Protein 6YS9 (pdb70)

Foldseek 3Di:
DQQLAPDPQLLVLLLVVLVVQQVVVCVPPVNDGQLEEEEEDEQVVCVVSSHNVLSNLCLLQQKDFDQDPVSGGQAIAHHPLVRNVAARHHYQYQYFLVNCVRHLSSLVRSLVSQLNLLPDPDDCRRRSSVVLLVVQCVVVVHDSSVLSFRRWYFWVVDGFLCLLVCLLVVVDDDLVVSLVSNLVGTQFTRDPVTRHRDSVSSLSSLLSHQEYEYEEACVPQALQQDQRNLRNFQQQSNLVSHPNSDRHFYWYHHVNVTDTLLVSLVVCLCVALLDPVHLVVLCVVFQRSLLSNLSSLSSSVSCCSNHVSYDQVSLVSSLVQQPVPPVNVVSSCVRHLPSSLSNLVSSLVCVVNVSHDDDPVSNVSSVVSNVVSVVVVVVVD/DLQLPPDPQLLVLLLVVLCVQQVVVCVVVVNDGALEEEEEAEQVVCVVSRHNVLSNLCLLQQKAFDADPVSGTQEIGHHPLVRSVAARHHYQYQYFLNNCVRNVSSLVRSLVSLLNLLVDPDDCRRRSSVVLLVVQCVVVVHDSSVLSFRRWYFFNPDGFLCLLVCLLVVVDDDLVVLLVSNLVGTQFTNDVVGTDRDSVSVLSSLLSHQEYEYEDQCVVQALLNDQRNLRNFQQQSNLVSHPVSDGHFYFYHHPCTDTLLVSLVVNLCVAQLPCVRLVVLCVVFQVSLVSNLSSLSSSVSCCSNHVSYDQVSLVSSLCQQPVPVVNVVSSCVRHLPSSLSNLVSSLVCVVSVSHDDDPVSVVSSVVVNVVSVVVVVVVD/DQQLPPDPQLLVLLLVVLCVVQVVCCVPPVNAGQLEEEEEDDQVVCVVSNHNVLSNLCLLQQKAFDADPVNGTQEIGHHDLVRSVAANHHYQYQYFLNCCVRHVSSLLHSLVSLLNLLPDPDDCRRRSSVVLLVVQCVVVVHDSSVLSFRRWYFPNVDGFLCLLVCLVVVVDDALVVLLCSNLVGTQQTPVGDRDSVSSLSNLLSHQEYEYEDACPPAALLNGQRNLRNFQQQSNLVSHPVSDRHFYWYHHPVVTDTVLVSLVVSLCVAQLPCVRLVVLCVVFQVSLVSNLSSLSSSVSCCSNHLSYDQVSLVSSLVQQPVPVVNVVSSCVRHLPSSLSNLVSSLVCVVNVSYDDDPVSPVSSVVSNVVSVVVVVVVD/DLQLPPAPQLLVLLLVVLCQVQVVVCVVPVNDGQQEEEEEAEQVVCVVSRHNVLSNLLLLQQKDFDADPVNGTQAIDHHDLVRNVAARHHYQYQYFLNCCVPNVSSLLRSLVSLLNLLPDPDDCRRRSLVVLLVVQCVVVVHDSSVLSFRRWYFFNPDGFLCLLVCLVVVVDDALVVSLVSNLVGTQFTDYNPGTDRDSVSVLSNLLSHQEYEYEEACVVAALLNDLRNLRNFQQQSNLVSHPVSDGHFYWYHHPCDIDTLLVSLVVCLCVAQLPCVRLVVLCVVFQRSLLSNLSSLSSSVSCCSRHVSYDQVSLVSSCVVQPVPVVNVVSSCVRHLPSSLSSLVSSLVCVVNVSHDDDPVSNVSSVVSNVVSVVVVVVD

B-factor: mean 26.76, std 22.19, range [2.32, 200.0]

Radius of gyration: 34.43 Å; Cα contacts (8 Å, |Δi|>4): 2781; chains: 4; bounding box: 86×70×84 Å

Structure (mmCIF, N/CA/C/O backbone):
data_6YS9
#
_entry.id   6YS9
#
_cell.length_a   76.480
_cell.length_b   140.330
_cell.length_c   78.010
_cell.angle_alpha   90.000
_cell.angle_beta   108.660
_cell.angle_gamma   90.000
#
_symmetry.space_group_name_H-M   'P 1 21 1'
#
loop_
_entity.id
_entity.type
_entity.pdbx_description
1 polymer 'Magnesium-protoporphyrin methyltransferase'
2 non-polymer 'POTASSIUM ION'
3 water water
#
loop_
_atom_site.group_PDB
_atom_site.id
_atom_site.type_symbol
_atom_site.label_atom_id
_atom_site.label_alt_id
_atom_site.label_comp_id
_atom_site.label_asym_id
_atom_site.label_entity_id
_atom_site.label_seq_id
_atom_site.pdbx_PDB_ins_code
_atom_site.Cartn_x
_atom_site.Cartn_y
_atom_site.Cartn_z
_atom_site.occupancy
_atom_site.B_iso_or_equiv
_atom_site.auth_seq_id
_atom_site.auth_comp_id
_atom_site.auth_asym_id
_atom_site.auth_atom_id
_atom_site.pdbx_PDB_model_num
ATOM 1 N N . ASP A 1 15 ? 20.215 66.110 12.110 1.00 40.93 15 ASP A N 1
ATOM 2 C CA . ASP A 1 15 ? 20.182 65.634 10.689 1.00 35.67 15 ASP A CA 1
ATOM 3 C C . ASP A 1 15 ? 21.556 65.896 10.060 1.00 20.55 15 ASP A C 1
ATOM 4 O O . ASP A 1 15 ? 21.763 66.942 9.448 1.00 36.42 15 ASP A O 1
ATOM 9 N N . PRO A 1 16 ? 22.517 64.949 10.181 1.00 40.69 16 PRO A N 1
ATOM 10 C CA . PRO A 1 16 ? 23.934 65.246 9.960 1.00 38.26 16 PRO A CA 1
ATOM 11 C C . PRO A 1 16 ? 24.314 65.784 8.569 1.00 77.93 16 PRO A C 1
ATOM 12 O O . PRO A 1 16 ? 25.378 66.383 8.457 1.00 46.25 16 PRO A O 1
ATOM 16 N N . GLN A 1 17 ? 23.465 65.564 7.558 1.00 45.78 17 GLN A N 1
ATOM 17 C CA . GLN A 1 17 ? 23.706 65.956 6.136 1.00 25.32 17 GLN A CA 1
ATOM 18 C C . GLN A 1 17 ? 23.319 67.430 5.921 1.00 27.30 17 GLN A C 1
ATOM 19 O O . GLN A 1 17 ? 23.730 67.988 4.903 1.00 31.75 17 GLN A O 1
ATOM 25 N N . ALA A 1 18 ? 22.528 68.006 6.834 1.00 31.50 18 ALA A N 1
ATOM 26 C CA . ALA A 1 18 ? 22.102 69.428 6.864 1.00 33.13 18 ALA A CA 1
ATOM 27 C C . ALA A 1 18 ? 23.309 70.358 7.050 1.00 23.70 18 ALA A C 1
ATOM 28 O O . ALA A 1 18 ? 23.177 71.556 6.746 1.00 38.25 18 ALA A O 1
ATOM 30 N N . ILE A 1 19 ? 24.426 69.819 7.549 1.00 25.65 19 ILE A N 1
ATOM 31 C CA . ILE A 1 19 ? 25.598 70.599 8.047 1.00 73.42 19 ILE A CA 1
ATOM 32 C C . ILE A 1 19 ? 26.714 70.566 7.004 1.00 27.94 19 ILE A C 1
ATOM 33 O O . ILE A 1 19 ? 27.014 69.501 6.474 1.00 34.69 19 ILE A O 1
ATOM 38 N N . PRO A 1 20 ? 27.419 71.693 6.721 1.00 29.12 20 PRO A N 1
ATOM 39 C CA . PRO A 1 20 ? 27.135 73.003 7.320 1.00 43.62 20 PRO A CA 1
ATOM 40 C C . PRO A 1 20 ? 26.263 73.947 6.472 1.00 22.14 20 PRO A C 1
ATOM 41 O O . PRO A 1 20 ? 26.445 73.975 5.263 1.00 27.45 20 PRO A O 1
ATOM 45 N N . THR A 1 21 ? 25.352 74.688 7.103 1.00 26.73 21 THR A N 1
ATOM 46 C CA . THR A 1 21 ? 24.392 75.601 6.427 1.00 35.35 21 THR A CA 1
ATOM 47 C C . THR A 1 21 ? 25.144 76.845 5.927 1.00 36.08 21 THR A C 1
ATOM 48 O O . THR A 1 21 ? 26.275 77.073 6.378 1.00 31.01 21 THR A O 1
ATOM 52 N N . ALA A 1 22 ? 24.542 77.625 5.023 1.00 38.55 22 ALA A N 1
ATOM 53 C CA . ALA A 1 22 ? 25.178 78.812 4.397 1.00 29.63 22 ALA A CA 1
ATOM 54 C C . ALA A 1 22 ? 25.502 79.857 5.470 1.00 23.83 22 ALA A C 1
ATOM 55 O O . ALA A 1 22 ? 26.513 80.575 5.318 1.00 34.33 22 ALA A O 1
ATOM 57 N N . ALA A 1 23 ? 24.670 79.944 6.511 1.00 25.79 23 ALA A N 1
ATOM 58 C CA . ALA A 1 23 ? 24.892 80.831 7.676 1.00 46.69 23 ALA A CA 1
ATOM 59 C C . ALA A 1 23 ? 26.122 80.351 8.452 1.00 51.68 23 ALA A C 1
ATOM 60 O O . ALA A 1 23 ? 26.893 81.207 8.872 1.00 29.69 23 ALA A O 1
ATOM 62 N N . ALA A 1 24 ? 26.293 79.038 8.638 1.00 35.17 24 ALA A N 1
ATOM 63 C CA . ALA A 1 24 ? 27.436 78.462 9.393 1.00 22.92 24 ALA A CA 1
ATOM 64 C C . ALA A 1 24 ? 28.716 78.653 8.582 1.00 31.08 24 ALA A C 1
ATOM 65 O O . ALA A 1 24 ? 29.708 79.010 9.192 1.00 26.16 24 ALA A O 1
ATOM 67 N N . VAL A 1 25 ? 28.667 78.405 7.266 1.00 29.30 25 VAL A N 1
ATOM 68 C CA . VAL A 1 25 ? 29.756 78.682 6.277 1.00 28.60 25 VAL A CA 1
ATOM 69 C C . VAL A 1 25 ? 30.200 80.148 6.394 1.00 20.15 25 VAL A C 1
ATOM 70 O O . VAL A 1 25 ? 31.409 80.420 6.287 1.00 26.99 25 VAL A O 1
ATOM 74 N N . GLN A 1 26 ? 29.251 81.077 6.495 1.00 22.81 26 GLN A N 1
ATOM 75 C CA . GLN A 1 26 ? 29.524 82.535 6.459 1.00 33.59 26 GLN A CA 1
ATOM 76 C C . GLN A 1 26 ? 30.091 82.981 7.806 1.00 93.84 26 GLN A C 1
ATOM 77 O O . GLN A 1 26 ? 30.999 83.831 7.802 1.00 32.51 26 GLN A O 1
ATOM 83 N N . SER A 1 27 ? 29.560 82.453 8.911 1.00 18.58 27 SER A N 1
ATOM 84 C CA . SER A 1 27 ? 30.085 82.720 10.278 1.00 24.79 27 SER A CA 1
ATOM 85 C C . SER A 1 27 ? 31.530 82.198 10.392 1.00 19.69 27 SER A C 1
ATOM 86 O O . SER A 1 27 ? 32.374 82.881 11.021 1.00 38.13 27 SER A O 1
ATOM 89 N N . ALA A 1 28 ? 31.802 81.044 9.788 1.00 27.14 28 ALA A N 1
ATOM 90 C CA . ALA A 1 28 ? 33.090 80.315 9.869 1.00 19.69 28 ALA A CA 1
ATOM 91 C C . ALA A 1 28 ? 34.171 81.075 9.102 1.00 32.17 28 ALA A C 1
ATOM 92 O O . ALA A 1 28 ? 35.343 81.028 9.513 1.00 23.46 28 ALA A O 1
ATOM 94 N N . LYS A 1 29 ? 33.791 81.746 8.012 1.00 27.51 29 LYS A N 1
ATOM 95 C CA . LYS A 1 29 ? 34.782 82.466 7.182 1.00 14.31 29 LYS A CA 1
ATOM 96 C C . LYS A 1 29 ? 35.399 83.581 8.025 1.00 17.09 29 LYS A C 1
ATOM 97 O O . LYS A 1 29 ? 36.634 83.734 7.963 1.00 22.47 29 LYS A O 1
ATOM 103 N N . VAL A 1 30 ? 34.552 84.297 8.764 1.00 28.19 30 VAL A N 1
ATOM 104 C CA . VAL A 1 30 ? 34.941 85.461 9.607 1.00 17.35 30 VAL A CA 1
ATOM 105 C C . VAL A 1 30 ? 35.966 84.984 10.643 1.00 21.27 30 VAL A C 1
ATOM 106 O O . VAL A 1 30 ? 36.992 85.693 10.838 1.00 27.97 30 VAL A O 1
ATOM 110 N N . VAL A 1 31 ? 35.721 83.830 11.280 1.00 16.63 31 VAL A N 1
ATOM 111 C CA . VAL A 1 31 ? 36.592 83.299 12.375 1.00 17.67 31 VAL A CA 1
ATOM 112 C C . VAL A 1 31 ? 37.946 82.872 11.813 1.00 21.07 31 VAL A C 1
ATOM 113 O O . VAL A 1 31 ? 38.983 83.169 12.440 1.00 18.83 31 VAL A O 1
ATOM 117 N N . VAL A 1 32 ? 37.929 82.097 10.738 1.00 22.18 32 VAL A N 1
ATOM 118 C CA . VAL A 1 32 ? 39.172 81.652 10.047 1.00 18.42 32 VAL A CA 1
ATOM 119 C C . VAL A 1 32 ? 39.956 82.881 9.549 1.00 23.05 32 VAL A C 1
ATOM 120 O O . VAL A 1 32 ? 41.155 82.944 9.828 1.00 17.64 32 VAL A O 1
ATOM 124 N N . ASP A 1 33 ? 39.341 83.855 8.868 1.00 25.19 33 ASP A N 1
ATOM 125 C CA . ASP A 1 33 ? 40.083 85.082 8.426 1.00 19.85 33 ASP A CA 1
ATOM 126 C C . ASP A 1 33 ? 40.739 85.786 9.629 1.00 17.21 33 ASP A C 1
ATOM 127 O O . ASP A 1 33 ? 41.910 86.170 9.523 1.00 16.41 33 ASP A O 1
ATOM 132 N N . ARG A 1 34 ? 40.002 85.917 10.733 1.00 24.69 34 ARG A N 1
ATOM 133 C CA . ARG A 1 34 ? 40.482 86.536 11.992 1.00 18.84 34 ARG A CA 1
ATOM 134 C C . ARG A 1 34 ? 41.638 85.711 12.582 1.00 21.88 34 ARG A C 1
ATOM 135 O O . ARG A 1 34 ? 42.633 86.334 13.045 1.00 20.11 34 ARG A O 1
ATOM 143 N N . LEU A 1 35 ? 41.533 84.381 12.593 1.00 18.36 35 LEU A N 1
ATOM 144 C CA . LEU A 1 35 ? 42.606 83.512 13.149 1.00 17.37 35 LEU A CA 1
ATOM 145 C C . LEU A 1 35 ? 43.886 83.722 12.325 1.00 15.41 35 LEU A C 1
ATOM 146 O O . LEU A 1 35 ? 44.936 83.938 12.932 1.00 17.97 35 LEU A O 1
ATOM 151 N N . LEU A 1 36 ? 43.780 83.714 10.985 1.00 16.95 36 LEU A N 1
ATOM 152 C CA . LEU A 1 36 ? 44.970 83.796 10.077 1.00 18.84 36 LEU A CA 1
ATOM 153 C C . LEU A 1 36 ? 45.579 85.203 10.104 1.00 16.94 36 LEU A C 1
ATOM 154 O O . LEU A 1 36 ? 46.815 85.308 10.119 1.00 22.28 36 LEU A O 1
ATOM 159 N N . ALA A 1 37 ? 44.735 86.235 10.156 1.00 21.48 37 ALA A N 1
ATOM 160 C CA . ALA A 1 37 ? 45.126 87.652 10.317 1.00 22.67 37 ALA A CA 1
ATOM 161 C C . ALA A 1 37 ? 45.948 87.820 11.605 1.00 28.23 37 ALA A C 1
ATOM 162 O O . ALA A 1 37 ? 46.982 88.482 11.539 1.00 24.46 37 ALA A O 1
ATOM 164 N N . ARG A 1 38 ? 45.498 87.289 12.751 1.00 20.91 38 ARG A N 1
ATOM 165 C CA . ARG A 1 38 ? 46.265 87.431 14.017 1.00 25.75 38 ARG A CA 1
ATOM 166 C C . ARG A 1 38 ? 47.610 86.702 13.878 1.00 21.80 38 ARG A C 1
ATOM 167 O O . ARG A 1 38 ? 48.631 87.273 14.307 1.00 26.27 38 ARG A O 1
ATOM 175 N N . GLN A 1 39 ? 47.612 85.474 13.340 1.00 15.29 39 GLN A N 1
ATOM 176 C CA . GLN A 1 39 ? 48.829 84.628 13.282 1.00 15.34 39 GLN A CA 1
ATOM 177 C C . GLN A 1 39 ? 49.838 85.306 12.343 1.00 20.49 39 GLN A C 1
ATOM 178 O O . GLN A 1 39 ? 50.994 85.369 12.721 1.00 24.33 39 GLN A O 1
ATOM 184 N N . THR A 1 40 ? 49.402 85.796 11.175 1.00 19.23 40 THR A N 1
ATOM 185 C CA . THR A 1 40 ? 50.314 86.423 10.187 1.00 23.56 40 THR A CA 1
ATOM 186 C C . THR A 1 40 ? 50.872 87.717 10.795 1.00 26.42 40 THR A C 1
ATOM 187 O O . THR A 1 40 ? 52.116 87.861 10.812 1.00 32.51 40 THR A O 1
ATOM 191 N N . ALA A 1 41 ? 50.006 88.590 11.317 1.00 30.77 41 ALA A N 1
ATOM 192 C CA . ALA A 1 41 ? 50.374 89.917 11.880 1.00 33.08 41 ALA A CA 1
ATOM 193 C C . ALA A 1 41 ? 51.448 89.777 12.971 1.00 59.24 41 ALA A C 1
ATOM 194 O O . ALA A 1 41 ? 52.269 90.701 13.096 1.00 46.70 41 ALA A O 1
ATOM 196 N N . GLU A 1 42 ? 51.425 88.675 13.730 1.00 35.82 42 GLU A N 1
ATOM 197 C CA . GLU A 1 42 ? 52.251 88.443 14.950 1.00 67.48 42 GLU A CA 1
ATOM 198 C C . GLU A 1 42 ? 53.621 87.850 14.579 1.00 26.42 42 GLU A C 1
ATOM 199 O O . GLU A 1 42 ? 54.625 88.257 15.194 1.00 111.16 42 GLU A O 1
ATOM 205 N N . ASN A 1 43 ? 53.647 86.930 13.612 1.00 26.76 43 ASN A N 1
ATOM 206 C CA . ASN A 1 43 ? 54.827 86.113 13.221 1.00 71.42 43 ASN A CA 1
ATOM 207 C C . ASN A 1 43 ? 55.281 86.515 11.813 1.00 27.77 43 ASN A C 1
ATOM 208 O O . ASN A 1 43 ? 55.187 85.673 10.902 1.00 40.85 43 ASN A O 1
ATOM 213 N N . ASN A 1 44 ? 55.716 87.768 11.632 1.00 53.89 44 ASN A N 1
ATOM 214 C CA . ASN A 1 44 ? 56.506 88.216 10.450 1.00 54.99 44 ASN A CA 1
ATOM 215 C C . ASN A 1 44 ? 55.705 88.001 9.155 1.00 62.03 44 ASN A C 1
ATOM 216 O O . ASN A 1 44 ? 56.340 87.719 8.122 1.00 38.01 44 ASN A O 1
ATOM 221 N N . ASN A 1 45 ? 54.368 88.111 9.210 1.00 47.07 45 ASN A N 1
ATOM 222 C CA . ASN A 1 45 ? 53.419 87.867 8.080 1.00 41.96 45 ASN A CA 1
ATOM 223 C C . ASN A 1 45 ? 53.642 86.482 7.457 1.00 37.07 45 ASN A C 1
ATOM 224 O O . ASN A 1 45 ? 53.275 86.310 6.279 1.00 38.83 45 ASN A O 1
ATOM 229 N N . GLN A 1 46 ? 54.188 85.525 8.213 1.00 30.64 46 GLN A N 1
ATOM 230 C CA . GLN A 1 46 ? 54.297 84.100 7.793 1.00 34.71 46 GLN A CA 1
ATOM 231 C C . GLN A 1 46 ? 52.920 83.447 7.963 1.00 32.14 46 GLN A C 1
ATOM 232 O O . GLN A 1 46 ? 52.355 83.534 9.062 1.00 33.80 46 GLN A O 1
ATOM 238 N N . TRP A 1 47 ? 52.393 82.831 6.902 1.00 30.06 47 TRP A N 1
ATOM 239 C CA . TRP A 1 47 ? 51.233 81.918 6.999 1.00 37.21 47 TRP A CA 1
ATOM 240 C C . TRP A 1 47 ? 51.653 80.734 7.863 1.00 22.27 47 TRP A C 1
ATOM 241 O O . TRP A 1 47 ? 52.756 80.207 7.693 1.00 20.36 47 TRP A O 1
ATOM 252 N N . PRO A 1 48 ? 50.787 80.259 8.781 1.00 16.22 48 PRO A N 1
ATOM 253 C CA . PRO A 1 48 ? 50.980 78.957 9.402 1.00 22.89 48 PRO A CA 1
ATOM 254 C C . PRO A 1 48 ? 50.763 77.895 8.321 1.00 18.85 48 PRO A C 1
ATOM 255 O O . PRO A 1 48 ? 49.876 78.092 7.524 1.00 24.74 48 PRO A O 1
ATOM 259 N N . GLU A 1 49 ? 51.526 76.805 8.405 1.00 14.34 49 GLU A N 1
ATOM 260 C CA . GLU A 1 49 ? 51.566 75.646 7.482 1.00 10.65 49 GLU A CA 1
ATOM 261 C C . GLU A 1 49 ? 50.467 74.662 7.876 1.00 10.91 49 GLU A C 1
ATOM 262 O O . GLU A 1 49 ? 49.809 74.128 6.957 1.00 18.37 49 GLU A O 1
ATOM 268 N N . THR A 1 50 ? 50.369 74.337 9.179 1.00 21.27 50 THR A N 1
ATOM 269 C CA . THR A 1 50 ? 49.356 73.394 9.731 1.00 20.86 50 THR A CA 1
ATOM 270 C C . THR A 1 50 ? 48.774 73.967 11.020 1.00 13.32 50 THR A C 1
ATOM 271 O O . THR A 1 50 ? 49.570 74.435 11.863 1.00 19.62 50 THR A O 1
ATOM 275 N N . ILE A 1 51 ? 47.464 73.821 11.173 1.00 14.84 51 ILE A N 1
ATOM 276 C CA . ILE A 1 51 ? 46.663 74.135 12.388 1.00 25.36 51 ILE A CA 1
ATOM 277 C C . ILE A 1 51 ? 46.143 72.796 12.902 1.00 25.23 51 ILE A C 1
ATOM 278 O O . ILE A 1 51 ? 45.554 72.057 12.078 1.00 17.30 51 ILE A O 1
ATOM 283 N N . ALA A 1 52 ? 46.340 72.501 14.185 1.00 17.73 52 ALA A N 1
ATOM 284 C CA . ALA A 1 52 ? 45.672 71.374 14.868 1.00 14.30 52 ALA A CA 1
ATOM 285 C C . ALA A 1 52 ? 44.410 71.910 15.506 1.00 27.37 52 ALA A C 1
ATOM 286 O O . ALA A 1 52 ? 44.539 72.857 16.306 1.00 20.59 52 ALA A O 1
ATOM 288 N N . MET A 1 53 ? 43.240 71.363 15.182 1.00 17.52 53 MET A N 1
ATOM 289 C CA . MET A 1 53 ? 42.034 71.874 15.856 1.00 23.42 53 MET A CA 1
ATOM 290 C C . MET A 1 53 ? 41.088 70.733 16.210 1.00 18.94 53 MET A C 1
ATOM 291 O O . MET A 1 53 ? 41.139 69.624 15.599 1.00 20.08 53 MET A O 1
ATOM 296 N N . VAL A 1 54 ? 40.320 70.998 17.254 1.00 16.62 54 VAL A N 1
ATOM 297 C CA . VAL A 1 54 ? 39.352 70.025 17.810 1.00 16.64 54 VAL A CA 1
ATOM 298 C C . VAL A 1 54 ? 37.993 70.298 17.176 1.00 25.60 54 VAL A C 1
ATOM 299 O O . VAL A 1 54 ? 37.691 71.479 16.946 1.00 24.38 54 VAL A O 1
ATOM 303 N N . LEU A 1 55 ? 37.238 69.244 16.858 1.00 11.11 55 LEU A N 1
ATOM 304 C CA . LEU A 1 55 ? 35.802 69.383 16.465 1.00 12.85 55 LEU A CA 1
ATOM 305 C C . LEU A 1 55 ? 34.928 68.647 17.491 1.00 19.24 55 LEU A C 1
ATOM 306 O O . LEU A 1 55 ? 34.965 67.403 17.511 1.00 16.24 55 LEU A O 1
ATOM 311 N N . TRP A 1 56 ? 34.168 69.403 18.286 1.00 21.00 56 TRP A N 1
ATOM 312 C CA . TRP A 1 56 ? 33.182 68.929 19.288 1.00 20.26 56 TRP A CA 1
ATOM 313 C C . TRP A 1 56 ? 31.829 68.745 18.591 1.00 28.96 56 TRP A C 1
ATOM 314 O O . TRP A 1 56 ? 31.441 69.633 17.806 1.00 26.13 56 TRP A O 1
ATOM 325 N N . GLY A 1 57 ? 31.138 67.639 18.867 1.00 40.52 57 GLY A N 1
ATOM 326 C CA . GLY A 1 57 ? 29.910 67.263 18.146 1.00 25.02 57 GLY A CA 1
ATOM 327 C C . GLY A 1 57 ? 28.722 68.092 18.584 1.00 34.14 57 GLY A C 1
ATOM 328 O O . GLY A 1 57 ? 27.984 68.556 17.708 1.00 23.94 57 GLY A O 1
ATOM 329 N N . THR A 1 58 ? 28.526 68.266 19.895 1.00 27.17 58 THR A N 1
ATOM 330 C CA . THR A 1 58 ? 27.415 69.077 20.459 1.00 36.21 58 THR A CA 1
ATOM 331 C C . THR A 1 58 ? 27.449 70.462 19.794 1.00 43.57 58 THR A C 1
ATOM 332 O O . THR A 1 58 ? 26.401 70.885 19.284 1.00 27.89 58 THR A O 1
ATOM 336 N N . ASP A 1 59 ? 28.621 71.104 19.737 1.00 29.18 59 ASP A N 1
ATOM 337 C CA . ASP A 1 59 ? 28.811 72.476 19.180 1.00 34.74 59 ASP A CA 1
ATOM 338 C C . ASP A 1 59 ? 28.407 72.538 17.705 1.00 17.62 59 ASP A C 1
ATOM 339 O O . ASP A 1 59 ? 27.841 73.566 17.289 1.00 33.70 59 ASP A O 1
ATOM 344 N N . ASN A 1 60 ? 28.719 71.490 16.949 1.00 30.15 60 ASN A N 1
ATOM 345 C CA . ASN A 1 60 ? 28.370 71.389 15.510 1.00 23.01 60 ASN A CA 1
ATOM 346 C C . ASN A 1 60 ? 26.843 71.258 15.352 1.00 24.05 60 ASN A C 1
ATOM 347 O O . ASN A 1 60 ? 26.331 71.857 14.397 1.00 25.82 60 ASN A O 1
ATOM 352 N N . ILE A 1 61 ? 26.134 70.568 16.256 1.00 33.89 61 ILE A N 1
ATOM 353 C CA . ILE A 1 61 ? 24.633 70.580 16.280 1.00 24.45 61 ILE A CA 1
ATOM 354 C C . ILE A 1 61 ? 24.139 72.030 16.406 1.00 39.26 61 ILE A C 1
ATOM 355 O O . ILE A 1 61 ? 23.389 72.482 15.515 1.00 33.18 61 ILE A O 1
ATOM 360 N N . LYS A 1 62 ? 24.561 72.723 17.469 1.00 26.08 62 LYS A N 1
ATOM 361 C CA . LYS A 1 62 ? 24.085 74.072 17.899 1.00 23.76 62 LYS A CA 1
ATOM 362 C C . LYS A 1 62 ? 24.386 75.142 16.849 1.00 38.89 62 LYS A C 1
ATOM 363 O O . LYS A 1 62 ? 23.629 76.112 16.805 1.00 33.76 62 LYS A O 1
ATOM 369 N N . THR A 1 63 ? 25.479 75.010 16.091 1.00 41.03 63 THR A N 1
ATOM 370 C CA . THR A 1 63 ? 25.956 76.042 15.131 1.00 29.34 63 THR A CA 1
ATOM 371 C C . THR A 1 63 ? 25.630 75.641 13.688 1.00 21.82 63 THR A C 1
ATOM 372 O O . THR A 1 63 ? 26.035 76.391 12.777 1.00 44.93 63 THR A O 1
ATOM 376 N N . TYR A 1 64 ? 24.911 74.537 13.479 1.00 30.77 64 TYR A N 1
ATOM 377 C CA . TYR A 1 64 ? 24.720 73.892 12.149 1.00 31.53 64 TYR A CA 1
ATOM 378 C C . TYR A 1 64 ? 26.074 73.778 11.428 1.00 34.32 64 TYR A C 1
ATOM 379 O O . TYR A 1 64 ? 26.158 74.007 10.212 1.00 27.65 64 TYR A O 1
ATOM 388 N N . GLY A 1 65 ? 27.127 73.419 12.161 1.00 21.74 65 GLY A N 1
ATOM 389 C CA . GLY A 1 65 ? 28.428 73.017 11.585 1.00 29.22 65 GLY A CA 1
ATOM 390 C C . GLY A 1 65 ? 29.429 74.154 11.422 1.00 15.90 65 GLY A C 1
ATOM 391 O O . GLY A 1 65 ? 30.180 74.114 10.431 1.00 17.70 65 GLY A O 1
ATOM 392 N N . GLU A 1 66 ? 29.480 75.125 12.339 1.00 26.59 66 GLU A N 1
ATOM 393 C CA . GLU A 1 66 ? 30.448 76.250 12.256 1.00 23.87 66 GLU A CA 1
ATOM 394 C C . GLU A 1 66 ? 31.901 75.757 12.235 1.00 24.80 66 GLU A C 1
ATOM 395 O O . GLU A 1 66 ? 32.637 76.150 11.309 1.00 23.27 66 GLU A O 1
ATOM 401 N N . SER A 1 67 ? 32.339 74.964 13.219 1.00 18.41 67 SER A N 1
ATOM 402 C CA . SER A 1 67 ? 33.761 74.541 13.274 1.00 16.92 67 SER A CA 1
ATOM 403 C C . SER A 1 67 ? 34.056 73.564 12.148 1.00 24.64 67 SER A C 1
ATOM 404 O O . SER A 1 67 ? 35.159 73.650 11.581 1.00 21.58 67 SER A O 1
ATOM 407 N N . LEU A 1 68 ? 33.101 72.708 11.788 1.00 23.62 68 LEU A N 1
ATOM 408 C CA . LEU A 1 68 ? 33.212 71.910 10.541 1.00 14.79 68 LEU A CA 1
ATOM 409 C C . LEU A 1 68 ? 33.562 72.862 9.385 1.00 16.43 68 LEU A C 1
ATOM 410 O O . LEU A 1 68 ? 34.572 72.606 8.719 1.00 26.13 68 LEU A O 1
ATOM 415 N N . ALA A 1 69 ? 32.787 73.936 9.204 1.00 22.48 69 ALA A N 1
ATOM 416 C CA . ALA A 1 69 ? 32.904 74.849 8.044 1.00 26.53 69 ALA A CA 1
ATOM 417 C C . ALA A 1 69 ? 34.256 75.574 8.119 1.00 17.63 69 ALA A C 1
ATOM 418 O O . ALA A 1 69 ? 34.837 75.862 7.052 1.00 26.50 69 ALA A O 1
ATOM 420 N N . GLN A 1 70 ? 34.766 75.816 9.330 1.00 18.85 70 GLN A N 1
ATOM 421 C CA . GLN A 1 70 ? 36.102 76.439 9.551 1.00 17.20 70 GLN A CA 1
ATOM 422 C C . GLN A 1 70 ? 37.184 75.557 8.937 1.00 20.84 70 GLN A C 1
ATOM 423 O O . GLN A 1 70 ? 38.078 76.084 8.245 1.00 20.04 70 GLN A O 1
ATOM 429 N N . VAL A 1 71 ? 37.087 74.245 9.161 1.00 17.54 71 VAL A N 1
ATOM 430 C CA . VAL A 1 71 ? 38.049 73.256 8.598 1.00 27.68 71 VAL A CA 1
ATOM 431 C C . VAL A 1 71 ? 38.014 73.350 7.068 1.00 17.11 71 VAL A C 1
ATOM 432 O O . VAL A 1 71 ? 39.104 73.451 6.460 1.00 14.65 71 VAL A O 1
ATOM 436 N N . LEU A 1 72 ? 36.816 73.311 6.475 1.00 30.62 72 LEU A N 1
ATOM 437 C CA . LEU A 1 72 ? 36.630 73.367 5.000 1.00 21.86 72 LEU A CA 1
ATOM 438 C C . LEU A 1 72 ? 37.238 74.676 4.473 1.00 26.26 72 LEU A C 1
ATOM 439 O O . LEU A 1 72 ? 37.966 74.617 3.474 1.00 29.63 72 LEU A O 1
ATOM 444 N N . TRP A 1 73 ? 36.937 75.810 5.113 1.00 18.84 73 TRP A N 1
ATOM 445 C CA . TRP A 1 73 ? 37.477 77.157 4.779 1.00 27.32 73 TRP A CA 1
ATOM 446 C C . TRP A 1 73 ? 39.008 77.134 4.756 1.00 21.57 73 TRP A C 1
ATOM 447 O O . TRP A 1 73 ? 39.586 77.800 3.890 1.00 23.21 73 TRP A O 1
ATOM 458 N N . LEU A 1 74 ? 39.632 76.517 5.765 1.00 21.43 74 LEU A N 1
ATOM 459 C CA . LEU A 1 74 ? 41.107 76.531 5.948 1.00 19.84 74 LEU A CA 1
ATOM 460 C C . LEU A 1 74 ? 41.759 75.825 4.750 1.00 26.45 74 LEU A C 1
ATOM 461 O O . LEU A 1 74 ? 42.769 76.340 4.212 1.00 20.54 74 LEU A O 1
ATOM 466 N N . VAL A 1 75 ? 41.177 74.702 4.328 1.00 23.82 75 VAL A N 1
ATOM 467 C CA . VAL A 1 75 ? 41.723 73.837 3.237 1.00 17.06 75 VAL A CA 1
ATOM 468 C C . VAL A 1 75 ? 41.240 74.374 1.888 1.00 16.22 75 VAL A C 1
ATOM 469 O O . VAL A 1 75 ? 41.622 73.758 0.884 1.00 20.61 75 VAL A O 1
ATOM 473 N N . GLY A 1 76 ? 40.392 75.410 1.894 1.00 22.34 76 GLY A N 1
ATOM 474 C CA . GLY A 1 76 ? 39.849 76.062 0.686 1.00 18.30 76 GLY A CA 1
ATOM 475 C C . GLY A 1 76 ? 38.842 75.177 -0.034 1.00 39.89 76 GLY A C 1
ATOM 476 O O . GLY A 1 76 ? 38.923 75.072 -1.286 1.00 27.94 76 GLY A O 1
ATOM 477 N N . ALA A 1 77 ? 37.928 74.568 0.725 1.00 33.81 77 ALA A N 1
ATOM 478 C CA . ALA A 1 77 ? 36.776 73.779 0.220 1.00 31.18 77 ALA A CA 1
ATOM 479 C C . ALA A 1 77 ? 35.457 74.498 0.547 1.00 29.58 77 ALA A C 1
ATOM 480 O O . ALA A 1 77 ? 35.406 75.274 1.512 1.00 22.56 77 ALA A O 1
ATOM 482 N N . ARG A 1 78 ? 34.417 74.290 -0.258 1.00 27.70 78 ARG A N 1
ATOM 483 C CA . ARG A 1 78 ? 33.051 74.792 0.033 1.00 59.00 78 ARG A CA 1
ATOM 484 C C . ARG A 1 78 ? 32.093 73.612 -0.083 1.00 21.59 78 ARG A C 1
ATOM 485 O O . ARG A 1 78 ? 32.257 72.740 -0.937 1.00 24.61 78 ARG A O 1
ATOM 493 N N . PRO A 1 79 ? 31.068 73.528 0.793 1.00 31.24 79 PRO A N 1
ATOM 494 C CA . PRO A 1 79 ? 30.088 72.449 0.718 1.00 45.53 79 PRO A CA 1
ATOM 495 C C . PRO A 1 79 ? 29.179 72.681 -0.494 1.00 62.86 79 PRO A C 1
ATOM 496 O O . PRO A 1 79 ? 29.284 73.713 -1.112 1.00 33.61 79 PRO A O 1
ATOM 500 N N . LEU A 1 80 ? 28.300 71.728 -0.784 1.00 136.64 80 LEU A N 1
ATOM 501 C CA . LEU A 1 80 ? 27.372 71.798 -1.939 1.00 69.86 80 LEU A CA 1
ATOM 502 C C . LEU A 1 80 ? 26.020 71.221 -1.523 1.00 32.05 80 LEU A C 1
ATOM 503 O O . LEU A 1 80 ? 25.759 70.043 -1.749 1.00 61.48 80 LEU A O 1
ATOM 508 N N . PRO A 1 81 ? 25.122 72.011 -0.891 1.00 200.00 81 PRO A N 1
ATOM 509 C CA . PRO A 1 81 ? 23.762 71.548 -0.626 1.00 47.71 81 PRO A CA 1
ATOM 510 C C . PRO A 1 81 ? 23.091 71.126 -1.940 1.00 45.66 81 PRO A C 1
ATOM 511 O O . PRO A 1 81 ? 23.169 71.878 -2.906 1.00 40.98 81 PRO A O 1
ATOM 515 N N . ASP A 1 82 ? 22.485 69.937 -1.961 1.00 39.64 82 ASP A N 1
ATOM 516 C CA . ASP A 1 82 ? 21.593 69.506 -3.072 1.00 33.40 82 ASP A CA 1
ATOM 517 C C . ASP A 1 82 ? 20.277 70.289 -2.912 1.00 43.21 82 ASP A C 1
ATOM 518 O O . ASP A 1 82 ? 20.319 71.412 -2.365 1.00 66.50 82 ASP A O 1
ATOM 523 N N . SER A 1 83 ? 19.152 69.735 -3.363 1.00 48.09 83 SER A N 1
ATOM 524 C CA . SER A 1 83 ? 17.814 70.383 -3.316 1.00 40.70 83 SER A CA 1
ATOM 525 C C . SER A 1 83 ? 17.144 70.148 -1.954 1.00 21.43 83 SER A C 1
ATOM 526 O O . SER A 1 83 ? 16.405 71.044 -1.506 1.00 67.79 83 SER A O 1
ATOM 529 N N . LEU A 1 84 ? 17.396 69.001 -1.316 1.00 35.42 84 LEU A N 1
ATOM 530 C CA . LEU A 1 84 ? 16.806 68.638 -0.001 1.00 50.73 84 LEU A CA 1
ATOM 531 C C . LEU A 1 84 ? 17.709 69.140 1.138 1.00 48.36 84 LEU A C 1
ATOM 532 O O . LEU A 1 84 ? 17.511 68.701 2.288 1.00 35.33 84 LEU A O 1
ATOM 537 N N . GLY A 1 85 ? 18.641 70.053 0.835 1.00 34.13 85 GLY A N 1
ATOM 538 C CA . GLY A 1 85 ? 19.541 70.693 1.813 1.00 69.02 85 GLY A CA 1
ATOM 539 C C . GLY A 1 85 ? 20.521 69.710 2.432 1.00 30.19 85 GLY A C 1
ATOM 540 O O . GLY A 1 85 ? 20.914 69.932 3.591 1.00 36.48 85 GLY A O 1
ATOM 541 N N . ARG A 1 86 ? 20.917 68.671 1.691 1.00 33.06 86 ARG A N 1
ATOM 542 C CA . ARG A 1 86 ? 21.904 67.653 2.142 1.00 18.54 86 ARG A CA 1
ATOM 543 C C . ARG A 1 86 ? 23.286 67.997 1.569 1.00 200.00 86 ARG A C 1
ATOM 544 O O . ARG A 1 86 ? 23.365 68.309 0.369 1.00 31.22 86 ARG A O 1
ATOM 552 N N . VAL A 1 87 ? 24.331 67.958 2.404 1.00 50.71 87 VAL A N 1
ATOM 553 C CA . VAL A 1 87 ? 25.747 68.234 2.008 1.00 26.49 87 VAL A CA 1
ATOM 554 C C . VAL A 1 87 ? 26.451 66.898 1.786 1.00 27.00 87 VAL A C 1
ATOM 555 O O . VAL A 1 87 ? 27.046 66.363 2.741 1.00 69.58 87 VAL A O 1
ATOM 559 N N . ASN A 1 88 ? 26.390 66.398 0.552 1.00 41.52 88 ASN A N 1
ATOM 560 C CA . ASN A 1 88 ? 26.880 65.056 0.145 1.00 51.60 88 ASN A CA 1
ATOM 561 C C . ASN A 1 88 ? 28.278 65.177 -0.487 1.00 50.94 88 ASN A C 1
ATOM 562 O O . ASN A 1 88 ? 28.972 64.136 -0.554 1.00 55.02 88 ASN A O 1
ATOM 567 N N . LYS A 1 89 ? 28.672 66.377 -0.944 1.00 32.55 89 LYS A N 1
ATOM 568 C CA . LYS A 1 89 ? 29.897 66.596 -1.766 1.00 30.59 89 LYS A CA 1
ATOM 569 C C . LYS A 1 89 ? 30.594 67.919 -1.412 1.00 200.00 89 LYS A C 1
ATOM 570 O O . LYS A 1 89 ? 29.938 68.858 -0.919 1.00 28.83 89 LYS A O 1
ATOM 576 N N . VAL A 1 90 ? 31.891 67.992 -1.709 1.00 36.77 90 VAL A N 1
ATOM 577 C CA . VAL A 1 90 ? 32.735 69.216 -1.586 1.00 34.20 90 VAL A CA 1
ATOM 578 C C . VAL A 1 90 ? 33.275 69.557 -2.976 1.00 41.20 90 VAL A C 1
ATOM 579 O O . VAL A 1 90 ? 33.266 68.689 -3.854 1.00 35.78 90 VAL A O 1
ATOM 583 N N . GLU A 1 91 ? 33.743 70.783 -3.164 1.00 31.17 91 GLU A N 1
ATOM 584 C CA . GLU A 1 91 ? 34.697 71.095 -4.254 1.00 69.12 91 GLU A CA 1
ATOM 585 C C . GLU A 1 91 ? 35.743 72.062 -3.711 1.00 54.63 91 GLU A C 1
ATOM 586 O O . GLU A 1 91 ? 35.492 72.693 -2.654 1.00 30.27 91 GLU A O 1
ATOM 592 N N . LEU A 1 92 ? 36.873 72.158 -4.405 1.00 27.56 92 LEU A N 1
ATOM 593 C CA . LEU A 1 92 ? 37.941 73.129 -4.061 1.00 27.85 92 LEU A CA 1
ATOM 594 C C . LEU A 1 92 ? 37.506 74.530 -4.483 1.00 57.85 92 LEU A C 1
ATOM 595 O O . LEU A 1 92 ? 36.939 74.714 -5.595 1.00 31.68 92 LEU A O 1
ATOM 600 N N . ILE A 1 93 ? 37.750 75.487 -3.596 1.00 23.80 93 ILE A N 1
ATOM 601 C CA . ILE A 1 93 ? 37.746 76.926 -3.956 1.00 22.66 93 ILE A CA 1
ATOM 602 C C . ILE A 1 93 ? 39.016 77.143 -4.774 1.00 21.61 93 ILE A C 1
ATOM 603 O O . ILE A 1 93 ? 40.069 76.617 -4.407 1.00 29.86 93 ILE A O 1
ATOM 608 N N . PRO A 1 94 ? 38.969 77.831 -5.942 1.00 27.58 94 PRO A N 1
ATOM 609 C CA . PRO A 1 94 ? 40.183 78.058 -6.722 1.00 32.00 94 PRO A CA 1
ATOM 610 C C . PRO A 1 94 ? 41.063 79.050 -5.937 1.00 17.94 94 PRO A C 1
ATOM 611 O O . PRO A 1 94 ? 40.515 79.882 -5.206 1.00 32.23 94 PRO A O 1
ATOM 615 N N . LEU A 1 95 ? 42.384 78.957 -6.094 1.00 27.08 95 LEU A N 1
ATOM 616 C CA . LEU A 1 95 ? 43.357 79.755 -5.293 1.00 39.87 95 LEU A CA 1
ATOM 617 C C . LEU A 1 95 ? 43.159 81.264 -5.509 1.00 29.33 95 LEU A C 1
ATOM 618 O O . LEU A 1 95 ? 43.287 82.023 -4.520 1.00 24.14 95 LEU A O 1
ATOM 623 N N . GLU A 1 96 ? 42.798 81.710 -6.714 1.00 28.39 96 GLU A N 1
ATOM 624 C CA . GLU A 1 96 ? 42.452 83.138 -6.968 1.00 26.74 96 GLU A CA 1
ATOM 625 C C . GLU A 1 96 ? 41.226 83.550 -6.137 1.00 31.51 96 GLU A C 1
ATOM 626 O O . GLU A 1 96 ? 41.210 84.691 -5.643 1.00 36.99 96 GLU A O 1
ATOM 632 N N . GLU A 1 97 ? 40.248 82.661 -5.944 1.00 33.07 97 GLU A N 1
ATOM 633 C CA . GLU A 1 97 ? 39.102 82.942 -5.039 1.00 28.50 97 GLU A CA 1
ATOM 634 C C . GLU A 1 97 ? 39.579 82.873 -3.579 1.00 25.88 97 GLU A C 1
ATOM 635 O O . GLU A 1 97 ? 39.192 83.756 -2.812 1.00 25.59 97 GLU A O 1
ATOM 641 N N . LEU A 1 98 ? 40.387 81.872 -3.216 1.00 28.74 98 LEU A N 1
ATOM 642 C CA . LEU A 1 98 ? 40.820 81.646 -1.806 1.00 35.19 98 LEU A CA 1
ATOM 643 C C . LEU A 1 98 ? 41.600 82.886 -1.348 1.00 30.56 98 LEU A C 1
ATOM 644 O O . LEU A 1 98 ? 41.210 83.494 -0.323 1.00 29.09 98 LEU A O 1
ATOM 649 N N . GLY A 1 99 ? 42.589 83.309 -2.150 1.00 28.94 99 GLY A N 1
ATOM 650 C CA . GLY A 1 99 ? 43.296 84.586 -1.947 1.00 24.70 99 GLY A CA 1
ATOM 651 C C . GLY A 1 99 ? 44.381 84.431 -0.904 1.00 27.00 99 GLY A C 1
ATOM 652 O O . GLY A 1 99 ? 44.778 85.444 -0.313 1.00 34.33 99 GLY A O 1
ATOM 653 N N . ARG A 1 100 ? 44.810 83.189 -0.676 1.00 31.23 100 ARG A N 1
ATOM 654 C CA . ARG A 1 100 ? 45.842 82.793 0.319 1.00 26.33 100 ARG A CA 1
ATOM 655 C C . ARG A 1 100 ? 46.135 81.310 0.116 1.00 28.65 100 ARG A C 1
ATOM 656 O O . ARG A 1 100 ? 45.422 80.640 -0.627 1.00 29.66 100 ARG A O 1
ATOM 664 N N . PRO A 1 101 ? 47.189 80.743 0.742 1.00 28.12 101 PRO A N 1
ATOM 665 C CA . PRO A 1 101 ? 47.458 79.314 0.642 1.00 25.11 101 PRO A CA 1
ATOM 666 C C . PRO A 1 101 ? 46.350 78.462 1.280 1.00 15.55 101 PRO A C 1
ATOM 667 O O . PRO A 1 101 ? 45.619 78.969 2.122 1.00 24.74 101 PRO A O 1
ATOM 671 N N . ARG A 1 102 ? 46.189 77.240 0.775 1.00 17.45 102 ARG A N 1
ATOM 672 C CA . ARG A 1 102 ? 45.446 76.172 1.482 1.00 25.54 102 ARG A CA 1
ATOM 673 C C . ARG A 1 102 ? 46.256 75.821 2.732 1.00 28.25 102 ARG A C 1
ATOM 674 O O . ARG A 1 102 ? 47.435 75.448 2.610 1.00 25.62 102 ARG A O 1
ATOM 682 N N . ILE A 1 103 ? 45.642 75.964 3.900 1.00 32.06 103 ILE A N 1
ATOM 683 C CA . ILE A 1 103 ? 46.306 75.687 5.204 1.00 18.16 103 ILE A CA 1
ATOM 684 C C . ILE A 1 103 ? 46.084 74.215 5.567 1.00 17.47 103 ILE A C 1
ATOM 685 O O . ILE A 1 103 ? 44.934 73.755 5.499 1.00 24.83 103 ILE A O 1
ATOM 690 N N . ASP A 1 104 ? 47.155 73.494 5.905 1.00 17.64 104 ASP A N 1
ATOM 691 C CA . ASP A 1 104 ? 47.036 72.063 6.316 1.00 14.55 104 ASP A CA 1
ATOM 692 C C . ASP A 1 104 ? 46.348 72.048 7.682 1.00 15.26 104 ASP A C 1
ATOM 693 O O . ASP A 1 104 ? 46.448 73.083 8.386 1.00 20.41 104 ASP A O 1
ATOM 698 N N . VAL A 1 105 ? 45.551 71.010 7.975 1.00 20.64 105 VAL A N 1
ATOM 699 C CA . VAL A 1 105 ? 44.796 70.909 9.256 1.00 17.70 105 VAL A CA 1
ATOM 700 C C . VAL A 1 105 ? 44.899 69.493 9.808 1.00 24.12 105 VAL A C 1
ATOM 701 O O . VAL A 1 105 ? 44.598 68.519 9.077 1.00 24.41 105 VAL A O 1
ATOM 705 N N . VAL A 1 106 ? 45.315 69.375 11.064 1.00 13.58 106 VAL A N 1
ATOM 706 C CA . VAL A 1 106 ? 45.111 68.106 11.800 1.00 13.35 106 VAL A CA 1
ATOM 707 C C . VAL A 1 106 ? 43.726 68.249 12.444 1.00 15.99 106 VAL A C 1
ATOM 708 O O . VAL A 1 106 ? 43.573 69.101 13.358 1.00 17.30 106 VAL A O 1
ATOM 712 N N . VAL A 1 107 ? 42.771 67.426 11.996 1.00 18.53 107 VAL A N 1
ATOM 713 C CA . VAL A 1 107 ? 41.339 67.501 12.395 1.00 15.38 107 VAL A CA 1
ATOM 714 C C . VAL A 1 107 ? 41.132 66.465 13.500 1.00 20.25 107 VAL A C 1
ATOM 715 O O . VAL A 1 107 ? 40.872 65.281 13.211 1.00 22.45 107 VAL A O 1
ATOM 719 N N . ASN A 1 108 ? 41.246 66.917 14.749 1.00 17.33 108 ASN A N 1
ATOM 720 C CA . ASN A 1 108 ? 41.050 66.077 15.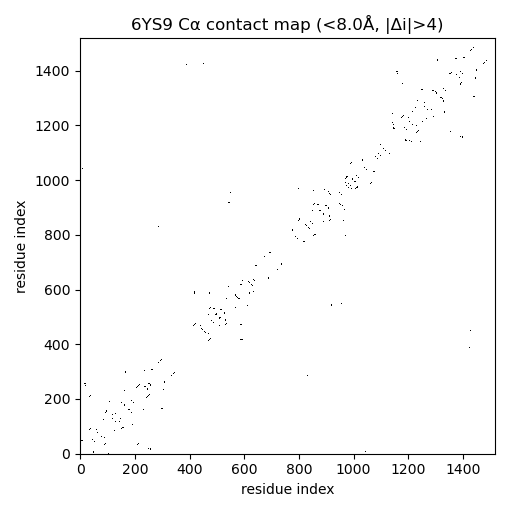950 1.00 18.97 108 ASN A CA 1
ATOM 721 C C . ASN A 1 108 ? 39.568 66.062 16.314 1.00 24.78 108 ASN A C 1
ATOM 722 O O . ASN A 1 108 ? 39.117 67.002 16.967 1.00 23.37 108 ASN A O 1
ATOM 727 N N . CYS A 1 109 ? 38.832 65.059 15.829 1.00 15.81 109 CYS A N 1
ATOM 728 C CA . CYS A 1 109 ? 37.382 64.932 16.131 1.00 15.02 109 CYS A CA 1
ATOM 729 C C . CYS A 1 109 ? 37.189 64.294 17.503 1.00 18.43 109 CYS A C 1
ATOM 730 O O . CYS A 1 109 ? 37.829 63.278 17.795 1.00 19.18 109 CYS A O 1
ATOM 733 N N . SER A 1 110 ? 36.283 64.851 18.300 1.00 15.58 110 SER A N 1
ATOM 734 C CA . SER A 1 110 ? 35.880 64.236 19.581 1.00 11.87 110 SER A CA 1
ATOM 735 C C . SER A 1 110 ? 35.259 62.850 19.277 1.00 15.49 110 SER A C 1
ATOM 736 O O . SER A 1 110 ? 34.824 62.638 18.130 1.00 28.66 110 SER A O 1
ATOM 739 N N . GLY A 1 111 ? 35.243 61.925 20.236 1.00 19.74 111 GLY A N 1
ATOM 740 C CA . GLY A 1 111 ? 34.527 60.638 20.091 1.00 23.02 111 GLY A CA 1
ATOM 741 C C . GLY A 1 111 ? 33.066 60.852 19.719 1.00 31.44 111 GLY A C 1
ATOM 742 O O . GLY A 1 111 ? 32.549 60.117 18.855 1.00 31.71 111 GLY A O 1
ATOM 743 N N . VAL A 1 112 ? 32.434 61.842 20.352 1.00 21.25 112 VAL A N 1
ATOM 744 C CA . VAL A 1 112 ? 31.003 62.229 20.176 1.00 38.95 112 VAL A CA 1
ATOM 745 C C . VAL A 1 112 ? 30.838 62.809 18.768 1.00 19.74 112 VAL A C 1
ATOM 746 O O . VAL A 1 112 ? 29.813 62.521 18.135 1.00 33.16 112 VAL A O 1
ATOM 750 N N . PHE A 1 113 ? 31.815 63.586 18.273 1.00 26.89 113 PHE A N 1
ATOM 751 C CA . PHE A 1 113 ? 31.757 64.099 16.881 1.00 22.31 113 PHE A CA 1
ATOM 752 C C . PHE A 1 113 ? 31.748 62.886 15.940 1.00 26.31 113 PHE A C 1
ATOM 753 O O . PHE A 1 113 ? 30.939 62.828 14.991 1.00 23.16 113 PHE A O 1
ATOM 761 N N . ARG A 1 114 ? 32.605 61.912 16.217 1.00 21.01 114 ARG A N 1
ATOM 762 C CA . ARG A 1 114 ? 32.685 60.638 15.453 1.00 29.31 114 ARG A CA 1
ATOM 763 C C . ARG A 1 114 ? 31.349 59.880 15.538 1.00 22.96 114 ARG A C 1
ATOM 764 O O . ARG A 1 114 ? 30.863 59.451 14.470 1.00 21.94 114 ARG A O 1
ATOM 772 N N . ASP A 1 115 ? 30.766 59.760 16.730 1.00 25.03 115 ASP A N 1
ATOM 773 C CA . ASP A 1 115 ? 29.484 59.032 16.954 1.00 25.88 115 ASP A CA 1
ATOM 774 C C . ASP A 1 115 ? 28.374 59.628 16.082 1.00 34.50 115 ASP A C 1
ATOM 775 O O . ASP A 1 115 ? 27.548 58.848 15.578 1.00 60.43 115 ASP A O 1
ATOM 780 N N . LEU A 1 116 ? 28.358 60.951 15.894 1.00 33.57 116 LEU A N 1
ATOM 781 C CA . LEU A 1 116 ? 27.218 61.674 15.269 1.00 40.33 116 LEU A CA 1
ATOM 782 C C . LEU A 1 116 ? 27.493 62.023 13.799 1.00 43.55 116 LEU A C 1
ATOM 783 O O . LEU A 1 116 ? 26.506 62.179 13.059 1.00 27.01 116 LEU A O 1
ATOM 788 N N . PHE A 1 117 ? 28.758 62.164 13.385 1.00 33.65 117 PHE A N 1
ATOM 789 C CA . PHE A 1 117 ? 29.128 62.818 12.099 1.00 25.05 117 PHE A CA 1
ATOM 790 C C . PHE A 1 117 ? 30.149 61.976 11.300 1.00 18.07 117 PHE A C 1
ATOM 791 O O . PHE A 1 117 ? 31.063 62.565 10.668 1.00 24.99 117 PHE A O 1
ATOM 799 N N . ILE A 1 118 ? 30.035 60.650 11.268 1.00 21.84 118 ILE A N 1
ATOM 800 C CA . ILE A 1 118 ? 30.937 59.806 10.424 1.00 53.01 118 ILE A CA 1
ATOM 801 C C . ILE A 1 118 ? 30.864 60.260 8.953 1.00 28.00 118 ILE A C 1
ATOM 802 O O . ILE A 1 118 ? 31.922 60.235 8.282 1.00 28.84 118 ILE A O 1
ATOM 807 N N . ASN A 1 119 ? 29.683 60.651 8.458 1.00 27.43 119 ASN A N 1
ATOM 808 C CA . ASN A 1 119 ? 29.491 61.088 7.042 1.00 29.83 119 ASN A CA 1
ATOM 809 C C . ASN A 1 119 ? 30.260 62.395 6.794 1.00 34.48 119 ASN A C 1
ATOM 810 O O . ASN A 1 119 ? 30.709 62.623 5.655 1.00 33.77 119 ASN A O 1
ATOM 815 N N . GLN A 1 120 ? 30.358 63.247 7.816 1.00 30.89 120 GLN A N 1
ATOM 816 C CA . GLN A 1 120 ? 30.970 64.601 7.748 1.00 26.41 120 GLN A CA 1
ATOM 817 C C . GLN A 1 120 ? 32.490 64.462 7.934 1.00 32.22 120 GLN A C 1
ATOM 818 O O . GLN A 1 120 ? 33.232 65.266 7.334 1.00 28.33 120 GLN A O 1
ATOM 824 N N . MET A 1 121 ? 32.936 63.457 8.702 1.00 23.80 121 MET A N 1
ATOM 825 C CA . MET A 1 121 ? 34.376 63.058 8.780 1.00 29.40 121 MET A CA 1
ATOM 826 C C . MET A 1 121 ? 34.831 62.587 7.391 1.00 30.34 121 MET A C 1
ATOM 827 O O . MET A 1 121 ? 35.967 62.918 6.975 1.00 27.22 121 MET A O 1
ATOM 832 N N . ALA A 1 122 ? 33.962 61.874 6.669 1.00 32.58 122 ALA A N 1
ATOM 833 C CA . ALA A 1 122 ? 34.225 61.440 5.279 1.00 28.67 122 ALA A CA 1
ATOM 834 C C . ALA A 1 122 ? 34.318 62.665 4.360 1.00 15.07 122 ALA A C 1
ATOM 835 O O . ALA A 1 122 ? 35.231 62.674 3.500 1.00 24.55 122 ALA A O 1
ATOM 837 N N . LEU A 1 123 ? 33.387 63.622 4.475 1.00 29.33 123 LEU A N 1
ATOM 838 C CA . LEU A 1 123 ? 33.370 64.892 3.695 1.00 24.17 123 LEU A CA 1
ATOM 839 C C . LEU A 1 123 ? 34.706 65.629 3.878 1.00 23.17 123 LEU A C 1
ATOM 840 O O . LEU A 1 123 ? 35.333 66.000 2.872 1.00 24.85 123 LEU A O 1
ATOM 845 N N . ILE A 1 124 ? 35.127 65.863 5.127 1.00 30.47 124 ILE A N 1
ATOM 846 C CA . ILE A 1 124 ? 36.387 66.621 5.394 1.00 40.69 124 ILE A CA 1
ATOM 847 C C . ILE A 1 124 ? 37.507 65.933 4.623 1.00 16.18 124 ILE A C 1
ATOM 848 O O . ILE A 1 124 ? 38.151 66.633 3.789 1.00 18.65 124 ILE A O 1
ATOM 853 N N . ASP A 1 125 ? 37.643 64.615 4.844 1.00 21.85 125 ASP A N 1
ATOM 854 C CA . ASP A 1 125 ? 38.695 63.717 4.305 1.00 23.85 125 ASP A CA 1
ATOM 855 C C . ASP A 1 125 ? 38.780 63.873 2.778 1.00 23.34 125 ASP A C 1
ATOM 856 O O . ASP A 1 125 ? 39.896 64.075 2.246 1.00 29.81 125 ASP A O 1
ATOM 861 N N . ARG A 1 126 ? 37.640 63.779 2.092 1.00 42.31 126 ARG A N 1
ATOM 862 C CA . ARG A 1 126 ? 37.567 63.969 0.620 1.00 34.11 126 ARG A CA 1
ATOM 863 C C . ARG A 1 126 ? 38.152 65.344 0.269 1.00 46.76 126 ARG A C 1
ATOM 864 O O . ARG A 1 126 ? 38.998 65.415 -0.644 1.00 30.62 126 ARG A O 1
ATOM 872 N N . ALA A 1 127 ? 37.749 66.393 0.997 1.00 30.85 127 ALA A N 1
ATOM 873 C CA . ALA A 1 127 ? 38.177 67.788 0.744 1.00 28.10 127 ALA A CA 1
ATOM 874 C C . ALA A 1 127 ? 39.706 67.857 0.844 1.00 27.11 127 ALA A C 1
ATOM 875 O O . ALA A 1 127 ? 40.327 68.448 -0.049 1.00 25.64 127 ALA A O 1
ATOM 877 N N . ILE A 1 128 ? 40.292 67.243 1.871 1.00 29.82 128 ILE A N 1
ATOM 878 C CA . ILE A 1 128 ? 41.756 67.363 2.128 1.00 18.55 128 ILE A CA 1
ATOM 879 C C . ILE A 1 128 ? 42.532 66.564 1.077 1.00 25.70 128 ILE A C 1
ATOM 880 O O . ILE A 1 128 ? 43.588 67.060 0.621 1.00 32.46 128 ILE A O 1
ATOM 885 N N . LYS A 1 129 ? 42.046 65.375 0.701 1.00 34.16 129 LYS A N 1
ATOM 886 C CA . LYS A 1 129 ? 42.687 64.539 -0.352 1.00 34.70 129 LYS A CA 1
ATOM 887 C C . LYS A 1 129 ? 42.614 65.285 -1.689 1.00 18.31 129 LYS A C 1
ATOM 888 O O . LYS A 1 129 ? 43.606 65.236 -2.463 1.00 25.36 129 LYS A O 1
ATOM 894 N N . MET A 1 130 ? 41.481 65.940 -1.946 1.00 28.55 130 MET A N 1
ATOM 895 C CA . MET A 1 130 ? 41.234 66.821 -3.119 1.00 36.80 130 MET A CA 1
ATOM 896 C C . MET A 1 130 ? 42.295 67.927 -3.170 1.00 70.75 130 MET A C 1
ATOM 897 O O . MET A 1 130 ? 42.835 68.195 -4.267 1.00 27.22 130 MET A O 1
ATOM 902 N N . ALA A 1 131 ? 42.552 68.571 -2.029 1.00 28.72 131 ALA A N 1
ATOM 903 C CA . ALA A 1 131 ? 43.554 69.654 -1.896 1.00 25.38 131 ALA A CA 1
ATOM 904 C C . ALA A 1 131 ? 44.947 69.098 -2.198 1.00 20.47 131 ALA A C 1
ATOM 905 O O . ALA A 1 131 ? 45.707 69.751 -2.908 1.00 19.60 131 ALA A O 1
ATOM 907 N N . ALA A 1 132 ? 45.239 67.916 -1.681 1.00 20.97 132 ALA A N 1
ATOM 908 C CA . ALA A 1 132 ? 46.549 67.237 -1.789 1.00 31.18 132 ALA A CA 1
ATOM 909 C C . ALA A 1 132 ? 46.864 66.924 -3.259 1.00 29.12 132 ALA A C 1
ATOM 910 O O . ALA A 1 132 ? 48.017 67.167 -3.673 1.00 33.64 132 ALA A O 1
ATOM 912 N N . GLU A 1 133 ? 45.872 66.471 -4.029 1.00 46.00 133 GLU A N 1
ATOM 913 C CA . GLU A 1 133 ? 46.060 66.016 -5.435 1.00 35.46 133 GLU A CA 1
ATOM 914 C C . GLU A 1 133 ? 45.966 67.196 -6.411 1.00 35.65 133 GLU A C 1
ATOM 915 O O . GLU A 1 133 ? 46.299 67.007 -7.592 1.00 35.82 133 GLU A O 1
ATOM 921 N N . ALA A 1 134 ? 45.543 68.378 -5.968 1.00 42.46 134 ALA A N 1
ATOM 922 C CA . ALA A 1 134 ? 45.391 69.553 -6.858 1.00 27.78 134 ALA A CA 1
ATOM 923 C C . ALA A 1 134 ? 46.756 69.921 -7.473 1.00 104.31 134 ALA A C 1
ATOM 924 O O . ALA A 1 134 ? 47.770 69.885 -6.730 1.00 30.31 134 ALA A O 1
ATOM 926 N N . ASP A 1 135 ? 46.791 70.215 -8.786 1.00 28.61 135 ASP A N 1
ATOM 927 C CA . ASP A 1 135 ? 47.997 70.714 -9.513 1.00 49.82 135 ASP A CA 1
ATOM 928 C C . ASP A 1 135 ? 48.170 72.209 -9.228 1.00 26.04 135 ASP A C 1
ATOM 929 O O . ASP A 1 135 ? 47.701 73.051 -10.037 1.00 36.88 135 ASP A O 1
ATOM 934 N N . GLU A 1 136 ? 48.819 72.537 -8.110 1.00 31.86 136 GLU A N 1
ATOM 935 C CA . GLU A 1 136 ? 48.989 73.942 -7.650 1.00 40.25 136 GLU A CA 1
ATOM 936 C C . GLU A 1 136 ? 50.363 74.119 -7.016 1.00 20.45 136 GLU A C 1
ATOM 937 O O . GLU A 1 136 ? 50.902 73.185 -6.428 1.00 34.37 136 GLU A O 1
ATOM 943 N N . PRO A 1 137 ? 50.962 75.329 -7.124 1.00 40.56 137 PRO A N 1
ATOM 944 C CA . PRO A 1 137 ? 52.258 75.616 -6.508 1.00 30.02 137 PRO A CA 1
ATOM 945 C C . PRO A 1 137 ? 52.242 75.302 -5.005 1.00 38.62 137 PRO A C 1
ATOM 946 O O . PRO A 1 137 ? 51.292 75.687 -4.337 1.00 50.49 137 PRO A O 1
ATOM 950 N N . LEU A 1 138 ? 53.294 74.643 -4.518 1.00 29.17 138 LEU A N 1
ATOM 951 C CA . LEU A 1 138 ? 53.375 74.077 -3.141 1.00 22.49 138 LEU A CA 1
ATOM 952 C C . LEU A 1 138 ? 53.256 75.205 -2.102 1.00 50.04 138 LEU A C 1
ATOM 953 O O . LEU A 1 138 ? 52.731 74.960 -1.001 1.00 40.12 138 LEU A O 1
ATOM 958 N N . GLU A 1 139 ? 53.693 76.415 -2.444 1.00 36.22 139 GLU A N 1
ATOM 959 C CA . GLU A 1 139 ? 53.671 77.570 -1.513 1.00 27.73 139 GLU A CA 1
ATOM 960 C C . GLU A 1 139 ? 52.238 78.103 -1.331 1.00 40.42 139 GLU A C 1
ATOM 961 O O . GLU A 1 139 ? 52.071 78.986 -0.472 1.00 35.97 139 GLU A O 1
ATOM 967 N N . LEU A 1 140 ? 51.250 77.601 -2.089 1.00 31.69 140 LEU A N 1
ATOM 968 C CA . LEU A 1 140 ? 49.824 78.017 -1.979 1.00 33.85 140 LEU A CA 1
ATOM 969 C C . LEU A 1 140 ? 48.959 76.808 -1.593 1.00 22.25 140 LEU A C 1
ATOM 970 O O . LEU A 1 140 ? 47.727 76.925 -1.611 1.00 21.27 140 LEU A O 1
ATOM 975 N N . ASN A 1 141 ? 49.591 75.681 -1.275 1.00 27.80 141 ASN A N 1
ATOM 976 C CA . ASN A 1 141 ? 48.923 74.394 -0.963 1.00 26.26 141 ASN A CA 1
ATOM 977 C C . ASN A 1 141 ? 49.795 73.646 0.047 1.00 21.26 141 ASN A C 1
ATOM 978 O O . ASN A 1 141 ? 50.555 72.723 -0.330 1.00 22.75 141 ASN A O 1
ATOM 983 N N . PHE A 1 142 ? 49.672 74.025 1.318 1.00 23.71 142 PHE A N 1
ATOM 984 C CA . PHE A 1 142 ? 50.468 73.421 2.416 1.00 20.72 142 PHE A CA 1
ATOM 985 C C . PHE A 1 142 ? 50.062 71.963 2.629 1.00 20.03 142 PHE A C 1
ATOM 986 O O . PHE A 1 142 ? 50.892 71.194 3.152 1.00 29.25 142 PHE A O 1
ATOM 994 N N . ILE A 1 143 ? 48.826 71.581 2.278 1.00 30.35 143 ILE A N 1
ATOM 995 C CA . ILE A 1 143 ? 48.379 70.158 2.354 1.00 18.54 143 ILE A CA 1
ATOM 996 C C . ILE A 1 143 ? 49.238 69.367 1.369 1.00 34.40 143 ILE A C 1
ATOM 997 O O . ILE A 1 143 ? 49.879 68.377 1.802 1.00 23.72 143 ILE A O 1
ATOM 1002 N N . ARG A 1 144 ? 49.278 69.836 0.117 1.00 35.15 144 ARG A N 1
ATOM 1003 C CA . ARG A 1 144 ? 50.032 69.192 -0.989 1.00 36.47 144 ARG A CA 1
ATOM 1004 C C . ARG A 1 144 ? 51.517 69.151 -0.602 1.00 23.13 144 ARG A C 1
ATOM 1005 O O . ARG A 1 144 ? 52.071 68.041 -0.587 1.00 33.20 144 ARG A O 1
ATOM 1013 N N . LYS A 1 145 ? 52.106 70.298 -0.238 1.00 47.30 145 LYS A N 1
ATOM 1014 C CA . LYS A 1 145 ? 53.536 70.407 0.172 1.00 24.28 145 LYS A CA 1
ATOM 1015 C C . LYS A 1 145 ? 53.872 69.326 1.206 1.00 24.03 145 LYS A C 1
ATOM 1016 O O . LYS A 1 145 ? 54.950 68.722 1.117 1.00 28.99 145 LYS A O 1
ATOM 1022 N N . HIS A 1 146 ? 52.993 69.103 2.185 1.00 25.80 146 HIS A N 1
ATOM 1023 C CA . HIS A 1 146 ? 53.267 68.174 3.313 1.00 23.15 146 HIS A CA 1
ATOM 1024 C C . HIS A 1 146 ? 53.076 66.722 2.862 1.00 22.11 146 HIS A C 1
ATOM 1025 O O . HIS A 1 146 ? 53.886 65.862 3.254 1.00 25.32 146 HIS A O 1
ATOM 1032 N N . ALA A 1 147 ? 51.976 66.463 2.153 1.00 29.85 147 ALA A N 1
ATOM 1033 C CA . ALA A 1 147 ? 51.545 65.109 1.739 1.00 31.19 147 ALA A CA 1
ATOM 1034 C C . ALA A 1 147 ? 52.636 64.479 0.866 1.00 39.63 147 ALA A C 1
ATOM 1035 O O . ALA A 1 147 ? 52.869 63.275 1.032 1.00 32.58 147 ALA A O 1
ATOM 1037 N N . LEU A 1 148 ? 53.295 65.265 0.000 1.00 35.92 148 LEU A N 1
ATOM 1038 C CA . LEU A 1 148 ? 54.372 64.773 -0.912 1.00 24.10 148 LEU A CA 1
ATOM 1039 C C . LEU A 1 148 ? 55.614 64.404 -0.091 1.00 33.95 148 LEU A C 1
ATOM 1040 O O . LEU A 1 148 ? 56.092 63.254 -0.219 1.00 31.28 148 LEU A O 1
ATOM 1045 N N . GLN A 1 149 ? 56.082 65.341 0.743 1.00 29.76 149 GLN A N 1
ATOM 1046 C CA . GLN A 1 149 ? 57.156 65.141 1.753 1.00 26.10 149 GLN A CA 1
ATOM 1047 C C . GLN A 1 149 ? 56.830 63.907 2.594 1.00 28.21 149 GLN A C 1
ATOM 1048 O O . GLN A 1 149 ? 57.746 63.089 2.829 1.00 67.68 149 GLN A O 1
ATOM 1054 N N . GLN A 1 150 ? 55.571 63.785 3.023 1.00 47.17 150 GLN A N 1
ATOM 1055 C CA . GLN A 1 150 ? 55.100 62.696 3.916 1.00 26.14 150 GLN A CA 1
ATOM 1056 C C . GLN A 1 150 ? 55.045 61.373 3.144 1.00 41.27 150 GLN A C 1
ATOM 1057 O O . GLN A 1 150 ? 55.511 60.355 3.696 1.00 36.80 150 GLN A O 1
ATOM 1063 N N . ALA A 1 151 ? 54.519 61.390 1.918 1.00 34.16 151 ALA A N 1
ATOM 1064 C CA . ALA A 1 151 ? 54.483 60.210 1.018 1.00 200.00 151 ALA A CA 1
ATOM 1065 C C . ALA A 1 151 ? 55.909 59.669 0.828 1.00 42.09 151 ALA A C 1
ATOM 1066 O O . ALA A 1 151 ? 56.098 58.441 0.927 1.00 69.15 151 ALA A O 1
ATOM 1068 N N . SER A 1 152 ? 56.880 60.564 0.616 1.00 60.64 152 SER A N 1
ATOM 1069 C CA . SER A 1 152 ? 58.317 60.252 0.386 1.00 66.70 152 SER A CA 1
ATOM 1070 C C . SER A 1 152 ? 58.963 59.661 1.649 1.00 86.68 152 SER A C 1
ATOM 1071 O O . SER A 1 152 ? 59.605 58.602 1.528 1.00 49.88 152 SER A O 1
ATOM 1074 N N . GLU A 1 153 ? 58.812 60.327 2.801 1.00 111.13 153 GLU A N 1
ATOM 1075 C CA . GLU A 1 153 ? 59.431 59.948 4.107 1.00 49.56 153 GLU A CA 1
ATOM 1076 C C . GLU A 1 153 ? 59.007 58.527 4.500 1.00 85.48 153 GLU A C 1
ATOM 1077 O O . GLU A 1 153 ? 59.895 57.710 4.816 1.00 61.92 153 GLU A O 1
ATOM 1083 N N . LEU A 1 154 ? 57.696 58.264 4.493 1.00 41.77 154 LEU A N 1
ATOM 1084 C CA . LEU A 1 154 ? 57.068 57.051 5.087 1.00 45.69 154 LEU A CA 1
ATOM 1085 C C . LEU A 1 154 ? 56.908 55.937 4.041 1.00 44.04 154 LEU A C 1
ATOM 1086 O O . LEU A 1 154 ? 56.564 54.823 4.450 1.00 33.71 154 LEU A O 1
ATOM 1091 N N . GLY A 1 155 ? 57.094 56.234 2.750 1.00 43.59 155 GLY A N 1
ATOM 1092 C CA . GLY A 1 155 ? 56.899 55.265 1.651 1.00 42.85 155 GLY A CA 1
ATOM 1093 C C . GLY A 1 155 ? 55.455 54.795 1.560 1.00 35.28 155 GLY A C 1
ATOM 1094 O O . GLY A 1 155 ? 55.225 53.572 1.634 1.00 42.66 155 GLY A O 1
ATOM 1095 N N . ILE A 1 156 ? 54.519 55.732 1.376 1.00 49.94 156 ILE A N 1
ATOM 1096 C CA . ILE A 1 156 ? 53.066 55.461 1.153 1.00 39.47 156 ILE A CA 1
ATOM 1097 C C . ILE A 1 156 ? 52.576 56.314 -0.024 1.00 28.66 156 ILE A C 1
ATOM 1098 O O . ILE A 1 156 ? 53.352 57.147 -0.518 1.00 39.79 156 ILE A O 1
ATOM 1103 N N . ASP A 1 157 ? 51.317 56.112 -0.432 1.00 33.23 157 ASP A N 1
ATOM 1104 C CA . ASP A 1 157 ? 50.595 56.909 -1.462 1.00 42.54 157 ASP A CA 1
ATOM 1105 C C . ASP A 1 157 ? 50.375 58.337 -0.932 1.00 109.69 157 ASP A C 1
ATOM 1106 O O . ASP A 1 157 ? 50.453 58.533 0.301 1.00 43.43 157 ASP A O 1
ATOM 1111 N N . LEU A 1 158 ? 50.114 59.290 -1.837 1.00 45.14 158 LEU A N 1
ATOM 1112 C CA . LEU A 1 158 ? 49.794 60.717 -1.529 1.00 34.28 158 LEU A CA 1
ATOM 1113 C C . LEU A 1 158 ? 48.433 60.808 -0.828 1.00 38.23 158 LEU A C 1
ATOM 1114 O O . LEU A 1 158 ? 48.307 61.601 0.131 1.00 28.34 158 LEU A O 1
ATOM 1119 N N . ARG A 1 159 ? 47.446 60.039 -1.283 1.00 34.21 159 ARG A N 1
ATOM 1120 C CA . ARG A 1 159 ? 46.102 59.980 -0.648 1.00 26.72 159 ARG A CA 1
ATOM 1121 C C . ARG A 1 159 ? 46.236 59.456 0.786 1.00 46.43 159 ARG A C 1
ATOM 1122 O O . ARG A 1 159 ? 45.593 60.047 1.680 1.00 41.24 159 ARG A O 1
ATOM 1130 N N . GLN A 1 160 ? 47.033 58.395 0.983 1.00 29.77 160 GLN A N 1
ATOM 1131 C CA . GLN A 1 160 ? 47.293 57.764 2.304 1.00 33.13 160 GLN A CA 1
ATOM 1132 C C . GLN A 1 160 ? 47.972 58.802 3.197 1.00 28.58 160 GLN A C 1
ATOM 1133 O O . GLN A 1 160 ? 47.647 58.842 4.400 1.00 33.18 160 GLN A O 1
ATOM 1139 N N . ALA A 1 161 ? 48.909 59.564 2.619 1.00 40.30 161 ALA A N 1
ATOM 1140 C CA . ALA A 1 161 ? 49.752 60.569 3.309 1.00 46.80 161 ALA A CA 1
ATOM 1141 C C . ALA A 1 161 ? 48.888 61.773 3.698 1.00 32.56 161 ALA A C 1
ATOM 1142 O O . ALA A 1 161 ? 49.187 62.397 4.744 1.00 35.24 161 ALA A O 1
ATOM 1144 N N . ALA A 1 162 ? 47.849 62.066 2.902 1.00 45.34 162 ALA A N 1
ATOM 1145 C CA . ALA A 1 162 ? 46.885 63.179 3.104 1.00 38.65 162 ALA A CA 1
ATOM 1146 C C . ALA A 1 162 ? 45.773 62.751 4.068 1.00 32.82 162 ALA A C 1
ATOM 1147 O O . ALA A 1 162 ? 44.628 63.180 3.873 1.00 40.89 162 ALA A O 1
ATOM 1149 N N . THR A 1 163 ? 46.113 61.941 5.076 1.00 17.64 163 THR A N 1
ATOM 1150 C CA . THR A 1 163 ? 45.206 61.478 6.166 1.00 15.51 163 THR A CA 1
ATOM 1151 C C . THR A 1 163 ? 45.262 62.497 7.309 1.00 25.16 163 THR A C 1
ATOM 1152 O O . THR A 1 163 ? 46.350 62.676 7.894 1.00 26.16 163 THR A O 1
ATOM 1156 N N . ARG A 1 164 ? 44.160 63.164 7.605 1.00 25.09 164 ARG A N 1
ATOM 1157 C CA . ARG A 1 164 ? 44.192 64.280 8.588 1.00 26.75 164 ARG A CA 1
ATOM 1158 C C . ARG A 1 164 ? 43.016 64.221 9.564 1.00 16.58 164 ARG A C 1
ATOM 1159 O O . ARG A 1 164 ? 42.949 65.098 10.459 1.00 21.43 164 ARG A O 1
ATOM 1167 N N . VAL A 1 165 ? 42.106 63.261 9.407 1.00 24.63 165 VAL A N 1
ATOM 1168 C CA . VAL A 1 165 ? 40.858 63.210 10.215 1.00 22.04 165 VAL A CA 1
ATOM 1169 C C . VAL A 1 165 ? 41.029 62.106 11.263 1.00 24.80 165 VAL A C 1
ATOM 1170 O O . VAL A 1 165 ? 40.978 60.912 10.907 1.00 25.93 165 VAL A O 1
ATOM 1174 N N . PHE A 1 166 ? 41.294 62.517 12.508 1.00 16.10 166 PHE A N 1
ATOM 1175 C CA . PHE A 1 166 ? 41.685 61.635 13.642 1.00 17.26 166 PHE A CA 1
ATOM 1176 C C . PHE A 1 166 ? 40.641 61.721 14.755 1.00 12.44 166 PHE A C 1
ATOM 1177 O O . PHE A 1 166 ? 39.943 62.757 14.873 1.00 20.26 166 PHE A O 1
ATOM 1185 N N . THR A 1 167 ? 40.495 60.637 15.514 1.00 20.00 167 THR A N 1
ATOM 1186 C CA . THR A 1 167 ? 39.569 60.558 16.673 1.00 15.23 167 THR A CA 1
ATOM 1187 C C . THR A 1 167 ? 40.007 59.433 17.603 1.00 29.23 167 THR A C 1
ATOM 1188 O O . THR A 1 167 ? 41.107 58.863 17.400 1.00 25.52 167 THR A O 1
ATOM 1192 N N . ASN A 1 168 ? 39.167 59.160 18.593 1.00 18.03 168 ASN A N 1
ATOM 1193 C CA . ASN A 1 168 ? 39.338 58.028 19.528 1.00 18.46 168 ASN A CA 1
ATOM 1194 C C . ASN A 1 168 ? 39.027 56.736 18.783 1.00 23.30 168 ASN A C 1
ATOM 1195 O O . ASN A 1 168 ? 38.306 56.788 17.759 1.00 22.36 168 ASN A O 1
ATOM 1200 N N . ALA A 1 169 ? 39.572 55.638 19.297 1.00 28.23 169 ALA A N 1
ATOM 1201 C CA . ALA A 1 169 ? 39.197 54.274 18.884 1.00 45.67 169 ALA A CA 1
ATOM 1202 C C . ALA A 1 169 ? 37.669 54.184 18.920 1.00 31.49 169 ALA A C 1
ATOM 1203 O O . ALA A 1 169 ? 37.020 54.845 19.778 1.00 26.26 169 ALA A O 1
ATOM 1205 N N . SER A 1 170 ? 37.106 53.459 17.958 1.00 30.65 170 SER A N 1
ATOM 1206 C CA . SER A 1 170 ? 35.687 53.055 17.972 1.00 29.09 170 SER A CA 1
ATOM 1207 C C . SER A 1 170 ? 35.346 52.619 19.406 1.00 35.68 170 SER A C 1
ATOM 1208 O O . SER A 1 170 ? 36.106 51.816 20.006 1.00 32.55 170 SER A O 1
ATOM 1211 N N . GLY A 1 171 ? 34.322 53.242 19.977 1.00 27.32 171 GLY A N 1
ATOM 1212 C CA . GLY A 1 171 ? 33.821 52.968 21.337 1.00 40.01 171 GLY A CA 1
ATOM 1213 C C . GLY A 1 171 ? 34.431 53.855 22.412 1.00 28.52 171 GLY A C 1
ATOM 1214 O O . GLY A 1 171 ? 33.839 53.894 23.496 1.00 29.59 171 GLY A O 1
ATOM 1215 N N . SER A 1 172 ? 35.533 54.583 22.146 1.00 26.62 172 SER A N 1
ATOM 1216 C CA . SER A 1 172 ? 36.340 55.291 23.189 1.00 29.09 172 SER A CA 1
ATOM 1217 C C . SER A 1 172 ? 36.132 56.818 23.168 1.00 42.15 172 SER A C 1
ATOM 1218 O O . SER A 1 172 ? 35.742 57.372 22.122 1.00 23.22 172 SER A O 1
ATOM 1221 N N . TYR A 1 173 ? 36.414 57.481 24.297 1.00 30.65 173 TYR A N 1
ATOM 1222 C CA . TYR A 1 173 ? 36.317 58.955 24.449 1.00 24.05 173 TYR A CA 1
ATOM 1223 C C . TYR A 1 173 ? 37.507 59.516 25.236 1.00 18.72 173 TYR A C 1
ATOM 1224 O O . TYR A 1 173 ? 37.888 58.930 26.268 1.00 21.62 173 TYR A O 1
ATOM 1233 N N . ALA A 1 174 ? 38.073 60.633 24.762 1.00 15.71 174 ALA A N 1
ATOM 1234 C CA . ALA A 1 174 ? 38.978 61.520 25.540 1.00 20.68 174 ALA A CA 1
ATOM 1235 C C . ALA A 1 174 ? 40.427 61.020 25.467 1.00 23.94 174 ALA A C 1
ATOM 1236 O O . ALA A 1 174 ? 40.653 59.837 25.147 1.00 20.27 174 ALA A O 1
ATOM 1238 N N . ALA A 1 175 ? 41.376 61.910 25.778 1.00 13.50 175 ALA A N 1
ATOM 1239 C CA . ALA A 1 175 ? 42.824 61.599 25.791 1.00 19.69 175 ALA A CA 1
ATOM 1240 C C . ALA A 1 175 ? 43.183 60.939 27.131 1.00 18.56 175 ALA A C 1
ATOM 1241 O O . ALA A 1 175 ? 44.256 60.335 27.197 1.00 19.50 175 ALA A O 1
ATOM 1243 N N . ASN A 1 176 ? 42.317 61.067 28.156 1.00 13.29 176 ASN A N 1
ATOM 1244 C CA . ASN A 1 176 ? 42.582 60.629 29.552 1.00 13.69 176 ASN A CA 1
ATOM 1245 C C . ASN A 1 176 ? 43.781 61.408 30.133 1.00 11.59 176 ASN A C 1
ATOM 1246 O O . ASN A 1 176 ? 44.409 60.978 31.131 1.00 15.30 176 ASN A O 1
ATOM 1251 N N . VAL A 1 177 ? 44.109 62.536 29.515 1.00 18.54 177 VAL A N 1
ATOM 1252 C CA . VAL A 1 177 ? 44.984 63.569 30.122 1.00 21.64 177 VAL A CA 1
ATOM 1253 C C . VAL A 1 177 ? 44.210 64.235 31.269 1.00 10.20 177 VAL A C 1
ATOM 1254 O O . VAL A 1 177 ? 44.830 64.478 32.311 1.00 12.25 177 VAL A O 1
ATOM 1258 N N . ASN A 1 178 ? 42.920 64.528 31.105 1.00 12.28 178 ASN A N 1
ATOM 1259 C CA . ASN A 1 178 ? 42.080 65.054 32.210 1.00 23.88 178 ASN A CA 1
ATOM 1260 C C . ASN A 1 178 ? 42.253 64.137 33.425 1.00 12.89 178 ASN A C 1
ATOM 1261 O O . ASN A 1 178 ? 42.649 64.650 34.504 1.00 15.02 178 ASN A O 1
ATOM 1266 N N . LEU A 1 179 ? 42.063 62.824 33.234 1.00 18.39 179 LEU A N 1
ATOM 1267 C CA . LEU A 1 179 ? 42.104 61.815 34.336 1.00 15.22 179 LEU A CA 1
ATOM 1268 C C . LEU A 1 179 ? 43.480 61.832 35.014 1.00 11.85 179 LEU A C 1
ATOM 1269 O O . LEU A 1 179 ? 43.518 61.849 36.276 1.00 22.82 179 LEU A O 1
ATOM 1274 N N . ALA A 1 180 ? 44.569 61.832 34.233 1.00 10.49 180 ALA A N 1
ATOM 1275 C CA . ALA A 1 180 ? 45.961 61.922 34.735 1.00 10.78 180 ALA A CA 1
ATOM 1276 C C . ALA A 1 180 ? 46.095 63.152 35.652 1.00 16.21 180 ALA A C 1
ATOM 1277 O O . ALA A 1 180 ? 46.703 63.036 36.727 1.00 19.20 180 ALA A O 1
ATOM 1279 N N . VAL A 1 181 ? 45.537 64.289 35.258 1.00 16.47 181 VAL A N 1
ATOM 1280 C CA . VAL A 1 181 ? 45.750 65.552 36.009 1.00 15.53 181 VAL A CA 1
ATOM 1281 C C . VAL A 1 181 ? 44.923 65.494 37.300 1.00 10.16 181 VAL A C 1
ATOM 1282 O O . VAL A 1 181 ? 45.393 65.927 38.377 1.00 20.78 181 VAL A O 1
ATOM 1286 N N . GLU A 1 182 ? 43.672 65.059 37.170 1.00 17.86 182 GLU A N 1
ATOM 1287 C CA . GLU A 1 182 ? 42.745 64.974 38.331 1.00 21.23 182 GLU A CA 1
ATOM 1288 C C . GLU A 1 182 ? 43.325 64.017 39.375 1.00 16.37 182 GLU A C 1
ATOM 1289 O O . GLU A 1 182 ? 43.040 64.239 40.563 1.00 21.55 182 GLU A O 1
ATOM 1295 N N . ASN A 1 183 ? 44.103 63.003 38.956 1.00 23.66 183 ASN A N 1
ATOM 1296 C CA . ASN A 1 183 ? 44.556 61.903 39.852 1.00 22.99 183 ASN A CA 1
ATOM 1297 C C . ASN A 1 183 ? 46.024 62.069 40.252 1.00 16.53 183 ASN A C 1
ATOM 1298 O O . ASN A 1 183 ? 46.470 61.293 41.129 1.00 24.58 183 ASN A O 1
ATOM 1303 N N . SER A 1 184 ? 46.736 63.063 39.696 1.00 20.27 184 SER A N 1
ATOM 1304 C CA . SER A 1 184 ? 48.133 63.463 40.035 1.00 16.50 184 SER A CA 1
ATOM 1305 C C . SER A 1 184 ? 49.124 62.310 39.821 1.00 42.89 184 SER A C 1
ATOM 1306 O O . SER A 1 184 ? 50.288 62.422 40.301 1.00 23.26 184 SER A O 1
ATOM 1309 N N . SER A 1 185 ? 48.688 61.340 39.013 1.00 32.83 185 SER A N 1
ATOM 1310 C CA . SER A 1 185 ? 49.288 60.011 38.733 1.00 78.69 185 SER A CA 1
ATOM 1311 C C . SER A 1 185 ? 50.160 60.101 37.480 1.00 33.60 185 SER A C 1
ATOM 1312 O O . SER A 1 185 ? 49.897 59.345 36.496 1.00 26.89 185 SER A O 1
ATOM 1315 N N . TRP A 1 186 ? 51.145 60.999 37.515 1.00 29.27 186 TRP A N 1
ATOM 1316 C CA . TRP A 1 186 ? 52.126 61.228 36.429 1.00 16.06 186 TRP A CA 1
ATOM 1317 C C . TRP A 1 186 ? 53.311 62.045 36.959 1.00 25.74 186 TRP A C 1
ATOM 1318 O O . TRP A 1 186 ? 53.146 62.839 37.904 1.00 23.01 186 TRP A O 1
ATOM 1329 N N . GLU A 1 187 ? 54.484 61.824 36.377 1.00 18.27 187 GLU A N 1
ATOM 1330 C CA . GLU A 1 187 ? 55.752 62.470 36.776 1.00 16.98 187 GLU A CA 1
ATOM 1331 C C . GLU A 1 187 ? 56.146 63.497 35.710 1.00 18.19 187 GLU A C 1
ATOM 1332 O O . GLU A 1 187 ? 56.332 64.690 36.066 1.00 25.57 187 GLU A O 1
ATOM 1338 N N . GLN A 1 188 ? 56.344 63.061 34.464 1.00 25.28 188 GLN A N 1
ATOM 1339 C CA . GLN A 1 188 ? 56.832 63.963 33.383 1.00 31.44 188 GLN A CA 1
ATOM 1340 C C . GLN A 1 188 ? 55.716 64.190 32.341 1.00 23.77 188 GLN A C 1
ATOM 1341 O O . GLN A 1 188 ? 54.851 63.309 32.108 1.00 19.54 188 GLN A O 1
ATOM 1347 N N . GLU A 1 189 ? 55.744 65.353 31.709 1.00 22.35 189 GLU A N 1
ATOM 1348 C CA . GLU A 1 189 ? 54.773 65.716 30.652 1.00 9.49 189 GLU A CA 1
ATOM 1349 C C . GLU A 1 189 ? 54.778 64.654 29.537 1.00 12.59 189 GLU A C 1
ATOM 1350 O O . GLU A 1 189 ? 53.699 64.413 28.885 1.00 16.80 189 GLU A O 1
ATOM 1356 N N . SER A 1 190 ? 55.920 64.010 29.282 1.00 16.76 190 SER A N 1
ATOM 1357 C CA . SER A 1 190 ? 56.010 62.945 28.250 1.00 15.34 190 SER A CA 1
ATOM 1358 C C . SER A 1 190 ? 54.898 61.915 28.459 1.00 18.94 190 SER A C 1
ATOM 1359 O O . SER A 1 190 ? 54.367 61.390 27.465 1.00 18.79 190 SER A O 1
ATOM 1362 N N . GLU A 1 191 ? 54.529 61.645 29.707 1.00 15.84 191 GLU A N 1
ATOM 1363 C CA . GLU A 1 191 ? 53.537 60.590 30.011 1.00 15.54 191 GLU A CA 1
ATOM 1364 C C . GLU A 1 191 ? 52.174 61.074 29.550 1.00 15.30 191 GLU A C 1
ATOM 1365 O O . GLU A 1 191 ? 51.422 60.274 29.002 1.00 17.71 191 GLU A O 1
ATOM 1371 N N . LEU A 1 192 ? 51.856 62.358 29.765 1.00 20.08 192 LEU A N 1
ATOM 1372 C CA . LEU A 1 192 ? 50.544 62.905 29.340 1.00 17.12 192 LEU A CA 1
ATOM 1373 C C . LEU A 1 192 ? 50.497 62.851 27.817 1.00 16.25 192 LEU A C 1
ATOM 1374 O O . LEU A 1 192 ? 49.467 62.508 27.257 1.00 16.28 192 LEU A O 1
ATOM 1379 N N . GLN A 1 193 ? 51.608 63.198 27.185 1.00 12.81 193 GLN A N 1
ATOM 1380 C CA . GLN A 1 193 ? 51.745 63.283 25.711 1.00 12.30 193 GLN A CA 1
ATOM 1381 C C . GLN A 1 193 ? 51.643 61.868 25.139 1.00 14.93 193 GLN A C 1
ATOM 1382 O O . GLN A 1 193 ? 51.010 61.684 24.096 1.00 14.18 193 GLN A O 1
ATOM 1388 N N . ASP A 1 194 ? 52.233 60.896 25.817 1.00 17.58 194 ASP A N 1
ATOM 1389 C CA . ASP A 1 194 ? 52.174 59.494 25.320 1.00 42.24 194 ASP A CA 1
ATOM 1390 C C . ASP A 1 194 ? 50.709 59.035 25.342 1.00 18.84 194 ASP A C 1
ATOM 1391 O O . ASP A 1 194 ? 50.273 58.323 24.384 1.00 22.02 194 ASP A O 1
ATOM 1396 N N . MET A 1 195 ? 49.986 59.369 26.410 1.00 16.61 195 MET A N 1
ATOM 1397 C CA . MET A 1 195 ? 48.569 58.961 26.619 1.00 18.07 195 MET A CA 1
ATOM 1398 C C . MET A 1 195 ? 47.734 59.514 25.461 1.00 24.83 195 MET A C 1
ATOM 1399 O O . MET A 1 195 ? 46.956 58.764 24.843 1.00 24.06 195 MET A O 1
ATOM 1404 N N . TYR A 1 196 ? 47.887 60.803 25.165 1.00 15.26 196 TYR A N 1
ATOM 1405 C CA . TYR A 1 196 ? 47.159 61.470 24.046 1.00 15.91 196 TYR A CA 1
ATOM 1406 C C . TYR A 1 196 ? 47.438 60.748 22.711 1.00 16.03 196 TYR A C 1
ATOM 1407 O O . TYR A 1 196 ? 46.496 60.365 22.000 1.00 18.94 196 TYR A O 1
ATOM 1416 N N . LEU A 1 197 ? 48.703 60.519 22.378 1.00 18.74 197 LEU A N 1
ATOM 1417 C CA . LEU A 1 197 ? 49.100 59.915 21.080 1.00 23.33 197 LEU A CA 1
ATOM 1418 C C . LEU A 1 197 ? 48.585 58.481 20.986 1.00 22.26 197 LEU A C 1
ATOM 1419 O O . LEU A 1 197 ? 48.159 58.113 19.911 1.00 17.13 197 LEU A O 1
ATOM 1424 N N . SER A 1 198 ? 48.600 57.751 22.097 1.00 14.66 198 SER A N 1
ATOM 1425 C CA . SER A 1 198 ? 48.082 56.355 22.178 1.00 17.63 198 SER A CA 1
ATOM 1426 C C . SER A 1 198 ? 46.554 56.299 21.969 1.00 27.14 198 SER A C 1
ATOM 1427 O O . SER A 1 198 ? 46.073 55.251 21.467 1.00 30.21 198 SER A O 1
ATOM 1430 N N . ARG A 1 199 ? 45.798 57.353 22.317 1.00 20.75 199 ARG A N 1
ATOM 1431 C CA . ARG A 1 199 ? 44.307 57.303 22.330 1.00 14.32 199 ARG A CA 1
ATOM 1432 C C . ARG A 1 199 ? 43.691 58.066 21.136 1.00 15.13 199 ARG A C 1
ATOM 1433 O O . ARG A 1 199 ? 42.533 57.753 20.804 1.00 21.03 199 ARG A O 1
ATOM 1441 N N . LYS A 1 200 ? 44.366 59.067 20.551 1.00 17.16 200 LYS A N 1
ATOM 1442 C CA . LYS A 1 200 ? 43.733 60.012 19.605 1.00 15.19 200 LYS A CA 1
ATOM 1443 C C . LYS A 1 200 ? 44.212 59.745 18.173 1.00 27.31 200 LYS A C 1
ATOM 1444 O O . LYS A 1 200 ? 43.825 60.519 17.286 1.00 20.89 200 LYS A O 1
ATOM 1450 N N . SER A 1 201 ? 44.987 58.674 17.955 1.00 24.19 201 SER A N 1
ATOM 1451 C CA . SER A 1 201 ? 45.715 58.439 16.678 1.00 25.70 201 SER A CA 1
ATOM 1452 C C . SER A 1 201 ? 44.937 57.511 15.729 1.00 39.18 201 SER A C 1
ATOM 1453 O O . SER A 1 201 ? 45.582 56.902 14.864 1.00 22.64 201 SER A O 1
ATOM 1456 N N . PHE A 1 202 ? 43.606 57.433 15.837 1.00 18.70 202 PHE A N 1
ATOM 1457 C CA . PHE A 1 202 ? 42.763 56.524 15.011 1.00 23.20 202 PHE A CA 1
ATOM 1458 C C . PHE A 1 202 ? 42.173 57.338 13.864 1.00 19.12 202 PHE A C 1
ATOM 1459 O O . PHE A 1 202 ? 41.503 58.354 14.125 1.00 20.16 202 PHE A O 1
ATOM 1467 N N . ALA A 1 203 ? 42.489 56.950 12.623 1.00 21.47 203 ALA A N 1
ATOM 1468 C CA . ALA A 1 203 ? 42.248 57.774 11.416 1.00 29.63 203 ALA A CA 1
ATOM 1469 C C . ALA A 1 203 ? 40.946 57.354 10.729 1.00 22.39 203 ALA A C 1
ATOM 1470 O O . ALA A 1 203 ? 40.630 56.148 10.740 1.00 24.34 203 ALA A O 1
ATOM 1472 N N . PHE A 1 204 ? 40.197 58.316 10.178 1.00 19.89 204 PHE A N 1
ATOM 1473 C CA . PHE A 1 204 ? 39.018 58.028 9.323 1.00 24.53 204 PHE A CA 1
ATOM 1474 C C . PHE A 1 204 ? 39.517 57.603 7.940 1.00 42.82 204 PHE A C 1
ATOM 1475 O O . PHE A 1 204 ? 40.414 58.280 7.428 1.00 31.28 204 PHE A O 1
ATOM 1483 N N . SER A 1 205 ? 38.937 56.554 7.342 1.00 25.14 205 SER A N 1
ATOM 1484 C CA . SER A 1 205 ? 39.300 56.109 5.968 1.00 200.00 205 SER A CA 1
ATOM 1485 C C . SER A 1 205 ? 38.146 55.342 5.314 1.00 22.57 205 SER A C 1
ATOM 1486 O O . SER A 1 205 ? 37.495 54.552 6.036 1.00 33.16 205 SER A O 1
ATOM 1489 N N . ALA A 1 206 ? 37.925 55.534 4.002 1.00 50.79 206 ALA A N 1
ATOM 1490 C CA . ALA A 1 206 ? 37.015 54.729 3.140 1.00 24.53 206 ALA A CA 1
ATOM 1491 C C . ALA A 1 206 ? 37.732 53.456 2.664 1.00 37.09 206 ALA A C 1
ATOM 1492 O O . ALA A 1 206 ? 38.636 52.981 3.393 1.00 41.51 206 ALA A O 1
ATOM 1494 N N . GLY A 1 210 ? 33.119 52.315 9.272 1.00 27.90 210 GLY A N 1
ATOM 1495 C CA . GLY A 1 210 ? 33.136 51.044 10.023 1.00 26.77 210 GLY A CA 1
ATOM 1496 C C . GLY A 1 210 ? 34.158 51.011 11.146 1.00 33.14 210 GLY A C 1
ATOM 1497 O O . GLY A 1 210 ? 33.768 50.708 12.278 1.00 28.77 210 GLY A O 1
ATOM 1498 N N . THR A 1 211 ? 35.442 51.235 10.853 1.00 31.07 211 THR A N 1
ATOM 1499 C CA . THR A 1 211 ? 36.533 51.143 11.860 1.00 42.96 211 THR A CA 1
ATOM 1500 C C . THR A 1 211 ? 37.500 52.318 11.687 1.00 36.40 211 THR A C 1
ATOM 1501 O O . THR A 1 211 ? 37.827 52.671 10.539 1.00 32.20 211 THR A O 1
ATOM 1505 N N . MET A 1 212 ? 37.851 52.945 12.808 1.00 106.16 212 MET A N 1
ATOM 1506 C CA . MET A 1 212 ? 38.980 53.896 12.917 1.00 33.20 212 MET A CA 1
ATOM 1507 C C . MET A 1 212 ? 40.250 53.049 13.028 1.00 36.00 212 MET A C 1
ATOM 1508 O O . MET A 1 212 ? 40.396 52.342 14.047 1.00 47.12 212 MET A O 1
ATOM 1513 N N . GLN A 1 213 ? 41.109 53.098 12.003 1.00 26.74 213 GLN A N 1
ATOM 1514 C CA . GLN A 1 213 ? 42.395 52.351 11.950 1.00 47.99 213 GLN A CA 1
ATOM 1515 C C . GLN A 1 213 ? 43.425 53.162 12.732 1.00 30.28 213 GLN A C 1
ATOM 1516 O O . GLN A 1 213 ? 43.512 54.384 12.449 1.00 41.15 213 GLN A O 1
ATOM 1522 N N . GLN A 1 214 ? 44.134 52.543 13.691 1.00 30.19 214 GLN A N 1
ATOM 1523 C CA . GLN A 1 214 ? 45.240 53.233 14.400 1.00 28.77 214 GLN A CA 1
ATOM 1524 C C . GLN A 1 214 ? 46.274 53.577 13.330 1.00 23.76 214 GLN A C 1
ATOM 1525 O O . GLN A 1 214 ? 46.502 52.759 12.402 1.00 32.58 214 GLN A O 1
ATOM 1531 N N . ALA A 1 215 ? 46.808 54.784 13.402 1.00 29.26 215 ALA A N 1
ATOM 1532 C CA . ALA A 1 215 ? 47.775 55.332 12.433 1.00 17.58 215 ALA A CA 1
ATOM 1533 C C . ALA A 1 215 ? 48.687 56.284 13.213 1.00 34.88 215 ALA A C 1
ATOM 1534 O O . ALA A 1 215 ? 48.625 57.482 12.917 1.00 24.97 215 ALA A O 1
ATOM 1536 N N . ARG A 1 216 ? 49.414 55.776 14.223 1.00 20.52 216 ARG A N 1
ATOM 1537 C CA . ARG A 1 216 ? 50.122 56.625 15.227 1.00 22.64 216 ARG A CA 1
ATOM 1538 C C . ARG A 1 216 ? 51.248 57.358 14.500 1.00 45.38 216 ARG A C 1
ATOM 1539 O O . ARG A 1 216 ? 51.319 58.592 14.642 1.00 26.78 216 ARG A O 1
ATOM 1547 N N . GLU A 1 217 ? 52.053 56.641 13.710 1.00 33.92 217 GLU A N 1
ATOM 1548 C CA . GLU A 1 217 ? 53.250 57.220 13.041 1.00 29.12 217 GLU A CA 1
ATOM 1549 C C . GLU A 1 217 ? 52.841 58.358 12.093 1.00 22.53 217 GLU A C 1
ATOM 1550 O O . GLU A 1 217 ? 53.595 59.345 11.973 1.00 28.11 217 GLU A O 1
ATOM 1556 N N . LEU A 1 218 ? 51.717 58.226 11.389 1.00 27.28 218 LEU A N 1
ATOM 1557 C CA . LEU A 1 218 ? 51.197 59.288 10.495 1.00 37.71 218 LEU A CA 1
ATOM 1558 C C . LEU A 1 218 ? 50.626 60.435 11.338 1.00 16.60 218 LEU A C 1
ATOM 1559 O O . LEU A 1 218 ? 50.729 61.591 10.884 1.00 22.19 218 LEU A O 1
ATOM 1564 N N . PHE A 1 219 ? 50.103 60.134 12.529 1.00 16.52 219 PHE A N 1
ATOM 1565 C CA . PHE A 1 219 ? 49.477 61.160 13.409 1.00 19.70 219 PHE A CA 1
ATOM 1566 C C . PHE A 1 219 ? 50.599 62.036 13.959 1.00 15.64 219 PHE A C 1
ATOM 1567 O O . PHE A 1 219 ? 50.510 63.292 13.896 1.00 19.21 219 PHE A O 1
ATOM 1575 N N . GLU A 1 220 ? 51.677 61.390 14.402 1.00 18.84 220 GLU A N 1
ATOM 1576 C CA . GLU A 1 220 ? 52.896 62.092 14.898 1.00 29.51 220 GLU A CA 1
ATOM 1577 C C . GLU A 1 220 ? 53.492 62.935 13.767 1.00 25.13 220 GLU A C 1
ATOM 1578 O O . GLU A 1 220 ? 53.805 64.116 14.030 1.00 20.41 220 GLU A O 1
ATOM 1584 N N . THR A 1 221 ? 53.645 62.368 12.558 1.00 16.56 221 THR A N 1
ATOM 1585 C CA . THR A 1 221 ? 54.272 63.052 11.391 1.00 12.57 221 THR A CA 1
ATOM 1586 C C . THR A 1 221 ? 53.526 64.362 11.101 1.00 25.81 221 THR A C 1
ATOM 1587 O O . THR A 1 221 ? 54.200 65.406 11.000 1.00 25.86 221 THR A O 1
ATOM 1591 N N . ALA A 1 222 ? 52.195 64.314 10.997 1.00 15.28 222 ALA A N 1
ATOM 1592 C CA . ALA A 1 222 ? 51.304 65.469 10.722 1.00 19.80 222 ALA A CA 1
ATOM 1593 C C . ALA A 1 222 ? 51.384 66.442 11.894 1.00 16.08 222 ALA A C 1
ATOM 1594 O O . ALA A 1 222 ? 51.372 67.656 11.660 1.00 18.81 222 ALA A O 1
ATOM 1596 N N . LEU A 1 223 ? 51.451 65.924 13.118 1.00 17.58 223 LEU A N 1
ATOM 1597 C CA . LEU A 1 223 ? 51.501 66.782 14.331 1.00 25.94 223 LEU A CA 1
ATOM 1598 C C . LEU A 1 223 ? 52.797 67.604 14.342 1.00 20.60 223 LEU A C 1
ATOM 1599 O O . LEU A 1 223 ? 52.707 68.783 14.733 1.00 18.67 223 LEU A O 1
ATOM 1604 N N . LYS A 1 224 ? 53.922 67.049 13.851 1.00 20.38 224 LYS A N 1
ATOM 1605 C CA . LYS A 1 224 ? 55.236 67.757 13.852 1.00 18.70 224 LYS A CA 1
ATOM 1606 C C . LYS A 1 224 ? 55.158 68.970 12.910 1.00 12.57 224 LYS A C 1
ATOM 1607 O O . LYS A 1 224 ? 56.031 69.835 12.980 1.00 27.29 224 LYS A O 1
ATOM 1613 N N . THR A 1 225 ? 54.180 69.021 11.995 1.00 18.30 225 THR A N 1
ATOM 1614 C CA . THR A 1 225 ? 54.059 70.151 11.035 1.00 15.91 225 THR A CA 1
ATOM 1615 C C . THR A 1 225 ? 53.209 71.303 11.615 1.00 17.26 225 THR A C 1
ATOM 1616 O O . THR A 1 225 ? 53.156 72.379 10.996 1.00 21.30 225 THR A O 1
ATOM 1620 N N . VAL A 1 226 ? 52.516 71.071 12.728 1.00 18.89 226 VAL A N 1
ATOM 1621 C CA . VAL A 1 226 ? 51.635 72.086 13.390 1.00 12.91 226 VAL A CA 1
ATOM 1622 C C . VAL A 1 226 ? 52.427 73.320 13.857 1.00 13.07 226 VAL A C 1
ATOM 1623 O O . VAL A 1 226 ? 53.343 73.169 14.654 1.00 18.11 226 VAL A O 1
ATOM 1627 N N . ASP A 1 227 ? 51.945 74.494 13.432 1.00 16.15 227 ASP A N 1
ATOM 1628 C CA . ASP A 1 227 ? 52.426 75.853 13.819 1.00 16.55 227 ASP A CA 1
ATOM 1629 C C . ASP A 1 227 ? 51.423 76.528 14.762 1.00 13.60 227 ASP A C 1
ATOM 1630 O O . ASP A 1 227 ? 51.844 77.475 15.438 1.00 18.53 227 ASP A O 1
ATOM 1635 N N . VAL A 1 228 ? 50.140 76.125 14.728 1.00 15.04 228 VAL A N 1
ATOM 1636 C CA . VAL A 1 228 ? 49.044 76.752 15.516 1.00 20.36 228 VAL A CA 1
ATOM 1637 C C . VAL A 1 228 ? 48.177 75.652 16.106 1.00 16.22 228 VAL A C 1
ATOM 1638 O O . VAL A 1 228 ? 47.864 74.708 15.365 1.00 18.41 228 VAL A O 1
ATOM 1642 N N . THR A 1 229 ? 47.700 75.846 17.333 1.00 13.19 229 THR A N 1
ATOM 1643 C CA . THR A 1 229 ? 46.621 75.003 17.911 1.00 11.23 229 THR A CA 1
ATOM 1644 C C . THR A 1 229 ? 45.410 75.902 18.118 1.00 13.08 229 THR A C 1
ATOM 1645 O O . THR A 1 229 ? 45.534 77.120 18.359 1.00 12.78 229 THR A O 1
ATOM 1649 N N . PHE A 1 230 ? 44.230 75.302 18.043 1.00 19.83 230 PHE A N 1
ATOM 1650 C CA . PHE A 1 230 ? 42.981 76.091 17.956 1.00 15.53 230 PHE A CA 1
ATOM 1651 C C . PHE A 1 230 ? 41.797 75.271 18.460 1.00 19.11 230 PHE A C 1
ATOM 1652 O O . PHE A 1 230 ? 41.680 74.078 18.135 1.00 16.64 230 PHE A O 1
ATOM 1660 N N . GLN A 1 231 ? 40.914 75.920 19.206 1.00 12.69 231 GLN A N 1
ATOM 1661 C CA . GLN A 1 231 ? 39.619 75.339 19.627 1.00 14.31 231 GLN A CA 1
ATOM 1662 C C . GLN A 1 231 ? 38.586 76.463 19.604 1.00 15.51 231 GLN A C 1
ATOM 1663 O O . GLN A 1 231 ? 38.968 77.600 19.872 1.00 15.66 231 GLN A O 1
ATOM 1669 N N . ASN A 1 232 ? 37.316 76.106 19.381 1.00 15.35 232 ASN A N 1
ATOM 1670 C CA . ASN A 1 232 ? 36.116 76.951 19.613 1.00 11.18 232 ASN A CA 1
ATOM 1671 C C . ASN A 1 232 ? 35.462 76.550 20.924 1.00 14.04 232 ASN A C 1
ATOM 1672 O O . ASN A 1 232 ? 35.356 75.339 21.199 1.00 20.31 232 ASN A O 1
ATOM 1677 N N . LEU A 1 233 ? 35.035 77.552 21.674 1.00 16.29 233 LEU A N 1
ATOM 1678 C CA . LEU A 1 233 ? 34.389 77.431 23.003 1.00 20.71 233 LEU A CA 1
ATOM 1679 C C . LEU A 1 233 ? 33.481 78.651 23.192 1.00 18.80 233 LEU A C 1
ATOM 1680 O O . LEU A 1 233 ? 33.745 79.706 22.562 1.00 28.29 233 LEU A O 1
ATOM 1685 N N . ASP A 1 234 ? 32.413 78.496 23.970 1.00 22.99 234 ASP A N 1
ATOM 1686 C CA . ASP A 1 234 ? 31.547 79.609 24.421 1.00 23.51 234 ASP A CA 1
ATOM 1687 C C . ASP A 1 234 ? 31.795 79.783 25.921 1.00 29.54 234 ASP A C 1
ATOM 1688 O O . ASP A 1 234 ? 31.175 79.020 26.715 1.00 31.11 234 ASP A O 1
ATOM 1693 N N . SER A 1 235 ? 32.659 80.744 26.271 1.00 28.16 235 SER A N 1
ATOM 1694 C CA . SER A 1 235 ? 33.104 81.061 27.655 1.00 200.00 235 SER A CA 1
ATOM 1695 C C . SER A 1 235 ? 31.904 81.426 28.529 1.00 32.18 235 SER A C 1
ATOM 1696 O O . SER A 1 235 ? 32.010 81.268 29.758 1.00 30.56 235 SER A O 1
ATOM 1699 N N . SER A 1 236 ? 30.825 81.916 27.913 1.00 26.95 236 SER A N 1
ATOM 1700 C CA . SER A 1 236 ? 29.548 82.286 28.587 1.00 33.23 236 SER A CA 1
ATOM 1701 C C . SER A 1 236 ? 28.825 81.029 29.103 1.00 39.21 236 SER A C 1
ATOM 1702 O O . SER A 1 236 ? 28.115 81.156 30.110 1.00 35.36 236 SER A O 1
ATOM 1705 N N . GLU A 1 237 ? 29.003 79.866 28.457 1.00 25.81 237 GLU A N 1
ATOM 1706 C CA . GLU A 1 237 ? 28.292 78.597 28.791 1.00 47.06 237 GLU A CA 1
ATOM 1707 C C . GLU A 1 237 ? 29.229 77.636 29.529 1.00 30.81 237 GLU A C 1
ATOM 1708 O O . GLU A 1 237 ? 28.902 77.244 30.662 1.00 34.62 237 GLU A O 1
ATOM 1714 N N . ILE A 1 238 ? 30.312 77.215 28.875 1.00 21.35 238 ILE A N 1
ATOM 1715 C CA . ILE A 1 238 ? 31.342 76.301 29.450 1.00 25.34 238 ILE A CA 1
ATOM 1716 C C . ILE A 1 238 ? 32.687 76.943 29.133 1.00 22.63 238 ILE A C 1
ATOM 1717 O O . ILE A 1 238 ? 33.116 76.931 27.950 1.00 21.63 238 ILE A O 1
ATOM 1722 N N . SER A 1 239 ? 33.287 77.553 30.145 1.00 19.86 239 SER A N 1
ATOM 1723 C CA . SER A 1 239 ? 34.609 78.200 30.033 1.00 17.14 239 SER A CA 1
ATOM 1724 C C . SER A 1 239 ? 35.718 77.134 30.013 1.00 14.69 239 SER A C 1
ATOM 1725 O O . SER A 1 239 ? 35.474 75.937 30.376 1.00 17.44 239 SER A O 1
ATOM 1728 N N . LEU A 1 240 ? 36.916 77.617 29.674 1.00 16.07 240 LEU A N 1
ATOM 1729 C CA . LEU A 1 240 ? 38.185 76.857 29.501 1.00 21.93 240 LEU A CA 1
ATOM 1730 C C . LEU A 1 240 ? 38.478 76.083 30.789 1.00 12.66 240 LEU A C 1
ATOM 1731 O O . LEU A 1 240 ? 39.148 75.057 30.711 1.00 14.42 240 LEU A O 1
ATOM 1736 N N . THR A 1 241 ? 38.009 76.574 31.935 1.00 12.19 241 THR A N 1
ATOM 1737 C CA . THR A 1 241 ? 38.272 75.932 33.249 1.00 15.74 241 THR A CA 1
ATOM 1738 C C . THR A 1 241 ? 37.018 75.397 33.945 1.00 19.93 241 THR A C 1
ATOM 1739 O O . THR A 1 241 ? 37.173 74.841 35.040 1.00 14.67 241 THR A O 1
ATOM 1743 N N . ASP A 1 242 ? 35.838 75.457 33.337 1.00 14.89 242 ASP A N 1
ATOM 1744 C CA . ASP A 1 242 ? 34.603 74.882 33.936 1.00 16.40 242 ASP A CA 1
ATOM 1745 C C . ASP A 1 242 ? 34.702 73.343 33.950 1.00 17.22 242 ASP A C 1
ATOM 1746 O O . ASP A 1 242 ? 33.999 72.701 34.742 1.00 23.48 242 ASP A O 1
ATOM 1751 N N . VAL A 1 243 ? 35.470 72.773 33.018 1.00 18.62 243 VAL A N 1
ATOM 1752 C CA . VAL A 1 243 ? 35.538 71.318 32.695 1.00 19.00 243 VAL A CA 1
ATOM 1753 C C . VAL A 1 243 ? 36.991 71.022 32.303 1.00 16.21 243 VAL A C 1
ATOM 1754 O O . VAL A 1 243 ? 37.678 71.957 31.887 1.00 18.32 243 VAL A O 1
ATOM 1758 N N . SER A 1 244 ? 37.381 69.747 32.325 1.00 17.70 244 SER A N 1
ATOM 1759 C CA . SER A 1 244 ? 38.745 69.288 31.992 1.00 11.75 244 SER A CA 1
ATOM 1760 C C . SER A 1 244 ? 38.899 68.945 30.499 1.00 9.39 244 SER A C 1
ATOM 1761 O O . SER A 1 244 ? 40.049 68.609 30.070 1.00 18.44 244 SER A O 1
ATOM 1764 N N . HIS A 1 245 ? 37.813 68.988 29.726 1.00 14.56 245 HIS A N 1
ATOM 1765 C CA . HIS A 1 245 ? 37.743 68.310 28.407 1.00 18.95 245 HIS A CA 1
ATOM 1766 C C . HIS A 1 245 ? 38.535 69.128 27.395 1.00 12.80 245 HIS A C 1
ATOM 1767 O O . HIS A 1 245 ? 38.992 68.571 26.370 1.00 19.08 245 HIS A O 1
ATOM 1774 N N . TYR A 1 246 ? 38.635 70.431 27.629 1.00 19.90 246 TYR A N 1
ATOM 1775 C CA . TYR A 1 246 ? 39.337 71.312 26.686 1.00 12.05 246 TYR A CA 1
ATOM 1776 C C . TYR A 1 246 ? 40.840 71.111 26.842 1.00 11.71 246 TYR A C 1
ATOM 1777 O O . TYR A 1 246 ? 41.465 70.934 25.773 1.00 13.84 246 TYR A O 1
ATOM 1786 N N . PHE A 1 247 ? 41.427 71.130 28.054 1.00 11.82 247 PHE A N 1
ATOM 1787 C CA . PHE A 1 247 ? 42.893 70.913 28.174 1.00 12.09 247 PHE A CA 1
ATOM 1788 C C . PHE A 1 247 ? 43.194 69.445 27.864 1.00 15.76 247 PHE A C 1
ATOM 1789 O O . PHE A 1 247 ? 44.284 69.213 27.343 1.00 17.79 247 PHE A O 1
ATOM 1797 N N . ASP A 1 248 ? 42.241 68.524 28.121 1.00 17.87 248 ASP A N 1
ATOM 1798 C CA . ASP A 1 248 ? 42.372 67.083 27.772 1.00 13.34 248 ASP A CA 1
ATOM 1799 C C . ASP A 1 248 ? 42.777 66.912 26.297 1.00 14.64 248 ASP A C 1
ATOM 1800 O O . ASP A 1 248 ? 43.655 66.055 26.003 1.00 19.14 248 ASP A O 1
ATOM 1805 N N . SER A 1 249 ? 42.174 67.722 25.416 1.00 11.28 249 SER A N 1
ATOM 1806 C CA . SER A 1 249 ? 42.271 67.683 23.937 1.00 13.20 249 SER A CA 1
ATOM 1807 C C . SER A 1 249 ? 43.383 68.621 23.421 1.00 19.62 249 SER A C 1
ATOM 1808 O O . SER A 1 249 ? 43.505 68.750 22.212 1.00 18.30 249 SER A O 1
ATOM 1811 N N . ASP A 1 250 ? 44.123 69.310 24.299 1.00 14.33 250 ASP A N 1
ATOM 1812 C CA . ASP A 1 250 ? 45.096 70.359 23.883 1.00 12.12 250 ASP A CA 1
ATOM 1813 C C . ASP A 1 250 ? 46.442 69.687 23.595 1.00 11.25 250 ASP A C 1
ATOM 1814 O O . ASP A 1 250 ? 47.029 69.141 24.526 1.00 11.80 250 ASP A O 1
ATOM 1819 N N . PRO A 1 251 ? 46.922 69.730 22.319 1.00 16.94 251 PRO A N 1
ATOM 1820 C CA . PRO A 1 251 ? 48.226 69.190 21.911 1.00 13.44 251 PRO A CA 1
ATOM 1821 C C . PRO A 1 251 ? 49.347 70.249 21.850 1.00 16.09 251 PRO A C 1
ATOM 1822 O O . PRO A 1 251 ? 50.296 70.078 21.163 1.00 15.04 251 PRO A O 1
ATOM 1826 N N . THR A 1 252 ? 49.183 71.385 22.520 1.00 16.75 252 THR A N 1
ATOM 1827 C CA . THR A 1 252 ? 50.126 72.531 22.401 1.00 16.22 252 THR A CA 1
ATOM 1828 C C . THR A 1 252 ? 51.549 72.073 22.789 1.00 15.00 252 THR A C 1
ATOM 1829 O O . THR A 1 252 ? 52.441 72.089 21.896 1.00 13.86 252 THR A O 1
ATOM 1833 N N . LYS A 1 253 ? 51.789 71.657 24.033 1.00 13.21 253 LYS A N 1
ATOM 1834 C CA . LYS A 1 253 ? 53.120 71.142 24.466 1.00 13.14 253 LYS A CA 1
ATOM 1835 C C . LYS A 1 253 ? 53.503 69.848 23.726 1.00 12.87 253 LYS A C 1
ATOM 1836 O O . LYS A 1 253 ? 54.738 69.649 23.525 1.00 17.99 253 LYS A O 1
ATOM 1842 N N . LEU A 1 254 ? 52.526 69.007 23.345 1.00 13.50 254 LEU A N 1
ATOM 1843 C CA . LEU A 1 254 ? 52.780 67.730 22.607 1.00 19.10 254 LEU A CA 1
ATOM 1844 C C . LEU A 1 254 ? 53.536 68.041 21.308 1.00 12.18 254 LEU A C 1
ATOM 1845 O O . LEU A 1 254 ? 54.550 67.410 21.039 1.00 16.38 254 LEU A O 1
ATOM 1850 N N . VAL A 1 255 ? 53.045 69.014 20.545 1.00 15.73 255 VAL A N 1
ATOM 1851 C CA . VAL A 1 255 ? 53.635 69.399 19.240 1.00 17.91 255 VAL A CA 1
ATOM 1852 C C . VAL A 1 255 ? 55.099 69.809 19.469 1.00 20.46 255 VAL A C 1
ATOM 1853 O O . VAL A 1 255 ? 55.947 69.283 18.761 1.00 17.68 255 VAL A O 1
ATOM 1857 N N . ALA A 1 256 ? 55.394 70.652 20.473 1.00 18.17 256 ALA A N 1
ATOM 1858 C CA . ALA A 1 256 ? 56.768 71.068 20.829 1.00 22.24 256 ALA A CA 1
ATOM 1859 C C . ALA A 1 256 ? 57.626 69.828 21.074 1.00 18.16 256 ALA A C 1
ATOM 1860 O O . ALA A 1 256 ? 58.733 69.764 20.559 1.00 20.98 256 ALA A O 1
ATOM 1862 N N . ALA A 1 257 ? 57.120 68.888 21.872 1.00 13.00 257 ALA A N 1
ATOM 1863 C CA . ALA A 1 257 ? 57.862 67.697 22.329 1.00 13.75 257 ALA A CA 1
ATOM 1864 C C . ALA A 1 257 ? 58.154 66.789 21.131 1.00 15.97 257 ALA A C 1
ATOM 1865 O O . ALA A 1 257 ? 59.206 66.155 21.162 1.00 21.90 257 ALA A O 1
ATOM 1867 N N . LEU A 1 258 ? 57.259 66.719 20.130 1.00 17.86 258 LEU A N 1
ATOM 1868 C CA . LEU A 1 258 ? 57.449 65.825 18.942 1.00 20.20 258 LEU A CA 1
ATOM 1869 C C . LEU A 1 258 ? 58.422 66.454 17.938 1.00 18.14 258 LEU A C 1
ATOM 1870 O O . LEU A 1 258 ? 59.168 65.697 17.303 1.00 27.41 258 LEU A O 1
ATOM 1875 N N . ARG A 1 259 ? 58.287 67.757 17.686 1.00 19.08 259 ARG A N 1
ATOM 1876 C CA . ARG A 1 259 ? 58.986 68.518 16.616 1.00 26.97 259 ARG A CA 1
ATOM 1877 C C . ARG A 1 259 ? 60.508 68.406 16.823 1.00 25.94 259 ARG A C 1
ATOM 1878 O O . ARG A 1 259 ? 60.965 68.519 17.988 1.00 20.87 259 ARG A O 1
ATOM 1886 N N . GLY A 1 260 ? 61.255 68.214 15.726 1.00 23.88 260 GLY A N 1
ATOM 1887 C CA . GLY A 1 260 ? 62.725 68.280 15.688 1.00 19.12 260 GLY A CA 1
ATOM 1888 C C . GLY A 1 260 ? 63.258 69.581 16.277 1.00 18.56 260 GLY A C 1
ATOM 1889 O O . GLY A 1 260 ? 64.268 69.521 16.988 1.00 22.90 260 GLY A O 1
ATOM 1890 N N . ASP A 1 261 ? 62.593 70.708 16.006 1.00 24.22 261 ASP A N 1
ATOM 1891 C CA . ASP A 1 261 ? 63.064 72.063 16.412 1.00 14.85 261 ASP A CA 1
ATOM 1892 C C . ASP A 1 261 ? 62.481 72.460 17.772 1.00 26.78 261 ASP A C 1
ATOM 1893 O O . ASP A 1 261 ? 62.741 73.603 18.191 1.00 20.46 261 ASP A O 1
ATOM 1898 N N . GLY A 1 262 ? 61.695 71.577 18.408 1.00 18.36 262 GLY A N 1
ATOM 1899 C CA . GLY A 1 262 ? 61.064 71.813 19.721 1.00 14.55 262 GLY A CA 1
ATOM 1900 C C . GLY A 1 262 ? 60.194 73.061 19.797 1.00 19.38 262 GLY A C 1
ATOM 1901 O O . GLY A 1 262 ? 59.890 73.514 20.946 1.00 23.32 262 GLY A O 1
ATOM 1902 N N . LYS A 1 263 ? 59.745 73.590 18.659 1.00 15.10 263 LYS A N 1
ATOM 1903 C CA . LYS A 1 263 ? 58.971 74.863 18.604 1.00 13.29 263 LYS A CA 1
ATOM 1904 C C . LYS A 1 263 ? 57.519 74.638 19.054 1.00 19.41 263 LYS A C 1
ATOM 1905 O O . LYS A 1 263 ? 56.783 73.949 18.340 1.00 23.06 263 LYS A O 1
ATOM 1911 N N . GLN A 1 264 ? 57.108 75.234 20.178 1.00 18.26 264 GLN A N 1
ATOM 1912 C CA . GLN A 1 264 ? 55.698 75.189 20.657 1.00 12.16 264 GLN A CA 1
ATOM 1913 C C . GLN A 1 264 ? 54.824 76.035 19.723 1.00 13.21 264 GLN A C 1
ATOM 1914 O O . GLN A 1 264 ? 55.059 77.243 19.550 1.00 15.23 264 GLN A O 1
ATOM 1920 N N . PRO A 1 265 ? 53.748 75.474 19.136 1.00 14.10 265 PRO A N 1
ATOM 1921 C CA . PRO A 1 265 ? 52.885 76.238 18.237 1.00 12.36 265 PRO A CA 1
ATOM 1922 C C . PRO A 1 265 ? 52.131 77.336 19.007 1.00 16.37 265 PRO A C 1
ATOM 1923 O O . PRO A 1 265 ? 51.822 77.188 20.172 1.00 14.63 265 PRO A O 1
ATOM 1927 N N . LYS A 1 266 ? 51.778 78.418 18.306 1.00 17.80 266 LYS A N 1
ATOM 1928 C CA . LYS A 1 266 ? 50.944 79.483 18.898 1.00 12.95 266 LYS A CA 1
ATOM 1929 C C . LYS A 1 266 ? 49.578 78.882 19.131 1.00 18.61 266 LYS A C 1
ATOM 1930 O O . LYS A 1 266 ? 49.189 77.988 18.356 1.00 18.41 266 LYS A O 1
ATOM 1936 N N . ALA A 1 267 ? 48.954 79.211 20.245 1.00 18.32 267 ALA A N 1
ATOM 1937 C CA . ALA A 1 267 ? 47.644 78.612 20.563 1.00 9.92 267 ALA A CA 1
ATOM 1938 C C . ALA A 1 267 ? 46.580 79.690 20.647 1.00 18.12 267 ALA A C 1
ATOM 1939 O O . ALA A 1 267 ? 46.803 80.701 21.347 1.00 14.18 267 ALA A O 1
ATOM 1941 N N . TYR A 1 268 ? 45.422 79.415 20.053 1.00 12.88 268 TYR A N 1
ATOM 1942 C CA . TYR A 1 268 ? 44.265 80.343 20.095 1.00 13.45 268 TYR A CA 1
ATOM 1943 C C . TYR A 1 268 ? 42.977 79.602 20.477 1.00 11.46 268 TYR A C 1
ATOM 1944 O O . TYR A 1 268 ? 42.862 78.370 20.291 1.00 12.04 268 TYR A O 1
ATOM 1953 N N . ILE A 1 269 ? 42.017 80.396 20.964 1.00 13.86 269 ILE A N 1
ATOM 1954 C CA . ILE A 1 269 ? 40.632 80.006 21.331 1.00 14.58 269 ILE A CA 1
ATOM 1955 C C . ILE A 1 269 ? 39.717 81.030 20.659 1.00 14.53 269 ILE A C 1
ATOM 1956 O O . ILE A 1 269 ? 39.885 82.241 20.918 1.00 16.05 269 ILE A O 1
ATOM 1961 N N . ALA A 1 270 ? 38.805 80.574 19.828 1.00 17.92 270 ALA A N 1
ATOM 1962 C CA . ALA A 1 270 ? 37.682 81.419 19.358 1.00 19.83 270 ALA A CA 1
ATOM 1963 C C . ALA A 1 270 ? 36.607 81.346 20.441 1.00 20.93 270 ALA A C 1
ATOM 1964 O O . ALA A 1 270 ? 36.145 80.238 20.685 1.00 19.33 270 ALA A O 1
ATOM 1966 N N . ASP A 1 271 ? 36.297 82.453 21.124 1.00 19.09 271 ASP A N 1
ATOM 1967 C CA . ASP A 1 271 ? 35.180 82.523 22.113 1.00 20.87 271 ASP A CA 1
ATOM 1968 C C . ASP A 1 271 ? 33.903 82.867 21.341 1.00 33.88 271 ASP A C 1
ATOM 1969 O O . ASP A 1 271 ? 33.799 83.996 20.814 1.00 30.59 271 ASP A O 1
ATOM 1974 N N . THR A 1 272 ? 32.961 81.925 21.279 1.00 27.39 272 THR A N 1
ATOM 1975 C CA . THR A 1 272 ? 31.697 82.060 20.509 1.00 23.54 272 THR A CA 1
ATOM 1976 C C . THR A 1 272 ? 30.597 82.703 21.367 1.00 20.81 272 THR A C 1
ATOM 1977 O O . THR A 1 272 ? 29.422 82.608 20.945 1.00 39.56 272 THR A O 1
ATOM 1981 N N . THR A 1 273 ? 30.921 83.282 22.535 1.00 31.67 273 THR A N 1
ATOM 1982 C CA . THR A 1 273 ? 29.938 83.965 23.430 1.00 37.52 273 THR A CA 1
ATOM 1983 C C . THR A 1 273 ? 29.035 84.857 22.568 1.00 176.61 273 THR A C 1
ATOM 1984 O O . THR A 1 273 ? 27.793 84.661 22.597 1.00 35.26 273 THR A O 1
ATOM 1988 N N . THR A 1 274 ? 29.657 85.767 21.810 1.00 26.50 274 THR A N 1
ATOM 1989 C CA . THR A 1 274 ? 28.996 86.775 20.936 1.00 59.37 274 THR A CA 1
ATOM 1990 C C . THR A 1 274 ? 28.639 86.102 19.603 1.00 84.15 274 THR A C 1
ATOM 1991 O O . THR A 1 274 ? 28.228 86.833 18.679 1.00 76.95 274 THR A O 1
ATOM 1995 N N . VAL A 1 279 ? 38.454 85.791 18.670 1.00 20.87 279 VAL A N 1
ATOM 1996 C CA . VAL A 1 279 ? 39.705 84.970 18.570 1.00 15.47 279 VAL A CA 1
ATOM 1997 C C . VAL A 1 279 ? 40.804 85.590 19.443 1.00 16.86 279 VAL A C 1
ATOM 1998 O O . VAL A 1 279 ? 41.271 86.702 19.158 1.00 22.25 279 VAL A O 1
ATOM 2002 N N . ARG A 1 280 ? 41.229 84.860 20.467 1.00 14.46 280 ARG A N 1
ATOM 2003 C CA . ARG A 1 280 ? 42.252 85.306 21.440 1.00 25.75 280 ARG A CA 1
ATOM 2004 C C . ARG A 1 280 ? 43.348 84.256 21.465 1.00 21.87 280 ARG A C 1
ATOM 2005 O O . ARG A 1 280 ? 43.058 83.125 21.100 1.00 15.53 280 ARG A O 1
ATOM 2013 N N . THR A 1 281 ? 44.541 84.593 21.940 1.00 17.80 281 THR A N 1
ATOM 2014 C CA . THR A 1 281 ? 45.507 83.544 22.356 1.00 17.02 281 THR A CA 1
ATOM 2015 C C . THR A 1 281 ? 44.939 82.739 23.529 1.00 8.68 281 THR A C 1
ATOM 2016 O O . THR A 1 281 ? 44.082 83.215 24.257 1.00 15.51 281 THR A O 1
ATOM 2020 N N . LEU A 1 282 ? 45.365 81.488 23.642 1.00 19.37 282 LEU A N 1
ATOM 2021 C CA . LEU A 1 282 ? 45.048 80.688 24.845 1.00 15.42 282 LEU A CA 1
ATOM 2022 C C . LEU A 1 282 ? 45.467 81.451 26.121 1.00 14.47 282 LEU A C 1
ATOM 2023 O O . LEU A 1 282 ? 44.589 81.602 27.047 1.00 15.50 282 LEU A O 1
ATOM 2028 N N . SER A 1 283 ? 46.675 82.036 26.159 1.00 18.60 283 SER A N 1
ATOM 2029 C CA . SER A 1 283 ? 47.185 82.839 27.314 1.00 19.29 283 SER A CA 1
ATOM 2030 C C . SER A 1 283 ? 46.160 83.905 27.720 1.00 20.23 283 SER A C 1
ATOM 2031 O O . SER A 1 283 ? 45.803 83.984 28.904 1.00 21.13 283 SER A O 1
ATOM 2034 N N . GLU A 1 284 ? 45.721 84.715 26.760 1.00 20.65 284 GLU A N 1
ATOM 2035 C CA . GLU A 1 284 ? 44.704 85.793 26.933 1.00 20.93 284 GLU A CA 1
ATOM 2036 C C . GLU A 1 284 ? 43.419 85.194 27.527 1.00 15.30 284 GLU A C 1
ATOM 2037 O O . GLU A 1 284 ? 42.894 85.768 28.529 1.00 14.74 284 GLU A O 1
ATOM 2043 N N . THR A 1 285 ? 42.985 84.035 27.006 1.00 13.96 285 THR A N 1
ATOM 2044 C CA . THR A 1 285 ? 41.723 83.351 27.402 1.00 8.36 285 THR A CA 1
ATOM 2045 C C . THR A 1 285 ? 41.858 82.858 28.839 1.00 16.85 285 THR A C 1
ATOM 2046 O O . THR A 1 285 ? 40.939 83.095 29.616 1.00 19.28 285 THR A O 1
ATOM 2050 N N . VAL A 1 286 ? 43.003 82.264 29.201 1.00 14.33 286 VAL A N 1
ATOM 2051 C CA . VAL A 1 286 ? 43.250 81.821 30.606 1.00 16.91 286 VAL A CA 1
ATOM 2052 C C . VAL A 1 286 ? 43.207 83.033 31.535 1.00 16.49 286 VAL A C 1
ATOM 2053 O O . VAL A 1 286 ? 42.622 82.905 32.616 1.00 19.81 286 VAL A O 1
ATOM 2057 N N . ARG A 1 287 ? 43.833 84.143 31.171 1.00 16.95 287 ARG A N 1
ATOM 2058 C CA . ARG A 1 287 ? 43.864 85.343 32.052 1.00 15.52 287 ARG A CA 1
ATOM 2059 C C . ARG A 1 287 ? 42.431 85.838 32.252 1.00 14.12 287 ARG A C 1
ATOM 2060 O O . ARG A 1 287 ? 42.075 86.098 33.397 1.00 20.41 287 ARG A O 1
ATOM 2068 N N . LEU A 1 288 ? 41.625 85.947 31.188 1.00 16.81 288 LEU A N 1
ATOM 2069 C CA . LEU A 1 288 ? 40.226 86.416 31.285 1.00 12.31 288 LEU A CA 1
ATOM 2070 C C . LEU A 1 288 ? 39.453 85.477 32.202 1.00 11.99 288 LEU A C 1
ATOM 2071 O O . LEU A 1 288 ? 38.835 85.950 33.121 1.00 17.14 288 LEU A O 1
ATOM 2076 N N . ASP A 1 289 ? 39.540 84.159 31.983 1.00 16.36 289 ASP A N 1
ATOM 2077 C CA . ASP A 1 289 ? 38.781 83.160 32.788 1.00 20.21 289 ASP A CA 1
ATOM 2078 C C . ASP A 1 289 ? 39.202 83.272 34.272 1.00 15.84 289 ASP A C 1
ATOM 2079 O O . ASP A 1 289 ? 38.332 83.253 35.191 1.00 12.63 289 ASP A O 1
ATOM 2084 N N . SER A 1 290 ? 40.489 83.418 34.548 1.00 12.70 290 SER A N 1
ATOM 2085 C CA . SER A 1 290 ? 41.021 83.397 35.936 1.00 13.08 290 SER A CA 1
ATOM 2086 C C . SER A 1 290 ? 40.494 84.603 36.709 1.00 16.85 290 SER A C 1
ATOM 2087 O O . SER A 1 290 ? 40.076 84.457 37.862 1.00 16.60 290 SER A O 1
ATOM 2090 N N . ARG A 1 291 ? 40.402 85.742 36.043 1.00 14.18 291 ARG A N 1
ATOM 2091 C CA . ARG A 1 291 ? 40.019 86.976 36.744 1.00 6.41 291 ARG A CA 1
ATOM 2092 C C . ARG A 1 291 ? 38.499 87.001 36.866 1.00 16.98 291 ARG A C 1
ATOM 2093 O O . ARG A 1 291 ? 38.040 87.761 37.701 1.00 20.95 291 ARG A O 1
ATOM 2101 N N . THR A 1 292 ? 37.800 86.321 35.953 1.00 11.42 292 THR A N 1
ATOM 2102 C CA . THR A 1 292 ? 36.313 86.207 35.882 1.00 16.21 292 THR A CA 1
ATOM 2103 C C . THR A 1 292 ? 35.818 85.157 36.881 1.00 32.92 292 THR A C 1
ATOM 2104 O O . THR A 1 292 ? 34.759 85.397 37.490 1.00 26.70 292 THR A O 1
ATOM 2108 N N . LYS A 1 293 ? 36.539 84.035 37.008 1.00 20.47 293 LYS A N 1
ATOM 2109 C CA . LYS A 1 293 ? 36.107 82.839 37.791 1.00 18.07 293 LYS A CA 1
ATOM 2110 C C . LYS A 1 293 ? 36.992 82.667 39.038 1.00 10.94 293 LYS A C 1
ATOM 2111 O O . LYS A 1 293 ? 36.662 83.250 40.108 1.00 14.28 293 LYS A O 1
ATOM 2117 N N . LEU A 1 294 ? 38.098 81.906 38.968 1.00 13.28 294 LEU A N 1
ATOM 2118 C CA . LEU A 1 294 ? 38.892 81.469 40.163 1.00 14.53 294 LEU A CA 1
ATOM 2119 C C . LEU A 1 294 ? 39.239 82.639 41.102 1.00 19.46 294 LEU A C 1
ATOM 2120 O O . LEU A 1 294 ? 39.129 82.427 42.309 1.00 20.15 294 LEU A O 1
ATOM 2125 N N . LEU A 1 295 ? 39.672 83.797 40.585 1.00 12.76 295 LEU A N 1
ATOM 2126 C CA . LEU A 1 295 ? 40.177 84.955 41.392 1.00 13.46 295 LEU A CA 1
ATOM 2127 C C . LEU A 1 295 ? 39.089 85.993 41.696 1.00 18.71 295 LEU A C 1
ATOM 2128 O O . LEU A 1 295 ? 39.347 86.915 42.491 1.00 15.48 295 LEU A O 1
ATOM 2133 N N . ASN A 1 296 ? 37.911 85.844 41.097 1.00 19.08 296 ASN A N 1
ATOM 2134 C CA . ASN A 1 296 ? 36.827 86.855 41.185 1.00 13.14 296 ASN A CA 1
ATOM 2135 C C . ASN A 1 296 ? 35.982 86.585 42.427 1.00 15.48 296 ASN A C 1
ATOM 2136 O O . ASN A 1 296 ? 35.318 85.549 42.524 1.00 15.05 296 ASN A O 1
ATOM 2141 N N . PRO A 1 297 ? 35.917 87.546 43.389 1.00 17.91 297 PRO A N 1
ATOM 2142 C CA . PRO A 1 297 ? 35.022 87.424 44.539 1.00 17.52 297 PRO A CA 1
ATOM 2143 C C . PRO A 1 297 ? 33.558 87.077 44.251 1.00 29.99 297 PRO A C 1
ATOM 2144 O O . PRO A 1 297 ? 33.031 86.277 44.977 1.00 25.63 297 PRO A O 1
ATOM 2148 N N . LYS A 1 298 ? 32.946 87.697 43.239 1.00 18.67 298 LYS A N 1
ATOM 2149 C CA . LYS A 1 298 ? 31.552 87.415 42.806 1.00 23.03 298 LYS A CA 1
ATOM 2150 C C . LYS A 1 298 ? 31.456 85.900 42.575 1.00 25.54 298 LYS A C 1
ATOM 2151 O O . LYS A 1 298 ? 30.509 85.268 43.067 1.00 18.98 298 LYS A O 1
ATOM 2157 N N . TRP A 1 299 ? 32.447 85.322 41.894 1.00 17.32 299 TRP A N 1
ATOM 2158 C CA . TRP A 1 299 ? 32.401 83.888 41.510 1.00 18.48 299 TRP A CA 1
ATOM 2159 C C . TRP A 1 299 ? 32.605 83.016 42.745 1.00 14.94 299 TRP A C 1
ATOM 2160 O O . TRP A 1 299 ? 31.779 82.097 42.965 1.00 20.86 299 TRP A O 1
ATOM 2171 N N . TYR A 1 300 ? 33.666 83.223 43.522 1.00 15.08 300 TYR A N 1
ATOM 2172 C CA . TYR A 1 300 ? 33.984 82.224 44.581 1.00 15.10 300 TYR A CA 1
ATOM 2173 C C . TYR A 1 300 ? 33.014 82.386 45.769 1.00 15.44 300 TYR A C 1
ATOM 2174 O O . TYR A 1 300 ? 32.726 81.386 46.473 1.00 20.55 300 TYR A O 1
ATOM 2183 N N . GLU A 1 301 ? 32.497 83.594 46.002 1.00 15.74 301 GLU A N 1
ATOM 2184 C CA . GLU A 1 301 ? 31.469 83.830 47.052 1.00 17.68 301 GLU A CA 1
ATOM 2185 C C . GLU A 1 301 ? 30.165 83.158 46.614 1.00 18.62 301 GLU A C 1
ATOM 2186 O O . GLU A 1 301 ? 29.447 82.598 47.472 1.00 26.68 301 GLU A O 1
ATOM 2192 N N . GLY A 1 302 ? 29.924 83.179 45.302 1.00 13.88 302 GLY A N 1
ATOM 2193 C CA . GLY A 1 302 ? 28.733 82.580 44.678 1.00 22.37 302 GLY A CA 1
ATOM 2194 C C . GLY A 1 302 ? 28.779 81.090 44.910 1.00 24.04 302 GLY A C 1
ATOM 2195 O O . GLY A 1 302 ? 27.743 80.512 45.308 1.00 20.68 302 GLY A O 1
ATOM 2196 N N . MET A 1 303 ? 29.981 80.510 44.797 1.00 16.63 303 MET A N 1
ATOM 2197 C CA . MET A 1 303 ? 30.197 79.057 45.018 1.00 15.24 303 MET A CA 1
ATOM 2198 C C . MET A 1 303 ? 30.073 78.738 46.506 1.00 10.01 303 MET A C 1
ATOM 2199 O O . MET A 1 303 ? 29.493 77.718 46.865 1.00 17.15 303 MET A O 1
ATOM 2204 N N . LEU A 1 304 ? 30.597 79.580 47.393 1.00 14.89 304 LEU A N 1
ATOM 2205 C CA . LEU A 1 304 ? 30.658 79.229 48.830 1.00 21.77 304 LEU A CA 1
ATOM 2206 C C . LEU A 1 304 ? 29.255 79.303 49.436 1.00 15.51 304 LEU A C 1
ATOM 2207 O O . LEU A 1 304 ? 29.036 78.624 50.454 1.00 18.80 304 LEU A O 1
ATOM 2212 N N . ALA A 1 305 ? 28.335 80.017 48.776 1.00 14.92 305 ALA A N 1
ATOM 2213 C CA . ALA A 1 305 ? 26.917 80.085 49.164 1.00 18.85 305 ALA A CA 1
ATOM 2214 C C . ALA A 1 305 ? 26.294 78.673 49.141 1.00 18.45 305 ALA A C 1
ATOM 2215 O O . ALA A 1 305 ? 25.264 78.452 49.855 1.00 19.78 305 ALA A O 1
ATOM 2217 N N . HIS A 1 306 ? 26.829 77.744 48.335 1.00 20.64 306 HIS A N 1
ATOM 2218 C CA . HIS A 1 306 ? 26.340 76.334 48.289 1.00 12.90 306 HIS A CA 1
ATOM 2219 C C . HIS A 1 306 ? 26.871 75.499 49.458 1.00 11.94 306 HIS A C 1
ATOM 2220 O O . HIS A 1 306 ? 26.434 74.341 49.595 1.00 27.60 306 HIS A O 1
ATOM 2227 N N . GLY A 1 307 ? 27.864 76.023 50.171 1.00 22.85 307 GLY A N 1
ATOM 2228 C CA . GLY A 1 307 ? 28.578 75.320 51.256 1.00 26.25 307 GLY A CA 1
ATOM 2229 C C . GLY A 1 307 ? 29.533 74.254 50.735 1.00 18.48 307 GLY A C 1
ATOM 2230 O O . GLY A 1 307 ? 30.401 74.579 49.892 1.00 28.83 307 GLY A O 1
ATOM 2231 N N . TYR A 1 308 ? 29.367 73.016 51.210 1.00 12.87 308 TYR A N 1
ATOM 2232 C CA . TYR A 1 308 ? 30.343 71.903 51.057 1.00 20.12 308 TYR A CA 1
ATOM 2233 C C . TYR A 1 308 ? 30.662 71.786 49.566 1.00 27.64 308 TYR A C 1
ATOM 2234 O O . TYR A 1 308 ? 31.832 71.822 49.223 1.00 19.23 308 TYR A O 1
ATOM 2243 N N . GLU A 1 309 ? 29.635 71.738 48.711 1.00 26.22 309 GLU A N 1
ATOM 2244 C CA . GLU A 1 309 ? 29.836 71.587 47.241 1.00 27.80 309 GLU A CA 1
ATOM 2245 C C . GLU A 1 309 ? 30.661 72.763 46.709 1.00 30.29 309 GLU A C 1
ATOM 2246 O O . GLU A 1 309 ? 31.412 72.563 45.733 1.00 30.21 309 GLU A O 1
ATOM 2252 N N . GLY A 1 310 ? 30.514 73.940 47.307 1.00 21.91 310 GLY A N 1
ATOM 2253 C CA . GLY A 1 310 ? 31.124 75.182 46.805 1.00 21.99 310 GLY A CA 1
ATOM 2254 C C . GLY A 1 310 ? 32.634 75.113 46.860 1.00 13.31 310 GLY A C 1
ATOM 2255 O O . GLY A 1 310 ? 33.295 75.530 45.888 1.00 21.88 310 GLY A O 1
ATOM 2256 N N . VAL A 1 311 ? 33.170 74.531 47.930 1.00 15.63 311 VAL A N 1
ATOM 2257 C CA . VAL A 1 311 ? 34.641 74.413 48.118 1.00 17.18 311 VAL A CA 1
ATOM 2258 C C . VAL A 1 311 ? 35.145 73.395 47.088 1.00 19.58 311 VAL A C 1
ATOM 2259 O O . VAL A 1 311 ? 36.245 73.592 46.578 1.00 19.37 311 VAL A O 1
ATOM 2263 N N . ARG A 1 312 ? 34.366 72.343 46.798 1.00 21.26 312 ARG A N 1
ATOM 2264 C CA . ARG A 1 312 ? 34.712 71.364 45.734 1.00 16.31 312 ARG A CA 1
ATOM 2265 C C . ARG A 1 312 ? 34.897 72.107 44.409 1.00 18.94 312 ARG A C 1
ATOM 2266 O O . ARG A 1 312 ? 35.933 71.851 43.712 1.00 22.27 312 ARG A O 1
ATOM 2274 N N . GLU A 1 313 ? 33.974 73.032 44.092 1.00 15.50 313 GLU A N 1
ATOM 2275 C CA . GLU A 1 313 ? 33.975 73.770 42.807 1.00 22.50 313 GLU A CA 1
ATOM 2276 C C . GLU A 1 313 ? 35.253 74.596 42.712 1.00 26.36 313 GLU A C 1
ATOM 2277 O O . GLU A 1 313 ? 35.873 74.603 41.632 1.00 19.84 313 GLU A O 1
ATOM 2283 N N . ILE A 1 314 ? 35.662 75.213 43.817 1.00 17.73 314 ILE A N 1
ATOM 2284 C CA . ILE A 1 314 ? 36.903 76.035 43.842 1.00 19.23 314 ILE A CA 1
ATOM 2285 C C . ILE A 1 314 ? 38.102 75.116 43.579 1.00 15.76 314 ILE A C 1
ATOM 2286 O O . ILE A 1 314 ? 38.925 75.425 42.704 1.00 20.28 314 ILE A O 1
ATOM 2291 N N . SER A 1 315 ? 38.202 73.990 44.289 1.00 12.46 315 SER A N 1
ATOM 2292 C CA . SER A 1 315 ? 39.304 73.008 44.106 1.00 16.09 315 SER A CA 1
ATOM 2293 C C . SER A 1 315 ? 39.357 72.524 42.650 1.00 16.52 315 SER A C 1
ATOM 2294 O O . SER A 1 315 ? 40.472 72.505 42.048 1.00 15.89 315 SER A O 1
ATOM 2297 N N . LYS A 1 316 ? 38.198 72.254 42.065 1.00 15.60 316 LYS A N 1
ATOM 2298 C CA . LYS A 1 316 ? 38.059 71.772 40.656 1.00 11.16 316 LYS A CA 1
ATOM 2299 C C . LYS A 1 316 ? 38.607 72.820 39.693 1.00 16.36 316 LYS A C 1
ATOM 2300 O O . LYS A 1 316 ? 39.321 72.458 38.726 1.00 18.20 316 LYS A O 1
ATOM 2306 N N . ARG A 1 317 ? 38.336 74.080 40.000 1.00 20.82 317 ARG A N 1
ATOM 2307 C CA . ARG A 1 317 ? 38.773 75.207 39.154 1.00 16.13 317 ARG A CA 1
ATOM 2308 C C . ARG A 1 317 ? 40.301 75.243 39.131 1.00 9.30 317 ARG A C 1
ATOM 2309 O O . ARG A 1 317 ? 40.889 75.530 38.040 1.00 17.34 317 ARG A O 1
ATOM 2317 N N . LEU A 1 318 ? 40.914 75.047 40.307 1.00 13.87 318 LEU A N 1
ATOM 2318 C CA . LEU A 1 318 ? 42.387 75.141 40.441 1.00 9.25 318 LEU A CA 1
ATOM 2319 C C . LEU A 1 318 ? 43.017 73.969 39.679 1.00 14.40 318 LEU A C 1
ATOM 2320 O O . LEU A 1 318 ? 44.057 74.187 39.026 1.00 12.50 318 LEU A O 1
ATOM 2325 N N . VAL A 1 319 ? 42.406 72.786 39.766 1.00 16.60 319 VAL A N 1
ATOM 2326 C CA . VAL A 1 319 ? 42.873 71.568 39.045 1.00 22.93 319 VAL A CA 1
ATOM 2327 C C . VAL A 1 319 ? 42.778 71.819 37.537 1.00 14.05 319 VAL A C 1
ATOM 2328 O O . VAL A 1 319 ? 43.761 71.503 36.823 1.00 13.16 319 VAL A O 1
ATOM 2332 N N . ASN A 1 320 ? 41.669 72.368 37.044 1.00 17.67 320 ASN A N 1
ATOM 2333 C CA . ASN A 1 320 ? 41.507 72.588 35.579 1.00 12.80 320 ASN A CA 1
ATOM 2334 C C . ASN A 1 320 ? 42.525 73.648 35.113 1.00 14.12 320 ASN A C 1
ATOM 2335 O O . ASN A 1 320 ? 43.062 73.540 33.973 1.00 13.27 320 ASN A O 1
ATOM 2340 N N . THR A 1 321 ? 42.853 74.617 35.970 1.00 13.18 321 THR A N 1
ATOM 2341 C CA . THR A 1 321 ? 43.879 75.639 35.637 1.00 8.15 321 THR A CA 1
ATOM 2342 C C . THR A 1 321 ? 45.249 74.952 35.489 1.00 13.47 321 THR A C 1
ATOM 2343 O O . THR A 1 321 ? 45.882 75.136 34.441 1.00 14.03 321 THR A O 1
ATOM 2347 N N . MET A 1 322 ? 45.632 74.118 36.463 1.00 17.12 322 MET A N 1
ATOM 2348 C CA . MET A 1 322 ? 46.845 73.248 36.400 1.00 13.59 322 MET A CA 1
ATOM 2349 C C . MET A 1 322 ? 46.864 72.419 35.105 1.00 8.97 322 MET A C 1
ATOM 2350 O O . MET A 1 322 ? 47.962 72.372 34.432 1.00 10.65 322 MET A O 1
ATOM 2355 N N . GLY A 1 323 ? 45.730 71.864 34.658 1.00 14.13 323 GLY A N 1
ATOM 2356 C CA . GLY A 1 323 ? 45.606 71.159 33.367 1.00 13.22 323 GLY A CA 1
ATOM 2357 C C . GLY A 1 323 ? 46.166 71.970 32.201 1.00 9.45 323 GLY A C 1
ATOM 2358 O O . GLY A 1 323 ? 47.033 71.469 31.457 1.00 14.75 323 GLY A O 1
ATOM 2359 N N . TRP A 1 324 ? 45.851 73.257 32.139 1.00 11.67 324 TRP A N 1
ATOM 2360 C CA . TRP A 1 324 ? 46.348 74.184 31.093 1.00 10.39 324 TRP A CA 1
ATOM 2361 C C . TRP A 1 324 ? 47.848 74.434 31.243 1.00 9.21 324 TRP A C 1
ATOM 2362 O O . TRP A 1 324 ? 48.506 74.647 30.216 1.00 15.49 324 TRP A O 1
ATOM 2373 N N . SER A 1 325 ? 48.373 74.400 32.469 1.00 7.73 325 SER A N 1
ATOM 2374 C CA . SER A 1 325 ? 49.841 74.459 32.696 1.00 7.05 325 SER A CA 1
ATOM 2375 C C . SER A 1 325 ? 50.465 73.194 32.111 1.00 8.55 325 SER A C 1
ATOM 2376 O O . SER A 1 325 ? 51.469 73.326 31.364 1.00 12.94 325 SER A O 1
ATOM 2379 N N . ALA A 1 326 ? 49.812 72.045 32.322 1.00 12.67 326 ALA A N 1
ATOM 2380 C CA . ALA A 1 326 ? 50.348 70.730 31.884 1.00 20.32 326 ALA A CA 1
ATOM 2381 C C . ALA A 1 326 ? 50.371 70.625 30.351 1.00 17.68 326 ALA A C 1
ATOM 2382 O O . ALA A 1 326 ? 51.359 70.088 29.834 1.00 18.69 326 ALA A O 1
ATOM 2384 N N . THR A 1 327 ? 49.341 71.100 29.648 1.00 14.91 327 THR A N 1
ATOM 2385 C CA . THR A 1 327 ? 49.167 70.858 28.189 1.00 11.38 327 THR A CA 1
ATOM 2386 C C . THR A 1 327 ? 49.783 72.001 27.347 1.00 11.36 327 THR A C 1
ATOM 2387 O O . THR A 1 327 ? 50.168 71.738 26.183 1.00 17.15 327 THR A O 1
ATOM 2391 N N . ALA A 1 328 ? 49.929 73.207 27.898 1.00 11.45 328 ALA A N 1
ATOM 2392 C CA . ALA A 1 328 ? 50.183 74.459 27.139 1.00 13.00 328 ALA A CA 1
ATOM 2393 C C . ALA A 1 328 ? 51.197 75.405 27.822 1.00 10.66 328 ALA A C 1
ATOM 2394 O O . ALA A 1 328 ? 51.657 76.338 27.090 1.00 14.74 328 ALA A O 1
ATOM 2396 N N . GLY A 1 329 ? 51.459 75.290 29.136 1.00 12.92 329 GLY A N 1
ATOM 2397 C CA . GLY A 1 329 ? 52.164 76.310 29.954 1.00 18.21 329 GLY A CA 1
ATOM 2398 C C . GLY A 1 329 ? 51.515 77.697 29.840 1.00 10.35 329 GLY A C 1
ATOM 2399 O O . GLY A 1 329 ? 52.251 78.703 29.832 1.00 22.17 329 GLY A O 1
ATOM 2400 N N . ALA A 1 330 ? 50.189 77.707 29.660 1.00 12.04 330 ALA A N 1
ATOM 2401 C CA . ALA A 1 330 ? 49.349 78.869 29.320 1.00 11.93 330 ALA A CA 1
ATOM 2402 C C . ALA A 1 330 ? 48.992 79.649 30.582 1.00 10.13 330 ALA A C 1
ATOM 2403 O O . ALA A 1 330 ? 48.336 80.695 30.420 1.00 17.94 330 ALA A O 1
ATOM 2405 N N . VAL A 1 331 ? 49.374 79.194 31.779 1.00 11.92 331 VAL A N 1
ATOM 2406 C CA . VAL A 1 331 ? 48.970 79.917 33.021 1.00 16.93 331 VAL A CA 1
ATOM 2407 C C . VAL A 1 331 ? 50.150 80.703 33.601 1.00 14.94 331 VAL A C 1
ATOM 2408 O O . VAL A 1 331 ? 51.132 80.110 34.045 1.00 16.28 331 VAL A O 1
ATOM 2412 N N . ASP A 1 332 ? 49.987 82.022 33.652 1.00 17.11 332 ASP A N 1
ATOM 2413 C CA . ASP A 1 332 ? 50.995 82.957 34.208 1.00 22.14 332 ASP A CA 1
ATOM 2414 C C . ASP A 1 332 ? 51.194 82.688 35.696 1.00 16.54 332 ASP A C 1
ATOM 2415 O O . ASP A 1 332 ? 50.228 82.251 36.387 1.00 17.12 332 ASP A O 1
ATOM 2420 N N . ASN A 1 333 ? 52.404 82.936 36.185 1.00 16.29 333 ASN A N 1
ATOM 2421 C CA . ASN A 1 333 ? 52.736 82.565 37.575 1.00 13.55 333 ASN A CA 1
ATOM 2422 C C . ASN A 1 333 ? 51.831 83.385 38.502 1.00 15.59 333 ASN A C 1
ATOM 2423 O O . ASN A 1 333 ? 51.474 82.871 39.573 1.00 22.71 333 ASN A O 1
ATOM 2428 N N . TRP A 1 334 ? 51.487 84.616 38.086 1.00 14.40 334 TRP A N 1
ATOM 2429 C CA . TRP A 1 334 ? 50.700 85.567 38.918 1.00 13.41 334 TRP A CA 1
ATOM 2430 C C . TRP A 1 334 ? 49.319 84.984 39.223 1.00 11.52 334 TRP A C 1
ATOM 2431 O O . TRP A 1 334 ? 48.795 85.247 40.352 1.00 13.73 334 TRP A O 1
ATOM 2442 N N . VAL A 1 335 ? 48.764 84.153 38.343 1.00 14.41 335 VAL A N 1
ATOM 2443 C CA . VAL A 1 335 ? 47.449 83.490 38.601 1.00 20.54 335 VAL A CA 1
ATOM 2444 C C . VAL A 1 335 ? 47.550 82.597 39.834 1.00 8.61 335 VAL A C 1
ATOM 2445 O O . VAL A 1 335 ? 46.689 82.688 40.731 1.00 14.35 335 VAL A O 1
ATOM 2449 N N . TYR A 1 336 ? 48.587 81.764 39.917 1.00 12.78 336 TYR A N 1
ATOM 2450 C CA . TYR A 1 336 ? 48.779 80.856 41.077 1.00 18.30 336 TYR A CA 1
ATOM 2451 C C . TYR A 1 336 ? 49.131 81.668 42.338 1.00 13.90 336 TYR A C 1
ATOM 2452 O O . TYR A 1 336 ? 48.623 81.323 43.405 1.00 15.33 336 TYR A O 1
ATOM 2461 N N . GLU A 1 337 ? 49.990 82.677 42.224 1.00 13.90 337 GLU A N 1
ATOM 2462 C CA . GLU A 1 337 ? 50.333 83.579 43.363 1.00 12.09 337 GLU A CA 1
ATOM 2463 C C . GLU A 1 337 ? 49.032 84.222 43.889 1.00 14.19 337 GLU A C 1
ATOM 2464 O O . GLU A 1 337 ? 48.766 84.139 45.112 1.00 17.50 337 GLU A O 1
ATOM 2470 N N . GLU A 1 338 ? 48.218 84.828 43.017 1.00 17.67 338 GLU A N 1
ATOM 2471 C CA . GLU A 1 338 ? 46.905 85.411 43.440 1.00 13.03 338 GLU A CA 1
ATOM 2472 C C . GLU A 1 338 ? 45.976 84.381 44.076 1.00 16.95 338 GLU A C 1
ATOM 2473 O O . GLU A 1 338 ? 45.354 84.746 45.083 1.00 19.81 338 GLU A O 1
ATOM 2479 N N . ALA A 1 339 ? 45.857 83.165 43.530 1.00 13.78 339 ALA A N 1
ATOM 2480 C CA . ALA A 1 339 ? 44.959 82.123 44.097 1.00 19.02 339 ALA A CA 1
ATOM 2481 C C . ALA A 1 339 ? 45.409 81.762 45.525 1.00 12.67 339 ALA A C 1
ATOM 2482 O O . ALA A 1 339 ? 44.558 81.673 46.446 1.00 12.95 339 ALA A O 1
ATOM 2484 N N . ASN A 1 340 ? 46.716 81.573 45.690 1.00 12.65 340 ASN A N 1
ATOM 2485 C CA . ASN A 1 340 ? 47.371 81.341 47.000 1.00 12.38 340 ASN A CA 1
ATOM 2486 C C . ASN A 1 340 ? 47.048 82.515 47.948 1.00 15.52 340 ASN A C 1
ATOM 2487 O O . ASN A 1 340 ? 46.628 82.207 49.066 1.00 14.98 340 ASN A O 1
ATOM 2492 N N . ALA A 1 341 ? 47.176 83.783 47.528 1.00 17.80 341 ALA A N 1
ATOM 2493 C CA . ALA A 1 341 ? 46.924 84.976 48.380 1.00 20.26 341 ALA A CA 1
ATOM 2494 C C . ALA A 1 341 ? 45.459 85.012 48.806 1.00 30.81 341 ALA A C 1
ATOM 2495 O O . ALA A 1 341 ? 45.158 85.414 49.939 1.00 19.04 341 ALA A O 1
ATOM 2497 N N . THR A 1 342 ? 44.572 84.679 47.874 1.00 16.68 342 THR A N 1
ATOM 2498 C CA . THR A 1 342 ? 43.101 84.760 48.063 1.00 16.87 342 THR A CA 1
ATOM 2499 C C . THR A 1 342 ? 42.647 83.657 49.044 1.00 13.30 342 THR A C 1
ATOM 2500 O O . THR A 1 342 ? 41.869 84.005 49.939 1.00 22.23 342 THR A O 1
ATOM 2504 N N . PHE A 1 343 ? 43.039 82.382 48.842 1.00 15.68 343 PHE A N 1
ATOM 2505 C CA . PHE A 1 343 ? 42.442 81.203 49.521 1.00 19.73 343 PHE A CA 1
ATOM 2506 C C . PHE A 1 343 ? 43.294 80.665 50.679 1.00 25.69 343 PHE A C 1
ATOM 2507 O O . PHE A 1 343 ? 42.700 79.931 51.487 1.00 19.13 343 PHE A O 1
ATOM 2515 N N . ILE A 1 344 ? 44.597 80.981 50.754 1.00 17.29 344 ILE A N 1
ATOM 2516 C CA . ILE A 1 344 ? 45.539 80.385 51.750 1.00 14.12 344 ILE A CA 1
ATOM 2517 C C . ILE A 1 344 ? 46.074 81.517 52.647 1.00 20.70 344 ILE A C 1
ATOM 2518 O O . ILE A 1 344 ? 45.899 81.403 53.862 1.00 17.98 344 ILE A O 1
ATOM 2523 N N . LEU A 1 345 ? 46.642 82.600 52.089 1.00 17.10 345 LEU A N 1
ATOM 2524 C CA . LEU A 1 345 ? 47.308 83.648 52.931 1.00 24.21 345 LEU A CA 1
ATOM 2525 C C . LEU A 1 345 ? 46.282 84.397 53.791 1.00 25.04 345 LEU A C 1
ATOM 2526 O O . LEU A 1 345 ? 46.640 84.814 54.910 1.00 26.86 345 LEU A O 1
ATOM 2531 N N . ASP A 1 346 ? 45.079 84.636 53.267 1.00 21.06 346 ASP A N 1
ATOM 2532 C CA . ASP A 1 346 ? 43.966 85.302 53.987 1.00 18.61 346 ASP A CA 1
ATOM 2533 C C . ASP A 1 346 ? 43.417 84.292 54.987 1.00 17.77 346 ASP A C 1
ATOM 2534 O O . ASP A 1 346 ? 42.707 83.392 54.545 1.00 17.09 346 ASP A O 1
ATOM 2539 N N . GLU A 1 347 ? 43.784 84.433 56.265 1.00 24.59 347 GLU A N 1
ATOM 2540 C CA . GLU A 1 347 ? 43.431 83.505 57.370 1.00 27.09 347 GLU A CA 1
ATOM 2541 C C . GLU A 1 347 ? 41.909 83.362 57.444 1.00 18.03 347 GLU A C 1
ATOM 2542 O O . GLU A 1 347 ? 41.444 82.238 57.698 1.00 25.64 347 GLU A O 1
ATOM 2548 N N . GLN A 1 348 ? 41.149 84.444 57.239 1.00 26.46 348 GLN A N 1
ATOM 2549 C CA . GLN A 1 348 ? 39.652 84.403 57.323 1.00 16.94 348 GLN A CA 1
ATOM 2550 C C . GLN A 1 348 ? 39.088 83.464 56.252 1.00 18.96 348 GLN A C 1
ATOM 2551 O O . GLN A 1 348 ? 38.283 82.559 56.595 1.00 26.10 348 GLN A O 1
ATOM 2557 N N . MET A 1 349 ? 39.505 83.637 54.998 1.00 19.66 349 MET A N 1
ATOM 2558 C CA . MET A 1 349 ? 38.999 82.813 53.867 1.00 20.63 349 MET A CA 1
ATOM 2559 C C . MET A 1 349 ? 39.486 81.368 54.024 1.00 23.94 349 MET A C 1
ATOM 2560 O O . MET A 1 349 ? 38.684 80.442 53.842 1.00 23.46 349 MET A O 1
ATOM 2565 N N . ARG A 1 350 ? 40.757 81.172 54.365 1.00 15.53 350 ARG A N 1
ATOM 2566 C CA . ARG A 1 350 ? 41.327 79.829 54.601 1.00 13.10 350 ARG A CA 1
ATOM 2567 C C . ARG A 1 350 ? 40.449 79.080 55.615 1.00 20.68 350 ARG A C 1
ATOM 2568 O O . ARG A 1 350 ? 40.089 77.912 55.335 1.00 21.83 350 ARG A O 1
ATOM 2576 N N . GLN A 1 351 ? 40.074 79.733 56.714 1.00 18.14 351 GLN A N 1
ATOM 2577 C CA . GLN A 1 351 ? 39.329 79.087 57.827 1.00 24.46 351 GLN A CA 1
ATOM 2578 C C . GLN A 1 351 ? 37.937 78.700 57.342 1.00 25.58 351 GLN A C 1
ATOM 2579 O O . GLN A 1 351 ? 37.460 77.651 57.754 1.00 25.23 351 GLN A O 1
ATOM 2585 N N . ARG A 1 352 ? 37.325 79.540 56.507 1.00 14.39 352 ARG A N 1
ATOM 2586 C CA . ARG A 1 352 ? 35.983 79.280 55.913 1.00 28.31 352 ARG A CA 1
ATOM 2587 C C . ARG A 1 352 ? 36.078 78.024 55.035 1.00 19.40 352 ARG A C 1
ATOM 2588 O O . ARG A 1 352 ? 35.232 77.134 55.205 1.00 27.05 352 ARG A O 1
ATOM 2596 N N . LEU A 1 353 ? 37.065 77.953 54.121 1.00 13.39 353 LEU A N 1
ATOM 2597 C CA . LEU A 1 353 ? 37.315 76.740 53.300 1.00 24.36 353 LEU A CA 1
ATOM 2598 C C . LEU A 1 353 ? 37.519 75.534 54.222 1.00 26.04 353 LEU A C 1
ATOM 2599 O O . LEU A 1 353 ? 36.818 74.517 54.024 1.00 21.30 353 LEU A O 1
ATOM 2604 N N . LEU A 1 354 ? 38.451 75.641 55.179 1.00 18.50 354 LEU A N 1
ATOM 2605 C CA . LEU A 1 354 ? 38.837 74.517 56.070 1.00 17.05 354 LEU A CA 1
ATOM 2606 C C . LEU A 1 354 ? 37.602 74.062 56.853 1.00 25.44 354 LEU A C 1
ATOM 2607 O O . LEU A 1 354 ? 37.424 72.854 57.001 1.00 31.06 354 LEU A O 1
ATOM 2612 N N . ASN A 1 355 ? 36.742 74.998 57.266 1.00 17.68 355 ASN A N 1
ATOM 2613 C CA . ASN A 1 355 ? 35.598 74.669 58.161 1.00 26.82 355 ASN A CA 1
ATOM 2614 C C . ASN A 1 355 ? 34.455 74.055 57.329 1.00 28.60 355 ASN A C 1
ATOM 2615 O O . ASN A 1 355 ? 33.793 73.139 57.836 1.00 33.90 355 ASN A O 1
ATOM 2620 N N . THR A 1 356 ? 34.229 74.540 56.102 1.00 28.79 356 THR A N 1
ATOM 2621 C CA . THR A 1 356 ? 33.082 74.144 55.229 1.00 24.72 356 THR A CA 1
ATOM 2622 C C . THR A 1 356 ? 33.362 72.784 54.584 1.00 29.43 356 THR A C 1
ATOM 2623 O O . THR A 1 356 ? 32.430 71.969 54.405 1.00 23.18 356 THR A O 1
ATOM 2627 N N . ASN A 1 357 ? 34.608 72.556 54.185 1.00 19.46 357 ASN A N 1
ATOM 2628 C CA . ASN A 1 357 ? 34.969 71.351 53.396 1.00 23.86 357 ASN A CA 1
ATOM 2629 C C . ASN A 1 357 ? 36.452 71.061 53.597 1.00 29.64 357 ASN A C 1
ATOM 2630 O O . ASN A 1 357 ? 37.295 71.457 52.792 1.00 17.54 357 ASN A O 1
ATOM 2635 N N . PRO A 1 358 ? 36.783 70.330 54.684 1.00 28.99 358 PRO A N 1
ATOM 2636 C CA . PRO A 1 358 ? 38.160 69.915 54.961 1.00 25.94 358 PRO A CA 1
ATOM 2637 C C . PRO A 1 358 ? 38.739 69.085 53.805 1.00 20.72 358 PRO A C 1
ATOM 2638 O O . PRO A 1 358 ? 39.894 69.200 53.485 1.00 17.98 358 PRO A O 1
ATOM 2642 N N . HIS A 1 359 ? 37.915 68.250 53.183 1.00 28.41 359 HIS A N 1
ATOM 2643 C CA . HIS A 1 359 ? 38.388 67.317 52.128 1.00 30.04 359 HIS A CA 1
ATOM 2644 C C . HIS A 1 359 ? 38.820 68.111 50.882 1.00 19.96 359 HIS A C 1
ATOM 2645 O O . HIS A 1 359 ? 39.953 67.896 50.411 1.00 19.78 359 HIS A O 1
ATOM 2652 N N . SER A 1 360 ? 37.989 69.025 50.369 1.00 19.04 360 SER A N 1
ATOM 2653 C CA . SER A 1 360 ? 38.339 69.886 49.205 1.00 21.05 360 SER A CA 1
ATOM 2654 C C . SER A 1 360 ? 39.418 70.915 49.587 1.00 14.67 360 SER A C 1
ATOM 2655 O O . SER A 1 360 ? 40.204 71.274 48.667 1.00 17.18 360 SER A O 1
ATOM 2658 N N . PHE A 1 361 ? 39.497 71.362 50.861 1.00 17.07 361 PHE A N 1
ATOM 2659 C CA . PHE A 1 361 ? 40.583 72.248 51.354 1.00 17.36 361 PHE A CA 1
ATOM 2660 C C . PHE A 1 361 ? 41.914 71.502 51.263 1.00 14.00 361 PHE A C 1
ATOM 2661 O O . PHE A 1 361 ? 42.871 72.089 50.703 1.00 18.20 361 PHE A O 1
ATOM 2669 N N . ARG A 1 362 ? 41.949 70.252 51.730 1.00 23.27 362 ARG A N 1
ATOM 2670 C CA . ARG A 1 362 ? 43.145 69.368 51.606 1.00 29.87 362 ARG A CA 1
ATOM 2671 C C . ARG A 1 362 ? 43.559 69.254 50.125 1.00 24.56 362 ARG A C 1
ATOM 2672 O O . ARG A 1 362 ? 44.751 69.433 49.789 1.00 18.71 362 ARG A O 1
ATOM 2680 N N . LYS A 1 363 ? 42.617 69.019 49.222 1.00 17.46 363 LYS A N 1
ATOM 2681 C CA . LYS A 1 363 ? 42.920 68.911 47.775 1.00 12.44 363 LYS A CA 1
ATOM 2682 C C . LYS A 1 363 ? 43.575 70.214 47.281 1.00 12.43 363 LYS A C 1
ATOM 2683 O O . LYS A 1 363 ? 44.614 70.145 46.593 1.00 22.76 363 LYS A O 1
ATOM 2689 N N . MET A 1 364 ? 43.016 71.369 47.647 1.00 19.86 364 MET A N 1
ATOM 2690 C CA . MET A 1 364 ? 43.512 72.712 47.242 1.00 16.86 364 MET A CA 1
ATOM 2691 C C . MET A 1 364 ? 44.953 72.901 47.717 1.00 15.21 364 MET A C 1
ATOM 2692 O O . MET A 1 364 ? 45.801 73.316 46.899 1.00 19.66 364 MET A O 1
ATOM 2697 N N . VAL A 1 365 ? 45.211 72.588 48.989 1.00 16.77 365 VAL A N 1
ATOM 2698 C CA . VAL A 1 365 ? 46.559 72.667 49.601 1.00 17.08 365 VAL A CA 1
ATOM 2699 C C . VAL A 1 365 ? 47.475 71.709 48.819 1.00 16.76 365 VAL A C 1
ATOM 2700 O O . VAL A 1 365 ? 48.557 72.144 48.465 1.00 16.94 365 VAL A O 1
ATOM 2704 N N . SER A 1 366 ? 47.047 70.460 48.571 1.00 18.81 366 SER A N 1
ATOM 2705 C CA . SER A 1 366 ? 47.792 69.472 47.740 1.00 13.90 366 SER A CA 1
ATOM 2706 C C . SER A 1 366 ? 48.115 70.083 46.373 1.00 22.20 366 SER A C 1
ATOM 2707 O O . SER A 1 366 ? 49.315 70.035 45.966 1.00 15.48 366 SER A O 1
ATOM 2710 N N . THR A 1 367 ? 47.110 70.660 45.688 1.00 16.39 367 THR A N 1
ATOM 2711 C CA . THR A 1 367 ? 47.243 71.249 44.327 1.00 19.83 367 THR A CA 1
ATOM 2712 C C . THR A 1 367 ? 48.241 72.418 44.319 1.00 8.46 367 THR A C 1
ATOM 2713 O O . THR A 1 367 ? 49.070 72.421 43.415 1.00 17.26 367 THR A O 1
ATOM 2717 N N . PHE A 1 368 ? 48.263 73.280 45.336 1.00 14.30 368 PHE A N 1
ATOM 2718 C CA . PHE A 1 368 ? 49.269 74.371 45.445 1.00 14.67 368 PHE A CA 1
ATOM 2719 C C . PHE A 1 368 ? 50.670 73.752 45.553 1.00 15.88 368 PHE A C 1
ATOM 2720 O O . PHE A 1 368 ? 51.560 74.202 44.825 1.00 17.53 368 PHE A O 1
ATOM 2728 N N . LEU A 1 369 ? 50.859 72.740 46.396 1.00 16.53 369 LEU A N 1
ATOM 2729 C CA . LEU A 1 369 ? 52.191 72.099 46.599 1.00 14.81 369 LEU A CA 1
ATOM 2730 C C . LEU A 1 369 ? 52.620 71.360 45.309 1.00 12.85 369 LEU A C 1
ATOM 2731 O O . LEU A 1 369 ? 53.817 71.498 44.910 1.00 14.67 369 LEU A O 1
ATOM 2736 N N . GLU A 1 370 ? 51.693 70.674 44.638 1.00 24.46 370 GLU A N 1
ATOM 2737 C CA . GLU A 1 370 ? 51.942 69.990 43.346 1.00 14.44 370 GLU A CA 1
ATOM 2738 C C . GLU A 1 370 ? 52.378 70.991 42.264 1.00 15.23 370 GLU A C 1
ATOM 2739 O O . GLU A 1 370 ? 53.342 70.707 41.527 1.00 16.49 370 GLU A O 1
ATOM 2745 N N . LEU A 1 371 ? 51.658 72.094 42.119 1.00 10.72 371 LEU A N 1
ATOM 2746 C CA . LEU A 1 371 ? 52.034 73.181 41.185 1.00 11.84 371 LEU A CA 1
ATOM 2747 C C . LEU A 1 371 ? 53.473 73.630 41.438 1.00 13.03 371 LEU A C 1
ATOM 2748 O O . LEU A 1 371 ? 54.183 73.794 40.450 1.00 19.12 371 LEU A O 1
ATOM 2753 N N . HIS A 1 372 ? 53.879 73.833 42.696 1.00 15.16 372 HIS A N 1
ATOM 2754 C CA . HIS A 1 372 ? 55.301 74.179 42.990 1.00 11.62 372 HIS A CA 1
ATOM 2755 C C . HIS A 1 372 ? 56.185 72.991 42.586 1.00 18.72 372 HIS A C 1
ATOM 2756 O O . HIS A 1 372 ? 57.227 73.218 41.921 1.00 21.31 372 HIS A O 1
ATOM 2763 N N . GLY A 1 373 ? 55.792 71.781 42.998 1.00 13.95 373 GLY A N 1
ATOM 2764 C CA . GLY A 1 373 ? 56.511 70.523 42.709 1.00 19.93 373 GLY A CA 1
ATOM 2765 C C . GLY A 1 373 ? 56.785 70.331 41.221 1.00 23.14 373 GLY A C 1
ATOM 2766 O O . GLY A 1 373 ? 57.821 69.735 40.885 1.00 21.67 373 GLY A O 1
ATOM 2767 N N . ARG A 1 374 ? 55.881 70.792 40.352 1.00 13.13 374 ARG A N 1
ATOM 2768 C CA . ARG A 1 374 ? 55.972 70.569 38.883 1.00 16.29 374 ARG A CA 1
ATOM 2769 C C . ARG A 1 374 ? 56.562 71.794 38.187 1.00 21.62 374 ARG A C 1
ATOM 2770 O O . ARG A 1 374 ? 56.680 71.751 36.943 1.00 20.04 374 ARG A O 1
ATOM 2778 N N . GLY A 1 375 ? 56.916 72.848 38.930 1.00 22.62 375 GLY A N 1
ATOM 2779 C CA . GLY A 1 375 ? 57.575 74.033 38.353 1.00 22.88 375 GLY A CA 1
ATOM 2780 C C . GLY A 1 375 ? 56.607 74.958 37.633 1.00 18.56 375 GLY A C 1
ATOM 2781 O O . GLY A 1 375 ? 57.083 75.906 36.980 1.00 15.15 375 GLY A O 1
ATOM 2782 N N . TYR A 1 376 ? 55.297 74.743 37.788 1.00 12.65 376 TYR A N 1
ATOM 2783 C CA . TYR A 1 376 ? 54.219 75.628 37.225 1.00 12.27 376 TYR A CA 1
ATOM 2784 C C . TYR A 1 376 ? 53.959 76.872 38.071 1.00 8.87 376 TYR A C 1
ATOM 2785 O O . TYR A 1 376 ? 53.367 77.848 37.567 1.00 15.69 376 TYR A O 1
ATOM 2794 N N . TRP A 1 377 ? 54.401 76.876 39.319 1.00 17.05 377 TRP A N 1
ATOM 2795 C CA . TRP A 1 377 ? 54.221 78.003 40.259 1.00 21.67 377 TRP A CA 1
ATOM 2796 C C . TRP A 1 377 ? 55.524 78.209 41.025 1.00 19.49 377 TRP A C 1
ATOM 2797 O O . TRP A 1 377 ? 55.934 77.299 41.775 1.00 20.57 377 TRP A O 1
ATOM 2808 N N . GLU A 1 378 ? 56.115 79.385 40.873 1.00 14.81 378 GLU A N 1
ATOM 2809 C CA . GLU A 1 378 ? 57.258 79.845 41.712 1.00 12.69 378 GLU A CA 1
ATOM 2810 C C . GLU A 1 378 ? 56.752 80.780 42.812 1.00 13.38 378 GLU A C 1
ATOM 2811 O O . GLU A 1 378 ? 56.114 81.804 42.495 1.00 26.55 378 GLU A O 1
ATOM 2817 N N . THR A 1 379 ? 57.114 80.485 44.065 1.00 13.19 379 THR A N 1
ATOM 2818 C CA . THR A 1 379 ? 56.617 81.237 45.236 1.00 20.87 379 THR A CA 1
ATOM 2819 C C . THR A 1 379 ? 57.677 81.193 46.328 1.00 20.65 379 THR A C 1
ATOM 2820 O O . THR A 1 379 ? 58.650 80.432 46.161 1.00 19.33 379 THR A O 1
ATOM 2824 N N . SER A 1 380 ? 57.459 81.951 47.400 1.00 23.34 380 SER A N 1
ATOM 2825 C CA . SER A 1 380 ? 58.383 82.088 48.555 1.00 23.87 380 SER A CA 1
ATOM 2826 C C . SER A 1 380 ? 58.468 80.779 49.353 1.00 17.60 380 SER A C 1
ATOM 2827 O O . SER A 1 380 ? 57.467 80.017 49.409 1.00 19.40 380 SER A O 1
ATOM 2830 N N . GLU A 1 381 ? 59.621 80.526 49.978 1.00 22.34 381 GLU A N 1
ATOM 2831 C CA . GLU A 1 381 ? 59.794 79.492 51.030 1.00 29.86 381 GLU A CA 1
ATOM 2832 C C . GLU A 1 381 ? 58.650 79.615 52.043 1.00 18.37 381 GLU A C 1
ATOM 2833 O O . GLU A 1 381 ? 58.032 78.590 52.370 1.00 28.19 381 GLU A O 1
ATOM 2839 N N . ALA A 1 382 ? 58.408 80.848 52.508 1.00 24.52 382 ALA A N 1
ATOM 2840 C CA . ALA A 1 382 ? 57.373 81.197 53.504 1.00 19.93 382 ALA A CA 1
ATOM 2841 C C . ALA A 1 382 ? 56.032 80.551 53.111 1.00 23.88 382 ALA A C 1
ATOM 2842 O O . ALA A 1 382 ? 55.416 79.909 53.981 1.00 29.00 382 ALA A O 1
ATOM 2844 N N . ASN A 1 383 ? 55.628 80.691 51.845 1.00 21.03 383 ASN A N 1
ATOM 2845 C CA . ASN A 1 383 ? 54.294 80.272 51.323 1.00 17.68 383 ASN A CA 1
ATOM 2846 C C . ASN A 1 383 ? 54.213 78.740 51.358 1.00 19.78 383 ASN A C 1
ATOM 2847 O O . ASN A 1 383 ? 53.147 78.200 51.741 1.00 25.32 383 ASN A O 1
ATOM 2852 N N . LEU A 1 384 ? 55.325 78.077 51.020 1.00 20.14 384 LEU A N 1
ATOM 2853 C CA . LEU A 1 384 ? 55.430 76.595 50.894 1.00 25.52 384 LEU A CA 1
ATOM 2854 C C . LEU A 1 384 ? 55.402 75.958 52.284 1.00 26.65 384 LEU A C 1
ATOM 2855 O O . LEU A 1 384 ? 54.636 74.989 52.500 1.00 19.00 384 LEU A O 1
ATOM 2860 N N . GLU A 1 385 ? 56.240 76.472 53.183 1.00 28.53 385 GLU A N 1
ATOM 2861 C CA . GLU A 1 385 ? 56.269 76.093 54.618 1.00 24.49 385 GLU A CA 1
ATOM 2862 C C . GLU A 1 385 ? 54.839 76.164 55.155 1.00 25.21 385 GLU A C 1
ATOM 2863 O O . GLU A 1 385 ? 54.332 75.180 55.722 1.00 23.18 385 GLU A O 1
ATOM 2869 N N . LEU A 1 386 ? 54.169 77.271 54.900 1.00 22.70 386 LEU A N 1
ATOM 2870 C CA . LEU A 1 386 ? 52.783 77.417 55.383 1.00 15.65 386 LEU A CA 1
ATOM 2871 C C . LEU A 1 386 ? 51.908 76.315 54.740 1.00 22.44 386 LEU A C 1
ATOM 2872 O O . LEU A 1 386 ? 51.168 75.647 55.487 1.00 22.20 386 LEU A O 1
ATOM 2877 N N . LEU A 1 387 ? 52.002 76.070 53.424 1.00 27.28 387 LEU A N 1
ATOM 2878 C CA . LEU A 1 387 ? 51.163 75.039 52.747 1.00 19.41 387 LEU A CA 1
ATOM 2879 C C . LEU A 1 387 ? 51.436 73.671 53.399 1.00 26.90 387 LEU A C 1
ATOM 2880 O O . LEU A 1 387 ? 50.459 72.972 53.790 1.00 19.85 387 LEU A O 1
ATOM 2885 N N . ARG A 1 388 ? 52.707 73.310 53.594 1.00 25.81 388 ARG A N 1
ATOM 2886 C CA . ARG A 1 388 ? 53.067 72.017 54.245 1.00 45.70 388 ARG A CA 1
ATOM 2887 C C . ARG A 1 388 ? 52.452 71.993 55.652 1.00 21.82 388 ARG A C 1
ATOM 2888 O O . ARG A 1 388 ? 51.829 70.981 56.001 1.00 28.68 388 ARG A O 1
ATOM 2896 N N . GLN A 1 389 ? 52.590 73.084 56.404 1.00 25.91 389 GLN A N 1
ATOM 2897 C CA . GLN A 1 389 ? 52.083 73.207 57.797 1.00 20.61 389 GLN A CA 1
ATOM 2898 C C . GLN A 1 389 ? 50.575 72.952 57.745 1.00 25.95 389 GLN A C 1
ATOM 2899 O O . GLN A 1 389 ? 50.092 72.138 58.542 1.00 23.80 389 GLN A O 1
ATOM 2905 N N . LEU A 1 390 ? 49.884 73.612 56.798 1.00 26.43 390 LEU A N 1
ATOM 2906 C CA . LEU A 1 390 ? 48.409 73.484 56.636 1.00 18.66 390 LEU A CA 1
ATOM 2907 C C . LEU A 1 390 ? 48.050 72.092 56.099 1.00 24.10 390 LEU A C 1
ATOM 2908 O O . LEU A 1 390 ? 46.943 71.593 56.436 1.00 25.28 390 LEU A O 1
ATOM 2913 N N . TYR A 1 391 ? 48.918 71.455 55.302 1.00 26.59 391 TYR A N 1
ATOM 2914 C CA . TYR A 1 391 ? 48.666 70.073 54.818 1.00 22.87 391 TYR A CA 1
ATOM 2915 C C . TYR A 1 391 ? 48.593 69.128 56.028 1.00 24.64 391 TYR A C 1
ATOM 2916 O O . TYR A 1 391 ? 47.609 68.340 56.123 1.00 28.99 391 TYR A O 1
ATOM 2925 N N . GLN A 1 392 ? 49.549 69.260 56.955 1.00 31.62 392 GLN A N 1
ATOM 2926 C CA . GLN A 1 392 ? 49.589 68.511 58.242 1.00 40.16 392 GLN A CA 1
ATOM 2927 C C . GLN A 1 392 ? 48.290 68.752 59.024 1.00 26.83 392 GLN A C 1
ATOM 2928 O O . GLN A 1 392 ? 47.666 67.760 59.449 1.00 27.56 392 GLN A O 1
ATOM 2934 N N . GLU A 1 393 ? 47.875 70.013 59.186 1.00 17.77 393 GLU A N 1
ATOM 2935 C CA . GLU A 1 393 ? 46.775 70.392 60.116 1.00 38.21 393 GLU A CA 1
ATOM 2936 C C . GLU A 1 393 ? 45.431 69.795 59.634 1.00 34.27 393 GLU A C 1
ATOM 2937 O O . GLU A 1 393 ? 44.750 69.203 60.497 1.00 23.20 393 GLU A O 1
ATOM 2943 N N . VAL A 1 394 ? 45.089 69.828 58.330 1.00 33.03 394 VAL A N 1
ATOM 2944 C CA . VAL A 1 394 ? 43.771 69.317 57.812 1.00 30.58 394 VAL A CA 1
ATOM 2945 C C . VAL A 1 394 ? 43.738 67.782 57.843 1.00 28.20 394 VAL A C 1
ATOM 2946 O O . VAL A 1 394 ? 42.634 67.235 58.096 1.00 30.53 394 VAL A O 1
ATOM 2950 N N . GLU A 1 395 ? 44.856 67.114 57.532 1.00 27.45 395 GLU A N 1
ATOM 2951 C CA . GLU A 1 395 ? 44.987 65.634 57.679 1.00 36.22 395 GLU A CA 1
ATOM 2952 C C . GLU A 1 395 ? 44.722 65.254 59.144 1.00 24.99 395 GLU A C 1
ATOM 2953 O O . GLU A 1 395 ? 43.883 64.368 59.367 1.00 31.97 395 GLU A O 1
ATOM 2959 N N . ASP A 1 396 ? 45.399 65.923 60.084 1.00 56.06 396 ASP A N 1
ATOM 2960 C CA . ASP A 1 396 ? 45.228 65.757 61.555 1.00 42.04 396 ASP A CA 1
ATOM 2961 C C . ASP A 1 396 ? 43.757 65.937 61.942 1.00 23.95 396 ASP A C 1
ATOM 2962 O O . ASP A 1 396 ? 43.309 65.242 62.849 1.00 30.93 396 ASP A O 1
ATOM 2967 N N . LYS A 1 397 ? 43.054 66.886 61.318 1.00 35.90 397 LYS A N 1
ATOM 2968 C CA . LYS A 1 397 ? 41.614 67.163 61.570 1.00 39.61 397 LYS A CA 1
ATOM 2969 C C . LYS A 1 397 ? 40.739 66.110 60.876 1.00 47.61 397 LYS A C 1
ATOM 2970 O O . LYS A 1 397 ? 39.754 65.673 61.495 1.00 40.71 397 LYS A O 1
ATOM 2976 N N . ILE A 1 398 ? 41.083 65.706 59.648 1.00 23.91 398 ILE A N 1
ATOM 2977 C CA . ILE A 1 398 ? 40.291 64.724 58.855 1.00 26.73 398 ILE A CA 1
ATOM 2978 C C . ILE A 1 398 ? 40.284 63.397 59.626 1.00 147.38 398 ILE A C 1
ATOM 2979 O O . ILE A 1 398 ? 39.192 62.816 59.791 1.00 70.97 398 ILE A O 1
ATOM 2984 N N . GLU A 1 399 ? 41.453 62.974 60.121 1.00 31.50 399 GLU A N 1
ATOM 2985 C CA . GLU A 1 399 ? 41.633 61.723 60.908 1.00 104.02 399 GLU A CA 1
ATOM 2986 C C . GLU A 1 399 ? 40.966 61.884 62.282 1.00 38.99 399 GLU A C 1
ATOM 2987 O O . GLU A 1 399 ? 40.545 60.859 62.851 1.00 63.37 399 GLU A O 1
ATOM 2993 N N . GLY A 1 400 ? 40.854 63.127 62.767 1.00 53.92 400 GLY A N 1
ATOM 2994 C CA . GLY A 1 400 ? 40.143 63.508 64.004 1.00 34.91 400 GLY A CA 1
ATOM 2995 C C . GLY A 1 400 ? 38.776 62.848 64.128 1.00 83.32 400 GLY A C 1
ATOM 2996 O O . GLY A 1 400 ? 38.582 62.083 65.093 1.00 66.21 400 GLY A O 1
ATOM 2997 N N . VAL A 1 401 ? 37.858 63.134 63.197 1.00 124.44 401 VAL A N 1
ATOM 2998 C CA . VAL A 1 401 ? 36.449 62.628 63.219 1.00 70.00 401 VAL A CA 1
ATOM 2999 C C . VAL A 1 401 ? 36.418 61.166 62.751 1.00 35.50 401 VAL A C 1
ATOM 3000 O O . VAL A 1 401 ? 35.562 60.410 63.253 1.00 75.13 401 VAL A O 1
ATOM 3004 N N . GLU A 1 402 ? 37.325 60.783 61.844 1.00 59.87 402 GLU A N 1
ATOM 3005 C CA . GLU A 1 402 ? 37.299 59.477 61.126 1.00 32.88 402 GLU A CA 1
ATOM 3006 C C . GLU A 1 402 ? 37.984 58.390 61.968 1.00 45.17 402 GLU A C 1
ATOM 3007 O O . GLU A 1 402 ? 38.546 58.609 63.045 1.00 36.87 402 GLU A O 1
ATOM 3013 N N . ASP B 1 15 ? 35.861 44.506 12.731 1.00 29.30 15 ASP B N 1
ATOM 3014 C CA . ASP B 1 15 ? 35.417 45.440 11.627 1.00 21.88 15 ASP B CA 1
ATOM 3015 C C . ASP B 1 15 ? 34.049 44.956 11.146 1.00 22.39 15 ASP B C 1
ATOM 3016 O O . ASP B 1 15 ? 33.923 43.809 10.740 1.00 24.78 15 ASP B O 1
ATOM 3021 N N . PRO B 1 16 ? 32.978 45.780 11.195 1.00 47.86 16 PRO B N 1
ATOM 3022 C CA . PRO B 1 16 ? 31.662 45.330 10.737 1.00 24.37 16 PRO B CA 1
ATOM 3023 C C . PRO B 1 16 ? 31.713 44.830 9.285 1.00 22.94 16 PRO B C 1
ATOM 3024 O O . PRO B 1 16 ? 30.883 43.996 8.907 1.00 29.31 16 PRO B O 1
ATOM 3028 N N . GLN B 1 17 ? 32.687 45.351 8.528 1.00 22.40 17 GLN B N 1
ATOM 3029 C CA . GLN B 1 17 ? 32.924 45.079 7.096 1.00 23.14 17 GLN B CA 1
ATOM 3030 C C . GLN B 1 17 ? 33.263 43.595 6.889 1.00 21.13 17 GLN B C 1
ATOM 3031 O O . GLN B 1 17 ? 33.076 43.102 5.789 1.00 19.38 17 GLN B O 1
ATOM 3037 N N . ALA B 1 18 ? 33.767 42.902 7.913 1.00 19.39 18 ALA B N 1
ATOM 3038 C CA . ALA B 1 18 ? 34.224 41.497 7.826 1.00 18.04 18 ALA B CA 1
ATOM 3039 C C . ALA B 1 18 ? 33.076 40.495 7.616 1.00 18.43 18 ALA B C 1
ATOM 3040 O O . ALA B 1 18 ? 33.403 39.339 7.286 1.00 29.23 18 ALA B O 1
ATOM 3042 N N . ILE B 1 19 ? 31.804 40.866 7.869 1.00 23.04 19 ILE B N 1
ATOM 3043 C CA . ILE B 1 19 ? 30.669 39.890 7.895 1.00 20.52 19 ILE B CA 1
ATOM 3044 C C . ILE B 1 19 ? 29.843 40.015 6.615 1.00 18.09 19 ILE B C 1
ATOM 3045 O O . ILE B 1 19 ? 29.677 41.111 6.084 1.00 17.06 19 ILE B O 1
ATOM 3050 N N . PRO B 1 20 ? 29.221 38.906 6.144 1.00 15.66 20 PRO B N 1
ATOM 3051 C CA . PRO B 1 20 ? 29.336 37.592 6.769 1.00 14.22 20 PRO B CA 1
ATOM 3052 C C . PRO B 1 20 ? 30.529 36.850 6.151 1.00 21.89 20 PRO B C 1
ATOM 3053 O O . PRO B 1 20 ? 30.816 37.066 4.995 1.00 23.34 20 PRO B O 1
ATOM 3057 N N . THR B 1 21 ? 31.228 36.042 6.940 1.00 19.71 21 THR B N 1
ATOM 3058 C CA . THR B 1 21 ? 32.338 35.198 6.428 1.00 25.43 21 THR B CA 1
ATOM 3059 C C . THR B 1 21 ? 31.770 33.980 5.691 1.00 16.66 21 THR B C 1
ATOM 3060 O O . THR B 1 21 ? 30.594 33.641 5.896 1.00 18.04 21 THR B O 1
ATOM 3064 N N . ALA B 1 22 ? 32.607 33.305 4.912 1.00 15.28 22 ALA B N 1
ATOM 3065 C CA . ALA B 1 22 ? 32.270 32.032 4.212 1.00 16.72 22 ALA B CA 1
ATOM 3066 C C . ALA B 1 22 ? 31.686 30.999 5.182 1.00 16.52 22 ALA B C 1
ATOM 3067 O O . ALA B 1 22 ? 30.709 30.282 4.800 1.00 22.28 22 ALA B O 1
ATOM 3069 N N . ALA B 1 23 ? 32.262 30.884 6.379 1.00 23.43 23 ALA B N 1
ATOM 3070 C CA . ALA B 1 23 ? 31.821 29.934 7.427 1.00 18.61 23 ALA B CA 1
ATOM 3071 C C . ALA B 1 23 ? 30.380 30.269 7.819 1.00 22.51 23 ALA B C 1
ATOM 3072 O O . ALA B 1 23 ? 29.555 29.344 7.847 1.00 17.65 23 ALA B O 1
ATOM 3074 N N . ALA B 1 24 ? 30.138 31.551 8.095 1.00 18.42 24 ALA B N 1
ATOM 3075 C CA . ALA B 1 24 ? 28.832 32.130 8.509 1.00 14.12 24 ALA B CA 1
ATOM 3076 C C . ALA B 1 24 ? 27.784 31.885 7.406 1.00 23.05 24 ALA B C 1
ATOM 3077 O O . ALA B 1 24 ? 26.687 31.415 7.746 1.00 16.62 24 ALA B O 1
ATOM 3079 N N . VAL B 1 25 ? 28.129 32.138 6.133 1.00 18.65 25 VAL B N 1
ATOM 3080 C CA . VAL B 1 25 ? 27.266 31.856 4.942 1.00 20.02 25 VAL B CA 1
ATOM 3081 C C . VAL B 1 25 ? 26.939 30.354 4.900 1.00 20.00 25 VAL B C 1
ATOM 3082 O O . VAL B 1 25 ? 25.754 29.989 4.691 1.00 18.25 25 VAL B O 1
ATOM 3086 N N . GLN B 1 26 ? 27.942 29.489 5.061 1.00 15.30 26 GLN B N 1
ATOM 3087 C CA . GLN B 1 26 ? 27.747 28.022 5.022 1.00 18.35 26 GLN B CA 1
ATOM 3088 C C . GLN B 1 26 ? 26.788 27.611 6.149 1.00 27.38 26 GLN B C 1
ATOM 3089 O O . GLN B 1 26 ? 25.883 26.843 5.872 1.00 23.03 26 GLN B O 1
ATOM 3095 N N . SER B 1 27 ? 26.956 28.122 7.374 1.00 18.86 27 SER B N 1
ATOM 3096 C CA . SER B 1 27 ? 26.080 27.773 8.521 1.00 15.77 27 SER B CA 1
ATOM 3097 C C . SER B 1 27 ? 24.683 28.338 8.301 1.00 24.25 27 SER B C 1
ATOM 3098 O O . SER B 1 27 ? 23.717 27.665 8.684 1.00 19.78 27 SER B O 1
ATOM 3101 N N . ALA B 1 28 ? 24.587 29.531 7.714 1.00 18.05 28 ALA B N 1
ATOM 3102 C CA . ALA B 1 28 ? 23.289 30.201 7.475 1.00 16.19 28 ALA B CA 1
ATOM 3103 C C . ALA B 1 28 ? 22.487 29.386 6.446 1.00 16.24 28 ALA B C 1
ATOM 3104 O O . ALA B 1 28 ? 21.266 29.178 6.679 1.00 15.14 28 ALA B O 1
ATOM 3106 N N . LYS B 1 29 ? 23.150 28.815 5.430 1.00 17.38 29 LYS B N 1
ATOM 3107 C CA . LYS B 1 29 ? 22.465 27.985 4.402 1.00 20.17 29 LYS B CA 1
ATOM 3108 C C . LYS B 1 29 ? 21.793 26.781 5.070 1.00 17.41 29 LYS B C 1
ATOM 3109 O O . LYS B 1 29 ? 20.613 26.525 4.746 1.00 24.12 29 LYS B O 1
ATOM 3115 N N . VAL B 1 30 ? 22.483 26.066 5.965 1.00 12.89 30 VAL B N 1
ATOM 3116 C CA . VAL B 1 30 ? 21.921 24.853 6.656 1.00 21.83 30 VAL B CA 1
ATOM 3117 C C . VAL B 1 30 ? 20.672 25.245 7.466 1.00 14.66 30 VAL B C 1
ATOM 3118 O O . VAL B 1 30 ? 19.603 24.572 7.353 1.00 18.90 30 VAL B O 1
ATOM 3122 N N . VAL B 1 31 ? 20.766 26.329 8.222 1.00 17.58 31 VAL B N 1
ATOM 3123 C CA . VAL B 1 31 ? 19.630 26.837 9.045 1.00 11.95 31 VAL B CA 1
ATOM 3124 C C . VAL B 1 31 ? 18.455 27.268 8.169 1.00 14.58 31 VAL B C 1
ATOM 3125 O O . VAL B 1 31 ? 17.315 27.006 8.583 1.00 17.67 31 VAL B O 1
ATOM 3129 N N . VAL B 1 32 ? 18.726 27.964 7.063 1.00 17.50 32 VAL B N 1
ATOM 3130 C CA . VAL B 1 32 ? 17.668 28.522 6.183 1.00 13.15 32 VAL B CA 1
ATOM 3131 C C . VAL B 1 32 ? 16.963 27.334 5.509 1.00 10.77 32 VAL B C 1
ATOM 3132 O O . VAL B 1 32 ? 15.741 27.315 5.530 1.00 16.82 32 VAL B O 1
ATOM 3136 N N . ASP B 1 33 ? 17.686 26.312 5.040 1.00 17.66 33 ASP B N 1
ATOM 3137 C CA . ASP B 1 33 ? 17.006 25.148 4.410 1.00 16.58 33 ASP B CA 1
ATOM 3138 C C . ASP B 1 33 ? 16.215 24.345 5.432 1.00 14.38 33 ASP B C 1
ATOM 3139 O O . ASP B 1 33 ? 15.133 23.835 5.064 1.00 24.21 33 ASP B O 1
ATOM 3144 N N . ARG B 1 34 ? 16.713 24.270 6.667 1.00 17.15 34 ARG B N 1
ATOM 3145 C CA . ARG B 1 34 ? 16.044 23.509 7.745 1.00 18.75 34 ARG B CA 1
ATOM 3146 C C . ARG B 1 34 ? 14.720 24.234 8.012 1.00 17.64 34 ARG B C 1
ATOM 3147 O O . ARG B 1 34 ? 13.666 23.586 8.049 1.00 19.01 34 ARG B O 1
ATOM 3155 N N . LEU B 1 35 ? 14.769 25.562 8.138 1.00 18.01 35 LEU B N 1
ATOM 3156 C CA . LEU B 1 35 ? 13.569 26.378 8.429 1.00 14.58 35 LEU B CA 1
ATOM 3157 C C . LEU B 1 35 ? 12.491 26.138 7.345 1.00 9.98 35 LEU B C 1
ATOM 3158 O O . LEU B 1 35 ? 11.326 25.891 7.707 1.00 16.27 35 LEU B O 1
ATOM 3163 N N . LEU B 1 36 ? 12.820 26.351 6.073 1.00 19.05 36 LEU B N 1
ATOM 3164 C CA . LEU B 1 36 ? 11.828 26.294 4.970 1.00 13.02 36 LEU B CA 1
ATOM 3165 C C . LEU B 1 36 ? 11.387 24.845 4.846 1.00 17.48 36 LEU B C 1
ATOM 3166 O O . LEU B 1 36 ? 10.199 24.645 4.585 1.00 18.37 36 LEU B O 1
ATOM 3171 N N . ALA B 1 37 ? 12.290 23.881 5.063 1.00 20.88 37 ALA B N 1
ATOM 3172 C CA . ALA B 1 37 ? 11.926 22.439 5.023 1.00 32.93 37 ALA B CA 1
ATOM 3173 C C . ALA B 1 37 ? 10.799 22.145 6.028 1.00 23.02 37 ALA B C 1
ATOM 3174 O O . ALA B 1 37 ? 9.796 21.490 5.669 1.00 22.21 37 ALA B O 1
ATOM 3176 N N . ARG B 1 38 ? 10.946 22.627 7.253 1.00 23.14 38 ARG B N 1
ATOM 3177 C CA . ARG B 1 38 ? 9.948 22.433 8.321 1.00 25.21 38 ARG B CA 1
ATOM 3178 C C . ARG B 1 38 ? 8.652 23.151 7.952 1.00 22.72 38 ARG B C 1
ATOM 3179 O O . ARG B 1 38 ? 7.566 22.554 8.124 1.00 20.97 38 ARG B O 1
ATOM 3187 N N . GLN B 1 39 ? 8.760 24.374 7.447 1.00 16.63 39 GLN B N 1
ATOM 3188 C CA . GLN B 1 39 ? 7.572 25.204 7.087 1.00 13.22 39 GLN B CA 1
ATOM 3189 C C . GLN B 1 39 ? 6.779 24.556 5.943 1.00 12.91 39 GLN B C 1
ATOM 3190 O O . GLN B 1 39 ? 5.518 24.547 6.016 1.00 20.87 39 GLN B O 1
ATOM 3196 N N . THR B 1 40 ? 7.432 24.102 4.884 1.00 18.61 40 THR B N 1
ATOM 3197 C CA . THR B 1 40 ? 6.707 23.511 3.725 1.00 22.65 40 THR B CA 1
ATOM 3198 C C . THR B 1 40 ? 6.066 22.178 4.152 1.00 21.32 40 THR B C 1
ATOM 3199 O O . THR B 1 40 ? 4.918 21.899 3.758 1.00 23.43 40 THR B O 1
ATOM 3203 N N . ALA B 1 41 ? 6.737 21.406 4.998 1.00 20.56 41 ALA B N 1
ATOM 3204 C CA . ALA B 1 41 ? 6.275 20.065 5.422 1.00 26.78 41 ALA B CA 1
ATOM 3205 C C . ALA B 1 41 ? 4.923 20.220 6.116 1.00 37.10 41 ALA B C 1
ATOM 3206 O O . ALA B 1 41 ? 4.058 19.356 5.932 1.00 36.98 41 ALA B O 1
ATOM 3208 N N . GLU B 1 42 ? 4.749 21.312 6.861 1.00 38.75 42 GLU B N 1
ATOM 3209 C CA . GLU B 1 42 ? 3.628 21.475 7.818 1.00 40.89 42 GLU B CA 1
ATOM 3210 C C . GLU B 1 42 ? 2.520 22.328 7.187 1.00 31.20 42 GLU B C 1
ATOM 3211 O O . GLU B 1 42 ? 1.415 22.361 7.769 1.00 29.50 42 GLU B O 1
ATOM 3217 N N . ASN B 1 43 ? 2.771 22.937 6.019 1.00 18.30 43 ASN B N 1
ATOM 3218 C CA . ASN B 1 43 ? 1.807 23.825 5.312 1.00 25.60 43 ASN B CA 1
ATOM 3219 C C . ASN B 1 43 ? 1.582 23.357 3.863 1.00 48.87 43 ASN B C 1
ATOM 3220 O O . ASN B 1 43 ? 1.855 24.153 2.954 1.00 37.05 43 ASN B O 1
ATOM 3225 N N . ASN B 1 44 ? 1.082 22.124 3.670 1.00 37.91 44 ASN B N 1
ATOM 3226 C CA . ASN B 1 44 ? 0.768 21.468 2.363 1.00 39.13 44 ASN B CA 1
ATOM 3227 C C . ASN B 1 44 ? 1.844 21.813 1.321 1.00 20.92 44 ASN B C 1
ATOM 3228 O O . ASN B 1 44 ? 1.499 22.063 0.141 1.00 35.59 44 ASN B O 1
ATOM 3233 N N . ASN B 1 45 ? 3.102 21.836 1.762 1.00 22.63 45 ASN B N 1
ATOM 3234 C CA . ASN B 1 45 ? 4.302 21.984 0.910 1.00 17.69 45 ASN B CA 1
ATOM 3235 C C . ASN B 1 45 ? 4.310 23.385 0.274 1.00 56.12 45 ASN B C 1
ATOM 3236 O O . ASN B 1 45 ? 4.907 23.534 -0.807 1.00 32.44 45 ASN B O 1
ATOM 3241 N N . GLN B 1 46 ? 3.703 24.381 0.932 1.00 35.44 46 GLN B N 1
ATOM 3242 C CA . GLN B 1 46 ? 3.626 25.782 0.435 1.00 15.09 46 GLN B CA 1
ATOM 3243 C C . GLN B 1 46 ? 4.803 26.605 0.974 1.00 18.99 46 GLN B C 1
ATOM 3244 O O . GLN B 1 46 ? 5.001 26.566 2.211 1.00 23.41 46 GLN B O 1
ATOM 3250 N N . TRP B 1 47 ? 5.588 27.221 0.071 1.00 27.40 47 TRP B N 1
ATOM 3251 C CA . TRP B 1 47 ? 6.714 28.135 0.405 1.00 26.57 47 TRP B CA 1
ATOM 3252 C C . TRP B 1 47 ? 6.117 29.308 1.164 1.00 23.03 47 TRP B C 1
ATOM 3253 O O . TRP B 1 47 ? 5.038 29.786 0.817 1.00 20.85 47 TRP B O 1
ATOM 3264 N N . PRO B 1 48 ? 6.792 29.829 2.205 1.00 17.01 48 PRO B N 1
ATOM 3265 C CA . PRO B 1 48 ? 6.278 31.014 2.888 1.00 17.86 48 PRO B CA 1
ATOM 3266 C C . PRO B 1 48 ? 6.513 32.235 1.991 1.00 14.36 48 PRO B C 1
ATOM 3267 O O . PRO B 1 48 ? 7.524 32.296 1.288 1.00 22.49 48 PRO B O 1
ATOM 3271 N N . GLU B 1 49 ? 5.613 33.215 2.069 1.00 13.78 49 GLU B N 1
ATOM 3272 C CA . GLU B 1 49 ? 5.650 34.483 1.316 1.00 9.83 49 GLU B CA 1
ATOM 3273 C C . GLU B 1 49 ? 6.769 35.357 1.910 1.00 9.44 49 GLU B C 1
ATOM 3274 O O . GLU B 1 49 ? 7.611 35.891 1.148 1.00 12.97 49 GLU B O 1
ATOM 3280 N N . THR B 1 50 ? 6.700 35.529 3.234 1.00 15.46 50 THR B N 1
ATOM 3281 C CA . THR B 1 50 ? 7.535 36.466 4.018 1.00 15.26 50 THR B CA 1
ATOM 3282 C C . THR B 1 50 ? 7.835 35.914 5.417 1.00 14.01 50 THR B C 1
ATOM 3283 O O . THR B 1 50 ? 6.933 35.422 6.119 1.00 14.95 50 THR B O 1
ATOM 3287 N N . ILE B 1 51 ? 9.092 36.052 5.800 1.00 10.95 51 ILE B N 1
ATOM 3288 C CA . ILE B 1 51 ? 9.614 35.721 7.140 1.00 11.43 51 ILE B CA 1
ATOM 3289 C C . ILE B 1 51 ? 9.855 37.060 7.845 1.00 16.86 51 ILE B C 1
ATOM 3290 O O . ILE B 1 51 ? 10.503 37.917 7.229 1.00 14.08 51 ILE B O 1
ATOM 3295 N N . ALA B 1 52 ? 9.344 37.248 9.055 1.00 13.05 52 ALA B N 1
ATOM 3296 C CA . ALA B 1 52 ? 9.757 38.389 9.895 1.00 8.87 52 ALA B CA 1
ATOM 3297 C C . ALA B 1 52 ? 10.858 37.854 10.793 1.00 16.04 52 ALA B C 1
ATOM 3298 O O . ALA B 1 52 ? 10.656 36.831 11.520 1.00 11.77 52 ALA B O 1
ATOM 3300 N N . MET B 1 53 ? 11.993 38.512 10.761 1.00 15.17 53 MET B N 1
ATOM 3301 C CA . MET B 1 53 ? 13.074 38.060 11.637 1.00 8.50 53 MET B CA 1
ATOM 3302 C C . MET B 1 53 ? 13.889 39.194 12.222 1.00 12.60 53 MET B C 1
ATOM 3303 O O . MET B 1 53 ? 14.020 40.278 11.643 1.00 16.03 53 MET B O 1
ATOM 3308 N N . VAL B 1 54 ? 14.452 38.853 13.359 1.00 7.88 54 VAL B N 1
ATOM 3309 C CA . VAL B 1 54 ? 15.233 39.812 14.192 1.00 10.75 54 VAL B CA 1
ATOM 3310 C C . VAL B 1 54 ? 16.691 39.626 13.808 1.00 13.94 54 VAL B C 1
ATOM 3311 O O . VAL B 1 54 ? 17.101 38.468 13.711 1.00 16.94 54 VAL B O 1
ATOM 3315 N N . LEU B 1 55 ? 17.447 40.727 13.688 1.00 11.10 55 LEU B N 1
ATOM 3316 C CA . LEU B 1 55 ? 18.943 40.729 13.668 1.00 10.92 55 LEU B CA 1
ATOM 3317 C C . LEU B 1 55 ? 19.467 41.371 14.956 1.00 12.65 55 LEU B C 1
ATOM 3318 O O . LEU B 1 55 ? 19.211 42.595 15.144 1.00 13.92 55 LEU B O 1
ATOM 3323 N N . TRP B 1 56 ? 20.124 40.553 15.793 1.00 14.42 56 TRP B N 1
ATOM 3324 C CA . TRP B 1 56 ? 20.806 40.946 17.056 1.00 15.19 56 TRP B CA 1
ATOM 3325 C C . TRP B 1 56 ? 22.256 41.318 16.748 1.00 9.87 56 TRP B C 1
ATOM 3326 O O . TRP B 1 56 ? 22.887 40.635 15.938 1.00 18.12 56 TRP B O 1
ATOM 3337 N N . GLY B 1 57 ? 22.753 42.422 17.314 1.00 19.97 57 GLY B N 1
ATOM 3338 C CA . GLY B 1 57 ? 24.077 42.960 16.965 1.00 21.35 57 GLY B CA 1
ATOM 3339 C C . GLY B 1 57 ? 25.164 42.085 17.563 1.00 27.40 57 GLY B C 1
ATOM 3340 O O . GLY B 1 57 ? 26.134 41.748 16.849 1.00 23.97 57 GLY B O 1
ATOM 3341 N N . THR B 1 58 ? 24.988 41.709 18.835 1.00 22.29 58 THR B N 1
ATOM 3342 C CA . THR B 1 58 ? 25.997 40.978 19.652 1.00 23.77 58 THR B CA 1
ATOM 3343 C C . THR B 1 58 ? 26.182 39.572 19.059 1.00 18.66 58 THR B C 1
ATOM 3344 O O . THR B 1 58 ? 27.334 39.127 18.957 1.00 26.00 58 THR B O 1
ATOM 3348 N N . ASP B 1 59 ? 25.097 38.945 18.584 1.00 21.27 59 ASP B N 1
ATOM 3349 C CA . ASP B 1 59 ? 25.118 37.581 17.993 1.00 21.83 59 ASP B CA 1
ATOM 3350 C C . ASP B 1 59 ? 25.833 37.618 16.634 1.00 29.85 59 ASP B C 1
ATOM 3351 O O . ASP B 1 59 ? 26.629 36.683 16.345 1.00 20.72 59 ASP B O 1
ATOM 3356 N N . ASN B 1 60 ? 25.585 38.648 15.809 1.00 17.25 60 ASN B N 1
ATOM 3357 C CA . ASN B 1 60 ? 26.284 38.767 14.505 1.00 13.40 60 ASN B CA 1
ATOM 3358 C C . ASN B 1 60 ? 27.788 39.017 14.711 1.00 19.48 60 ASN B C 1
ATOM 3359 O O . ASN B 1 60 ? 28.570 38.576 13.830 1.00 20.59 60 ASN B O 1
ATOM 3364 N N . ILE B 1 61 ? 28.213 39.690 15.792 1.00 21.41 61 ILE B N 1
ATOM 3365 C CA . ILE B 1 61 ? 29.679 39.812 16.084 1.00 25.12 61 ILE B CA 1
ATOM 3366 C C . ILE B 1 61 ? 30.232 38.402 16.321 1.00 20.92 61 ILE B C 1
ATOM 3367 O O . ILE B 1 61 ? 31.213 38.008 15.648 1.00 23.62 61 ILE B O 1
ATOM 3372 N N . LYS B 1 62 ? 29.623 37.652 17.237 1.00 20.46 62 LYS B N 1
ATOM 3373 C CA . LYS B 1 62 ? 30.135 36.348 17.742 1.00 17.18 62 LYS B CA 1
ATOM 3374 C C . LYS B 1 62 ? 30.182 35.297 16.620 1.00 19.23 62 LYS B C 1
ATOM 3375 O O . LYS B 1 62 ? 31.060 34.442 16.660 1.00 18.64 62 LYS B O 1
ATOM 3381 N N . THR B 1 63 ? 29.229 35.311 15.685 1.00 23.42 63 THR B N 1
ATOM 3382 C CA . THR B 1 63 ? 29.079 34.249 14.649 1.00 18.94 63 THR B CA 1
ATOM 3383 C C . THR B 1 63 ? 29.626 34.724 13.301 1.00 24.35 63 THR B C 1
ATOM 3384 O O . THR B 1 63 ? 29.448 33.986 12.327 1.00 24.87 63 THR B O 1
ATOM 3388 N N . TYR B 1 64 ? 30.209 35.924 13.247 1.00 20.67 64 TYR B N 1
ATOM 3389 C CA . TYR B 1 64 ? 30.748 36.544 12.012 1.00 18.68 64 TYR B CA 1
ATOM 3390 C C . TYR B 1 64 ? 29.650 36.639 10.937 1.00 17.24 64 TYR B C 1
ATOM 3391 O O . TYR B 1 64 ? 29.945 36.407 9.770 1.00 18.41 64 TYR B O 1
ATOM 3400 N N . GLY B 1 65 ? 28.406 36.909 11.345 1.00 16.70 65 GLY B N 1
ATOM 3401 C CA . GLY B 1 65 ? 27.313 37.355 10.448 1.00 14.15 65 GLY B CA 1
ATOM 3402 C C . GLY B 1 65 ? 26.357 36.248 10.057 1.00 15.31 65 GLY B C 1
ATOM 3403 O O . GLY B 1 65 ? 25.780 36.348 8.963 1.00 21.14 65 GLY B O 1
ATOM 3404 N N . GLU B 1 66 ? 26.203 35.219 10.883 1.00 16.52 66 GLU B N 1
ATOM 3405 C CA . GLU B 1 66 ? 25.343 34.049 10.544 1.00 15.82 66 GLU B CA 1
ATOM 3406 C C . GLU B 1 66 ? 23.921 34.549 10.288 1.00 12.77 66 GLU B C 1
ATOM 3407 O O . GLU B 1 66 ? 23.336 34.161 9.262 1.00 20.75 66 GLU B O 1
ATOM 3413 N N . SER B 1 67 ? 23.337 35.349 11.166 1.00 14.00 67 SER B N 1
ATOM 3414 C CA . SER B 1 67 ? 21.912 35.740 10.974 1.00 14.71 67 SER B CA 1
ATOM 3415 C C . SER B 1 67 ? 21.786 36.728 9.807 1.00 10.63 67 SER B C 1
ATOM 3416 O O . SER B 1 67 ? 20.752 36.657 9.068 1.00 17.80 67 SER B O 1
ATOM 3419 N N . LEU B 1 68 ? 22.737 37.652 9.622 1.00 13.48 68 LEU B N 1
ATOM 3420 C CA . LEU B 1 68 ? 22.743 38.544 8.437 1.00 14.14 68 LEU B CA 1
ATOM 3421 C C . LEU B 1 68 ? 22.770 37.644 7.196 1.00 17.44 68 LEU B C 1
ATOM 3422 O O . LEU B 1 68 ? 22.082 37.954 6.218 1.00 14.29 68 LEU B O 1
ATOM 3427 N N . ALA B 1 69 ? 23.536 36.567 7.217 1.00 17.84 69 ALA B N 1
ATOM 3428 C CA . ALA B 1 69 ? 23.660 35.679 6.030 1.00 17.93 69 ALA B CA 1
ATOM 3429 C C . ALA B 1 69 ? 22.376 34.867 5.801 1.00 14.25 69 ALA B C 1
ATOM 3430 O O . ALA B 1 69 ? 22.137 34.493 4.619 1.00 15.86 69 ALA B O 1
ATOM 3432 N N . GLN B 1 70 ? 21.636 34.502 6.859 1.00 14.82 70 GLN B N 1
ATOM 3433 C CA . GLN B 1 70 ? 20.284 33.867 6.731 1.00 9.67 70 GLN B CA 1
ATOM 3434 C C . GLN B 1 70 ? 19.365 34.788 5.907 1.00 13.32 70 GLN B C 1
ATOM 3435 O O . GLN B 1 70 ? 18.714 34.293 4.945 1.00 15.44 70 GLN B O 1
ATOM 3441 N N . VAL B 1 71 ? 19.300 36.083 6.255 1.00 13.95 71 VAL B N 1
ATOM 3442 C CA . VAL B 1 71 ? 18.525 37.067 5.430 1.00 11.04 71 VAL B CA 1
ATOM 3443 C C . VAL B 1 71 ? 18.990 37.021 3.966 1.00 9.60 71 VAL B C 1
ATOM 3444 O O . VAL B 1 71 ? 18.134 36.852 3.075 1.00 18.94 71 VAL B O 1
ATOM 3448 N N . LEU B 1 72 ? 20.305 37.092 3.715 1.00 13.20 72 LEU B N 1
ATOM 3449 C CA . LEU B 1 72 ? 20.852 37.025 2.336 1.00 15.07 72 LEU B CA 1
ATOM 3450 C C . LEU B 1 72 ? 20.425 35.700 1.676 1.00 14.15 72 LEU B C 1
ATOM 3451 O O . LEU B 1 72 ? 19.955 35.746 0.542 1.00 13.95 72 LEU B O 1
ATOM 3456 N N . TRP B 1 73 ? 20.555 34.546 2.332 1.00 21.86 73 TRP B N 1
ATOM 3457 C CA . TRP B 1 73 ? 20.071 33.277 1.723 1.00 12.07 73 TRP B CA 1
ATOM 3458 C C . TRP B 1 73 ? 18.582 33.359 1.378 1.00 26.04 73 TRP B C 1
ATOM 3459 O O . TRP B 1 73 ? 18.152 32.854 0.322 1.00 14.28 73 TRP B O 1
ATOM 3470 N N . LEU B 1 74 ? 17.761 33.919 2.248 1.00 16.46 74 LEU B N 1
ATOM 3471 C CA . LEU B 1 74 ? 16.298 33.829 2.038 1.00 16.96 74 LEU B CA 1
ATOM 3472 C C . LEU B 1 74 ? 15.904 34.597 0.769 1.00 16.03 74 LEU B C 1
ATOM 3473 O O . LEU B 1 74 ? 15.112 34.072 -0.005 1.00 13.27 74 LEU B O 1
ATOM 3478 N N . VAL B 1 75 ? 16.459 35.791 0.569 1.00 11.96 75 VAL B N 1
ATOM 3479 C CA . VAL B 1 75 ? 16.226 36.658 -0.615 1.00 13.19 75 VAL B CA 1
ATOM 3480 C C . VAL B 1 75 ? 17.002 36.124 -1.832 1.00 23.46 75 VAL B C 1
ATOM 3481 O O . VAL B 1 75 ? 16.714 36.548 -2.937 1.00 18.24 75 VAL B O 1
ATOM 3485 N N . GLY B 1 76 ? 17.970 35.242 -1.627 1.00 16.56 76 GLY B N 1
ATOM 3486 C CA . GLY B 1 76 ? 18.758 34.616 -2.705 1.00 21.15 76 GLY B CA 1
ATOM 3487 C C . GLY B 1 76 ? 19.920 35.495 -3.108 1.00 17.78 76 GLY B C 1
ATOM 3488 O O . GLY B 1 76 ? 20.213 35.580 -4.325 1.00 24.03 76 GLY B O 1
ATOM 3489 N N . ALA B 1 77 ? 20.552 36.199 -2.158 1.00 13.03 77 ALA B N 1
ATOM 3490 C CA . ALA B 1 77 ? 21.723 37.059 -2.457 1.00 18.34 77 ALA B CA 1
ATOM 3491 C C . ALA B 1 77 ? 22.967 36.420 -1.852 1.00 15.84 77 ALA B C 1
ATOM 3492 O O . ALA B 1 77 ? 22.832 35.596 -0.944 1.00 18.62 77 ALA B O 1
ATOM 3494 N N . ARG B 1 78 ? 24.140 36.755 -2.374 1.00 24.37 78 ARG B N 1
ATOM 3495 C CA . ARG B 1 78 ? 25.414 36.254 -1.794 1.00 23.18 78 ARG B CA 1
ATOM 3496 C C . ARG B 1 78 ? 26.408 37.394 -1.689 1.00 14.87 78 ARG B C 1
ATOM 3497 O O . ARG B 1 78 ? 26.386 38.332 -2.502 1.00 19.08 78 ARG B O 1
ATOM 3505 N N . PRO B 1 79 ? 27.267 37.338 -0.639 1.00 18.08 79 PRO B N 1
ATOM 3506 C CA . PRO B 1 79 ? 28.298 38.338 -0.397 1.00 21.18 79 PRO B CA 1
ATOM 3507 C C . PRO B 1 79 ? 29.416 38.197 -1.427 1.00 20.33 79 PRO B C 1
ATOM 3508 O O . PRO B 1 79 ? 29.714 37.073 -1.787 1.00 23.85 79 PRO B O 1
ATOM 3512 N N . LEU B 1 80 ? 29.968 39.325 -1.868 1.00 22.24 80 LEU B N 1
ATOM 3513 C CA . LEU B 1 80 ? 31.170 39.369 -2.745 1.00 26.58 80 LEU B CA 1
ATOM 3514 C C . LEU B 1 80 ? 32.345 39.975 -1.976 1.00 42.37 80 LEU B C 1
ATOM 3515 O O . LEU B 1 80 ? 32.664 41.148 -2.150 1.00 31.22 80 LEU B O 1
ATOM 3520 N N . PRO B 1 81 ? 33.048 39.204 -1.114 1.00 25.90 81 PRO B N 1
ATOM 3521 C CA . PRO B 1 81 ? 34.137 39.763 -0.316 1.00 29.00 81 PRO B CA 1
ATOM 3522 C C . PRO B 1 81 ? 35.327 40.097 -1.221 1.00 36.31 81 PRO B C 1
ATOM 3523 O O . PRO B 1 81 ? 35.387 39.547 -2.308 1.00 21.73 81 PRO B O 1
ATOM 3527 N N . ASP B 1 82 ? 36.210 40.986 -0.761 1.00 30.93 82 ASP B N 1
ATOM 3528 C CA . ASP B 1 82 ? 37.478 41.350 -1.452 1.00 33.38 82 ASP B CA 1
ATOM 3529 C C . ASP B 1 82 ? 38.628 40.569 -0.807 1.00 34.00 82 ASP B C 1
ATOM 3530 O O . ASP B 1 82 ? 38.358 39.713 0.066 1.00 28.25 82 ASP B O 1
ATOM 3535 N N . SER B 1 83 ? 39.859 40.828 -1.255 1.00 23.48 83 SER B N 1
ATOM 3536 C CA . SER B 1 83 ? 41.091 40.098 -0.851 1.00 33.33 83 SER B CA 1
ATOM 3537 C C . SER B 1 83 ? 41.352 40.288 0.645 1.00 32.18 83 SER B C 1
ATOM 3538 O O . SER B 1 83 ? 41.968 39.393 1.260 1.00 42.36 83 SER B O 1
ATOM 3541 N N . LEU B 1 84 ? 40.923 41.420 1.209 1.00 37.23 84 LEU B N 1
ATOM 3542 C CA . LEU B 1 84 ? 41.139 41.754 2.644 1.00 53.79 84 LEU B CA 1
ATOM 3543 C C . LEU B 1 84 ? 39.889 41.398 3.472 1.00 53.01 84 LEU B C 1
ATOM 3544 O O . LEU B 1 84 ? 39.766 41.927 4.601 1.00 40.79 84 LEU B O 1
ATOM 3549 N N . GLY B 1 85 ? 39.013 40.523 2.952 1.00 34.04 85 GLY B N 1
ATOM 3550 C CA . GLY B 1 85 ? 37.829 39.987 3.661 1.00 31.50 85 GLY B CA 1
ATOM 3551 C C . GLY B 1 85 ? 36.738 41.022 3.892 1.00 24.46 85 GLY B C 1
ATOM 3552 O O . GLY B 1 85 ? 35.806 40.735 4.669 1.00 36.53 85 GLY B O 1
ATOM 3553 N N . ARG B 1 86 ? 36.802 42.166 3.209 1.00 23.28 86 ARG B N 1
ATOM 3554 C CA . ARG B 1 86 ? 35.792 43.257 3.304 1.00 29.62 86 ARG B CA 1
ATOM 3555 C C . ARG B 1 86 ? 34.577 42.908 2.432 1.00 40.78 86 ARG B C 1
ATOM 3556 O O . ARG B 1 86 ? 34.774 42.640 1.229 1.00 22.25 86 ARG B O 1
ATOM 3564 N N . VAL B 1 87 ? 33.372 42.892 3.016 1.00 23.22 87 VAL B N 1
ATOM 3565 C CA . VAL B 1 87 ? 32.083 42.699 2.281 1.00 42.93 87 VAL B CA 1
ATOM 3566 C C . VAL B 1 87 ? 31.413 44.076 2.172 1.00 34.66 87 VAL B C 1
ATOM 3567 O O . VAL B 1 87 ? 30.945 44.590 3.199 1.00 26.88 87 VAL B O 1
ATOM 3571 N N . ASN B 1 88 ? 31.448 44.668 0.974 1.00 20.94 88 ASN B N 1
ATOM 3572 C CA . ASN B 1 88 ? 30.818 45.965 0.611 1.00 19.43 88 ASN B CA 1
ATOM 3573 C C . ASN B 1 88 ? 29.826 45.781 -0.541 1.00 32.61 88 ASN B C 1
ATOM 3574 O O . ASN B 1 88 ? 29.139 46.763 -0.863 1.00 34.76 88 ASN B O 1
ATOM 3579 N N . LYS B 1 89 ? 29.774 44.599 -1.164 1.00 24.77 89 LYS B N 1
ATOM 3580 C CA . LYS B 1 89 ? 28.902 44.342 -2.340 1.00 31.87 89 LYS B CA 1
ATOM 3581 C C . LYS B 1 89 ? 28.263 42.956 -2.234 1.00 35.93 89 LYS B C 1
ATOM 3582 O O . LYS B 1 89 ? 28.856 42.013 -1.691 1.00 23.98 89 LYS B O 1
ATOM 3588 N N . VAL B 1 90 ? 27.072 42.853 -2.796 1.00 30.20 90 VAL B N 1
ATOM 3589 C CA . VAL B 1 90 ? 26.297 41.597 -2.902 1.00 20.12 90 VAL B CA 1
ATOM 3590 C C . VAL B 1 90 ? 25.926 41.437 -4.372 1.00 25.98 90 VAL B C 1
ATOM 3591 O O . VAL B 1 90 ? 25.928 42.459 -5.090 1.00 21.56 90 VAL B O 1
ATOM 3595 N N . GLU B 1 91 ? 25.590 40.218 -4.776 1.00 26.10 91 GLU B N 1
ATOM 3596 C CA . GLU B 1 91 ? 24.867 39.953 -6.044 1.00 23.89 91 GLU B CA 1
ATOM 3597 C C . GLU B 1 91 ? 23.764 38.930 -5.757 1.00 23.23 91 GLU B C 1
ATOM 3598 O O . GLU B 1 91 ? 23.763 38.329 -4.650 1.00 22.18 91 GLU B O 1
ATOM 3604 N N . LEU B 1 92 ? 22.807 38.843 -6.674 1.00 23.08 92 LEU B N 1
ATOM 3605 C CA . LEU B 1 92 ? 21.685 37.875 -6.614 1.00 22.93 92 LEU B CA 1
ATOM 3606 C C . LEU B 1 92 ? 22.211 36.510 -7.052 1.00 34.66 92 LEU B C 1
ATOM 3607 O O . LEU B 1 92 ? 23.004 36.460 -8.007 1.00 32.43 92 LEU B O 1
ATOM 3612 N N . ILE B 1 93 ? 21.780 35.449 -6.375 1.00 19.96 93 ILE B N 1
ATOM 3613 C CA . ILE B 1 93 ? 22.035 34.049 -6.809 1.00 22.92 93 ILE B CA 1
ATOM 3614 C C . ILE B 1 93 ? 21.025 33.773 -7.907 1.00 19.57 93 ILE B C 1
ATOM 3615 O O . ILE B 1 93 ? 19.825 33.971 -7.705 1.00 21.67 93 ILE B O 1
ATOM 3620 N N . PRO B 1 94 ? 21.469 33.374 -9.115 1.00 23.28 94 PRO B N 1
ATOM 3621 C CA . PRO B 1 94 ? 20.518 32.982 -10.145 1.00 19.02 94 PRO B CA 1
ATOM 3622 C C . PRO B 1 94 ? 19.423 32.020 -9.657 1.00 13.97 94 PRO B C 1
ATOM 3623 O O . PRO B 1 94 ? 19.692 31.170 -8.836 1.00 18.89 94 PRO B O 1
ATOM 3627 N N . LEU B 1 95 ? 18.187 32.183 -10.169 1.00 19.55 95 LEU B N 1
ATOM 3628 C CA . LEU B 1 95 ? 17.017 31.386 -9.706 1.00 16.99 95 LEU B CA 1
ATOM 3629 C C . LEU B 1 95 ? 17.286 29.893 -9.940 1.00 15.24 95 LEU B C 1
ATOM 3630 O O . LEU B 1 95 ? 16.847 29.031 -9.111 1.00 20.23 95 LEU B O 1
ATOM 3635 N N . GLU B 1 96 ? 18.012 29.563 -11.016 1.00 26.35 96 GLU B N 1
ATOM 3636 C CA . GLU B 1 96 ? 18.365 28.153 -11.332 1.00 18.00 96 GLU B CA 1
ATOM 3637 C C . GLU B 1 96 ? 19.203 27.561 -10.181 1.00 24.53 96 GLU B C 1
ATOM 3638 O O . GLU B 1 96 ? 18.918 26.424 -9.787 1.00 36.82 96 GLU B O 1
ATOM 3644 N N . GLU B 1 97 ? 20.156 28.327 -9.636 1.00 25.12 97 GLU B N 1
ATOM 3645 C CA . GLU B 1 97 ? 21.058 27.897 -8.524 1.00 16.39 97 GLU B CA 1
ATOM 3646 C C . GLU B 1 97 ? 20.320 27.924 -7.166 1.00 19.04 97 GLU B C 1
ATOM 3647 O O . GLU B 1 97 ? 20.634 27.094 -6.273 1.00 19.23 97 GLU B O 1
ATOM 3653 N N . LEU B 1 98 ? 19.358 28.825 -6.979 1.00 23.57 98 LEU B N 1
ATOM 3654 C CA . LEU B 1 98 ? 18.658 28.962 -5.678 1.00 21.16 98 LEU B CA 1
ATOM 3655 C C . LEU B 1 98 ? 17.716 27.761 -5.481 1.00 25.34 98 LEU B C 1
ATOM 3656 O O . LEU B 1 98 ? 17.659 27.249 -4.358 1.00 21.25 98 LEU B O 1
ATOM 3661 N N . GLY B 1 99 ? 17.039 27.326 -6.551 1.00 20.18 99 GLY B N 1
ATOM 3662 C CA . GLY B 1 99 ? 16.163 26.138 -6.603 1.00 22.45 99 GLY B CA 1
ATOM 3663 C C . GLY B 1 99 ? 14.894 26.257 -5.761 1.00 26.23 99 GLY B C 1
ATOM 3664 O O . GLY B 1 99 ? 14.329 25.218 -5.389 1.00 23.44 99 GLY B O 1
ATOM 3665 N N . ARG B 1 100 ? 14.482 27.488 -5.442 1.00 27.48 100 ARG B N 1
ATOM 3666 C CA . ARG B 1 100 ? 13.208 27.817 -4.731 1.00 16.52 100 ARG B CA 1
ATOM 3667 C C . ARG B 1 100 ? 12.882 29.264 -5.038 1.00 16.32 100 ARG B C 1
ATOM 3668 O O . ARG B 1 100 ? 13.699 29.937 -5.664 1.00 19.07 100 ARG B O 1
ATOM 3676 N N . PRO B 1 101 ? 11.701 29.797 -4.635 1.00 16.09 101 PRO B N 1
ATOM 3677 C CA . PRO B 1 101 ? 11.436 31.222 -4.816 1.00 14.57 101 PRO B CA 1
ATOM 3678 C C . PRO B 1 101 ? 12.378 32.022 -3.903 1.00 14.06 101 PRO B C 1
ATOM 3679 O O . PRO B 1 101 ? 12.838 31.488 -2.901 1.00 15.83 101 PRO B O 1
ATOM 3683 N N . ARG B 1 102 ? 12.681 33.256 -4.280 1.00 13.16 102 ARG B N 1
ATOM 3684 C CA . ARG B 1 102 ? 13.219 34.293 -3.356 1.00 9.33 102 ARG B CA 1
ATOM 3685 C C . ARG B 1 102 ? 12.131 34.616 -2.332 1.00 11.80 102 ARG B C 1
ATOM 3686 O O . ARG B 1 102 ? 11.008 35.034 -2.770 1.00 15.40 102 ARG B O 1
ATOM 3694 N N . ILE B 1 103 ? 12.445 34.432 -1.040 1.00 14.49 103 ILE B N 1
ATOM 3695 C CA . ILE B 1 103 ? 11.489 34.573 0.096 1.00 6.31 103 ILE B CA 1
ATOM 3696 C C . ILE B 1 103 ? 11.585 36.018 0.616 1.00 8.22 103 ILE B C 1
ATOM 3697 O O . ILE B 1 103 ? 12.720 36.514 0.823 1.00 13.33 103 ILE B O 1
ATOM 3702 N N . ASP B 1 104 ? 10.456 36.697 0.773 1.00 11.23 104 ASP B N 1
ATOM 3703 C CA . ASP B 1 104 ? 10.492 38.090 1.268 1.00 9.87 104 ASP B CA 1
ATOM 3704 C C . ASP B 1 104 ? 10.850 38.019 2.760 1.00 10.70 104 ASP B C 1
ATOM 3705 O O . ASP B 1 104 ? 10.649 36.957 3.413 1.00 12.81 104 ASP B O 1
ATOM 3710 N N . VAL B 1 105 ? 11.419 39.108 3.278 1.00 15.31 105 VAL B N 1
ATOM 3711 C CA . VAL B 1 105 ? 11.910 39.178 4.674 1.00 13.06 105 VAL B CA 1
ATOM 3712 C C . VAL B 1 105 ? 11.666 40.577 5.224 1.00 7.60 105 VAL B C 1
ATOM 3713 O O . VAL B 1 105 ? 12.002 41.575 4.547 1.00 9.76 105 VAL B O 1
ATOM 3717 N N . VAL B 1 106 ? 10.988 40.640 6.367 1.00 10.35 106 VAL B N 1
ATOM 3718 C CA . VAL B 1 106 ? 10.935 41.913 7.132 1.00 11.55 106 VAL B CA 1
ATOM 3719 C C . VAL B 1 106 ? 12.096 41.810 8.090 1.00 6.90 106 VAL B C 1
ATOM 3720 O O . VAL B 1 106 ? 12.029 40.905 8.967 1.00 13.18 106 VAL B O 1
ATOM 3724 N N . VAL B 1 107 ? 13.143 42.610 7.840 1.00 11.58 107 VAL B N 1
ATOM 3725 C CA . VAL B 1 107 ? 14.435 42.524 8.564 1.00 7.27 107 VAL B CA 1
ATOM 3726 C C . VAL B 1 107 ? 14.405 43.496 9.746 1.00 9.30 107 VAL B C 1
ATOM 3727 O O . VAL B 1 107 ? 14.712 44.708 9.567 1.00 12.49 107 VAL B O 1
ATOM 3731 N N . ASN B 1 108 ? 14.049 42.977 10.925 1.00 15.25 108 ASN B N 1
ATOM 3732 C CA . ASN B 1 108 ? 13.840 43.774 12.164 1.00 20.76 108 ASN B CA 1
ATOM 3733 C C . ASN B 1 108 ? 15.171 43.836 12.918 1.00 8.33 108 ASN B C 1
ATOM 3734 O O . ASN B 1 108 ? 15.517 42.928 13.693 1.00 13.92 108 ASN B O 1
ATOM 3739 N N . CYS B 1 109 ? 15.957 44.873 12.658 1.00 11.62 109 CYS B N 1
ATOM 3740 C CA . CYS B 1 109 ? 17.309 45.058 13.216 1.00 6.07 109 CYS B CA 1
ATOM 3741 C C . CYS B 1 109 ? 17.240 45.651 14.625 1.00 15.58 109 CYS B C 1
ATOM 3742 O O . CYS B 1 109 ? 16.521 46.628 14.822 1.00 14.10 109 CYS B O 1
ATOM 3745 N N . SER B 1 110 ? 17.938 45.047 15.580 1.00 13.68 110 SER B N 1
ATOM 3746 C CA . SER B 1 110 ? 17.992 45.589 16.959 1.00 20.27 110 SER B CA 1
ATOM 3747 C C . SER B 1 110 ? 18.627 46.987 16.904 1.00 16.37 110 SER B C 1
ATOM 3748 O O . SER B 1 110 ? 19.410 47.250 15.961 1.00 17.85 110 SER B O 1
ATOM 3751 N N . GLY B 1 111 ? 18.354 47.824 17.906 1.00 20.20 111 GLY B N 1
ATOM 3752 C CA . GLY B 1 111 ? 19.074 49.093 18.091 1.00 12.93 111 GLY B CA 1
ATOM 3753 C C . GLY B 1 111 ? 20.588 48.888 18.110 1.00 13.51 111 GLY B C 1
ATOM 3754 O O . GLY B 1 111 ? 21.305 49.695 17.462 1.00 21.49 111 GLY B O 1
ATOM 3755 N N . VAL B 1 112 ? 21.077 47.848 18.801 1.00 14.41 112 VAL B N 1
ATOM 3756 C CA . VAL B 1 112 ? 22.540 47.578 18.853 1.00 21.84 112 VAL B CA 1
ATOM 3757 C C . VAL B 1 112 ? 22.986 47.185 17.442 1.00 15.23 112 VAL B C 1
ATOM 3758 O O . VAL B 1 112 ? 24.026 47.697 16.977 1.00 22.36 112 VAL B O 1
ATOM 3762 N N . PHE B 1 113 ? 22.185 46.420 16.679 1.00 19.94 113 PHE B N 1
ATOM 3763 C CA . PHE B 1 113 ? 22.583 46.056 15.294 1.00 17.03 113 PHE B CA 1
ATOM 3764 C C . PHE B 1 113 ? 22.722 47.334 14.449 1.00 16.02 113 PHE B C 1
ATOM 3765 O O . PHE B 1 113 ? 23.688 47.453 13.673 1.00 20.24 113 PHE B O 1
ATOM 3773 N N . ARG B 1 114 ? 21.775 48.263 14.594 1.00 21.63 114 ARG B N 1
ATOM 3774 C CA . ARG B 1 114 ? 21.779 49.599 13.942 1.00 18.51 114 ARG B CA 1
ATOM 3775 C C . ARG B 1 114 ? 23.074 50.309 14.354 1.00 20.37 114 ARG B C 1
ATOM 3776 O O . ARG B 1 114 ? 23.801 50.756 13.456 1.00 27.40 114 ARG B O 1
ATOM 3784 N N . ASP B 1 115 ? 23.376 50.338 15.654 1.00 19.20 115 ASP B N 1
ATOM 3785 C CA . ASP B 1 115 ? 24.538 51.090 16.198 1.00 29.89 115 ASP B CA 1
ATOM 3786 C C . ASP B 1 115 ? 25.824 50.527 15.599 1.00 17.29 115 ASP B C 1
ATOM 3787 O O . ASP B 1 115 ? 26.670 51.329 15.175 1.00 30.33 115 ASP B O 1
ATOM 3792 N N . LEU B 1 116 ? 25.929 49.196 15.528 1.00 18.98 116 LEU B N 1
ATOM 3793 C CA . LEU B 1 116 ? 27.174 48.472 15.161 1.00 25.44 116 LEU B CA 1
ATOM 3794 C C . LEU B 1 116 ? 27.275 48.254 13.643 1.00 24.53 116 LEU B C 1
ATOM 3795 O O . LEU B 1 116 ? 28.401 48.160 13.159 1.00 22.17 116 LEU B O 1
ATOM 3800 N N . PHE B 1 117 ? 26.166 48.107 12.910 1.00 18.69 117 PHE B N 1
ATOM 3801 C CA . PHE B 1 117 ? 26.220 47.514 11.540 1.00 18.63 117 PHE B CA 1
ATOM 3802 C C . PHE B 1 117 ? 25.449 48.336 10.499 1.00 18.68 117 PHE B C 1
ATOM 3803 O O . PHE B 1 117 ? 24.815 47.761 9.560 1.00 18.57 117 PHE B O 1
ATOM 3811 N N . ILE B 1 118 ? 25.539 49.664 10.571 1.00 19.66 118 ILE B N 1
ATOM 3812 C CA . ILE B 1 118 ? 24.819 50.553 9.618 1.00 15.88 118 ILE B CA 1
ATOM 3813 C C . ILE B 1 118 ? 25.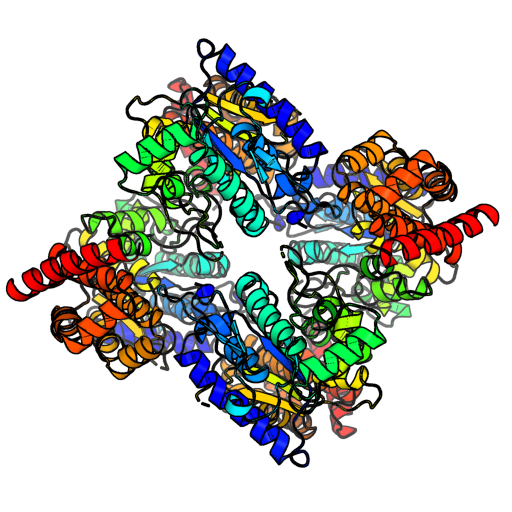123 50.142 8.169 1.00 18.23 118 ILE B C 1
ATOM 3814 O O . ILE B 1 118 ? 24.189 50.104 7.358 1.00 30.63 118 ILE B O 1
ATOM 3819 N N . ASN B 1 119 ? 26.378 49.842 7.844 1.00 23.37 119 ASN B N 1
ATOM 3820 C CA . ASN B 1 119 ? 26.802 49.569 6.449 1.00 28.68 119 ASN B CA 1
ATOM 3821 C C . ASN B 1 119 ? 26.247 48.200 6.017 1.00 18.04 119 ASN B C 1
ATOM 3822 O O . ASN B 1 119 ? 26.038 47.986 4.808 1.00 18.61 119 ASN B O 1
ATOM 3827 N N . GLN B 1 120 ? 26.000 47.300 6.966 1.00 16.58 120 GLN B N 1
ATOM 3828 C CA . GLN B 1 120 ? 25.432 45.947 6.733 1.00 18.43 120 GLN B CA 1
ATOM 3829 C C . GLN B 1 120 ? 23.917 46.077 6.525 1.00 18.07 120 GLN B C 1
ATOM 3830 O O . GLN B 1 120 ? 23.400 45.352 5.667 1.00 16.69 120 GLN B O 1
ATOM 3836 N N . MET B 1 121 ? 23.247 47.007 7.217 1.00 17.18 121 MET B N 1
ATOM 3837 C CA . MET B 1 121 ? 21.822 47.353 6.914 1.00 15.97 121 MET B CA 1
ATOM 3838 C C . MET B 1 121 ? 21.759 47.850 5.472 1.00 18.87 121 MET B C 1
ATOM 3839 O O . MET B 1 121 ? 20.848 47.407 4.699 1.00 16.12 121 MET B O 1
ATOM 3844 N N . ALA B 1 122 ? 22.737 48.669 5.077 1.00 21.11 122 ALA B N 1
ATOM 3845 C CA . ALA B 1 122 ? 22.824 49.181 3.696 1.00 24.00 122 ALA B CA 1
ATOM 3846 C C . ALA B 1 122 ? 22.943 47.975 2.749 1.00 18.00 122 ALA B C 1
ATOM 3847 O O . ALA B 1 122 ? 22.175 47.908 1.744 1.00 20.71 122 ALA B O 1
ATOM 3849 N N . LEU B 1 123 ? 23.873 47.062 3.041 1.00 17.84 123 LEU B N 1
ATOM 3850 C CA . LEU B 1 123 ? 24.122 45.819 2.259 1.00 15.77 123 LEU B CA 1
ATOM 3851 C C . LEU B 1 123 ? 22.811 45.053 2.029 1.00 25.55 123 LEU B C 1
ATOM 3852 O O . LEU B 1 123 ? 22.525 44.655 0.867 1.00 22.15 123 LEU B O 1
ATOM 3857 N N . ILE B 1 124 ? 22.053 44.812 3.094 1.00 20.84 124 ILE B N 1
ATOM 3858 C CA . ILE B 1 124 ? 20.785 44.023 3.007 1.00 9.18 124 ILE B CA 1
ATOM 3859 C C . ILE B 1 124 ? 19.812 44.800 2.104 1.00 16.96 124 ILE B C 1
ATOM 3860 O O . ILE B 1 124 ? 19.260 44.196 1.135 1.00 23.20 124 ILE B O 1
ATOM 3865 N N . ASP B 1 125 ? 19.645 46.105 2.360 1.00 19.14 125 ASP B N 1
ATOM 3866 C CA . ASP B 1 125 ? 18.666 46.959 1.640 1.00 13.80 125 ASP B CA 1
ATOM 3867 C C . ASP B 1 125 ? 18.951 46.885 0.130 1.00 17.29 125 ASP B C 1
ATOM 3868 O O . ASP B 1 125 ? 17.997 46.696 -0.664 1.00 19.64 125 ASP B O 1
ATOM 3873 N N . ARG B 1 126 ? 20.223 46.889 -0.253 1.00 16.90 126 ARG B N 1
ATOM 3874 C CA . ARG B 1 126 ? 20.673 46.737 -1.671 1.00 21.28 126 ARG B CA 1
ATOM 3875 C C . ARG B 1 126 ? 20.303 45.349 -2.219 1.00 20.21 126 ARG B C 1
ATOM 3876 O O . ARG B 1 126 ? 19.760 45.291 -3.357 1.00 21.34 126 ARG B O 1
ATOM 3884 N N . ALA B 1 127 ? 20.556 44.275 -1.466 1.00 18.18 127 ALA B N 1
ATOM 3885 C CA . ALA B 1 127 ? 20.208 42.874 -1.820 1.00 10.40 127 ALA B CA 1
ATOM 3886 C C . ALA B 1 127 ? 18.715 42.819 -2.130 1.00 27.76 127 ALA B C 1
ATOM 3887 O O . ALA B 1 127 ? 18.306 42.286 -3.170 1.00 20.77 127 ALA B O 1
ATOM 3889 N N . ILE B 1 128 ? 17.921 43.335 -1.206 1.00 18.09 128 ILE B N 1
ATOM 3890 C CA . ILE B 1 128 ? 16.438 43.196 -1.275 1.00 19.35 128 ILE B CA 1
ATOM 3891 C C . ILE B 1 128 ? 15.932 44.031 -2.450 1.00 15.96 128 ILE B C 1
ATOM 3892 O O . ILE B 1 128 ? 15.070 43.558 -3.204 1.00 19.36 128 ILE B O 1
ATOM 3897 N N . LYS B 1 129 ? 16.428 45.253 -2.604 1.00 15.88 129 LYS B N 1
ATOM 3898 C CA . LYS B 1 129 ? 16.082 46.126 -3.761 1.00 14.37 129 LYS B CA 1
ATOM 3899 C C . LYS B 1 129 ? 16.606 45.523 -5.080 1.00 15.43 129 LYS B C 1
ATOM 3900 O O . LYS B 1 129 ? 15.920 45.666 -6.081 1.00 15.93 129 LYS B O 1
ATOM 3906 N N . MET B 1 130 ? 17.759 44.862 -5.101 1.00 19.30 130 MET B N 1
ATOM 3907 C CA . MET B 1 130 ? 18.184 44.116 -6.319 1.00 16.44 130 MET B CA 1
ATOM 3908 C C . MET B 1 130 ? 17.167 43.020 -6.661 1.00 25.19 130 MET B C 1
ATOM 3909 O O . MET B 1 130 ? 16.819 42.865 -7.864 1.00 24.17 130 MET B O 1
ATOM 3914 N N . ALA B 1 131 ? 16.751 42.226 -5.666 1.00 17.83 131 ALA B N 1
ATOM 3915 C CA . ALA B 1 131 ? 15.725 41.174 -5.831 1.00 15.29 131 ALA B CA 1
ATOM 3916 C C . ALA B 1 131 ? 14.431 41.799 -6.373 1.00 13.21 131 ALA B C 1
ATOM 3917 O O . ALA B 1 131 ? 13.878 41.212 -7.319 1.00 24.57 131 ALA B O 1
ATOM 3919 N N . ALA B 1 132 ? 13.964 42.931 -5.811 1.00 12.93 132 ALA B N 1
ATOM 3920 C CA . ALA B 1 132 ? 12.698 43.594 -6.206 1.00 17.67 132 ALA B CA 1
ATOM 3921 C C . ALA B 1 132 ? 12.765 43.920 -7.692 1.00 21.45 132 ALA B C 1
ATOM 3922 O O . ALA B 1 132 ? 11.742 43.785 -8.350 1.00 17.49 132 ALA B O 1
ATOM 3924 N N . GLU B 1 133 ? 13.916 44.392 -8.173 1.00 16.35 133 GLU B N 1
ATOM 3925 C CA . GLU B 1 133 ? 14.025 44.985 -9.541 1.00 20.66 133 GLU B CA 1
ATOM 3926 C C . GLU B 1 133 ? 14.285 43.893 -10.594 1.00 19.96 133 GLU B C 1
ATOM 3927 O O . GLU B 1 133 ? 14.136 44.225 -11.809 1.00 22.95 133 GLU B O 1
ATOM 3933 N N . ALA B 1 134 ? 14.647 42.677 -10.175 1.00 27.47 134 ALA B N 1
ATOM 3934 C CA . ALA B 1 134 ? 15.064 41.548 -11.048 1.00 12.87 134 ALA B CA 1
ATOM 3935 C C . ALA B 1 134 ? 13.948 41.237 -12.047 1.00 18.96 134 ALA B C 1
ATOM 3936 O O . ALA B 1 134 ? 12.814 41.078 -11.603 1.00 20.24 134 ALA B O 1
ATOM 3938 N N . ASP B 1 135 ? 14.286 41.026 -13.325 1.00 18.65 135 ASP B N 1
ATOM 3939 C CA . ASP B 1 135 ? 13.277 40.657 -14.353 1.00 48.62 135 ASP B CA 1
ATOM 3940 C C . ASP B 1 135 ? 13.025 39.157 -14.201 1.00 16.03 135 ASP B C 1
ATOM 3941 O O . ASP B 1 135 ? 13.741 38.378 -14.859 1.00 22.59 135 ASP B O 1
ATOM 3946 N N . GLU B 1 136 ? 12.137 38.772 -13.278 1.00 15.91 136 GLU B N 1
ATOM 3947 C CA . GLU B 1 136 ? 11.966 37.363 -12.856 1.00 16.31 136 GLU B CA 1
ATOM 3948 C C . GLU B 1 136 ? 10.487 37.029 -12.651 1.00 29.07 136 GLU B C 1
ATOM 3949 O O . GLU B 1 136 ? 9.673 37.888 -12.300 1.00 16.47 136 GLU B O 1
ATOM 3955 N N . PRO B 1 137 ? 10.090 35.750 -12.811 1.00 19.07 137 PRO B N 1
ATOM 3956 C CA . PRO B 1 137 ? 8.681 35.383 -12.669 1.00 21.02 137 PRO B CA 1
ATOM 3957 C C . PRO B 1 137 ? 8.285 35.607 -11.205 1.00 18.41 137 PRO B C 1
ATOM 3958 O O . PRO B 1 137 ? 9.127 35.399 -10.352 1.00 21.58 137 PRO B O 1
ATOM 3962 N N . LEU B 1 138 ? 7.061 36.081 -10.951 1.00 16.48 138 LEU B N 1
ATOM 3963 C CA . LEU B 1 138 ? 6.635 36.423 -9.574 1.00 14.77 138 LEU B CA 1
ATOM 3964 C C . LEU B 1 138 ? 6.447 35.168 -8.718 1.00 18.27 138 LEU B C 1
ATOM 3965 O O . LEU B 1 138 ? 6.558 35.295 -7.495 1.00 18.39 138 LEU B O 1
ATOM 3970 N N . GLU B 1 139 ? 6.183 34.005 -9.318 1.00 18.86 139 GLU B N 1
ATOM 3971 C CA . GLU B 1 139 ? 5.967 32.745 -8.551 1.00 27.42 139 GLU B CA 1
ATOM 3972 C C . GLU B 1 139 ? 7.320 32.287 -7.976 1.00 17.52 139 GLU B C 1
ATOM 3973 O O . GLU B 1 139 ? 7.331 31.375 -7.106 1.00 17.01 139 GLU B O 1
ATOM 3979 N N . LEU B 1 140 ? 8.433 32.877 -8.439 1.00 21.56 140 LEU B N 1
ATOM 3980 C CA . LEU B 1 140 ? 9.815 32.575 -7.974 1.00 14.25 140 LEU B CA 1
ATOM 3981 C C . LEU B 1 140 ? 10.498 33.791 -7.324 1.00 20.84 140 LEU B C 1
ATOM 3982 O O . LEU B 1 140 ? 11.677 33.689 -6.939 1.00 15.46 140 LEU B O 1
ATOM 3987 N N . ASN B 1 141 ? 9.795 34.891 -7.127 1.00 28.16 141 ASN B N 1
ATOM 3988 C CA . ASN B 1 141 ? 10.442 36.087 -6.544 1.00 20.24 141 ASN B CA 1
ATOM 3989 C C . ASN B 1 141 ? 9.384 36.848 -5.761 1.00 10.85 141 ASN B C 1
ATOM 3990 O O . ASN B 1 141 ? 8.725 37.731 -6.358 1.00 13.30 141 ASN B O 1
ATOM 3995 N N . PHE B 1 142 ? 9.261 36.483 -4.487 1.00 12.69 142 PHE B N 1
ATOM 3996 C CA . PHE B 1 142 ? 8.176 36.981 -3.602 1.00 11.31 142 PHE B CA 1
ATOM 3997 C C . PHE B 1 142 ? 8.457 38.432 -3.227 1.00 12.94 142 PHE B C 1
ATOM 3998 O O . PHE B 1 142 ? 7.505 39.167 -2.887 1.00 16.69 142 PHE B O 1
ATOM 4006 N N . ILE B 1 143 ? 9.729 38.832 -3.216 1.00 12.03 143 ILE B N 1
ATOM 4007 C CA . ILE B 1 143 ? 10.132 40.237 -2.904 1.00 16.40 143 ILE B CA 1
ATOM 4008 C C . ILE B 1 143 ? 9.569 41.127 -4.009 1.00 15.91 143 ILE B C 1
ATOM 4009 O O . ILE B 1 143 ? 8.817 42.047 -3.700 1.00 17.19 143 ILE B O 1
ATOM 4014 N N . ARG B 1 144 ? 9.819 40.787 -5.267 1.00 10.94 144 ARG B N 1
ATOM 4015 C CA . ARG B 1 144 ? 9.281 41.557 -6.417 1.00 8.85 144 ARG B CA 1
ATOM 4016 C C . ARG B 1 144 ? 7.757 41.522 -6.419 1.00 18.06 144 ARG B C 1
ATOM 4017 O O . ARG B 1 144 ? 7.141 42.575 -6.711 1.00 13.70 144 ARG B O 1
ATOM 4025 N N . LYS B 1 145 ? 7.163 40.355 -6.184 1.00 11.03 145 LYS B N 1
ATOM 4026 C CA . LYS B 1 145 ? 5.680 40.196 -6.190 1.00 14.57 145 LYS B CA 1
ATOM 4027 C C . LYS B 1 145 ? 5.107 41.203 -5.192 1.00 20.03 145 LYS B C 1
ATOM 4028 O O . LYS B 1 145 ? 4.188 41.982 -5.530 1.00 14.12 145 LYS B O 1
ATOM 4034 N N . HIS B 1 146 ? 5.581 41.129 -3.957 1.00 13.24 146 HIS B N 1
ATOM 4035 C CA . HIS B 1 146 ? 5.059 41.992 -2.863 1.00 11.49 146 HIS B CA 1
ATOM 4036 C C . HIS B 1 146 ? 5.302 43.477 -3.187 1.00 10.53 146 HIS B C 1
ATOM 4037 O O . HIS B 1 146 ? 4.387 44.255 -2.986 1.00 17.49 146 HIS B O 1
ATOM 4044 N N . ALA B 1 147 ? 6.499 43.856 -3.644 1.00 11.90 147 ALA B N 1
ATOM 4045 C CA . ALA B 1 147 ? 6.852 45.266 -3.915 1.00 20.02 147 ALA B CA 1
ATOM 4046 C C . ALA B 1 147 ? 5.905 45.811 -4.990 1.00 10.81 147 ALA B C 1
ATOM 4047 O O . ALA B 1 147 ? 5.370 46.911 -4.833 1.00 13.12 147 ALA B O 1
ATOM 4049 N N . LEU B 1 148 ? 5.601 45.036 -6.038 1.00 14.64 148 LEU B N 1
ATOM 4050 C CA . LEU B 1 148 ? 4.639 45.497 -7.084 1.00 11.11 148 LEU B CA 1
ATOM 4051 C C . LEU B 1 148 ? 3.252 45.750 -6.466 1.00 8.80 148 LEU B C 1
ATOM 4052 O O . LEU B 1 148 ? 2.651 46.745 -6.780 1.00 11.67 148 LEU B O 1
ATOM 4057 N N . GLN B 1 149 ? 2.758 44.859 -5.616 1.00 12.31 149 GLN B N 1
ATOM 4058 C CA . GLN B 1 149 ? 1.437 44.988 -4.940 1.00 16.11 149 GLN B CA 1
ATOM 4059 C C . GLN B 1 149 ? 1.473 46.263 -4.089 1.00 14.38 149 GLN B C 1
ATOM 4060 O O . GLN B 1 149 ? 0.540 47.099 -4.182 1.00 15.50 149 GLN B O 1
ATOM 4066 N N . GLN B 1 150 ? 2.580 46.452 -3.377 1.00 11.54 150 GLN B N 1
ATOM 4067 C CA . GLN B 1 150 ? 2.712 47.561 -2.405 1.00 16.48 150 GLN B CA 1
ATOM 4068 C C . GLN B 1 150 ? 2.838 48.895 -3.157 1.00 12.80 150 GLN B C 1
ATOM 4069 O O . GLN B 1 150 ? 2.259 49.906 -2.660 1.00 18.26 150 GLN B O 1
ATOM 4075 N N . ALA B 1 151 ? 3.631 48.931 -4.231 1.00 15.55 151 ALA B N 1
ATOM 4076 C CA . ALA B 1 151 ? 3.827 50.111 -5.113 1.00 13.16 151 ALA B CA 1
ATOM 4077 C C . ALA B 1 151 ? 2.447 50.626 -5.534 1.00 24.43 151 ALA B C 1
ATOM 4078 O O . ALA B 1 151 ? 2.184 51.823 -5.351 1.00 24.28 151 ALA B O 1
ATOM 4080 N N . SER B 1 152 ? 1.577 49.719 -5.988 1.00 13.88 152 SER B N 1
ATOM 4081 C CA . SER B 1 152 ? 0.191 50.003 -6.413 1.00 16.57 152 SER B CA 1
ATOM 4082 C C . SER B 1 152 ? -0.667 50.429 -5.211 1.00 18.61 152 SER B C 1
ATOM 4083 O O . SER B 1 152 ? -1.297 51.482 -5.285 1.00 23.14 152 SER B O 1
ATOM 4086 N N . GLU B 1 153 ? -0.710 49.634 -4.138 1.00 14.38 153 GLU B N 1
ATOM 4087 C CA . GLU B 1 153 ? -1.550 49.892 -2.945 1.00 12.04 153 GLU B CA 1
ATOM 4088 C C . GLU B 1 153 ? -1.240 51.289 -2.383 1.00 22.43 153 GLU B C 1
ATOM 4089 O O . GLU B 1 153 ? -2.196 52.074 -2.107 1.00 22.30 153 GLU B O 1
ATOM 4095 N N . LEU B 1 154 ? 0.055 51.564 -2.173 1.00 16.93 154 LEU B N 1
ATOM 4096 C CA . LEU B 1 154 ? 0.550 52.731 -1.398 1.00 14.72 154 LEU B CA 1
ATOM 4097 C C . LEU B 1 154 ? 0.837 53.914 -2.314 1.00 16.36 154 LEU B C 1
ATOM 4098 O O . LEU B 1 154 ? 1.124 55.023 -1.774 1.00 22.70 154 LEU B O 1
ATOM 4103 N N . GLY B 1 155 ? 0.788 53.706 -3.637 1.00 17.39 155 GLY B N 1
ATOM 4104 C CA . GLY B 1 155 ? 1.099 54.767 -4.615 1.00 33.83 155 GLY B CA 1
ATOM 4105 C C . GLY B 1 155 ? 2.508 55.292 -4.405 1.00 18.99 155 GLY B C 1
ATOM 4106 O O . GLY B 1 155 ? 2.660 56.512 -4.226 1.00 28.86 155 GLY B O 1
ATOM 4107 N N . ILE B 1 156 ? 3.501 54.390 -4.453 1.00 18.55 156 ILE B N 1
ATOM 4108 C CA . ILE B 1 156 ? 4.961 54.684 -4.465 1.00 19.67 156 ILE B CA 1
ATOM 4109 C C . ILE B 1 156 ? 5.657 53.821 -5.529 1.00 18.26 156 ILE B C 1
ATOM 4110 O O . ILE B 1 156 ? 4.997 52.947 -6.151 1.00 21.32 156 ILE B O 1
ATOM 4115 N N . ASP B 1 157 ? 6.946 54.092 -5.729 1.00 18.84 157 ASP B N 1
ATOM 4116 C CA . ASP B 1 157 ? 7.882 53.476 -6.704 1.00 17.59 157 ASP B CA 1
ATOM 4117 C C . ASP B 1 157 ? 8.296 52.109 -6.155 1.00 16.44 157 ASP B C 1
ATOM 4118 O O . ASP B 1 157 ? 8.375 51.948 -4.892 1.00 17.27 157 ASP B O 1
ATOM 4123 N N . LEU B 1 158 ? 8.526 51.169 -7.064 1.00 18.76 158 LEU B N 1
ATOM 4124 C CA . LEU B 1 158 ? 8.896 49.770 -6.743 1.00 20.49 158 LEU B CA 1
ATOM 4125 C C . LEU B 1 158 ? 10.086 49.732 -5.767 1.00 22.35 158 LEU B C 1
ATOM 4126 O O . LEU B 1 158 ? 9.974 48.953 -4.795 1.00 20.00 158 LEU B O 1
ATOM 4131 N N . ARG B 1 159 ? 11.163 50.519 -5.986 1.00 16.99 159 ARG B N 1
ATOM 4132 C CA . ARG B 1 159 ? 12.372 50.543 -5.109 1.00 16.48 159 ARG B CA 1
ATOM 4133 C C . ARG B 1 159 ? 11.975 50.947 -3.681 1.00 17.53 159 ARG B C 1
ATOM 4134 O O . ARG B 1 159 ? 12.333 50.222 -2.725 1.00 25.97 159 ARG B O 1
ATOM 4142 N N . GLN B 1 160 ? 11.135 51.967 -3.548 1.00 23.81 160 GLN B N 1
ATOM 4143 C CA . GLN B 1 160 ? 10.656 52.433 -2.219 1.00 23.38 160 GLN B CA 1
ATOM 4144 C C . GLN B 1 160 ? 9.739 51.386 -1.581 1.00 21.52 160 GLN B C 1
ATOM 4145 O O . GLN B 1 160 ? 9.819 51.225 -0.368 1.00 21.40 160 GLN B O 1
ATOM 4151 N N . ALA B 1 161 ? 8.911 50.689 -2.374 1.00 14.26 161 ALA B N 1
ATOM 4152 C CA . ALA B 1 161 ? 8.006 49.637 -1.875 1.00 16.48 161 ALA B CA 1
ATOM 4153 C C . ALA B 1 161 ? 8.849 48.488 -1.304 1.00 15.60 161 ALA B C 1
ATOM 4154 O O . ALA B 1 161 ? 8.398 47.853 -0.298 1.00 19.38 161 ALA B O 1
ATOM 4156 N N . ALA B 1 162 ? 10.018 48.200 -1.907 1.00 16.73 162 ALA B N 1
ATOM 4157 C CA . ALA B 1 162 ? 10.946 47.122 -1.464 1.00 15.30 162 ALA B CA 1
ATOM 4158 C C . ALA B 1 162 ? 11.783 47.634 -0.285 1.00 24.97 162 ALA B C 1
ATOM 4159 O O . ALA B 1 162 ? 12.998 47.459 -0.284 1.00 27.19 162 ALA B O 1
ATOM 4161 N N . THR B 1 163 ? 11.156 48.295 0.673 1.00 15.66 163 THR B N 1
ATOM 4162 C CA . THR B 1 163 ? 11.841 48.694 1.920 1.00 14.43 163 THR B CA 1
ATOM 4163 C C . THR B 1 163 ? 11.529 47.663 2.998 1.00 9.18 163 THR B C 1
ATOM 4164 O O . THR B 1 163 ? 10.297 47.468 3.320 1.00 14.32 163 THR B O 1
ATOM 4168 N N . ARG B 1 164 ? 12.583 47.031 3.526 1.00 15.04 164 ARG B N 1
ATOM 4169 C CA . ARG B 1 164 ? 12.425 45.866 4.432 1.00 10.41 164 ARG B CA 1
ATOM 4170 C C . ARG B 1 164 ? 13.294 45.931 5.680 1.00 14.54 164 ARG B C 1
ATOM 4171 O O . ARG B 1 164 ? 13.111 45.075 6.566 1.00 17.23 164 ARG B O 1
ATOM 4179 N N . VAL B 1 165 ? 14.228 46.878 5.739 1.00 12.25 165 VAL B N 1
ATOM 4180 C CA . VAL B 1 165 ? 15.245 46.942 6.809 1.00 12.02 165 VAL B CA 1
ATOM 4181 C C . VAL B 1 165 ? 14.756 48.015 7.781 1.00 21.06 165 VAL B C 1
ATOM 4182 O O . VAL B 1 165 ? 14.729 49.216 7.440 1.00 13.79 165 VAL B O 1
ATOM 4186 N N . PHE B 1 166 ? 14.279 47.561 8.922 1.00 15.55 166 PHE B N 1
ATOM 4187 C CA . PHE B 1 166 ? 13.567 48.404 9.905 1.00 14.19 166 PHE B CA 1
ATOM 4188 C C . PHE B 1 166 ? 14.293 48.301 11.244 1.00 14.70 166 PHE B C 1
ATOM 4189 O O . PHE B 1 166 ? 14.965 47.299 11.520 1.00 12.28 166 PHE B O 1
ATOM 4197 N N . THR B 1 167 ? 14.105 49.320 12.077 1.00 15.66 167 THR B N 1
ATOM 4198 C CA . THR B 1 167 ? 14.743 49.405 13.408 1.00 14.80 167 THR B CA 1
ATOM 4199 C C . THR B 1 167 ? 14.072 50.511 14.243 1.00 10.92 167 THR B C 1
ATOM 4200 O O . THR B 1 167 ? 13.038 51.086 13.846 1.00 15.15 167 THR B O 1
ATOM 4204 N N . ASN B 1 168 ? 14.607 50.692 15.431 1.00 12.08 168 ASN B N 1
ATOM 4205 C CA . ASN B 1 168 ? 14.244 51.790 16.356 1.00 10.71 168 ASN B CA 1
ATOM 4206 C C . ASN B 1 168 ? 14.770 53.099 15.796 1.00 15.66 168 ASN B C 1
ATOM 4207 O O . ASN B 1 168 ? 15.803 53.055 15.148 1.00 13.96 168 ASN B O 1
ATOM 4212 N N . ALA B 1 169 ? 14.070 54.195 16.101 1.00 20.87 169 ALA B N 1
ATOM 4213 C CA . ALA B 1 169 ? 14.548 55.580 15.886 1.00 18.00 169 ALA B CA 1
ATOM 4214 C C . ALA B 1 169 ? 15.985 55.702 16.416 1.00 17.19 169 ALA B C 1
ATOM 4215 O O . ALA B 1 169 ? 16.343 55.077 17.440 1.00 19.41 169 ALA B O 1
ATOM 4217 N N . SER B 1 170 ? 16.814 56.439 15.685 1.00 27.46 170 SER B N 1
ATOM 4218 C CA . SER B 1 170 ? 18.205 56.732 16.104 1.00 31.69 170 SER B CA 1
ATOM 4219 C C . SER B 1 170 ? 18.188 57.083 17.599 1.00 19.24 170 SER B C 1
ATOM 4220 O O . SER B 1 170 ? 17.296 57.829 18.037 1.00 25.18 170 SER B O 1
ATOM 4223 N N . GLY B 1 171 ? 19.060 56.430 18.370 1.00 17.78 171 GLY B N 1
ATOM 4224 C CA . GLY B 1 171 ? 19.230 56.641 19.820 1.00 22.70 171 GLY B CA 1
ATOM 4225 C C . GLY B 1 171 ? 18.352 55.747 20.689 1.00 28.51 171 GLY B C 1
ATOM 4226 O O . GLY B 1 171 ? 18.585 55.751 21.905 1.00 28.23 171 GLY B O 1
ATOM 4227 N N . SER B 1 172 ? 17.389 55.006 20.109 1.00 28.20 172 SER B N 1
ATOM 4228 C CA . SER B 1 172 ? 16.365 54.205 20.838 1.00 30.21 172 SER B CA 1
ATOM 4229 C C . SER B 1 172 ? 16.579 52.695 20.646 1.00 11.54 172 SER B C 1
ATOM 4230 O O . SER B 1 172 ? 17.365 52.284 19.776 1.00 25.88 172 SER B O 1
ATOM 4233 N N . TYR B 1 173 ? 16.026 51.967 21.604 1.00 16.06 173 TYR B N 1
ATOM 4234 C CA . TYR B 1 173 ? 16.141 50.505 21.777 1.00 19.94 173 TYR B CA 1
ATOM 4235 C C . TYR B 1 173 ? 14.834 49.927 22.326 1.00 27.21 173 TYR B C 1
ATOM 4236 O O . TYR B 1 173 ? 14.198 50.543 23.183 1.00 18.80 173 TYR B O 1
ATOM 4245 N N . ALA B 1 174 ? 14.438 48.764 21.811 1.00 17.01 174 ALA B N 1
ATOM 4246 C CA . ALA B 1 174 ? 13.358 47.896 22.340 1.00 10.66 174 ALA B CA 1
ATOM 4247 C C . ALA B 1 174 ? 12.020 48.429 21.858 1.00 21.23 174 ALA B C 1
ATOM 4248 O O . ALA B 1 174 ? 11.937 49.613 21.447 1.00 18.28 174 ALA B O 1
ATOM 4250 N N . ALA B 1 175 ? 11.017 47.555 21.859 1.00 10.09 175 ALA B N 1
ATOM 4251 C CA . ALA B 1 175 ? 9.606 47.908 21.573 1.00 27.15 175 ALA B CA 1
ATOM 4252 C C . ALA B 1 175 ? 8.942 48.474 22.834 1.00 12.43 175 ALA B C 1
ATOM 4253 O O . ALA B 1 175 ? 7.804 48.928 22.719 1.00 17.74 175 ALA B O 1
ATOM 4255 N N . ASN B 1 176 ? 9.578 48.331 24.012 1.00 12.18 176 ASN B N 1
ATOM 4256 C CA . ASN B 1 176 ? 8.976 48.607 25.340 1.00 11.84 176 ASN B CA 1
ATOM 4257 C C . ASN B 1 176 ? 7.735 47.748 25.601 1.00 21.58 176 ASN B C 1
ATOM 4258 O O . ASN B 1 176 ? 7.023 48.003 26.587 1.00 15.56 176 ASN B O 1
ATOM 4263 N N . VAL B 1 177 ? 7.541 46.683 24.828 1.00 13.31 177 VAL B N 1
ATOM 4264 C CA . VAL B 1 177 ? 6.590 45.599 25.187 1.00 15.17 177 VAL B CA 1
ATOM 4265 C C . VAL B 1 177 ? 7.086 44.901 26.475 1.00 12.69 177 VAL B C 1
ATOM 4266 O O . VAL B 1 177 ? 6.255 44.613 27.390 1.00 12.70 177 VAL B O 1
ATOM 4270 N N . ASN B 1 178 ? 8.390 44.700 26.635 1.00 7.77 178 ASN B N 1
ATOM 4271 C CA . ASN B 1 178 ? 8.962 44.162 27.906 1.00 11.96 178 ASN B CA 1
ATOM 4272 C C . ASN B 1 178 ? 8.502 45.051 29.064 1.00 9.36 178 ASN B C 1
ATOM 4273 O O . ASN B 1 178 ? 7.975 44.482 30.031 1.00 15.49 178 ASN B O 1
ATOM 4278 N N . LEU B 1 179 ? 8.706 46.369 28.978 1.00 22.07 179 LEU B N 1
ATOM 4279 C CA . LEU B 1 179 ? 8.357 47.300 30.085 1.00 14.58 179 LEU B CA 1
ATOM 4280 C C . LEU B 1 179 ? 6.867 47.149 30.408 1.00 12.27 179 LEU B C 1
ATOM 4281 O O . LEU B 1 179 ? 6.519 46.994 31.589 1.00 17.48 179 LEU B O 1
ATOM 4286 N N . ALA B 1 180 ? 5.997 47.140 29.406 1.00 9.31 180 ALA B N 1
ATOM 4287 C CA . ALA B 1 180 ? 4.532 47.061 29.629 1.00 7.46 180 ALA B CA 1
ATOM 4288 C C . ALA B 1 180 ? 4.251 45.740 30.363 1.00 13.58 180 ALA B C 1
ATOM 4289 O O . ALA B 1 180 ? 3.537 45.685 31.366 1.00 16.13 180 ALA B O 1
ATOM 4291 N N . VAL B 1 181 ? 4.830 44.633 29.870 1.00 13.24 181 VAL B N 1
ATOM 4292 C CA . VAL B 1 181 ? 4.568 43.287 30.461 1.00 20.41 181 VAL B CA 1
ATOM 4293 C C . VAL B 1 181 ? 5.071 43.236 31.912 1.00 11.57 181 VAL B C 1
ATOM 4294 O O . VAL B 1 181 ? 4.288 42.877 32.749 1.00 13.42 181 VAL B O 1
ATOM 4298 N N . GLU B 1 182 ? 6.263 43.750 32.218 1.00 11.88 182 GLU B N 1
ATOM 4299 C CA . GLU B 1 182 ? 6.846 43.785 33.582 1.00 20.86 182 GLU B CA 1
ATOM 4300 C C . GLU B 1 182 ? 5.983 44.644 34.518 1.00 18.30 182 GLU B C 1
ATOM 4301 O O . GLU B 1 182 ? 5.973 44.326 35.700 1.00 16.18 182 GLU B O 1
ATOM 4307 N N . ASN B 1 183 ? 5.285 45.668 34.006 1.00 12.56 183 ASN B N 1
ATOM 4308 C CA . ASN B 1 183 ? 4.570 46.664 34.853 1.00 19.03 183 ASN B CA 1
ATOM 4309 C C . ASN B 1 183 ? 3.065 46.381 34.850 1.00 21.35 183 ASN B C 1
ATOM 4310 O O . ASN B 1 183 ? 2.343 47.072 35.607 1.00 14.85 183 ASN B O 1
ATOM 4315 N N . SER B 1 184 ? 2.600 45.437 34.014 1.00 15.53 184 SER B N 1
ATOM 4316 C CA . SER B 1 184 ? 1.176 45.073 33.896 1.00 9.22 184 SER B CA 1
ATOM 4317 C C . SER B 1 184 ? 0.344 46.308 33.533 1.00 14.39 184 SER B C 1
ATOM 4318 O O . SER B 1 184 ? -0.855 46.326 33.871 1.00 25.47 184 SER B O 1
ATOM 4321 N N . SER B 1 185 ? 0.965 47.270 32.867 1.00 15.92 185 SER B N 1
ATOM 4322 C CA . SER B 1 185 ? 0.379 48.562 32.430 1.00 15.24 185 SER B CA 1
ATOM 4323 C C . SER B 1 185 ? -0.170 48.480 31.013 1.00 21.52 185 SER B C 1
ATOM 4324 O O . SER B 1 185 ? 0.055 49.435 30.222 1.00 30.90 185 SER B O 1
ATOM 4327 N N . TRP B 1 186 ? -0.967 47.461 30.734 1.00 13.43 186 TRP B N 1
ATOM 4328 C CA . TRP B 1 186 ? -1.752 47.393 29.484 1.00 13.60 186 TRP B CA 1
ATOM 4329 C C . TRP B 1 186 ? -2.999 46.586 29.765 1.00 10.12 186 TRP B C 1
ATOM 4330 O O . TRP B 1 186 ? -2.950 45.716 30.680 1.00 19.25 186 TRP B O 1
ATOM 4341 N N . GLU B 1 187 ? -4.048 46.813 28.981 1.00 16.62 187 GLU B N 1
ATOM 4342 C CA . GLU B 1 187 ? -5.309 46.053 29.094 1.00 17.46 187 GLU B CA 1
ATOM 4343 C C . GLU B 1 187 ? -5.464 45.114 27.894 1.00 18.30 187 GLU B C 1
ATOM 4344 O O . GLU B 1 187 ? -5.688 43.937 28.118 1.00 22.18 187 GLU B O 1
ATOM 4350 N N . GLN B 1 188 ? -5.394 45.640 26.671 1.00 19.10 188 GLN B N 1
ATOM 4351 C CA . GLN B 1 188 ? -5.698 44.875 25.427 1.00 10.07 188 GLN B CA 1
ATOM 4352 C C . GLN B 1 188 ? -4.358 44.644 24.694 1.00 15.59 188 GLN B C 1
ATOM 4353 O O . GLN B 1 188 ? -3.483 45.500 24.766 1.00 16.32 188 GLN B O 1
ATOM 4359 N N . GLU B 1 189 ? -4.193 43.509 24.019 1.00 17.90 189 GLU B N 1
ATOM 4360 C CA . GLU B 1 189 ? -2.924 43.228 23.289 1.00 11.88 189 GLU B CA 1
ATOM 4361 C C . GLU B 1 189 ? -2.691 44.284 22.200 1.00 9.71 189 GLU B C 1
ATOM 4362 O O . GLU B 1 189 ? -1.501 44.484 21.768 1.00 13.29 189 GLU B O 1
ATOM 4368 N N . SER B 1 190 ? -3.739 44.942 21.705 1.00 17.21 190 SER B N 1
ATOM 4369 C CA . SER B 1 190 ? -3.582 46.000 20.670 1.00 12.65 190 SER B CA 1
ATOM 4370 C C . SER B 1 190 ? -2.620 47.073 21.181 1.00 11.30 190 SER B C 1
ATOM 4371 O O . SER B 1 190 ? -1.868 47.669 20.365 1.00 12.34 190 SER B O 1
ATOM 4374 N N . GLU B 1 191 ? -2.596 47.320 22.488 1.00 11.60 191 GLU B N 1
ATOM 4375 C CA . GLU B 1 191 ? -1.697 48.320 23.114 1.00 12.28 191 GLU B CA 1
ATOM 4376 C C . GLU B 1 191 ? -0.237 47.906 22.934 1.00 14.23 191 GLU B C 1
ATOM 4377 O O . GLU B 1 191 ? 0.612 48.744 22.469 1.00 13.00 191 GLU B O 1
ATOM 4383 N N . LEU B 1 192 ? 0.064 46.640 23.252 1.00 17.78 192 LEU B N 1
ATOM 4384 C CA . LEU B 1 192 ? 1.420 46.087 23.065 1.00 12.29 192 LEU B CA 1
ATOM 4385 C C . LEU B 1 192 ? 1.815 46.206 21.576 1.00 10.02 192 LEU B C 1
ATOM 4386 O O . LEU B 1 192 ? 2.980 46.565 21.282 1.00 12.83 192 LEU B O 1
ATOM 4391 N N . GLN B 1 193 ? 0.902 45.896 20.661 1.00 14.85 193 GLN B N 1
ATOM 4392 C CA . GLN B 1 193 ? 1.149 45.854 19.196 1.00 13.57 193 GLN B CA 1
ATOM 4393 C C . GLN B 1 193 ? 1.374 47.282 18.684 1.00 8.02 193 GLN B C 1
ATOM 4394 O O . GLN B 1 193 ? 2.352 47.531 17.954 1.00 12.22 193 GLN B O 1
ATOM 4400 N N . ASP B 1 194 ? 0.615 48.231 19.205 1.00 11.16 194 ASP B N 1
ATOM 4401 C CA . ASP B 1 194 ? 0.793 49.639 18.792 1.00 15.73 194 ASP B CA 1
ATOM 4402 C C . ASP B 1 194 ? 2.185 50.132 19.229 1.00 8.54 194 ASP B C 1
ATOM 4403 O O . ASP B 1 194 ? 2.776 50.975 18.509 1.00 17.60 194 ASP B O 1
ATOM 4408 N N . MET B 1 195 ? 2.690 49.686 20.398 1.00 14.82 195 MET B N 1
ATOM 4409 C CA . MET B 1 195 ? 3.975 50.127 21.001 1.00 9.99 195 MET B CA 1
ATOM 4410 C C . MET B 1 195 ? 5.115 49.692 20.088 1.00 8.33 195 MET B C 1
ATOM 4411 O O . MET B 1 195 ? 5.895 50.525 19.659 1.00 16.30 195 MET B O 1
ATOM 4416 N N . TYR B 1 196 ? 5.096 48.408 19.721 1.00 11.33 196 TYR B N 1
ATOM 4417 C CA . TYR B 1 196 ? 6.021 47.832 18.709 1.00 15.21 196 TYR B CA 1
ATOM 4418 C C . TYR B 1 196 ? 5.951 48.641 17.397 1.00 7.77 196 TYR B C 1
ATOM 4419 O O . TYR B 1 196 ? 7.012 49.037 16.913 1.00 13.85 196 TYR B O 1
ATOM 4428 N N . LEU B 1 197 ? 4.773 48.820 16.820 1.00 14.28 197 LEU B N 1
ATOM 4429 C CA . LEU B 1 197 ? 4.629 49.438 15.470 1.00 10.57 197 LEU B CA 1
ATOM 4430 C C . LEU B 1 197 ? 5.065 50.893 15.507 1.00 12.26 197 LEU B C 1
ATOM 4431 O O . LEU B 1 197 ? 5.567 51.345 14.483 1.00 20.28 197 LEU B O 1
ATOM 4436 N N . SER B 1 198 ? 4.955 51.552 16.665 1.00 10.42 198 SER B N 1
ATOM 4437 C CA . SER B 1 198 ? 5.289 52.993 16.771 1.00 13.01 198 SER B CA 1
ATOM 4438 C C . SER B 1 198 ? 6.808 53.137 16.815 1.00 14.06 198 SER B C 1
ATOM 4439 O O . SER B 1 198 ? 7.316 54.165 16.330 1.00 22.30 198 SER B O 1
ATOM 4442 N N . ARG B 1 199 ? 7.479 52.164 17.439 1.00 14.69 199 ARG B N 1
ATOM 4443 C CA . ARG B 1 199 ? 8.902 52.239 17.835 1.00 12.09 199 ARG B CA 1
ATOM 4444 C C . ARG B 1 199 ? 9.849 51.559 16.843 1.00 9.99 199 ARG B C 1
ATOM 4445 O O . ARG B 1 199 ? 10.998 51.967 16.776 1.00 19.16 199 ARG B O 1
ATOM 4453 N N . LYS B 1 200 ? 9.395 50.507 16.151 1.00 14.82 200 LYS B N 1
ATOM 4454 C CA . LYS B 1 200 ? 10.243 49.612 15.331 1.00 14.97 200 LYS B CA 1
ATOM 4455 C C . LYS B 1 200 ? 10.020 49.850 13.838 1.00 12.65 200 LYS B C 1
ATOM 4456 O O . LYS B 1 200 ? 10.545 49.049 13.062 1.00 17.53 200 LYS B O 1
ATOM 4462 N N . SER B 1 201 ? 9.335 50.937 13.480 1.00 16.00 201 SER B N 1
ATOM 4463 C CA . SER B 1 201 ? 8.918 51.258 12.090 1.00 14.13 201 SER B CA 1
ATOM 4464 C C . SER B 1 201 ? 9.822 52.293 11.407 1.00 14.79 201 SER B C 1
ATOM 4465 O O . SER B 1 201 ? 9.370 52.869 10.368 1.00 14.26 201 SER B O 1
ATOM 4468 N N . PHE B 1 202 ? 11.051 52.481 11.895 1.00 14.39 202 PHE B N 1
ATOM 4469 C CA . PHE B 1 202 ? 12.062 53.390 11.290 1.00 21.30 202 PHE B CA 1
ATOM 4470 C C . PHE B 1 202 ? 12.874 52.623 10.250 1.00 15.67 202 PHE B C 1
ATOM 4471 O O . PHE B 1 202 ? 13.568 51.653 10.561 1.00 17.89 202 PHE B O 1
ATOM 4479 N N . ALA B 1 203 ? 12.795 53.095 9.022 1.00 17.78 203 ALA B N 1
ATOM 4480 C CA . ALA B 1 203 ? 13.307 52.415 7.824 1.00 16.74 203 ALA B CA 1
ATOM 4481 C C . ALA B 1 203 ? 14.729 52.888 7.559 1.00 13.12 203 ALA B C 1
ATOM 4482 O O . ALA B 1 203 ? 14.939 54.126 7.518 1.00 20.84 203 ALA B O 1
ATOM 4484 N N . PHE B 1 204 ? 15.619 51.962 7.238 1.00 15.72 204 PHE B N 1
ATOM 4485 C CA . PHE B 1 204 ? 16.933 52.306 6.648 1.00 20.84 204 PHE B CA 1
ATOM 4486 C C . PHE B 1 204 ? 16.660 52.815 5.236 1.00 19.57 204 PHE B C 1
ATOM 4487 O O . PHE B 1 204 ? 15.971 52.104 4.461 1.00 25.09 204 PHE B O 1
ATOM 4495 N N . SER B 1 205 ? 17.205 53.996 4.924 1.00 18.88 205 SER B N 1
ATOM 4496 C CA . SER B 1 205 ? 17.119 54.669 3.600 1.00 28.97 205 SER B CA 1
ATOM 4497 C C . SER B 1 205 ? 18.518 55.131 3.183 1.00 28.09 205 SER B C 1
ATOM 4498 O O . SER B 1 205 ? 19.101 55.999 3.885 1.00 35.84 205 SER B O 1
ATOM 4501 N N . ALA B 1 206 ? 19.050 54.532 2.116 1.00 24.06 206 ALA B N 1
ATOM 4502 C CA . ALA B 1 206 ? 20.343 54.901 1.488 1.00 27.63 206 ALA B CA 1
ATOM 4503 C C . ALA B 1 206 ? 20.266 56.355 0.997 1.00 35.04 206 ALA B C 1
ATOM 4504 O O . ALA B 1 206 ? 21.296 57.030 1.122 1.00 39.87 206 ALA B O 1
ATOM 4506 N N . GLY B 1 210 ? 22.784 57.965 8.003 1.00 44.41 210 GLY B N 1
ATOM 4507 C CA . GLY B 1 210 ? 22.486 59.348 8.423 1.00 27.64 210 GLY B CA 1
ATOM 4508 C C . GLY B 1 210 ? 21.246 59.426 9.302 1.00 102.72 210 GLY B C 1
ATOM 4509 O O . GLY B 1 210 ? 21.372 59.426 10.542 1.00 28.22 210 GLY B O 1
ATOM 4510 N N . THR B 1 211 ? 20.072 59.502 8.679 1.00 28.43 211 THR B N 1
ATOM 4511 C CA . THR B 1 211 ? 18.751 59.566 9.359 1.00 38.00 211 THR B CA 1
ATOM 4512 C C . THR B 1 211 ? 17.837 58.461 8.814 1.00 19.77 211 THR B C 1
ATOM 4513 O O . THR B 1 211 ? 18.014 58.058 7.638 1.00 41.43 211 THR B O 1
ATOM 4517 N N . MET B 1 212 ? 16.868 58.040 9.629 1.00 25.92 212 MET B N 1
ATOM 4518 C CA . MET B 1 212 ? 15.933 56.947 9.269 1.00 36.77 212 MET B CA 1
ATOM 4519 C C . MET B 1 212 ? 14.486 57.429 9.337 1.00 46.68 212 MET B C 1
ATOM 4520 O O . MET B 1 212 ? 14.022 57.832 10.420 1.00 33.93 212 MET B O 1
ATOM 4525 N N . GLN B 1 213 ? 13.842 57.407 8.173 1.00 39.63 213 GLN B N 1
ATOM 4526 C CA . GLN B 1 213 ? 12.422 57.754 7.945 1.00 123.62 213 GLN B CA 1
ATOM 4527 C C . GLN B 1 213 ? 11.561 56.779 8.747 1.00 32.77 213 GLN B C 1
ATOM 4528 O O . GLN B 1 213 ? 11.657 55.580 8.485 1.00 25.50 213 GLN B O 1
ATOM 4534 N N . GLN B 1 214 ? 10.720 57.266 9.656 1.00 19.95 214 GLN B N 1
ATOM 4535 C CA . GLN B 1 214 ? 9.580 56.430 10.111 1.00 30.76 214 GLN B CA 1
ATOM 4536 C C . GLN B 1 214 ? 8.784 56.039 8.859 1.00 31.41 214 GLN B C 1
ATOM 4537 O O . GLN B 1 214 ? 8.598 56.883 7.958 1.00 22.23 214 GLN B O 1
ATOM 4543 N N . ALA B 1 215 ? 8.368 54.782 8.770 1.00 15.35 215 ALA B N 1
ATOM 4544 C CA . ALA B 1 215 ? 7.651 54.220 7.599 1.00 24.70 215 ALA B CA 1
ATOM 4545 C C . ALA B 1 215 ? 6.581 53.245 8.098 1.00 24.67 215 ALA B C 1
ATOM 4546 O O . ALA B 1 215 ? 6.556 52.075 7.678 1.00 17.36 215 ALA B O 1
ATOM 4548 N N . ARG B 1 216 ? 5.704 53.706 8.982 1.00 12.97 216 ARG B N 1
ATOM 4549 C CA . ARG B 1 216 ? 4.791 52.774 9.682 1.00 21.29 216 ARG B CA 1
ATOM 4550 C C . ARG B 1 216 ? 3.804 52.134 8.699 1.00 16.11 216 ARG B C 1
ATOM 4551 O O . ARG B 1 216 ? 3.481 50.990 8.933 1.00 15.28 216 ARG B O 1
ATOM 4559 N N . GLU B 1 217 ? 3.253 52.837 7.707 1.00 16.34 217 GLU B N 1
ATOM 4560 C CA . GLU B 1 217 ? 2.260 52.158 6.832 1.00 10.29 217 GLU B CA 1
ATOM 4561 C C . GLU B 1 217 ? 2.942 51.070 5.997 1.00 16.29 217 GLU B C 1
ATOM 4562 O O . GLU B 1 217 ? 2.346 49.956 5.863 1.00 15.87 217 GLU B O 1
ATOM 4568 N N . LEU B 1 218 ? 4.128 51.360 5.457 1.00 16.25 218 LEU B N 1
ATOM 4569 C CA . LEU B 1 218 ? 4.942 50.377 4.696 1.00 20.90 218 LEU B CA 1
ATOM 4570 C C . LEU B 1 218 ? 5.295 49.215 5.641 1.00 21.85 218 LEU B C 1
ATOM 4571 O O . LEU B 1 218 ? 5.052 48.046 5.256 1.00 18.71 218 LEU B O 1
ATOM 4576 N N . PHE B 1 219 ? 5.818 49.502 6.841 1.00 13.29 219 PHE B N 1
ATOM 4577 C CA . PHE B 1 219 ? 6.004 48.478 7.916 1.00 11.38 219 PHE B CA 1
ATOM 4578 C C . PHE B 1 219 ? 4.760 47.598 8.125 1.00 12.50 219 PHE B C 1
ATOM 4579 O O . PHE B 1 219 ? 4.816 46.303 8.129 1.00 11.38 219 PHE B O 1
ATOM 4587 N N . GLU B 1 220 ? 3.603 48.200 8.344 1.00 19.18 220 GLU B N 1
ATOM 4588 C CA . GLU B 1 220 ? 2.389 47.399 8.576 1.00 11.37 220 GLU B CA 1
ATOM 4589 C C . GLU B 1 220 ? 2.094 46.552 7.334 1.00 10.07 220 GLU B C 1
ATOM 4590 O O . GLU B 1 220 ? 1.778 45.389 7.479 1.00 12.93 220 GLU B O 1
ATOM 4596 N N . THR B 1 221 ? 2.147 47.162 6.157 1.00 13.12 221 THR B N 1
ATOM 4597 C CA . THR B 1 221 ? 1.852 46.506 4.853 1.00 13.21 221 THR B CA 1
ATOM 4598 C C . THR B 1 221 ? 2.760 45.272 4.693 1.00 19.41 221 THR B C 1
ATOM 4599 O O . THR B 1 221 ? 2.238 44.166 4.441 1.00 16.39 221 THR B O 1
ATOM 4603 N N . ALA B 1 222 ? 4.060 45.416 4.920 1.00 11.72 222 ALA B N 1
ATOM 4604 C CA . ALA B 1 222 ? 5.012 44.277 4.817 1.00 17.88 222 ALA B CA 1
ATOM 4605 C C . ALA B 1 222 ? 4.665 43.211 5.863 1.00 21.00 222 ALA B C 1
ATOM 4606 O O . ALA B 1 222 ? 4.642 42.022 5.516 1.00 16.21 222 ALA B O 1
ATOM 4608 N N . LEU B 1 223 ? 4.370 43.633 7.095 1.00 11.52 223 LEU B N 1
ATOM 4609 C CA . LEU B 1 223 ? 4.039 42.706 8.211 1.00 10.06 223 LEU B CA 1
ATOM 4610 C C . LEU B 1 223 ? 2.770 41.887 7.941 1.00 8.09 223 LEU B C 1
ATOM 4611 O O . LEU B 1 223 ? 2.796 40.707 8.308 1.00 9.37 223 LEU B O 1
ATOM 4616 N N . LYS B 1 224 ? 1.754 42.433 7.260 1.00 14.77 224 LYS B N 1
ATOM 4617 C CA . LYS B 1 224 ? 0.534 41.678 6.843 1.00 14.76 224 LYS B CA 1
ATOM 4618 C C . LYS B 1 224 ? 0.900 40.524 5.884 1.00 14.47 224 LYS B C 1
ATOM 4619 O O . LYS B 1 224 ? 0.068 39.610 5.724 1.00 16.69 224 LYS B O 1
ATOM 4625 N N . THR B 1 225 ? 2.089 40.532 5.274 1.00 15.81 225 THR B N 1
ATOM 4626 C CA . THR B 1 225 ? 2.493 39.451 4.321 1.00 14.99 225 THR B CA 1
ATOM 4627 C C . THR B 1 225 ? 3.237 38.324 5.053 1.00 12.27 225 THR B C 1
ATOM 4628 O O . THR B 1 225 ? 3.427 37.278 4.423 1.00 11.43 225 THR B O 1
ATOM 4632 N N . VAL B 1 226 ? 3.620 38.529 6.311 1.00 20.16 226 VAL B N 1
ATOM 4633 C CA . VAL B 1 226 ? 4.401 37.558 7.133 1.00 24.60 226 VAL B CA 1
ATOM 4634 C C . VAL B 1 226 ? 3.553 36.297 7.386 1.00 11.95 226 VAL B C 1
ATOM 4635 O O . VAL B 1 226 ? 2.375 36.402 7.847 1.00 12.87 226 VAL B O 1
ATOM 4639 N N . ASP B 1 227 ? 4.126 35.153 6.977 1.00 14.37 227 ASP B N 1
ATOM 4640 C CA . ASP B 1 227 ? 3.628 33.779 7.230 1.00 12.22 227 ASP B CA 1
ATOM 4641 C C . ASP B 1 227 ? 4.463 33.062 8.291 1.00 17.47 227 ASP B C 1
ATOM 4642 O O . ASP B 1 227 ? 3.959 32.041 8.816 1.00 14.95 227 ASP B O 1
ATOM 4647 N N . VAL B 1 228 ? 5.701 33.529 8.547 1.00 9.78 228 VAL B N 1
ATOM 4648 C CA . VAL B 1 228 ? 6.624 32.900 9.516 1.00 12.03 228 VAL B CA 1
ATOM 4649 C C . VAL B 1 228 ? 7.332 33.965 10.330 1.00 14.45 228 VAL B C 1
ATOM 4650 O O . VAL B 1 228 ? 7.919 34.904 9.713 1.00 10.49 228 VAL B O 1
ATOM 4654 N N . THR B 1 229 ? 7.426 33.724 11.630 1.00 10.37 229 THR B N 1
ATOM 4655 C CA . THR B 1 229 ? 8.269 34.565 12.489 1.00 7.44 229 THR B CA 1
ATOM 4656 C C . THR B 1 229 ? 9.459 33.708 12.939 1.00 8.81 229 THR B C 1
ATOM 4657 O O . THR B 1 229 ? 9.330 32.495 13.138 1.00 10.94 229 THR B O 1
ATOM 4661 N N . PHE B 1 230 ? 10.621 34.341 13.070 1.00 7.51 230 PHE B N 1
ATOM 4662 C CA . PHE B 1 230 ? 11.934 33.682 13.302 1.00 14.57 230 PHE B CA 1
ATOM 4663 C C . PHE B 1 230 ? 12.847 34.556 14.182 1.00 9.01 230 PHE B C 1
ATOM 4664 O O . PHE B 1 230 ? 12.996 35.800 13.965 1.00 11.31 230 PHE B O 1
ATOM 4672 N N . GLN B 1 231 ? 13.572 33.886 15.063 1.00 10.06 231 GLN B N 1
ATOM 4673 C CA . GLN B 1 231 ? 14.741 34.397 15.824 1.00 12.27 231 GLN B CA 1
ATOM 4674 C C . GLN B 1 231 ? 15.780 33.290 16.011 1.00 14.94 231 GLN B C 1
ATOM 4675 O O . GLN B 1 231 ? 15.404 32.065 16.119 1.00 15.71 231 GLN B O 1
ATOM 4681 N N . ASN B 1 232 ? 17.039 33.728 16.097 1.00 14.25 232 ASN B N 1
ATOM 4682 C CA . ASN B 1 232 ? 18.184 32.920 16.557 1.00 12.38 232 ASN B CA 1
ATOM 4683 C C . ASN B 1 232 ? 18.474 33.218 18.032 1.00 17.66 232 ASN B C 1
ATOM 4684 O O . ASN B 1 232 ? 18.630 34.418 18.385 1.00 18.14 232 ASN B O 1
ATOM 4689 N N . LEU B 1 233 ? 18.625 32.168 18.838 1.00 23.54 233 LEU B N 1
ATOM 4690 C CA . LEU B 1 233 ? 19.075 32.243 20.252 1.00 15.89 233 LEU B CA 1
ATOM 4691 C C . LEU B 1 233 ? 20.173 31.203 20.488 1.00 20.69 233 LEU B C 1
ATOM 4692 O O . LEU B 1 233 ? 20.147 30.171 19.831 1.00 20.47 233 LEU B O 1
ATOM 4697 N N . ASP B 1 234 ? 21.028 31.420 21.477 1.00 26.66 234 ASP B N 1
ATOM 4698 C CA . ASP B 1 234 ? 21.846 30.321 22.053 1.00 17.30 234 ASP B CA 1
ATOM 4699 C C . ASP B 1 234 ? 21.302 29.976 23.439 1.00 14.58 234 ASP B C 1
ATOM 4700 O O . ASP B 1 234 ? 21.679 30.652 24.401 1.00 19.20 234 ASP B O 1
ATOM 4705 N N . SER B 1 235 ? 20.376 29.013 23.514 1.00 17.40 235 SER B N 1
ATOM 4706 C CA . SER B 1 235 ? 19.527 28.785 24.711 1.00 17.11 235 SER B CA 1
ATOM 4707 C C . SER B 1 235 ? 20.425 28.395 25.888 1.00 24.71 235 SER B C 1
ATOM 4708 O O . SER B 1 235 ? 20.046 28.649 27.068 1.00 27.93 235 SER B O 1
ATOM 4711 N N . SER B 1 236 ? 21.577 27.777 25.603 1.00 17.26 236 SER B N 1
ATOM 4712 C CA . SER B 1 236 ? 22.539 27.372 26.667 1.00 28.92 236 SER B CA 1
ATOM 4713 C C . SER B 1 236 ? 23.039 28.607 27.425 1.00 40.74 236 SER B C 1
ATOM 4714 O O . SER B 1 236 ? 23.354 28.458 28.613 1.00 33.92 236 SER B O 1
ATOM 4717 N N . GLU B 1 237 ? 23.074 29.768 26.759 1.00 26.80 237 GLU B N 1
ATOM 4718 C CA . GLU B 1 237 ? 23.779 31.009 27.179 1.00 19.49 237 GLU B CA 1
ATOM 4719 C C . GLU B 1 237 ? 22.795 32.081 27.655 1.00 16.32 237 GLU B C 1
ATOM 4720 O O . GLU B 1 237 ? 23.002 32.627 28.750 1.00 25.62 237 GLU B O 1
ATOM 4726 N N . ILE B 1 238 ? 21.802 32.437 26.832 1.00 16.45 238 ILE B N 1
ATOM 4727 C CA . ILE B 1 238 ? 20.635 33.255 27.264 1.00 17.91 238 ILE B CA 1
ATOM 4728 C C . ILE B 1 238 ? 19.383 32.570 26.732 1.00 22.49 238 ILE B C 1
ATOM 4729 O O . ILE B 1 238 ? 19.161 32.590 25.496 1.00 15.33 238 ILE B O 1
ATOM 4734 N N . SER B 1 239 ? 18.582 31.970 27.605 1.00 12.25 239 SER B N 1
ATOM 4735 C CA . SER B 1 239 ? 17.340 31.313 27.149 1.00 13.78 239 SER B CA 1
ATOM 4736 C C . SER B 1 239 ? 16.275 32.360 26.788 1.00 13.39 239 SER B C 1
ATOM 4737 O O . SER B 1 239 ? 16.403 33.523 27.184 1.00 16.49 239 SER B O 1
ATOM 4740 N N . LEU B 1 240 ? 15.163 31.915 26.206 1.00 14.12 240 LEU B N 1
ATOM 4741 C CA . LEU B 1 240 ? 14.100 32.874 25.780 1.00 13.49 240 LEU B CA 1
ATOM 4742 C C . LEU B 1 240 ? 13.352 33.437 27.008 1.00 17.48 240 LEU B C 1
ATOM 4743 O O . LEU B 1 240 ? 12.511 34.327 26.801 1.00 16.66 240 LEU B O 1
ATOM 4748 N N . THR B 1 241 ? 13.594 32.931 28.229 1.00 12.55 241 THR B N 1
ATOM 4749 C CA . THR B 1 241 ? 12.960 33.487 29.459 1.00 21.72 241 THR B CA 1
ATOM 4750 C C . THR B 1 241 ? 14.022 34.048 30.423 1.00 15.49 241 THR B C 1
ATOM 4751 O O . THR B 1 241 ? 13.600 34.523 31.500 1.00 12.94 241 THR B O 1
ATOM 4755 N N . ASP B 1 242 ? 15.319 33.971 30.091 1.00 14.50 242 ASP B N 1
ATOM 4756 C CA . ASP B 1 242 ? 16.438 34.546 30.889 1.00 10.25 242 ASP B CA 1
ATOM 4757 C C . ASP B 1 242 ? 16.341 36.067 30.873 1.00 12.14 242 ASP B C 1
ATOM 4758 O O . ASP B 1 242 ? 16.835 36.722 31.827 1.00 17.64 242 ASP B O 1
ATOM 4763 N N . VAL B 1 243 ? 15.719 36.604 29.837 1.00 14.83 243 VAL B N 1
ATOM 4764 C CA . VAL B 1 243 ? 15.596 38.064 29.594 1.00 11.14 243 VAL B CA 1
ATOM 4765 C C . VAL B 1 243 ? 14.224 38.369 28.967 1.00 12.68 243 VAL B C 1
ATOM 4766 O O . VAL B 1 243 ? 13.586 37.446 28.476 1.00 15.22 243 VAL B O 1
ATOM 4770 N N . SER B 1 244 ? 13.814 39.637 28.935 1.00 11.52 244 SER B N 1
ATOM 4771 C CA . SER B 1 244 ? 12.528 40.115 28.361 1.00 23.87 244 SER B CA 1
ATOM 4772 C C . SER B 1 244 ? 12.631 40.547 26.880 1.00 8.47 244 SER B C 1
ATOM 4773 O O . SER B 1 244 ? 11.568 40.739 26.248 1.00 13.21 244 SER B O 1
ATOM 4776 N N . HIS B 1 245 ? 13.845 40.633 26.325 1.00 9.85 245 HIS B N 1
ATOM 4777 C CA . HIS B 1 245 ? 14.165 41.234 24.991 1.00 12.57 245 HIS B CA 1
ATOM 4778 C C . HIS B 1 245 ? 13.698 40.372 23.807 1.00 6.99 245 HIS B C 1
ATOM 4779 O O . HIS B 1 245 ? 13.369 40.919 22.764 1.00 11.46 245 HIS B O 1
ATOM 4786 N N . TYR B 1 246 ? 13.695 39.064 23.932 1.00 10.72 246 TYR B N 1
ATOM 4787 C CA . TYR B 1 246 ? 13.253 38.203 22.832 1.00 7.01 246 TYR B CA 1
ATOM 4788 C C . TYR B 1 246 ? 11.740 38.307 22.667 1.00 7.81 246 TYR B C 1
ATOM 4789 O O . TYR B 1 246 ? 11.264 38.515 21.536 1.00 10.76 246 TYR B O 1
ATOM 4798 N N . PHE B 1 247 ? 10.949 38.199 23.747 1.00 8.67 247 PHE B N 1
ATOM 4799 C CA . PHE B 1 247 ? 9.484 38.414 23.570 1.00 10.37 247 PHE B CA 1
ATOM 4800 C C . PHE B 1 247 ? 9.214 39.868 23.151 1.00 7.23 247 PHE B C 1
ATOM 4801 O O . PHE B 1 247 ? 8.364 40.101 22.301 1.00 11.10 247 PHE B O 1
ATOM 4809 N N . ASP B 1 248 ? 9.952 40.809 23.731 1.00 14.46 248 ASP B N 1
ATOM 4810 C CA . ASP B 1 248 ? 9.822 42.250 23.363 1.00 17.26 248 ASP B CA 1
ATOM 4811 C C . ASP B 1 248 ? 9.787 42.418 21.832 1.00 11.57 248 ASP B C 1
ATOM 4812 O O . ASP B 1 248 ? 8.942 43.219 21.342 1.00 11.84 248 ASP B O 1
ATOM 4817 N N . SER B 1 249 ? 10.671 41.689 21.132 1.00 10.78 249 SER B N 1
ATOM 4818 C CA . SER B 1 249 ? 10.910 41.768 19.671 1.00 12.75 249 SER B CA 1
ATOM 4819 C C . SER B 1 249 ? 9.977 40.811 18.900 1.00 14.33 249 SER B C 1
ATOM 4820 O O . SER B 1 249 ? 10.115 40.757 17.688 1.00 12.97 249 SER B O 1
ATOM 4823 N N . ASP B 1 250 ? 9.066 40.078 19.547 1.00 9.98 250 ASP B N 1
ATOM 4824 C CA . ASP B 1 250 ? 8.264 39.038 18.844 1.00 15.70 250 ASP B CA 1
ATOM 4825 C C . ASP B 1 250 ? 7.021 39.665 18.221 1.00 10.02 250 ASP B C 1
ATOM 4826 O O . ASP B 1 250 ? 6.118 40.089 18.950 1.00 10.67 250 ASP B O 1
ATOM 4831 N N . PRO B 1 251 ? 6.895 39.603 16.883 1.00 7.53 251 PRO B N 1
ATOM 4832 C CA . PRO B 1 251 ? 5.678 40.080 16.209 1.00 10.12 251 PRO B CA 1
ATOM 4833 C C . PRO B 1 251 ? 4.618 39.029 15.827 1.00 8.61 251 PRO B C 1
ATOM 4834 O O . PRO B 1 251 ? 3.796 39.327 14.990 1.00 11.10 251 PRO B O 1
ATOM 4838 N N . THR B 1 252 ? 4.636 37.861 16.470 1.00 9.26 252 THR B N 1
ATOM 4839 C CA . THR B 1 252 ? 3.803 36.701 16.084 1.00 9.42 252 THR B CA 1
ATOM 4840 C C . THR B 1 252 ? 2.348 37.135 16.149 1.00 13.00 252 THR B C 1
ATOM 4841 O O . THR B 1 252 ? 1.722 37.126 15.094 1.00 12.82 252 THR B O 1
ATOM 4845 N N . LYS B 1 253 ? 1.846 37.540 17.316 1.00 11.87 253 LYS B N 1
ATOM 4846 C CA . LYS B 1 253 ? 0.389 37.844 17.447 1.00 11.73 253 LYS B CA 1
ATOM 4847 C C . LYS B 1 253 ? 0.086 39.178 16.741 1.00 6.71 253 LYS B C 1
ATOM 4848 O O . LYS B 1 253 ? -1.076 39.364 16.239 1.00 13.98 253 LYS B O 1
ATOM 4854 N N . LEU B 1 254 ? 1.079 40.043 16.655 1.00 6.33 254 LEU B N 1
ATOM 4855 C CA . LEU B 1 254 ? 1.074 41.365 16.004 1.00 8.67 254 LEU B CA 1
ATOM 4856 C C . LEU B 1 254 ? 0.667 41.158 14.548 1.00 12.35 254 LEU B C 1
ATOM 4857 O O . LEU B 1 254 ? -0.333 41.794 14.099 1.00 13.47 254 LEU B O 1
ATOM 4862 N N . VAL B 1 255 ? 1.348 40.242 13.831 1.00 9.10 255 VAL B N 1
ATOM 4863 C CA . VAL B 1 255 ? 1.044 39.958 12.405 1.00 11.79 255 VAL B CA 1
ATOM 4864 C C . VAL B 1 255 ? -0.406 39.444 12.274 1.00 15.02 255 VAL B C 1
ATOM 4865 O O . VAL B 1 255 ? -1.132 39.990 11.442 1.00 13.98 255 VAL B O 1
ATOM 4869 N N . ALA B 1 256 ? -0.834 38.470 13.088 1.00 9.90 256 ALA B N 1
ATOM 4870 C CA . ALA B 1 256 ? -2.228 37.952 13.100 1.00 25.10 256 ALA B CA 1
ATOM 4871 C C . ALA B 1 256 ? -3.243 39.105 13.228 1.00 22.13 256 ALA B C 1
ATOM 4872 O O . ALA B 1 256 ? -4.258 39.095 12.517 1.00 24.05 256 ALA B O 1
ATOM 4874 N N . ALA B 1 257 ? -2.991 40.082 14.091 1.00 12.01 257 ALA B N 1
ATOM 4875 C CA . ALA B 1 257 ? -3.928 41.194 14.365 1.00 19.48 257 ALA B CA 1
ATOM 4876 C C . ALA B 1 257 ? -3.976 42.158 13.179 1.00 16.25 257 ALA B C 1
ATOM 4877 O O . ALA B 1 257 ? -5.019 42.751 12.982 1.00 19.87 257 ALA B O 1
ATOM 4879 N N . LEU B 1 258 ? -2.889 42.289 12.425 1.00 10.79 258 LEU B N 1
ATOM 4880 C CA . LEU B 1 258 ? -2.802 43.196 11.248 1.00 17.96 258 LEU B CA 1
ATOM 4881 C C . LEU B 1 258 ? -3.520 42.572 10.059 1.00 16.61 258 LEU B C 1
ATOM 4882 O O . LEU B 1 258 ? -4.102 43.361 9.255 1.00 16.00 258 LEU B O 1
ATOM 4887 N N . ARG B 1 259 ? -3.442 41.246 9.915 1.00 14.79 259 ARG B N 1
ATOM 4888 C CA . ARG B 1 259 ? -3.858 40.523 8.683 1.00 14.53 259 ARG B CA 1
ATOM 4889 C C . ARG B 1 259 ? -5.392 40.487 8.588 1.00 16.86 259 ARG B C 1
ATOM 4890 O O . ARG B 1 259 ? -6.060 40.048 9.540 1.00 16.07 259 ARG B O 1
ATOM 4898 N N . GLY B 1 260 ? -5.925 40.847 7.420 1.00 29.93 260 GLY B N 1
ATOM 4899 C CA . GLY B 1 260 ? -7.367 40.745 7.121 1.00 31.05 260 GLY B CA 1
ATOM 4900 C C . GLY B 1 260 ? -7.899 39.367 7.470 1.00 19.43 260 GLY B C 1
ATOM 4901 O O . GLY B 1 260 ? -8.986 39.281 8.055 1.00 30.32 260 GLY B O 1
ATOM 4902 N N . ASP B 1 261 ? -7.115 38.328 7.193 1.00 21.91 261 ASP B N 1
ATOM 4903 C CA . ASP B 1 261 ? -7.511 36.907 7.374 1.00 18.03 261 ASP B CA 1
ATOM 4904 C C . ASP B 1 261 ? -7.199 36.416 8.790 1.00 15.01 261 ASP B C 1
ATOM 4905 O O . ASP B 1 261 ? -7.462 35.230 9.093 1.00 20.55 261 ASP B O 1
ATOM 4910 N N . GLY B 1 262 ? -6.624 37.281 9.629 1.00 15.03 262 GLY B N 1
ATOM 4911 C CA . GLY B 1 262 ? -6.416 36.969 11.054 1.00 12.80 262 GLY B CA 1
ATOM 4912 C C . GLY B 1 262 ? -5.389 35.887 11.288 1.00 15.93 262 GLY B C 1
ATOM 4913 O O . GLY B 1 262 ? -5.246 35.507 12.467 1.00 16.83 262 GLY B O 1
ATOM 4914 N N . LYS B 1 263 ? -4.739 35.383 10.222 1.00 19.17 263 LYS B N 1
ATOM 4915 C CA . LYS B 1 263 ? -3.878 34.174 10.253 1.00 17.99 263 LYS B CA 1
ATOM 4916 C C . LYS B 1 263 ? -2.582 34.396 11.061 1.00 10.24 263 LYS B C 1
ATOM 4917 O O . LYS B 1 263 ? -1.775 35.317 10.725 1.00 18.40 263 LYS B O 1
ATOM 4923 N N . GLN B 1 264 ? -2.392 33.595 12.104 1.00 12.51 264 GLN B N 1
ATOM 4924 C CA . GLN B 1 264 ? -1.181 33.717 12.963 1.00 14.97 264 GLN B CA 1
ATOM 4925 C C . GLN B 1 264 ? -0.018 33.040 12.257 1.00 12.82 264 GLN B C 1
ATOM 4926 O O . GLN B 1 264 ? -0.074 31.860 11.871 1.00 17.53 264 GLN B O 1
ATOM 4932 N N . PRO B 1 265 ? 1.119 33.736 12.089 1.00 10.95 265 PRO B N 1
ATOM 4933 C CA . PRO B 1 265 ? 2.240 33.109 11.407 1.00 13.12 265 PRO B CA 1
ATOM 4934 C C . PRO B 1 265 ? 2.909 32.018 12.253 1.00 9.18 265 PRO B C 1
ATOM 4935 O O . PRO B 1 265 ? 2.898 32.072 13.488 1.00 11.28 265 PRO B O 1
ATOM 4939 N N . LYS B 1 266 ? 3.461 30.995 11.597 1.00 9.80 266 LYS B N 1
ATOM 4940 C CA . LYS B 1 266 ? 4.188 29.942 12.336 1.00 8.66 266 LYS B CA 1
ATOM 4941 C C . LYS B 1 266 ? 5.478 30.560 12.888 1.00 8.38 266 LYS B C 1
ATOM 4942 O O . LYS B 1 266 ? 6.046 31.451 12.216 1.00 14.14 266 LYS B O 1
ATOM 4948 N N . ALA B 1 267 ? 5.796 30.225 14.128 1.00 10.53 267 ALA B N 1
ATOM 4949 C CA . ALA B 1 267 ? 6.891 30.867 14.890 1.00 14.54 267 ALA B CA 1
ATOM 4950 C C . ALA B 1 267 ? 7.983 29.840 15.176 1.00 17.66 267 ALA B C 1
ATOM 4951 O O . ALA B 1 267 ? 7.652 28.752 15.708 1.00 12.99 267 ALA B O 1
ATOM 4953 N N . TYR B 1 268 ? 9.234 30.168 14.830 1.00 14.24 268 TYR B N 1
ATOM 4954 C CA . TYR B 1 268 ? 10.390 29.254 14.985 1.00 13.65 268 TYR B CA 1
ATOM 4955 C C . TYR B 1 268 ? 11.544 29.954 15.676 1.00 18.90 268 TYR B C 1
ATOM 4956 O O . TYR B 1 268 ? 11.724 31.185 15.535 1.00 15.22 268 TYR B O 1
ATOM 4965 N N . ILE B 1 269 ? 12.347 29.131 16.354 1.00 14.31 269 ILE B N 1
ATOM 4966 C CA . ILE B 1 269 ? 13.637 29.521 16.961 1.00 17.29 269 ILE B CA 1
ATOM 4967 C C . ILE B 1 269 ? 14.735 28.596 16.462 1.00 14.86 269 ILE B C 1
ATOM 4968 O O . ILE B 1 269 ? 14.574 27.391 16.606 1.00 17.81 269 ILE B O 1
ATOM 4973 N N . ALA B 1 270 ? 15.839 29.184 15.979 1.00 14.62 270 ALA B N 1
ATOM 4974 C CA . ALA B 1 270 ? 17.105 28.477 15.674 1.00 20.55 270 ALA B CA 1
ATOM 4975 C C . ALA B 1 270 ? 18.005 28.568 16.907 1.00 20.77 270 ALA B C 1
ATOM 4976 O O . ALA B 1 270 ? 18.232 29.676 17.384 1.00 16.21 270 ALA B O 1
ATOM 4978 N N . ASP B 1 271 ? 18.378 27.427 17.488 1.00 32.85 271 ASP B N 1
ATOM 4979 C CA . ASP B 1 271 ? 19.178 27.349 18.745 1.00 18.79 271 ASP B CA 1
ATOM 4980 C C . ASP B 1 271 ? 20.624 27.071 18.342 1.00 67.94 271 ASP B C 1
ATOM 4981 O O . ASP B 1 271 ? 20.834 26.136 17.527 1.00 35.07 271 ASP B O 1
ATOM 4986 N N . THR B 1 272 ? 21.553 27.889 18.849 1.00 30.87 272 THR B N 1
ATOM 4987 C CA . THR B 1 272 ? 22.979 27.920 18.417 1.00 48.79 272 THR B CA 1
ATOM 4988 C C . THR B 1 272 ? 23.884 27.409 19.545 1.00 107.75 272 THR B C 1
ATOM 4989 O O . THR B 1 272 ? 25.062 27.821 19.602 1.00 39.95 272 THR B O 1
ATOM 4993 N N . THR B 1 273 ? 23.353 26.546 20.411 1.00 47.98 273 THR B N 1
ATOM 4994 C CA . THR B 1 273 ? 24.145 25.749 21.377 1.00 39.85 273 THR B CA 1
ATOM 4995 C C . THR B 1 273 ? 25.071 24.810 20.588 1.00 63.61 273 THR B C 1
ATOM 4996 O O . THR B 1 273 ? 24.556 24.106 19.678 1.00 35.59 273 THR B O 1
ATOM 5000 N N . VAL B 1 279 ? 16.668 24.247 14.665 1.00 16.78 279 VAL B N 1
ATOM 5001 C CA . VAL B 1 279 ? 15.378 24.894 14.237 1.00 21.33 279 VAL B CA 1
ATOM 5002 C C . VAL B 1 279 ? 14.215 24.137 14.888 1.00 27.45 279 VAL B C 1
ATOM 5003 O O . VAL B 1 279 ? 14.025 22.961 14.579 1.00 24.86 279 VAL B O 1
ATOM 5007 N N . ARG B 1 280 ? 13.472 24.817 15.761 1.00 17.24 280 ARG B N 1
ATOM 5008 C CA . ARG B 1 280 ? 12.368 24.256 16.571 1.00 16.33 280 ARG B CA 1
ATOM 5009 C C . ARG B 1 280 ? 11.213 25.224 16.444 1.00 12.75 280 ARG B C 1
ATOM 5010 O O . ARG B 1 280 ? 11.422 26.370 15.986 1.00 15.81 280 ARG B O 1
ATOM 5018 N N . THR B 1 281 ? 9.996 24.777 16.770 1.00 11.11 281 THR B N 1
ATOM 5019 C CA . THR B 1 281 ? 8.874 25.718 16.855 1.00 9.05 281 THR B CA 1
ATOM 5020 C C . THR B 1 281 ? 9.097 26.609 18.085 1.00 13.62 281 THR B C 1
ATOM 5021 O O . THR B 1 281 ? 9.844 26.235 18.995 1.00 13.80 281 THR B O 1
ATOM 5025 N N . LEU B 1 282 ? 8.481 27.782 18.120 1.00 15.04 282 LEU B N 1
ATOM 5026 C CA . LEU B 1 282 ? 8.519 28.606 19.347 1.00 14.29 282 LEU B CA 1
ATOM 5027 C C . LEU B 1 282 ? 7.940 27.802 20.522 1.00 10.97 282 LEU B C 1
ATOM 5028 O O . LEU B 1 282 ? 8.561 27.809 21.600 1.00 12.36 282 LEU B O 1
ATOM 5033 N N . SER B 1 283 ? 6.830 27.107 20.329 1.00 16.97 283 SER B N 1
ATOM 5034 C CA . SER B 1 283 ? 6.184 26.241 21.360 1.00 16.92 283 SER B CA 1
ATOM 5035 C C . SER B 1 283 ? 7.145 25.166 21.928 1.00 11.84 283 SER B C 1
ATOM 5036 O O . SER B 1 283 ? 7.184 24.987 23.172 1.00 15.37 283 SER B O 1
ATOM 5039 N N . GLU B 1 284 ? 7.916 24.476 21.069 1.00 14.08 284 GLU B N 1
ATOM 5040 C CA . GLU B 1 284 ? 8.960 23.468 21.453 1.00 13.59 284 GLU B CA 1
ATOM 5041 C C . GLU B 1 284 ? 10.050 24.144 22.289 1.00 13.10 284 GLU B C 1
ATOM 5042 O O . GLU B 1 284 ? 10.582 23.540 23.225 1.00 15.06 284 GLU B O 1
ATOM 5048 N N . THR B 1 285 ? 10.385 25.389 21.989 1.00 10.93 285 THR B N 1
ATOM 5049 C CA . THR B 1 285 ? 11.449 26.140 22.676 1.00 15.00 285 THR B CA 1
ATOM 5050 C C . THR B 1 285 ? 10.946 26.514 24.076 1.00 12.92 285 THR B C 1
ATOM 5051 O O . THR B 1 285 ? 11.716 26.306 25.046 1.00 14.55 285 THR B O 1
ATOM 5055 N N . VAL B 1 286 ? 9.726 27.049 24.175 1.00 16.62 286 VAL B N 1
ATOM 5056 C CA . VAL B 1 286 ? 9.097 27.388 25.486 1.00 13.60 286 VAL B CA 1
ATOM 5057 C C . VAL B 1 286 ? 9.064 26.118 26.347 1.00 9.58 286 VAL B C 1
ATOM 5058 O O . VAL B 1 286 ? 9.431 26.167 27.531 1.00 17.94 286 VAL B O 1
ATOM 5062 N N . ARG B 1 287 ? 8.672 24.986 25.752 1.00 10.14 287 ARG B N 1
ATOM 5063 C CA . ARG B 1 287 ? 8.558 23.712 26.515 1.00 13.82 287 ARG B CA 1
ATOM 5064 C C . ARG B 1 287 ? 9.938 23.334 27.074 1.00 15.80 287 ARG B C 1
ATOM 5065 O O . ARG B 1 287 ? 10.085 23.109 28.310 1.00 15.05 287 ARG B O 1
ATOM 5073 N N . LEU B 1 288 ? 10.956 23.275 26.218 1.00 13.08 288 LEU B N 1
ATOM 5074 C CA . LEU B 1 288 ? 12.309 22.839 26.665 1.00 11.33 288 LEU B CA 1
ATOM 5075 C C . LEU B 1 288 ? 12.771 23.785 27.779 1.00 10.73 288 LEU B C 1
ATOM 5076 O O . LEU B 1 288 ? 13.258 23.341 28.800 1.00 13.65 288 LEU B O 1
ATOM 5081 N N . ASP B 1 289 ? 12.538 25.079 27.595 1.00 13.01 289 ASP B N 1
ATOM 5082 C CA . ASP B 1 289 ? 12.985 26.129 28.531 1.00 13.89 289 ASP B CA 1
ATOM 5083 C C . ASP B 1 289 ? 12.290 25.914 29.880 1.00 9.03 289 ASP B C 1
ATOM 5084 O O . ASP B 1 289 ? 12.964 25.942 30.905 1.00 11.95 289 ASP B O 1
ATOM 5089 N N . SER B 1 290 ? 10.980 25.688 29.887 1.00 15.02 290 SER B N 1
ATOM 5090 C CA . SER B 1 290 ? 10.219 25.510 31.151 1.00 12.74 290 SER B CA 1
ATOM 5091 C C . SER B 1 290 ? 10.765 24.288 31.904 1.00 11.20 290 SER B C 1
ATOM 5092 O O . SER B 1 290 ? 10.967 24.330 33.136 1.00 15.66 290 SER B O 1
ATOM 5095 N N . ARG B 1 291 ? 11.024 23.192 31.176 1.00 9.97 291 ARG B N 1
ATOM 5096 C CA . ARG B 1 291 ? 11.522 21.933 31.804 1.00 17.10 291 ARG B CA 1
ATOM 5097 C C . ARG B 1 291 ? 12.961 22.083 32.351 1.00 16.60 291 ARG B C 1
ATOM 5098 O O . ARG B 1 291 ? 13.337 21.336 33.280 1.00 20.58 291 ARG B O 1
ATOM 5106 N N . THR B 1 292 ? 13.740 23.032 31.820 1.00 11.41 292 THR B N 1
ATOM 5107 C CA . THR B 1 292 ? 15.168 23.295 32.156 1.00 16.86 292 THR B CA 1
ATOM 5108 C C . THR B 1 292 ? 15.307 24.345 33.281 1.00 13.42 292 THR B C 1
ATOM 5109 O O . THR B 1 292 ? 16.295 24.296 34.042 1.00 20.52 292 THR B O 1
ATOM 5113 N N . LYS B 1 293 ? 14.380 25.308 33.361 1.00 12.99 293 LYS B N 1
ATOM 5114 C CA . LYS B 1 293 ? 14.501 26.520 34.206 1.00 14.87 293 LYS B CA 1
ATOM 5115 C C . LYS B 1 293 ? 13.335 26.531 35.195 1.00 13.64 293 LYS B C 1
ATOM 5116 O O . LYS B 1 293 ? 13.483 25.847 36.231 1.00 15.00 293 LYS B O 1
ATOM 5122 N N . LEU B 1 294 ? 12.234 27.207 34.851 1.00 13.29 294 LEU B N 1
ATOM 5123 C CA . LEU B 1 294 ? 11.090 27.555 35.755 1.00 6.63 294 LEU B CA 1
ATOM 5124 C C . LEU B 1 294 ? 10.625 26.321 36.565 1.00 11.33 294 LEU B C 1
ATOM 5125 O O . LEU B 1 294 ? 10.517 26.432 37.816 1.00 15.81 294 LEU B O 1
ATOM 5130 N N . LEU B 1 295 ? 10.385 25.178 35.905 1.00 13.75 295 LEU B N 1
ATOM 5131 C CA . LEU B 1 295 ? 9.808 23.950 36.537 1.00 20.24 295 LEU B CA 1
ATOM 5132 C C . LEU B 1 295 ? 10.885 22.947 36.977 1.00 26.64 295 LEU B C 1
ATOM 5133 O O . LEU B 1 295 ? 10.484 21.863 37.426 1.00 27.43 295 LEU B O 1
ATOM 5138 N N . ASN B 1 296 ? 12.174 23.286 36.868 1.00 15.43 296 ASN B N 1
ATOM 5139 C CA . ASN B 1 296 ? 13.308 22.385 37.178 1.00 13.65 296 ASN B CA 1
ATOM 5140 C C . ASN B 1 296 ? 13.721 22.631 38.625 1.00 11.51 296 ASN B C 1
ATOM 5141 O O . ASN B 1 296 ? 14.166 23.715 38.966 1.00 15.34 296 ASN B O 1
ATOM 5146 N N . PRO B 1 297 ? 13.543 21.700 39.583 1.00 14.58 297 PRO B N 1
ATOM 5147 C CA . PRO B 1 297 ? 14.009 21.974 40.939 1.00 15.44 297 PRO B CA 1
ATOM 5148 C C . PRO B 1 297 ? 15.500 22.310 41.098 1.00 13.76 297 PRO B C 1
ATOM 5149 O O . PRO B 1 297 ? 15.807 23.056 41.980 1.00 18.01 297 PRO B O 1
ATOM 5153 N N . LYS B 1 298 ? 16.376 21.784 40.244 1.00 18.29 298 LYS B N 1
ATOM 5154 C CA . LYS B 1 298 ? 17.814 22.159 40.257 1.00 11.99 298 LYS B CA 1
ATOM 5155 C C . LYS B 1 298 ? 17.929 23.683 40.072 1.00 10.51 298 LYS B C 1
ATOM 5156 O O . LYS B 1 298 ? 18.677 24.326 40.849 1.00 20.35 298 LYS B O 1
ATOM 5162 N N . TRP B 1 299 ? 17.155 24.224 39.124 1.00 12.18 299 TRP B N 1
ATOM 5163 C CA . TRP B 1 299 ? 17.101 25.676 38.845 1.00 13.76 299 TRP B CA 1
ATOM 5164 C C . TRP B 1 299 ? 16.451 26.402 40.030 1.00 14.57 299 TRP B C 1
ATOM 5165 O O . TRP B 1 299 ? 17.131 27.264 40.597 1.00 19.08 299 TRP B O 1
ATOM 5176 N N . TYR B 1 300 ? 15.200 26.090 40.435 1.00 13.41 300 TYR B N 1
ATOM 5177 C CA . TYR B 1 300 ? 14.487 26.980 41.395 1.00 7.00 300 TYR B CA 1
ATOM 5178 C C . TYR B 1 300 ? 15.072 26.818 42.808 1.00 10.75 300 TYR B C 1
ATOM 5179 O O . TYR B 1 300 ? 15.129 27.806 43.592 1.00 16.59 300 TYR B O 1
ATOM 5188 N N . GLU B 1 301 ? 15.529 25.607 43.154 1.00 15.78 301 GLU B N 1
ATOM 5189 C CA . GLU B 1 301 ? 16.313 25.408 44.410 1.00 23.64 301 GLU B CA 1
ATOM 5190 C C . GLU B 1 301 ? 17.653 26.166 44.336 1.00 14.44 301 GLU B C 1
ATOM 5191 O O . GLU B 1 301 ? 18.015 26.791 45.372 1.00 19.41 301 GLU B O 1
ATOM 5197 N N . GLY B 1 302 ? 18.349 26.133 43.200 1.00 17.95 302 GLY B N 1
ATOM 5198 C CA . GLY B 1 302 ? 19.493 27.018 42.914 1.00 19.02 302 GLY B CA 1
ATOM 5199 C C . GLY B 1 302 ? 19.159 28.452 43.272 1.00 20.63 302 GLY B C 1
ATOM 5200 O O . GLY B 1 302 ? 19.869 29.059 44.063 1.00 15.58 302 GLY B O 1
ATOM 5201 N N . MET B 1 303 ? 18.005 28.930 42.822 1.00 17.59 303 MET B N 1
ATOM 5202 C CA . MET B 1 303 ? 17.570 30.328 43.059 1.00 12.97 303 MET B CA 1
ATOM 5203 C C . MET B 1 303 ? 17.266 30.560 44.535 1.00 18.11 303 MET B C 1
ATOM 5204 O O . MET B 1 303 ? 17.833 31.523 45.129 1.00 15.47 303 MET B O 1
ATOM 5209 N N . LEU B 1 304 ? 16.395 29.745 45.137 1.00 14.23 304 LEU B N 1
ATOM 5210 C CA . LEU B 1 304 ? 16.070 29.893 46.571 1.00 16.99 304 LEU B CA 1
ATOM 5211 C C . LEU B 1 304 ? 17.329 29.846 47.449 1.00 10.88 304 LEU B C 1
ATOM 5212 O O . LEU B 1 304 ? 17.323 30.547 48.499 1.00 14.73 304 LEU B O 1
ATOM 5217 N N . ALA B 1 305 ? 18.404 29.178 47.022 1.00 17.37 305 ALA B N 1
ATOM 5218 C CA . ALA B 1 305 ? 19.682 29.161 47.793 1.00 14.13 305 ALA B CA 1
ATOM 5219 C C . ALA B 1 305 ? 20.278 30.575 47.918 1.00 20.13 305 ALA B C 1
ATOM 5220 O O . ALA B 1 305 ? 20.990 30.855 48.910 1.00 16.80 305 ALA B O 1
ATOM 5222 N N . HIS B 1 306 ? 20.015 31.474 46.963 1.00 12.29 306 HIS B N 1
ATOM 5223 C CA . HIS B 1 306 ? 20.402 32.900 47.085 1.00 13.26 306 HIS B CA 1
ATOM 5224 C C . HIS B 1 306 ? 19.597 33.651 48.141 1.00 16.22 306 HIS B C 1
ATOM 5225 O O . HIS B 1 306 ? 20.040 34.754 48.506 1.00 24.35 306 HIS B O 1
ATOM 5232 N N . GLY B 1 307 ? 18.422 33.143 48.525 1.00 21.08 307 GLY B N 1
ATOM 5233 C CA . GLY B 1 307 ? 17.507 33.824 49.449 1.00 17.82 307 GLY B CA 1
ATOM 5234 C C . GLY B 1 307 ? 16.613 34.831 48.738 1.00 12.29 307 GLY B C 1
ATOM 5235 O O . GLY B 1 307 ? 16.019 34.508 47.724 1.00 15.75 307 GLY B O 1
ATOM 5236 N N . TYR B 1 308 ? 16.512 36.014 49.319 1.00 16.81 308 TYR B N 1
ATOM 5237 C CA . TYR B 1 308 ? 15.622 37.111 48.873 1.00 25.39 308 TYR B CA 1
ATOM 5238 C C . TYR B 1 308 ? 15.671 37.238 47.341 1.00 10.11 308 TYR B C 1
ATOM 5239 O O . TYR B 1 308 ? 14.634 37.180 46.661 1.00 16.51 308 TYR B O 1
ATOM 5248 N N . GLU B 1 309 ? 16.861 37.430 46.774 1.00 16.15 309 GLU B N 1
ATOM 5249 C CA . GLU B 1 309 ? 17.015 37.677 45.319 1.00 19.47 309 GLU B CA 1
ATOM 5250 C C . GLU B 1 309 ? 16.507 36.471 44.525 1.00 17.51 309 GLU B C 1
ATOM 5251 O O . GLU B 1 309 ? 16.087 36.665 43.360 1.00 23.44 309 GLU B O 1
ATOM 5257 N N . GLY B 1 310 ? 16.616 35.267 45.091 1.00 15.81 310 GLY B N 1
ATOM 5258 C CA . GLY B 1 310 ? 16.159 34.021 44.455 1.00 15.97 310 GLY B CA 1
ATOM 5259 C C . GLY B 1 310 ? 14.681 34.066 44.152 1.00 17.20 310 GLY B C 1
ATOM 5260 O O . GLY B 1 310 ? 14.261 33.643 43.041 1.00 17.18 310 GLY B O 1
ATOM 5261 N N . VAL B 1 311 ? 13.886 34.581 45.074 1.00 10.26 311 VAL B N 1
ATOM 5262 C CA . VAL B 1 311 ? 12.406 34.622 44.872 1.00 16.57 311 VAL B CA 1
ATOM 5263 C C . VAL B 1 311 ? 12.082 35.618 43.726 1.00 14.70 311 VAL B C 1
ATOM 5264 O O . VAL B 1 311 ? 11.109 35.357 42.943 1.00 14.25 311 VAL B O 1
ATOM 5268 N N . ARG B 1 312 ? 12.818 36.744 43.664 1.00 18.91 312 ARG B N 1
ATOM 5269 C CA . ARG B 1 312 ? 12.732 37.747 42.558 1.00 18.30 312 ARG B CA 1
ATOM 5270 C C . ARG B 1 312 ? 13.059 37.049 41.231 1.00 14.33 312 ARG B C 1
ATOM 5271 O O . ARG B 1 312 ? 12.363 37.301 40.226 1.00 11.88 312 ARG B O 1
ATOM 5279 N N . GLU B 1 313 ? 14.076 36.186 41.226 1.00 18.34 313 GLU B N 1
ATOM 5280 C CA . GLU B 1 313 ? 14.491 35.490 39.975 1.00 18.93 313 GLU B CA 1
ATOM 5281 C C . GLU B 1 313 ? 13.351 34.569 39.521 1.00 11.97 313 GLU B C 1
ATOM 5282 O O . GLU B 1 313 ? 13.070 34.522 38.321 1.00 14.51 313 GLU B O 1
ATOM 5288 N N . ILE B 1 314 ? 12.684 33.877 40.451 1.00 10.97 314 ILE B N 1
ATOM 5289 C CA . ILE B 1 314 ? 11.553 32.972 40.097 1.00 16.05 314 ILE B CA 1
ATOM 5290 C C . ILE B 1 314 ? 10.391 33.845 39.603 1.00 9.48 314 ILE B C 1
ATOM 5291 O O . ILE B 1 314 ? 9.787 33.515 38.570 1.00 14.64 314 ILE B O 1
ATOM 5296 N N . SER B 1 315 ? 10.109 34.945 40.307 1.00 12.79 315 SER B N 1
ATOM 5297 C CA . SER B 1 315 ? 9.037 35.904 39.926 1.00 11.48 315 SER B CA 1
ATOM 5298 C C . SER B 1 315 ? 9.269 36.397 38.499 1.00 7.51 315 SER B C 1
ATOM 5299 O O . SER B 1 315 ? 8.333 36.384 37.669 1.00 8.62 315 SER B O 1
ATOM 5302 N N . LYS B 1 316 ? 10.513 36.781 38.180 1.00 14.46 316 LYS B N 1
ATOM 5303 C CA . LYS B 1 316 ? 10.931 37.364 36.878 1.00 15.35 316 LYS B CA 1
ATOM 5304 C C . LYS B 1 316 ? 10.774 36.335 35.754 1.00 8.35 316 LYS B C 1
ATOM 5305 O O . LYS B 1 316 ? 10.247 36.685 34.646 1.00 13.42 316 LYS B O 1
ATOM 5311 N N . ARG B 1 317 ? 11.070 35.078 36.052 1.00 8.83 317 ARG B N 1
ATOM 5312 C CA . ARG B 1 317 ? 10.965 33.952 35.089 1.00 13.34 317 ARG B CA 1
ATOM 5313 C C . ARG B 1 317 ? 9.513 33.769 34.661 1.00 8.60 317 ARG B C 1
ATOM 5314 O O . ARG B 1 317 ? 9.224 33.610 33.461 1.00 12.15 317 ARG B O 1
ATOM 5322 N N . LEU B 1 318 ? 8.615 33.853 35.628 1.00 8.60 318 LEU B N 1
ATOM 5323 C CA . LEU B 1 318 ? 7.163 33.684 35.415 1.00 12.21 318 LEU B CA 1
ATOM 5324 C C . LEU B 1 318 ? 6.633 34.848 34.558 1.00 2.32 318 LEU B C 1
ATOM 5325 O O . LEU B 1 318 ? 5.980 34.579 33.526 1.00 11.53 318 LEU B O 1
ATOM 5330 N N . VAL B 1 319 ? 7.005 36.071 34.880 1.00 11.64 319 VAL B N 1
ATOM 5331 C CA . VAL B 1 319 ? 6.649 37.253 34.060 1.00 9.79 319 VAL B CA 1
ATOM 5332 C C . VAL B 1 319 ? 7.191 37.113 32.627 1.00 9.36 319 VAL B C 1
ATOM 5333 O O . VAL B 1 319 ? 6.447 37.380 31.641 1.00 11.10 319 VAL B O 1
ATOM 5337 N N . ASN B 1 320 ? 8.428 36.635 32.467 1.00 10.43 320 ASN B N 1
ATOM 5338 C CA . ASN B 1 320 ? 8.993 36.545 31.100 1.00 9.97 320 ASN B CA 1
ATOM 5339 C C . ASN B 1 320 ? 8.269 35.427 30.326 1.00 13.61 320 ASN B C 1
ATOM 5340 O O . ASN B 1 320 ? 8.193 35.515 29.126 1.00 12.30 320 ASN B O 1
ATOM 5345 N N . THR B 1 321 ? 7.759 34.393 31.003 1.00 12.01 321 THR B N 1
ATOM 5346 C CA . THR B 1 321 ? 6.951 33.343 30.358 1.00 9.11 321 THR B CA 1
ATOM 5347 C C . THR B 1 321 ? 5.628 33.980 29.890 1.00 10.53 321 THR B C 1
ATOM 5348 O O . THR B 1 321 ? 5.269 33.772 28.731 1.00 13.64 321 THR B O 1
ATOM 5352 N N . MET B 1 322 ? 4.988 34.802 30.735 1.00 9.13 322 MET B N 1
ATOM 5353 C CA . MET B 1 322 ? 3.722 35.517 30.409 1.00 18.04 322 MET B CA 1
ATOM 5354 C C . MET B 1 322 ? 3.947 36.415 29.186 1.00 6.93 322 MET B C 1
ATOM 5355 O O . MET B 1 322 ? 3.046 36.533 28.319 1.00 12.91 322 MET B O 1
ATOM 5360 N N . GLY B 1 323 ? 5.143 36.981 29.030 1.00 9.84 323 GLY B N 1
ATOM 5361 C CA . GLY B 1 323 ? 5.496 37.776 27.849 1.00 7.34 323 GLY B CA 1
ATOM 5362 C C . GLY B 1 323 ? 5.241 36.993 26.570 1.00 7.19 323 GLY B C 1
ATOM 5363 O O . GLY B 1 323 ? 4.789 37.588 25.577 1.00 9.38 323 GLY B O 1
ATOM 5364 N N . TRP B 1 324 ? 5.684 35.750 26.540 1.00 11.57 324 TRP B N 1
ATOM 5365 C CA . TRP B 1 324 ? 5.483 34.842 25.388 1.00 10.11 324 TRP B CA 1
ATOM 5366 C C . TRP B 1 324 ? 3.989 34.518 25.176 1.00 11.30 324 TRP B C 1
ATOM 5367 O O . TRP B 1 324 ? 3.575 34.369 24.033 1.00 12.11 324 TRP B O 1
ATOM 5378 N N . SER B 1 325 ? 3.193 34.345 26.237 1.00 9.53 325 SER B N 1
ATOM 5379 C CA . SER B 1 325 ? 1.714 34.259 26.108 1.00 16.46 325 SER B CA 1
ATOM 5380 C C . SER B 1 325 ? 1.217 35.522 25.386 1.00 13.05 325 SER B C 1
ATOM 5381 O O . SER B 1 325 ? 0.482 35.430 24.437 1.00 10.95 325 SER B O 1
ATOM 5384 N N . ALA B 1 326 ? 1.657 36.687 25.825 1.00 11.80 326 ALA B N 1
ATOM 5385 C CA . ALA B 1 326 ? 1.199 37.987 25.316 1.00 10.33 326 ALA B CA 1
ATOM 5386 C C . ALA B 1 326 ? 1.567 38.167 23.843 1.00 15.85 326 ALA B C 1
ATOM 5387 O O . ALA B 1 326 ? 0.689 38.563 23.059 1.00 13.80 326 ALA B O 1
ATOM 5389 N N . THR B 1 327 ? 2.811 37.866 23.450 1.00 11.28 327 THR B N 1
ATOM 5390 C CA . THR B 1 327 ? 3.287 38.185 22.082 1.00 9.50 327 THR B CA 1
ATOM 5391 C C . THR B 1 327 ? 3.014 37.058 21.090 1.00 12.44 327 THR B C 1
ATOM 5392 O O . THR B 1 327 ? 2.906 37.361 19.888 1.00 10.97 327 THR B O 1
ATOM 5396 N N . ALA B 1 328 ? 2.797 35.835 21.576 1.00 10.10 328 ALA B N 1
ATOM 5397 C CA . ALA B 1 328 ? 2.734 34.672 20.673 1.00 14.04 328 ALA B CA 1
ATOM 5398 C C . ALA B 1 328 ? 1.699 33.620 21.069 1.00 13.52 328 ALA B C 1
ATOM 5399 O O . ALA B 1 328 ? 1.437 32.750 20.219 1.00 12.47 328 ALA B O 1
ATOM 5401 N N . GLY B 1 329 ? 1.156 33.597 22.288 1.00 16.19 329 GLY B N 1
ATOM 5402 C CA . GLY B 1 329 ? 0.247 32.502 22.699 1.00 10.36 329 GLY B CA 1
ATOM 5403 C C . GLY B 1 329 ? 0.987 31.185 22.805 1.00 19.13 329 GLY B C 1
ATOM 5404 O O . GLY B 1 329 ? 0.309 30.169 22.728 1.00 17.71 329 GLY B O 1
ATOM 5405 N N . ALA B 1 330 ? 2.321 31.213 22.958 1.00 14.88 330 ALA B N 1
ATOM 5406 C CA . ALA B 1 330 ? 3.231 30.056 22.735 1.00 13.79 330 ALA B CA 1
ATOM 5407 C C . ALA B 1 330 ? 3.443 29.239 24.016 1.00 17.57 330 ALA B C 1
ATOM 5408 O O . ALA B 1 330 ? 4.286 28.295 23.970 1.00 17.01 330 ALA B O 1
ATOM 5410 N N . VAL B 1 331 ? 2.754 29.587 25.122 1.00 13.00 331 VAL B N 1
ATOM 5411 C CA . VAL B 1 331 ? 2.949 28.894 26.430 1.00 10.67 331 VAL B CA 1
ATOM 5412 C C . VAL B 1 331 ? 1.738 28.004 26.694 1.00 11.88 331 VAL B C 1
ATOM 5413 O O . VAL B 1 331 ? 0.599 28.494 26.751 1.00 14.66 331 VAL B O 1
ATOM 5417 N N . ASP B 1 332 ? 1.982 26.689 26.759 1.00 11.93 332 ASP B N 1
ATOM 5418 C CA . ASP B 1 332 ? 0.906 25.700 26.987 1.00 17.72 332 ASP B CA 1
ATOM 5419 C C . ASP B 1 332 ? 0.319 25.949 28.386 1.00 12.30 332 ASP B C 1
ATOM 5420 O O . ASP B 1 332 ? 1.062 26.296 29.336 1.00 15.50 332 ASP B O 1
ATOM 5425 N N . ASN B 1 333 ? -0.973 25.728 28.555 1.00 17.74 333 ASN B N 1
ATOM 5426 C CA . ASN B 1 333 ? -1.602 25.807 29.899 1.00 12.65 333 ASN B CA 1
ATOM 5427 C C . ASN B 1 333 ? -0.801 25.021 30.958 1.00 11.00 333 ASN B C 1
ATOM 5428 O O . ASN B 1 333 ? -0.626 25.544 32.069 1.00 17.25 333 ASN B O 1
ATOM 5433 N N . TRP B 1 334 ? -0.311 23.819 30.648 1.00 12.55 334 TRP B N 1
ATOM 5434 C CA . TRP B 1 334 ? 0.332 22.931 31.653 1.00 16.10 334 TRP B CA 1
ATOM 5435 C C . TRP B 1 334 ? 1.482 23.660 32.351 1.00 13.35 334 TRP B C 1
ATOM 5436 O O . TRP B 1 334 ? 1.775 23.366 33.532 1.00 19.10 334 TRP B O 1
ATOM 5447 N N . VAL B 1 335 ? 2.143 24.596 31.647 1.00 14.61 335 VAL B N 1
ATOM 5448 C CA . VAL B 1 335 ? 3.310 25.279 32.258 1.00 13.07 335 VAL B CA 1
ATOM 5449 C C . VAL B 1 335 ? 2.808 26.075 33.460 1.00 13.99 335 VAL B C 1
ATOM 5450 O O . VAL B 1 335 ? 3.390 25.971 34.538 1.00 14.94 335 VAL B O 1
ATOM 5454 N N . TYR B 1 336 ? 1.723 26.830 33.304 1.00 13.94 336 TYR B N 1
ATOM 5455 C CA . TYR B 1 336 ? 1.169 27.690 34.380 1.00 15.90 336 TYR B CA 1
ATOM 5456 C C . TYR B 1 336 ? 0.516 26.848 35.489 1.00 11.67 336 TYR B C 1
ATOM 5457 O O . TYR B 1 336 ? 0.756 27.133 36.670 1.00 13.17 336 TYR B O 1
ATOM 5466 N N . GLU B 1 337 ? -0.234 25.817 35.112 1.00 12.63 337 GLU B N 1
ATOM 5467 C CA . GLU B 1 337 ? -0.818 24.839 36.069 1.00 14.75 337 GLU B CA 1
ATOM 5468 C C . GLU B 1 337 ? 0.309 24.238 36.921 1.00 17.45 337 GLU B C 1
ATOM 5469 O O . GLU B 1 337 ? 0.190 24.225 38.179 1.00 13.40 337 GLU B O 1
ATOM 5475 N N . GLU B 1 338 ? 1.397 23.803 36.277 1.00 16.94 338 GLU B N 1
ATOM 5476 C CA . GLU B 1 338 ? 2.523 23.153 37.003 1.00 12.17 338 GLU B CA 1
ATOM 5477 C C . GLU B 1 338 ? 3.234 24.187 37.890 1.00 15.66 338 GLU B C 1
ATOM 5478 O O . GLU B 1 338 ? 3.561 23.859 39.063 1.00 15.99 338 GLU B O 1
ATOM 5484 N N . ALA B 1 339 ? 3.461 25.410 37.392 1.00 12.51 339 ALA B N 1
ATOM 5485 C CA . ALA B 1 339 ? 4.113 26.452 38.212 1.00 12.40 339 ALA B CA 1
ATOM 5486 C C . ALA B 1 339 ? 3.281 26.714 39.465 1.00 7.75 339 ALA B C 1
ATOM 5487 O O . ALA B 1 339 ? 3.877 26.831 40.573 1.00 13.03 339 ALA B O 1
ATOM 5489 N N . ASN B 1 340 ? 1.960 26.800 39.287 1.00 20.28 340 ASN B N 1
ATOM 5490 C CA . ASN B 1 340 ? 1.027 27.107 40.391 1.00 9.84 340 ASN B CA 1
ATOM 5491 C C . ASN B 1 340 ? 1.134 25.982 41.436 1.00 13.32 340 ASN B C 1
ATOM 5492 O O . ASN B 1 340 ? 1.296 26.260 42.623 1.00 13.99 340 ASN B O 1
ATOM 5497 N N . ALA B 1 341 ? 1.120 24.731 40.982 1.00 20.49 341 ALA B N 1
ATOM 5498 C CA . ALA B 1 341 ? 1.177 23.543 41.873 1.00 17.91 341 ALA B CA 1
ATOM 5499 C C . ALA B 1 341 ? 2.472 23.573 42.689 1.00 23.89 341 ALA B C 1
ATOM 5500 O O . ALA B 1 341 ? 2.411 23.405 43.925 1.00 23.25 341 ALA B O 1
ATOM 5502 N N . THR B 1 342 ? 3.592 23.815 42.004 1.00 15.67 342 THR B N 1
ATOM 5503 C CA . THR B 1 342 ? 4.977 23.836 42.553 1.00 15.62 342 THR B CA 1
ATOM 5504 C C . THR B 1 342 ? 5.141 24.960 43.581 1.00 13.44 342 THR B C 1
ATOM 5505 O O . THR B 1 342 ? 5.666 24.683 44.655 1.00 18.36 342 THR B O 1
ATOM 5509 N N . PHE B 1 343 ? 4.735 26.205 43.251 1.00 14.95 343 PHE B N 1
ATOM 5510 C CA . PHE B 1 343 ? 5.077 27.404 44.053 1.00 14.38 343 PHE B CA 1
ATOM 5511 C C . PHE B 1 343 ? 3.925 27.871 44.954 1.00 13.76 343 PHE B C 1
ATOM 5512 O O . PHE B 1 343 ? 4.245 28.560 45.943 1.00 18.89 343 PHE B O 1
ATOM 5520 N N . ILE B 1 344 ? 2.676 27.590 44.605 1.00 20.23 344 ILE B N 1
ATOM 5521 C CA . ILE B 1 344 ? 1.484 28.082 45.366 1.00 16.62 344 ILE B CA 1
ATOM 5522 C C . ILE B 1 344 ? 0.842 26.914 46.138 1.00 16.99 344 ILE B C 1
ATOM 5523 O O . ILE B 1 344 ? 0.711 27.038 47.382 1.00 23.23 344 ILE B O 1
ATOM 5528 N N . LEU B 1 345 ? 0.465 25.835 45.451 1.00 15.05 345 LEU B N 1
ATOM 5529 C CA . LEU B 1 345 ? -0.365 24.732 46.042 1.00 19.82 345 LEU B CA 1
ATOM 5530 C C . LEU B 1 345 ? 0.469 23.926 47.040 1.00 20.14 345 LEU B C 1
ATOM 5531 O O . LEU B 1 345 ? -0.159 23.235 47.876 1.00 24.07 345 LEU B O 1
ATOM 5536 N N . ASP B 1 346 ? 1.798 23.912 46.864 1.00 22.78 346 ASP B N 1
ATOM 5537 C CA . ASP B 1 346 ? 2.758 23.216 47.751 1.00 18.54 346 ASP B CA 1
ATOM 5538 C C . ASP B 1 346 ? 3.012 24.157 48.935 1.00 15.40 346 ASP B C 1
ATOM 5539 O O . ASP B 1 346 ? 3.652 25.209 48.758 1.00 16.28 346 ASP B O 1
ATOM 5544 N N . GLU B 1 347 ? 2.477 23.825 50.113 1.00 28.47 347 GLU B N 1
ATOM 5545 C CA . GLU B 1 347 ? 2.506 24.742 51.286 1.00 13.14 347 GLU B CA 1
ATOM 5546 C C . GLU B 1 347 ? 3.942 24.930 51.797 1.00 17.83 347 GLU B C 1
ATOM 5547 O O . GLU B 1 347 ? 4.278 26.068 52.138 1.00 27.73 347 GLU B O 1
ATOM 5553 N N . GLN B 1 348 ? 4.717 23.839 51.822 1.00 20.97 348 GLN B N 1
ATOM 5554 C CA . GLN B 1 348 ? 6.159 23.782 52.162 1.00 22.51 348 GLN B CA 1
ATOM 5555 C C . GLN B 1 348 ? 6.888 24.850 51.349 1.00 25.65 348 GLN B C 1
ATOM 5556 O O . GLN B 1 348 ? 7.465 25.746 51.973 1.00 26.13 348 GLN B O 1
ATOM 5562 N N . MET B 1 349 ? 6.770 24.778 50.019 1.00 21.02 349 MET B N 1
ATOM 5563 C CA . MET B 1 349 ? 7.414 25.739 49.065 1.00 12.19 349 MET B CA 1
ATOM 5564 C C . MET B 1 349 ? 6.818 27.135 49.297 1.00 11.95 349 MET B C 1
ATOM 5565 O O . MET B 1 349 ? 7.562 28.117 49.347 1.00 20.65 349 MET B O 1
ATOM 5570 N N . ARG B 1 350 ? 5.480 27.263 49.326 1.00 20.95 350 ARG B N 1
ATOM 5571 C CA . ARG B 1 350 ? 4.757 28.567 49.421 1.00 16.43 350 ARG B CA 1
ATOM 5572 C C . ARG B 1 350 ? 5.201 29.355 50.657 1.00 15.79 350 ARG B C 1
ATOM 5573 O O . ARG B 1 350 ? 5.337 30.590 50.558 1.00 21.43 350 ARG B O 1
ATOM 5581 N N . GLN B 1 351 ? 5.395 28.678 51.796 1.00 15.53 351 GLN B N 1
ATOM 5582 C CA . GLN B 1 351 ? 5.791 29.343 53.066 1.00 24.29 351 GLN B CA 1
ATOM 5583 C C . GLN B 1 351 ? 7.230 29.858 52.909 1.00 13.67 351 GLN B C 1
ATOM 5584 O O . GLN B 1 351 ? 7.547 30.927 53.445 1.00 19.57 351 GLN B O 1
ATOM 5590 N N . ARG B 1 352 ? 8.074 29.088 52.223 1.00 28.85 352 ARG B N 1
ATOM 5591 C CA . ARG B 1 352 ? 9.496 29.451 51.971 1.00 23.13 352 ARG B CA 1
ATOM 5592 C C . ARG B 1 352 ? 9.551 30.730 51.136 1.00 14.64 352 ARG B C 1
ATOM 5593 O O . ARG B 1 352 ? 10.236 31.675 51.539 1.00 15.74 352 ARG B O 1
ATOM 5601 N N . LEU B 1 353 ? 8.833 30.770 50.021 1.00 15.48 353 LEU B N 1
ATOM 5602 C CA . LEU B 1 353 ? 8.804 32.014 49.205 1.00 11.21 353 LEU B CA 1
ATOM 5603 C C . LEU B 1 353 ? 8.327 33.192 50.067 1.00 23.87 353 LEU B C 1
ATOM 5604 O O . LEU B 1 353 ? 8.985 34.267 50.029 1.00 21.96 353 LEU B O 1
ATOM 5609 N N . LEU B 1 354 ? 7.231 33.012 50.810 1.00 24.41 354 LEU B N 1
ATOM 5610 C CA . LEU B 1 354 ? 6.605 34.077 51.634 1.00 19.31 354 LEU B CA 1
ATOM 5611 C C . LEU B 1 354 ? 7.606 34.594 52.693 1.00 20.62 354 LEU B C 1
ATOM 5612 O O . LEU B 1 354 ? 7.744 35.826 52.789 1.00 27.84 354 LEU B O 1
ATOM 5617 N N . ASN B 1 355 ? 8.279 33.708 53.447 1.00 17.04 355 ASN B N 1
ATOM 5618 C CA . ASN B 1 355 ? 9.189 34.048 54.575 1.00 26.88 355 ASN B CA 1
ATOM 5619 C C . ASN B 1 355 ? 10.470 34.665 54.030 1.00 55.84 355 ASN B C 1
ATOM 5620 O O . ASN B 1 355 ? 11.095 35.468 54.742 1.00 40.96 355 ASN B O 1
ATOM 5625 N N . THR B 1 356 ? 10.873 34.241 52.835 1.00 22.67 356 THR B N 1
ATOM 5626 C CA . THR B 1 356 ? 12.164 34.641 52.235 1.00 17.66 356 THR B CA 1
ATOM 5627 C C . THR B 1 356 ? 12.033 36.016 51.553 1.00 16.82 356 THR B C 1
ATOM 5628 O O . THR B 1 356 ? 12.913 36.840 51.778 1.00 22.81 356 THR B O 1
ATOM 5632 N N . ASN B 1 357 ? 10.963 36.248 50.788 1.00 28.67 357 ASN B N 1
ATOM 5633 C CA . ASN B 1 357 ? 10.768 37.520 50.041 1.00 15.46 357 ASN B CA 1
ATOM 5634 C C . ASN B 1 357 ? 9.280 37.781 49.851 1.00 19.66 357 ASN B C 1
ATOM 5635 O O . ASN B 1 357 ? 8.708 37.423 48.815 1.00 13.45 357 ASN B O 1
ATOM 5640 N N . PRO B 1 358 ? 8.590 38.387 50.842 1.00 25.47 358 PRO B N 1
ATOM 5641 C CA . PRO B 1 358 ? 7.170 38.701 50.688 1.00 36.85 358 PRO B CA 1
ATOM 5642 C C . PRO B 1 358 ? 6.884 39.589 49.467 1.00 12.37 358 PRO B C 1
ATOM 5643 O O . PRO B 1 358 ? 5.870 39.371 48.816 1.00 23.19 358 PRO B O 1
ATOM 5647 N N . HIS B 1 359 ? 7.755 40.543 49.162 1.00 21.75 359 HIS B N 1
ATOM 5648 C CA . HIS B 1 359 ? 7.542 41.488 48.041 1.00 20.64 359 HIS B CA 1
ATOM 5649 C C . HIS B 1 359 ? 7.480 40.698 46.734 1.00 18.29 359 HIS B C 1
ATOM 5650 O O . HIS B 1 359 ? 6.532 40.891 45.992 1.00 19.37 359 HIS B O 1
ATOM 5657 N N . SER B 1 360 ? 8.465 39.828 46.476 1.00 14.97 360 SER B N 1
ATOM 5658 C CA . SER B 1 360 ? 8.489 39.017 45.229 1.00 15.35 360 SER B CA 1
ATOM 5659 C C . SER B 1 360 ? 7.433 37.910 45.274 1.00 15.34 360 SER B C 1
ATOM 5660 O O . SER B 1 360 ? 6.897 37.585 44.188 1.00 15.54 360 SER B O 1
ATOM 5663 N N . PHE B 1 361 ? 7.078 37.358 46.443 1.00 19.60 361 PHE B N 1
ATOM 5664 C CA . PHE B 1 361 ? 5.942 36.393 46.543 1.00 11.24 361 PHE B CA 1
ATOM 5665 C C . PHE B 1 361 ? 4.630 37.048 46.067 1.00 5.89 361 PHE B C 1
ATOM 5666 O O . PHE B 1 361 ? 3.954 36.427 45.214 1.00 12.40 361 PHE B O 1
ATOM 5674 N N . ARG B 1 362 ? 4.291 38.225 46.614 1.00 16.18 362 ARG B N 1
ATOM 5675 C CA . ARG B 1 362 ? 3.140 39.087 46.207 1.00 24.34 362 ARG B CA 1
ATOM 5676 C C . ARG B 1 362 ? 3.160 39.249 44.683 1.00 7.46 362 ARG B C 1
ATOM 5677 O O . ARG B 1 362 ? 2.096 39.070 44.001 1.00 19.11 362 ARG B O 1
ATOM 5685 N N . LYS B 1 363 ? 4.326 39.494 44.105 1.00 11.50 363 LYS B N 1
ATOM 5686 C CA . LYS B 1 363 ? 4.413 39.628 42.633 1.00 12.02 363 LYS B CA 1
ATOM 5687 C C . LYS B 1 363 ? 3.983 38.319 41.970 1.00 12.65 363 LYS B C 1
ATOM 5688 O O . LYS B 1 363 ? 3.304 38.351 40.933 1.00 19.48 363 LYS B O 1
ATOM 5694 N N . MET B 1 364 ? 4.381 37.187 42.527 1.00 18.04 364 MET B N 1
ATOM 5695 C CA . MET B 1 364 ? 4.077 35.911 41.847 1.00 14.38 364 MET B CA 1
ATOM 5696 C C . MET B 1 364 ? 2.571 35.669 41.903 1.00 13.78 364 MET B C 1
ATOM 5697 O O . MET B 1 364 ? 2.025 35.340 40.912 1.00 11.49 364 MET B O 1
ATOM 5702 N N . VAL B 1 365 ? 1.948 35.916 43.044 1.00 12.47 365 VAL B N 1
ATOM 5703 C CA . VAL B 1 365 ? 0.495 35.685 43.208 1.00 14.58 365 VAL B CA 1
ATOM 5704 C C . VAL B 1 365 ? -0.203 36.583 42.177 1.00 9.12 365 VAL B C 1
ATOM 5705 O O . VAL B 1 365 ? -1.087 36.075 41.455 1.00 16.23 365 VAL B O 1
ATOM 5709 N N . SER B 1 366 ? 0.175 37.871 42.140 1.00 12.54 366 SER B N 1
ATOM 5710 C CA . SER B 1 366 ? -0.261 38.903 41.149 1.00 11.17 366 SER B CA 1
ATOM 5711 C C . SER B 1 366 ? -0.130 38.361 39.709 1.00 8.22 366 SER B C 1
ATOM 5712 O O . SER B 1 366 ? -1.098 38.445 38.921 1.00 10.81 366 SER B O 1
ATOM 5715 N N . THR B 1 367 ? 1.022 37.793 39.355 1.00 9.47 367 THR B N 1
ATOM 5716 C CA . THR B 1 367 ? 1.257 37.193 38.011 1.00 11.86 367 THR B CA 1
ATOM 5717 C C . THR B 1 367 ? 0.273 36.044 37.744 1.00 21.57 367 THR B C 1
ATOM 5718 O O . THR B 1 367 ? -0.336 36.089 36.684 1.00 11.15 367 THR B O 1
ATOM 5722 N N . PHE B 1 368 ? 0.068 35.076 38.649 1.00 14.73 368 PHE B N 1
ATOM 5723 C CA . PHE B 1 368 ? -0.883 33.954 38.384 1.00 14.38 368 PHE B CA 1
ATOM 5724 C C . PHE B 1 368 ? -2.301 34.509 38.218 1.00 9.78 368 PHE B C 1
ATOM 5725 O O . PHE B 1 368 ? -2.948 34.119 37.204 1.00 13.26 368 PHE B O 1
ATOM 5733 N N . LEU B 1 369 ? -2.722 35.439 39.071 1.00 12.59 369 LEU B N 1
ATOM 5734 C CA . LEU B 1 369 ? -4.063 36.078 38.879 1.00 27.38 369 LEU B CA 1
ATOM 5735 C C . LEU B 1 369 ? -4.171 36.822 37.530 1.00 8.82 369 LEU B C 1
ATOM 5736 O O . LEU B 1 369 ? -5.244 36.717 36.881 1.00 23.80 369 LEU B O 1
ATOM 5741 N N . GLU B 1 370 ? -3.128 37.508 37.074 1.00 12.57 370 GLU B N 1
ATOM 5742 C CA . GLU B 1 370 ? -3.103 38.276 35.803 1.00 11.84 370 GLU B CA 1
ATOM 5743 C C . GLU B 1 370 ? -3.124 37.295 34.636 1.00 19.36 370 GLU B C 1
ATOM 5744 O O . GLU B 1 370 ? -3.845 37.564 33.639 1.00 15.57 370 GLU B O 1
ATOM 5750 N N . LEU B 1 371 ? -2.382 36.192 34.783 1.00 13.08 371 LEU B N 1
ATOM 5751 C CA . LEU B 1 371 ? -2.360 35.125 33.748 1.00 12.66 371 LEU B CA 1
ATOM 5752 C C . LEU B 1 371 ? -3.803 34.631 33.544 1.00 9.63 371 LEU B C 1
ATOM 5753 O O . LEU B 1 371 ? -4.240 34.545 32.396 1.00 12.82 371 LEU B O 1
ATOM 5758 N N . HIS B 1 372 ? -4.518 34.388 34.634 1.00 11.29 372 HIS B N 1
ATOM 5759 C CA . HIS B 1 372 ? -5.943 33.967 34.535 1.00 19.31 372 HIS B CA 1
ATOM 5760 C C . HIS B 1 372 ? -6.756 35.104 33.898 1.00 11.22 372 HIS B C 1
ATOM 5761 O O . HIS B 1 372 ? -7.515 34.794 32.980 1.00 15.16 372 HIS B O 1
ATOM 5768 N N . GLY B 1 373 ? -6.639 36.337 34.391 1.00 13.47 373 GLY B N 1
ATOM 5769 C CA . GLY B 1 373 ? -7.486 37.471 33.971 1.00 14.71 373 GLY B CA 1
ATOM 5770 C C . GLY B 1 373 ? -7.325 37.796 32.489 1.00 16.57 373 GLY B C 1
ATOM 5771 O O . GLY B 1 373 ? -8.291 38.182 31.824 1.00 19.06 373 GLY B O 1
ATOM 5772 N N . ARG B 1 374 ? -6.099 37.673 31.973 1.00 13.35 374 ARG B N 1
ATOM 5773 C CA . ARG B 1 374 ? -5.750 37.920 30.551 1.00 15.30 374 ARG B CA 1
ATOM 5774 C C . ARG B 1 374 ? -6.138 36.728 29.639 1.00 20.12 374 ARG B C 1
ATOM 5775 O O . ARG B 1 374 ? -5.908 36.862 28.444 1.00 19.19 374 ARG B O 1
ATOM 5783 N N . GLY B 1 375 ? -6.615 35.584 30.155 1.00 18.41 375 GLY B N 1
ATOM 5784 C CA . GLY B 1 375 ? -7.059 34.434 29.330 1.00 13.91 375 GLY B CA 1
ATOM 5785 C C . GLY B 1 375 ? -5.903 33.512 28.925 1.00 11.57 375 GLY B C 1
ATOM 5786 O O . GLY B 1 375 ? -6.082 32.602 28.069 1.00 15.60 375 GLY B O 1
ATOM 5787 N N . TYR B 1 376 ? -4.737 33.641 29.551 1.00 13.27 376 TYR B N 1
ATOM 5788 C CA . TYR B 1 376 ? -3.523 32.850 29.210 1.00 18.39 376 TYR B CA 1
ATOM 5789 C C . TYR B 1 376 ? -3.417 31.598 30.083 1.00 16.56 376 TYR B C 1
ATOM 5790 O O . TYR B 1 376 ? -2.566 30.737 29.826 1.00 17.17 376 TYR B O 1
ATOM 5799 N N . TRP B 1 377 ? -4.260 31.475 31.103 1.00 14.72 377 TRP B N 1
ATOM 5800 C CA . TRP B 1 377 ? -4.141 30.368 32.080 1.00 17.24 377 TRP B CA 1
ATOM 5801 C C . TRP B 1 377 ? -5.569 30.001 32.494 1.00 11.49 377 TRP B C 1
ATOM 5802 O O . TRP B 1 377 ? -6.323 30.924 32.811 1.00 15.73 377 TRP B O 1
ATOM 5813 N N . GLU B 1 378 ? -5.919 28.744 32.256 1.00 19.99 378 GLU B N 1
ATOM 5814 C CA . GLU B 1 378 ? -7.226 28.124 32.552 1.00 24.99 378 GLU B CA 1
ATOM 5815 C C . GLU B 1 378 ? -7.016 27.231 33.778 1.00 31.22 378 GLU B C 1
ATOM 5816 O O . GLU B 1 378 ? -6.122 26.368 33.716 1.00 21.19 378 GLU B O 1
ATOM 5822 N N . THR B 1 379 ? -7.760 27.452 34.865 1.00 20.93 379 THR B N 1
ATOM 5823 C CA . THR B 1 379 ? -7.500 26.763 36.157 1.00 19.38 379 THR B CA 1
ATOM 5824 C C . THR B 1 379 ? -8.752 26.819 37.043 1.00 21.27 379 THR B C 1
ATOM 5825 O O . THR B 1 379 ? -9.686 27.569 36.737 1.00 23.12 379 THR B O 1
ATOM 5829 N N . SER B 1 380 ? -8.735 26.070 38.140 1.00 26.07 380 SER B N 1
ATOM 5830 C CA . SER B 1 380 ? -9.914 25.854 39.013 1.00 24.04 380 SER B CA 1
ATOM 5831 C C . SER B 1 380 ? -10.271 27.141 39.775 1.00 23.29 380 SER B C 1
ATOM 5832 O O . SER B 1 380 ? -9.374 27.971 40.084 1.00 22.96 380 SER B O 1
ATOM 5835 N N . GLU B 1 381 ? -11.553 27.291 40.113 1.00 18.64 381 GLU B N 1
ATOM 5836 C CA . GLU B 1 381 ? -12.058 28.341 41.033 1.00 40.48 381 GLU B CA 1
ATOM 5837 C C . GLU B 1 381 ? -11.286 28.262 42.355 1.00 25.19 381 GLU B C 1
ATOM 5838 O O . GLU B 1 381 ? -10.856 29.326 42.848 1.00 28.81 381 GLU B O 1
ATOM 5844 N N . ALA B 1 382 ? -11.109 27.057 42.905 1.00 25.53 382 ALA B N 1
ATOM 5845 C CA . ALA B 1 382 ? -10.390 26.864 44.187 1.00 23.22 382 ALA B CA 1
ATOM 5846 C C . ALA B 1 382 ? -9.007 27.531 44.108 1.00 20.60 382 ALA B C 1
ATOM 5847 O O . ALA B 1 382 ? -8.703 28.318 45.006 1.00 23.77 382 ALA B O 1
ATOM 5849 N N . ASN B 1 383 ? -8.234 27.264 43.050 1.00 23.41 383 ASN B N 1
ATOM 5850 C CA . ASN B 1 383 ? -6.856 27.798 42.835 1.00 24.31 383 ASN B CA 1
ATOM 5851 C C . ASN B 1 383 ? -6.899 29.330 42.802 1.00 23.69 383 ASN B C 1
ATOM 5852 O O . ASN B 1 383 ? -6.040 30.012 43.442 1.00 16.76 383 ASN B O 1
ATOM 5857 N N . LEU B 1 384 ? -7.885 29.892 42.108 1.00 22.42 384 LEU B N 1
ATOM 5858 C CA . LEU B 1 384 ? -8.001 31.366 42.012 1.00 23.17 384 LEU B CA 1
ATOM 5859 C C . LEU B 1 384 ? -8.395 31.923 43.385 1.00 11.92 384 LEU B C 1
ATOM 5860 O O . LEU B 1 384 ? -7.832 32.954 43.780 1.00 20.39 384 LEU B O 1
ATOM 5865 N N . GLU B 1 385 ? -9.376 31.301 44.049 1.00 26.94 385 GLU B N 1
ATOM 5866 C CA . GLU B 1 385 ? -9.815 31.709 45.410 1.00 31.19 385 GLU B CA 1
ATOM 5867 C C . GLU B 1 385 ? -8.585 31.677 46.331 1.00 23.30 385 GLU B C 1
ATOM 5868 O O . GLU B 1 385 ? -8.351 32.685 47.044 1.00 25.70 385 GLU B O 1
ATOM 5874 N N . LEU B 1 386 ? -7.769 30.619 46.264 1.00 24.31 386 LEU B N 1
ATOM 5875 C CA . LEU B 1 386 ? -6.571 30.504 47.131 1.00 29.01 386 LEU B CA 1
ATOM 5876 C C . LEU B 1 386 ? -5.629 31.672 46.815 1.00 23.65 386 LEU B C 1
ATOM 5877 O O . LEU B 1 386 ? -5.198 32.369 47.747 1.00 17.44 386 LEU B O 1
ATOM 5882 N N . LEU B 1 387 ? -5.322 31.897 45.537 1.00 17.39 387 LEU B N 1
ATOM 5883 C CA . LEU B 1 387 ? -4.451 33.020 45.097 1.00 19.55 387 LEU B CA 1
ATOM 5884 C C . LEU B 1 387 ? -4.984 34.349 45.642 1.00 30.23 387 LEU B C 1
ATOM 5885 O O . LEU B 1 387 ? -4.190 35.131 46.209 1.00 14.87 387 LEU B O 1
ATOM 5890 N N . ARG B 1 388 ? -6.287 34.608 45.515 1.00 19.80 388 ARG B N 1
ATOM 5891 C CA . ARG B 1 388 ? -6.907 35.842 46.072 1.00 22.22 388 ARG B CA 1
ATOM 5892 C C . ARG B 1 388 ? -6.697 35.836 47.593 1.00 21.00 388 ARG B C 1
ATOM 5893 O O . ARG B 1 388 ? -6.351 36.882 48.124 1.00 21.73 388 ARG B O 1
ATOM 5901 N N . GLN B 1 389 ? -6.920 34.700 48.264 1.00 30.60 389 GLN B N 1
ATOM 5902 C CA . GLN B 1 389 ? -6.729 34.594 49.737 1.00 31.44 389 GLN B CA 1
ATOM 5903 C C . GLN B 1 389 ? -5.276 34.953 50.058 1.00 24.38 389 GLN B C 1
ATOM 5904 O O . GLN B 1 389 ? -5.057 35.824 50.915 1.00 23.22 389 GLN B O 1
ATOM 5910 N N . LEU B 1 390 ? -4.325 34.374 49.321 1.00 19.28 390 LEU B N 1
ATOM 5911 C CA . LEU B 1 390 ? -2.868 34.603 49.529 1.00 22.30 390 LEU B CA 1
ATOM 5912 C C . LEU B 1 390 ? -2.493 36.069 49.245 1.00 18.26 390 LEU B C 1
ATOM 5913 O O . LEU B 1 390 ? -1.681 36.619 50.013 1.00 25.87 390 LEU B O 1
ATOM 5918 N N . TYR B 1 391 ? -3.052 36.730 48.212 1.00 17.54 391 TYR B N 1
ATOM 5919 C CA . TYR B 1 391 ? -2.769 38.163 47.924 1.00 21.61 391 TYR B CA 1
ATOM 5920 C C . TYR B 1 391 ? -3.028 38.995 49.195 1.00 18.17 391 TYR B C 1
ATOM 5921 O O . TYR B 1 391 ? -2.129 39.711 49.640 1.00 27.04 391 TYR B O 1
ATOM 5930 N N . GLN B 1 392 ? -4.231 38.880 49.769 1.00 22.38 392 GLN B N 1
ATOM 5931 C CA . GLN B 1 392 ? -4.630 39.705 50.943 1.00 36.89 392 GLN B CA 1
ATOM 5932 C C . GLN B 1 392 ? -3.669 39.406 52.101 1.00 16.50 392 GLN B C 1
ATOM 5933 O O . GLN B 1 392 ? -3.176 40.364 52.716 1.00 28.68 392 GLN B O 1
ATOM 5939 N N . GLU B 1 393 ? -3.350 38.134 52.318 1.00 18.08 393 GLU B N 1
ATOM 5940 C CA . GLU B 1 393 ? -2.470 37.670 53.424 1.00 21.59 393 GLU B CA 1
ATOM 5941 C C . GLU B 1 393 ? -1.059 38.265 53.291 1.00 25.47 393 GLU B C 1
ATOM 5942 O O . GLU B 1 393 ? -0.551 38.740 54.319 1.00 24.87 393 GLU B O 1
ATOM 5948 N N . VAL B 1 394 ? -0.428 38.242 52.105 1.00 21.94 394 VAL B N 1
ATOM 5949 C CA . VAL B 1 394 ? 0.944 38.822 51.921 1.00 18.64 394 VAL B CA 1
ATOM 5950 C C . VAL B 1 394 ? 0.883 40.351 52.022 1.00 20.91 394 VAL B C 1
ATOM 5951 O O . VAL B 1 394 ? 1.822 40.973 52.609 1.00 24.25 394 VAL B O 1
ATOM 5955 N N . GLU B 1 395 ? -0.174 40.959 51.482 1.00 19.78 395 GLU B N 1
ATOM 5956 C CA . GLU B 1 395 ? -0.411 42.418 51.599 1.00 25.60 395 GLU B CA 1
ATOM 5957 C C . GLU B 1 395 ? -0.411 42.794 53.083 1.00 25.41 395 GLU B C 1
ATOM 5958 O O . GLU B 1 395 ? 0.351 43.710 53.445 1.00 31.24 395 GLU B O 1
ATOM 5964 N N . ASP B 1 396 ? -1.188 42.074 53.900 1.00 27.78 396 ASP B N 1
ATOM 5965 C CA . ASP B 1 396 ? -1.242 42.239 55.383 1.00 34.06 396 ASP B CA 1
ATOM 5966 C C . ASP B 1 396 ? 0.164 42.079 55.976 1.00 40.98 396 ASP B C 1
ATOM 5967 O O . ASP B 1 396 ? 0.622 43.013 56.685 1.00 34.00 396 ASP B O 1
ATOM 5972 N N . LYS B 1 397 ? 0.823 40.943 55.719 1.00 34.53 397 LYS B N 1
ATOM 5973 C CA . LYS B 1 397 ? 2.192 40.668 56.223 1.00 27.11 397 LYS B CA 1
ATOM 5974 C C . LYS B 1 397 ? 3.089 41.859 55.898 1.00 22.17 397 LYS B C 1
ATOM 5975 O O . LYS B 1 397 ? 3.719 42.400 56.838 1.00 34.52 397 LYS B O 1
ATOM 5981 N N . ILE B 1 398 ? 3.122 42.256 54.626 1.00 50.54 398 ILE B N 1
ATOM 5982 C CA . ILE B 1 398 ? 3.941 43.401 54.135 1.00 40.55 398 ILE B CA 1
ATOM 5983 C C . ILE B 1 398 ? 3.544 44.663 54.903 1.00 48.36 398 ILE B C 1
ATOM 5984 O O . ILE B 1 398 ? 4.457 45.427 55.232 1.00 33.02 398 ILE B O 1
ATOM 5989 N N . GLU B 1 399 ? 2.244 44.888 55.138 1.00 28.88 399 GLU B N 1
ATOM 5990 C CA . GLU B 1 399 ? 1.763 46.119 55.827 1.00 30.25 399 GLU B CA 1
ATOM 5991 C C . GLU B 1 399 ? 2.305 46.098 57.259 1.00 31.17 399 GLU B C 1
ATOM 5992 O O . GLU B 1 399 ? 2.721 47.171 57.751 1.00 36.91 399 GLU B O 1
ATOM 5998 N N . GLY B 1 400 ? 2.305 44.916 57.889 1.00 27.91 400 GLY B N 1
ATOM 5999 C CA . GLY B 1 400 ? 2.797 44.690 59.262 1.00 39.83 400 GLY B CA 1
ATOM 6000 C C . GLY B 1 400 ? 4.206 45.218 59.477 1.00 46.44 400 GLY B C 1
ATOM 6001 O O . GLY B 1 400 ? 4.397 45.984 60.441 1.00 30.64 400 GLY B O 1
ATOM 6002 N N . VAL B 1 401 ? 5.162 44.840 58.621 1.00 32.19 401 VAL B N 1
ATOM 6003 C CA . VAL B 1 401 ? 6.616 45.102 58.856 1.00 41.78 401 VAL B CA 1
ATOM 6004 C C . VAL B 1 401 ? 6.918 46.574 58.533 1.00 36.14 401 VAL B C 1
ATOM 6005 O O . VAL B 1 401 ? 7.669 47.197 59.304 1.00 49.12 401 VAL B O 1
ATOM 6009 N N . GLU B 1 402 ? 6.357 47.104 57.441 1.00 70.93 402 GLU B N 1
ATOM 6010 C CA . GLU B 1 402 ? 6.499 48.535 57.054 1.00 126.64 402 GLU B CA 1
ATOM 6011 C C . GLU B 1 402 ? 5.799 49.393 58.116 1.00 31.30 402 GLU B C 1
ATOM 6012 O O . GLU B 1 402 ? 4.910 48.929 58.846 1.00 33.74 402 GLU B O 1
ATOM 6018 N N . ASP C 1 15 ? 27.101 64.215 42.410 1.00 36.21 15 ASP C N 1
ATOM 6019 C CA . ASP C 1 15 ? 26.572 63.611 43.667 1.00 44.93 15 ASP C CA 1
ATOM 6020 C C . ASP C 1 15 ? 25.178 64.175 43.938 1.00 40.21 15 ASP C C 1
ATOM 6021 O O . ASP C 1 15 ? 25.038 65.366 44.219 1.00 37.18 15 ASP C O 1
ATOM 6026 N N . PRO C 1 16 ? 24.114 63.340 43.845 1.00 51.26 16 PRO C N 1
ATOM 6027 C CA . PRO C 1 16 ? 22.737 63.811 44.007 1.00 200.00 16 PRO C CA 1
ATOM 6028 C C . PRO C 1 16 ? 22.332 64.149 45.451 1.00 22.63 16 PRO C C 1
ATOM 6029 O O . PRO C 1 16 ? 21.439 64.949 45.625 1.00 94.68 16 PRO C O 1
ATOM 6033 N N . GLN C 1 17 ? 22.983 63.527 46.450 1.00 32.94 17 GLN C N 1
ATOM 6034 C CA . GLN C 1 17 ? 22.713 63.747 47.904 1.00 22.32 17 GLN C CA 1
ATOM 6035 C C . GLN C 1 17 ? 23.065 65.188 48.304 1.00 22.01 17 GLN C C 1
ATOM 6036 O O . GLN C 1 17 ? 22.513 65.677 49.327 1.00 32.22 17 GLN C O 1
ATOM 6042 N N . ALA C 1 18 ? 23.942 65.830 47.528 1.00 25.52 18 ALA C N 1
ATOM 6043 C CA . ALA C 1 18 ? 24.416 67.217 47.729 1.00 37.23 18 ALA C CA 1
ATOM 6044 C C . ALA C 1 18 ? 23.246 68.202 47.665 1.00 44.26 18 ALA C C 1
ATOM 6045 O O . ALA C 1 18 ? 23.438 69.331 48.133 1.00 45.35 18 ALA C O 1
ATOM 6047 N N . ILE C 1 19 ? 22.104 67.815 47.079 1.00 22.15 19 ILE C N 1
ATOM 6048 C CA . ILE C 1 19 ? 21.000 68.766 46.770 1.00 27.12 19 ILE C CA 1
ATOM 6049 C C . ILE C 1 19 ? 19.821 68.530 47.709 1.00 36.92 19 ILE C C 1
ATOM 6050 O O . ILE C 1 19 ? 19.574 67.421 48.179 1.00 17.73 19 ILE C O 1
ATOM 6055 N N . PRO C 1 20 ? 19.107 69.617 48.065 1.00 18.72 20 PRO C N 1
ATOM 6056 C CA . PRO C 1 20 ? 19.509 70.959 47.638 1.00 14.25 20 PRO C CA 1
ATOM 6057 C C . PRO C 1 20 ? 20.547 71.618 48.560 1.00 17.76 20 PRO C C 1
ATOM 6058 O O . PRO C 1 20 ? 20.596 71.284 49.723 1.00 17.72 20 PRO C O 1
ATOM 6062 N N . THR C 1 21 ? 21.328 72.551 48.015 1.00 20.53 21 THR C N 1
ATOM 6063 C CA . THR C 1 21 ? 22.277 73.400 48.782 1.00 20.99 21 THR C CA 1
ATOM 6064 C C . THR C 1 21 ? 21.510 74.516 49.499 1.00 18.44 21 THR C C 1
ATOM 6065 O O . THR C 1 21 ? 20.360 74.815 49.126 1.00 20.25 21 THR C O 1
ATOM 6069 N N . ALA C 1 22 ? 22.154 75.188 50.454 1.00 23.37 22 ALA C N 1
ATOM 6070 C CA . ALA C 1 22 ? 21.547 76.325 51.186 1.00 22.81 22 ALA C CA 1
ATOM 6071 C C . ALA C 1 22 ? 21.136 77.407 50.189 1.00 17.02 22 ALA C C 1
ATOM 6072 O O . ALA C 1 22 ? 20.109 78.103 50.395 1.00 20.09 22 ALA C O 1
ATOM 6074 N N . ALA C 1 23 ? 21.970 77.628 49.174 1.00 16.36 23 ALA C N 1
ATOM 6075 C CA . ALA C 1 23 ? 21.764 78.695 48.169 1.00 21.17 23 ALA C CA 1
ATOM 6076 C C . ALA C 1 23 ? 20.540 78.318 47.314 1.00 25.34 23 ALA C C 1
ATOM 6077 O O . ALA C 1 23 ? 19.696 79.197 47.044 1.00 18.46 23 ALA C O 1
ATOM 6079 N N . ALA C 1 24 ? 20.428 77.038 46.946 1.00 18.05 24 ALA C N 1
ATOM 6080 C CA . ALA C 1 24 ? 19.278 76.458 46.215 1.00 13.60 24 ALA C CA 1
ATOM 6081 C C . ALA C 1 24 ? 18.012 76.657 47.058 1.00 17.09 24 ALA C C 1
ATOM 6082 O O . ALA C 1 24 ? 17.000 77.065 46.485 1.00 19.48 24 ALA C O 1
ATOM 6084 N N . VAL C 1 25 ? 18.082 76.401 48.368 1.00 21.16 25 VAL C N 1
ATOM 6085 C CA . VAL C 1 25 ? 16.919 76.564 49.299 1.00 14.72 25 VAL C CA 1
ATOM 6086 C C . VAL C 1 25 ? 16.515 78.041 49.313 1.00 18.29 25 VAL C C 1
ATOM 6087 O O . VAL C 1 25 ? 15.330 78.313 49.204 1.00 18.01 25 VAL C O 1
ATOM 6091 N N . GLN C 1 26 ? 17.454 78.987 49.372 1.00 19.62 26 GLN C N 1
ATOM 6092 C CA . GLN C 1 26 ? 17.043 80.418 49.400 1.00 20.10 26 GLN C CA 1
ATOM 6093 C C . GLN C 1 26 ? 16.437 80.825 48.040 1.00 15.50 26 GLN C C 1
ATOM 6094 O O . GLN C 1 26 ? 15.366 81.454 48.084 1.00 22.42 26 GLN C O 1
ATOM 6100 N N . SER C 1 27 ? 17.061 80.495 46.888 1.00 12.05 27 SER C N 1
ATOM 6101 C CA . SER C 1 27 ? 16.496 80.787 45.544 1.00 19.65 27 SER C CA 1
ATOM 6102 C C . SER C 1 27 ? 15.092 80.184 45.395 1.00 16.96 27 SER C C 1
ATOM 6103 O O . SER C 1 27 ? 14.252 80.834 44.758 1.00 27.35 27 SER C O 1
ATOM 6106 N N . ALA C 1 28 ? 14.839 79.005 45.981 1.00 13.01 28 ALA C N 1
ATOM 6107 C CA . ALA C 1 28 ? 13.519 78.316 45.934 1.00 16.32 28 ALA C CA 1
ATOM 6108 C C . ALA C 1 28 ? 12.483 79.075 46.762 1.00 16.63 28 ALA C C 1
ATOM 6109 O O . ALA C 1 28 ? 11.281 79.062 46.384 1.00 17.40 28 ALA C O 1
ATOM 6111 N N . LYS C 1 29 ? 12.875 79.593 47.931 1.00 18.22 29 LYS C N 1
ATOM 6112 C CA . LYS C 1 29 ? 11.926 80.301 48.846 1.00 17.47 29 LYS C CA 1
ATOM 6113 C C . LYS C 1 29 ? 11.342 81.508 48.100 1.00 12.28 29 LYS C C 1
ATOM 6114 O O . LYS C 1 29 ? 10.119 81.720 48.158 1.00 21.08 29 LYS C O 1
ATOM 6120 N N . VAL C 1 30 ? 12.202 82.238 47.380 1.00 16.99 30 VAL C N 1
ATOM 6121 C CA . VAL C 1 30 ? 11.818 83.463 46.610 1.00 20.16 30 VAL C CA 1
ATOM 6122 C C . VAL C 1 30 ? 10.803 83.077 45.538 1.00 31.95 30 VAL C C 1
ATOM 6123 O O . VAL C 1 30 ? 9.782 83.756 45.441 1.00 23.04 30 VAL C O 1
ATOM 6127 N N . VAL C 1 31 ? 11.089 82.028 44.763 1.00 16.94 31 VAL C N 1
ATOM 6128 C CA . VAL C 1 31 ? 10.190 81.589 43.659 1.00 22.18 31 VAL C CA 1
ATOM 6129 C C . VAL C 1 31 ? 8.846 81.131 44.241 1.00 19.40 31 VAL C C 1
ATOM 6130 O O . VAL C 1 31 ? 7.840 81.610 43.685 1.00 18.53 31 VAL C O 1
ATOM 6134 N N . VAL C 1 32 ? 8.830 80.311 45.315 1.00 14.93 32 VAL C N 1
ATOM 6135 C CA . VAL C 1 32 ? 7.574 79.784 45.951 1.00 15.43 32 VAL C CA 1
ATOM 6136 C C . VAL C 1 32 ? 6.746 80.972 46.467 1.00 16.47 32 VAL C C 1
ATOM 6137 O O . VAL C 1 32 ? 5.539 81.033 46.209 1.00 21.94 32 VAL C O 1
ATOM 6141 N N . ASP C 1 33 ? 7.391 81.877 47.198 1.00 19.43 33 ASP C N 1
ATOM 6142 C CA . ASP C 1 33 ? 6.703 83.052 47.795 1.00 17.51 33 ASP C CA 1
ATOM 6143 C C . ASP C 1 33 ? 6.042 83.895 46.693 1.00 18.27 33 ASP C C 1
ATOM 6144 O O . ASP C 1 33 ? 4.868 84.272 46.878 1.00 22.38 33 ASP C O 1
ATOM 6149 N N . ARG C 1 34 ? 6.747 84.164 45.591 1.00 26.96 34 ARG C N 1
ATOM 6150 C CA . ARG C 1 34 ? 6.243 84.967 44.445 1.00 24.81 34 ARG C CA 1
ATOM 6151 C C . ARG C 1 34 ? 5.115 84.202 43.744 1.00 28.97 34 ARG C C 1
ATOM 6152 O O . ARG C 1 34 ? 4.143 84.851 43.294 1.00 21.48 34 ARG C O 1
ATOM 6160 N N . LEU C 1 35 ? 5.232 82.875 43.658 1.00 24.57 35 LEU C N 1
ATOM 6161 C CA . LEU C 1 35 ? 4.179 82.050 43.033 1.00 16.13 35 LEU C CA 1
ATOM 6162 C C . LEU C 1 35 ? 2.899 82.174 43.868 1.00 19.40 35 LEU C C 1
ATOM 6163 O O . LEU C 1 35 ? 1.863 82.447 43.262 1.00 18.12 35 LEU C O 1
ATOM 6168 N N . LEU C 1 36 ? 2.986 82.031 45.196 1.00 20.45 36 LEU C N 1
ATOM 6169 C CA . LEU C 1 36 ? 1.817 82.009 46.123 1.00 18.97 36 LEU C CA 1
ATOM 6170 C C . LEU C 1 36 ? 1.271 83.448 46.263 1.00 15.89 36 LEU C C 1
ATOM 6171 O O . LEU C 1 36 ? 0.032 83.607 46.208 1.00 22.75 36 LEU C O 1
ATOM 6176 N N . ALA C 1 37 ? 2.167 84.452 46.241 1.00 28.61 37 ALA C N 1
ATOM 6177 C CA . ALA C 1 37 ? 1.853 85.901 46.139 1.00 13.52 37 ALA C CA 1
ATOM 6178 C C . ALA C 1 37 ? 0.928 86.158 44.944 1.00 48.08 37 ALA C C 1
ATOM 6179 O O . ALA C 1 37 ? -0.145 86.770 45.129 1.00 34.40 37 ALA C O 1
ATOM 6181 N N . ARG C 1 38 ? 1.329 85.696 43.762 1.00 25.48 38 ARG C N 1
ATOM 6182 C CA . ARG C 1 38 ? 0.629 86.013 42.487 1.00 26.32 38 ARG C CA 1
ATOM 6183 C C . ARG C 1 38 ? -0.724 85.294 42.473 1.00 27.72 38 ARG C C 1
ATOM 6184 O O . ARG C 1 38 ? -1.731 85.952 42.153 1.00 34.76 38 ARG C O 1
ATOM 6192 N N . GLN C 1 39 ? -0.740 84.005 42.841 1.00 17.01 39 GLN C N 1
ATOM 6193 C CA . GLN C 1 39 ? -1.962 83.143 42.872 1.00 17.06 39 GLN C CA 1
ATOM 6194 C C . GLN C 1 39 ? -2.967 83.773 43.842 1.00 46.65 39 GLN C C 1
ATOM 6195 O O . GLN C 1 39 ? -4.099 84.002 43.409 1.00 30.31 39 GLN C O 1
ATOM 6201 N N . THR C 1 40 ? -2.574 84.056 45.088 1.00 49.64 40 THR C N 1
ATOM 6202 C CA . THR C 1 40 ? -3.489 84.618 46.126 1.00 36.96 40 THR C CA 1
ATOM 6203 C C . THR C 1 40 ? -3.966 86.012 45.691 1.00 32.37 40 THR C C 1
ATOM 6204 O O . THR C 1 40 ? -5.175 86.287 45.857 1.00 90.60 40 THR C O 1
ATOM 6208 N N . ALA C 1 41 ? -3.070 86.847 45.147 1.00 32.06 41 ALA C N 1
ATOM 6209 C CA . ALA C 1 41 ? -3.387 88.230 44.701 1.00 41.29 41 ALA C CA 1
ATOM 6210 C C . ALA C 1 41 ? -4.557 88.189 43.712 1.00 58.96 41 ALA C C 1
ATOM 6211 O O . ALA C 1 41 ? -5.500 88.986 43.886 1.00 50.49 41 ALA C O 1
ATOM 6213 N N . GLU C 1 42 ? -4.500 87.267 42.743 1.00 39.69 42 GLU C N 1
ATOM 6214 C CA . GLU C 1 42 ? -5.417 87.193 41.570 1.00 28.93 42 GLU C CA 1
ATOM 6215 C C . GLU C 1 42 ? -6.380 86.004 41.715 1.00 28.69 42 GLU C C 1
ATOM 6216 O O . GLU C 1 42 ? -6.791 85.447 40.681 1.00 62.77 42 GLU C O 1
ATOM 6222 N N . ASN C 1 43 ? -6.724 85.620 42.949 1.00 42.26 43 ASN C N 1
ATOM 6223 C CA . ASN C 1 43 ? -7.810 84.643 43.232 1.00 26.92 43 ASN C CA 1
ATOM 6224 C C . ASN C 1 43 ? -8.490 85.012 44.554 1.00 31.58 43 ASN C C 1
ATOM 6225 O O . ASN C 1 43 ? -8.801 84.100 45.355 1.00 37.07 43 ASN C O 1
ATOM 6230 N N . ASN C 1 44 ? -8.752 86.303 44.769 1.00 38.75 44 ASN C N 1
ATOM 6231 C CA . ASN C 1 44 ? -9.560 86.769 45.925 1.00 147.56 44 ASN C CA 1
ATOM 6232 C C . ASN C 1 44 ? -8.910 86.277 47.226 1.00 38.83 44 ASN C C 1
ATOM 6233 O O . ASN C 1 44 ? -9.660 85.903 48.143 1.00 37.65 44 ASN C O 1
ATOM 6238 N N . ASN C 1 45 ? -7.571 86.226 47.270 1.00 94.47 45 ASN C N 1
ATOM 6239 C CA . ASN C 1 45 ? -6.742 86.016 48.493 1.00 95.61 45 ASN C CA 1
ATOM 6240 C C . ASN C 1 45 ? -6.874 84.584 49.035 1.00 56.17 45 ASN C C 1
ATOM 6241 O O . ASN C 1 45 ? -6.570 84.377 50.224 1.00 39.61 45 ASN C O 1
ATOM 6246 N N . GLN C 1 46 ? -7.263 83.613 48.205 1.00 33.38 46 GLN C N 1
ATOM 6247 C CA . GLN C 1 46 ? 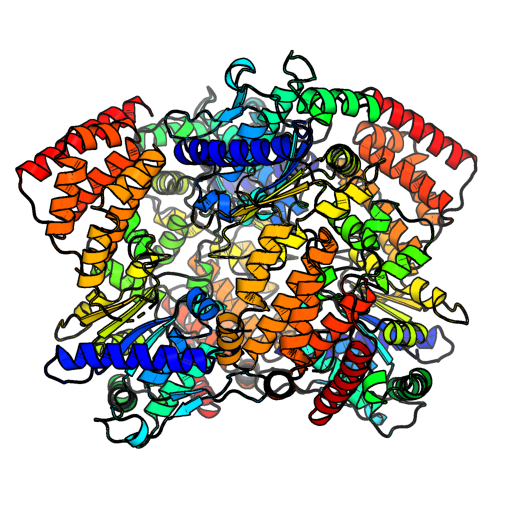-7.403 82.198 48.640 1.00 42.22 46 GLN C CA 1
ATOM 6248 C C . GLN C 1 46 ? -6.097 81.465 48.307 1.00 120.79 46 GLN C C 1
ATOM 6249 O O . GLN C 1 46 ? -5.650 81.570 47.163 1.00 29.36 46 GLN C O 1
ATOM 6255 N N . TRP C 1 47 ? -5.485 80.769 49.271 1.00 22.11 47 TRP C N 1
ATOM 6256 C CA . TRP C 1 47 ? -4.317 79.886 48.993 1.00 26.03 47 TRP C CA 1
ATOM 6257 C C . TRP C 1 47 ? -4.749 78.802 48.014 1.00 24.66 47 TRP C C 1
ATOM 6258 O O . TRP C 1 47 ? -5.863 78.290 48.107 1.00 33.69 47 TRP C O 1
ATOM 6269 N N . PRO C 1 48 ? -3.870 78.390 47.073 1.00 20.93 48 PRO C N 1
ATOM 6270 C CA . PRO C 1 48 ? -4.133 77.191 46.287 1.00 13.68 48 PRO C CA 1
ATOM 6271 C C . PRO C 1 48 ? -4.058 75.948 47.194 1.00 24.29 48 PRO C C 1
ATOM 6272 O O . PRO C 1 48 ? -3.206 75.898 48.078 1.00 26.76 48 PRO C O 1
ATOM 6276 N N . GLU C 1 49 ? -4.937 74.978 46.942 1.00 19.99 49 GLU C N 1
ATOM 6277 C CA . GLU C 1 49 ? -5.069 73.706 47.697 1.00 18.06 49 GLU C CA 1
ATOM 6278 C C . GLU C 1 49 ? -3.938 72.752 47.271 1.00 19.40 49 GLU C C 1
ATOM 6279 O O . GLU C 1 49 ? -3.292 72.129 48.155 1.00 17.98 49 GLU C O 1
ATOM 6285 N N . THR C 1 50 ? -3.687 72.656 45.968 1.00 16.00 50 THR C N 1
ATOM 6286 C CA . THR C 1 50 ? -2.702 71.701 45.385 1.00 14.70 50 THR C CA 1
ATOM 6287 C C . THR C 1 50 ? -2.009 72.355 44.193 1.00 16.30 50 THR C C 1
ATOM 6288 O O . THR C 1 50 ? -2.699 72.861 43.298 1.00 20.15 50 THR C O 1
ATOM 6292 N N . ILE C 1 51 ? -0.688 72.246 44.109 1.00 12.73 51 ILE C N 1
ATOM 6293 C CA . ILE C 1 51 ? 0.053 72.602 42.875 1.00 14.00 51 ILE C CA 1
ATOM 6294 C C . ILE C 1 51 ? 0.515 71.311 42.196 1.00 14.81 51 ILE C C 1
ATOM 6295 O O . ILE C 1 51 ? 1.092 70.447 42.883 1.00 17.58 51 ILE C O 1
ATOM 6300 N N . ALA C 1 52 ? 0.232 71.169 40.910 1.00 14.27 52 ALA C N 1
ATOM 6301 C CA . ALA C 1 52 ? 0.867 70.150 40.055 1.00 12.76 52 ALA C CA 1
ATOM 6302 C C . ALA C 1 52 ? 2.172 70.756 39.544 1.00 16.53 52 ALA C C 1
ATOM 6303 O O . ALA C 1 52 ? 2.133 71.819 38.873 1.00 12.85 52 ALA C O 1
ATOM 6305 N N . MET C 1 53 ? 3.318 70.144 39.841 1.00 14.97 53 MET C N 1
ATOM 6306 C CA . MET C 1 53 ? 4.558 70.657 39.244 1.00 10.85 53 MET C CA 1
ATOM 6307 C C . MET C 1 53 ? 5.457 69.519 38.764 1.00 10.88 53 MET C C 1
ATOM 6308 O O . MET C 1 53 ? 5.361 68.377 39.252 1.00 16.21 53 MET C O 1
ATOM 6313 N N . VAL C 1 54 ? 6.206 69.856 37.728 1.00 11.20 54 VAL C N 1
ATOM 6314 C CA . VAL C 1 54 ? 7.214 68.969 37.097 1.00 18.43 54 VAL C CA 1
ATOM 6315 C C . VAL C 1 54 ? 8.546 69.217 37.784 1.00 12.25 54 VAL C C 1
ATOM 6316 O O . VAL C 1 54 ? 8.866 70.420 38.007 1.00 18.71 54 VAL C O 1
ATOM 6320 N N . LEU C 1 55 ? 9.285 68.149 38.069 1.00 11.63 55 LEU C N 1
ATOM 6321 C CA . LEU C 1 55 ? 10.744 68.197 38.395 1.00 10.35 55 LEU C CA 1
ATOM 6322 C C . LEU C 1 55 ? 11.515 67.660 37.204 1.00 14.46 55 LEU C C 1
ATOM 6323 O O . LEU C 1 55 ? 11.379 66.449 36.923 1.00 18.51 55 LEU C O 1
ATOM 6328 N N . TRP C 1 56 ? 12.329 68.519 36.588 1.00 14.88 56 TRP C N 1
ATOM 6329 C CA . TRP C 1 56 ? 13.280 68.182 35.493 1.00 23.43 56 TRP C CA 1
ATOM 6330 C C . TRP C 1 56 ? 14.680 67.861 36.042 1.00 22.33 56 TRP C C 1
ATOM 6331 O O . TRP C 1 56 ? 15.200 68.626 36.882 1.00 24.80 56 TRP C O 1
ATOM 6342 N N . GLY C 1 57 ? 15.264 66.766 35.561 1.00 19.81 57 GLY C N 1
ATOM 6343 C CA . GLY C 1 57 ? 16.531 66.211 36.079 1.00 22.47 57 GLY C CA 1
ATOM 6344 C C . GLY C 1 57 ? 17.692 67.151 35.812 1.00 21.73 57 GLY C C 1
ATOM 6345 O O . GLY C 1 57 ? 18.429 67.486 36.768 1.00 27.22 57 GLY C O 1
ATOM 6346 N N . THR C 1 58 ? 17.818 67.591 34.560 1.00 23.81 58 THR C N 1
ATOM 6347 C CA . THR C 1 58 ? 18.897 68.489 34.059 1.00 19.16 58 THR C CA 1
ATOM 6348 C C . THR C 1 58 ? 18.964 69.769 34.902 1.00 40.72 58 THR C C 1
ATOM 6349 O O . THR C 1 58 ? 20.058 70.091 35.390 1.00 24.50 58 THR C O 1
ATOM 6353 N N . ASP C 1 59 ? 17.837 70.470 35.053 1.00 31.87 59 ASP C N 1
ATOM 6354 C CA . ASP C 1 59 ? 17.763 71.776 35.762 1.00 25.87 59 ASP C CA 1
ATOM 6355 C C . ASP C 1 59 ? 18.230 71.557 37.211 1.00 20.93 59 ASP C C 1
ATOM 6356 O O . ASP C 1 59 ? 19.029 72.370 37.707 1.00 22.43 59 ASP C O 1
ATOM 6361 N N . ASN C 1 60 ? 17.814 70.466 37.857 1.00 26.32 60 ASN C N 1
ATOM 6362 C CA . ASN C 1 60 ? 18.149 70.228 39.284 1.00 22.76 60 ASN C CA 1
ATOM 6363 C C . ASN C 1 60 ? 19.671 70.052 39.439 1.00 41.34 60 ASN C C 1
ATOM 6364 O O . ASN C 1 60 ? 20.214 70.523 40.443 1.00 22.18 60 ASN C O 1
ATOM 6369 N N . ILE C 1 61 ? 20.365 69.454 38.470 1.00 19.92 61 ILE C N 1
ATOM 6370 C CA . ILE C 1 61 ? 21.863 69.420 38.483 1.00 20.34 61 ILE C CA 1
ATOM 6371 C C . ILE C 1 61 ? 22.391 70.862 38.422 1.00 24.21 61 ILE C C 1
ATOM 6372 O O . ILE C 1 61 ? 23.171 71.307 39.337 1.00 20.15 61 ILE C O 1
ATOM 6377 N N . LYS C 1 62 ? 21.974 71.605 37.398 1.00 16.88 62 LYS C N 1
ATOM 6378 C CA . LYS C 1 62 ? 22.554 72.935 37.064 1.00 39.39 62 LYS C CA 1
ATOM 6379 C C . LYS C 1 62 ? 22.298 73.929 38.206 1.00 64.72 62 LYS C C 1
ATOM 6380 O O . LYS C 1 62 ? 23.178 74.762 38.439 1.00 26.83 62 LYS C O 1
ATOM 6386 N N . THR C 1 63 ? 21.161 73.836 38.907 1.00 26.65 63 THR C N 1
ATOM 6387 C CA . THR C 1 63 ? 20.761 74.811 39.960 1.00 22.99 63 THR C CA 1
ATOM 6388 C C . THR C 1 63 ? 21.058 74.308 41.385 1.00 24.19 63 THR C C 1
ATOM 6389 O O . THR C 1 63 ? 20.735 75.045 42.323 1.00 20.84 63 THR C O 1
ATOM 6393 N N . TYR C 1 64 ? 21.684 73.145 41.562 1.00 20.26 64 TYR C N 1
ATOM 6394 C CA . TYR C 1 64 ? 21.920 72.478 42.875 1.00 29.57 64 TYR C CA 1
ATOM 6395 C C . TYR C 1 64 ? 20.597 72.219 43.624 1.00 18.34 64 TYR C C 1
ATOM 6396 O O . TYR C 1 64 ? 20.538 72.276 44.882 1.00 18.41 64 TYR C O 1
ATOM 6405 N N . GLY C 1 65 ? 19.515 71.937 42.897 1.00 15.92 65 GLY C N 1
ATOM 6406 C CA . GLY C 1 65 ? 18.299 71.406 43.558 1.00 14.05 65 GLY C CA 1
ATOM 6407 C C . GLY C 1 65 ? 17.260 72.471 43.853 1.00 14.71 65 GLY C C 1
ATOM 6408 O O . GLY C 1 65 ? 16.434 72.254 44.767 1.00 21.10 65 GLY C O 1
ATOM 6409 N N . GLU C 1 66 ? 17.213 73.544 43.044 1.00 21.98 66 GLU C N 1
ATOM 6410 C CA . GLU C 1 66 ? 16.257 74.668 43.232 1.00 13.54 66 GLU C CA 1
ATOM 6411 C C . GLU C 1 66 ? 14.805 74.182 43.138 1.00 14.16 66 GLU C C 1
ATOM 6412 O O . GLU C 1 66 ? 14.003 74.435 44.072 1.00 15.19 66 GLU C O 1
ATOM 6418 N N . SER C 1 67 ? 14.452 73.489 42.062 1.00 14.67 67 SER C N 1
ATOM 6419 C CA . SER C 1 67 ? 13.031 73.093 41.845 1.00 14.46 67 SER C CA 1
ATOM 6420 C C . SER C 1 67 ? 12.643 72.033 42.878 1.00 13.50 67 SER C C 1
ATOM 6421 O O . SER C 1 67 ? 11.512 72.055 43.386 1.00 17.07 67 SER C O 1
ATOM 6424 N N . LEU C 1 68 ? 13.563 71.148 43.234 1.00 15.31 68 LEU C N 1
ATOM 6425 C CA . LEU C 1 68 ? 13.388 70.190 44.371 1.00 20.90 68 LEU C CA 1
ATOM 6426 C C . LEU C 1 68 ? 13.104 70.964 45.677 1.00 13.01 68 LEU C C 1
ATOM 6427 O O . LEU C 1 68 ? 12.080 70.671 46.347 1.00 15.28 68 LEU C O 1
ATOM 6432 N N . ALA C 1 69 ? 13.884 71.997 45.963 1.00 13.77 69 ALA C N 1
ATOM 6433 C CA . ALA C 1 69 ? 13.706 72.817 47.184 1.00 18.99 69 ALA C CA 1
ATOM 6434 C C . ALA C 1 69 ? 12.362 73.569 47.123 1.00 11.42 69 ALA C C 1
ATOM 6435 O O . ALA C 1 69 ? 11.731 73.835 48.180 1.00 12.90 69 ALA C O 1
ATOM 6437 N N . GLN C 1 70 ? 11.879 73.878 45.935 1.00 16.27 70 GLN C N 1
ATOM 6438 C CA . GLN C 1 70 ? 10.548 74.520 45.804 1.00 14.80 70 GLN C CA 1
ATOM 6439 C C . GLN C 1 70 ? 9.475 73.614 46.400 1.00 14.86 70 GLN C C 1
ATOM 6440 O O . GLN C 1 70 ? 8.643 74.092 47.139 1.00 16.33 70 GLN C O 1
ATOM 6446 N N . VAL C 1 71 ? 9.479 72.342 46.015 1.00 17.80 71 VAL C N 1
ATOM 6447 C CA . VAL C 1 71 ? 8.496 71.351 46.509 1.00 15.53 71 VAL C CA 1
ATOM 6448 C C . VAL C 1 71 ? 8.610 71.326 48.032 1.00 18.08 71 VAL C C 1
ATOM 6449 O O . VAL C 1 71 ? 7.579 71.403 48.702 1.00 16.54 71 VAL C O 1
ATOM 6453 N N . LEU C 1 72 ? 9.832 71.265 48.540 1.00 11.74 72 LEU C N 1
ATOM 6454 C CA . LEU C 1 72 ? 10.080 71.220 49.997 1.00 15.38 72 LEU C CA 1
ATOM 6455 C C . LEU C 1 72 ? 9.447 72.451 50.658 1.00 11.65 72 LEU C C 1
ATOM 6456 O O . LEU C 1 72 ? 8.695 72.254 51.629 1.00 17.15 72 LEU C O 1
ATOM 6461 N N . TRP C 1 73 ? 9.655 73.653 50.123 1.00 15.55 73 TRP C N 1
ATOM 6462 C CA . TRP C 1 73 ? 9.068 74.905 50.686 1.00 14.47 73 TRP C CA 1
ATOM 6463 C C . TRP C 1 73 ? 7.551 74.840 50.683 1.00 20.50 73 TRP C C 1
ATOM 6464 O O . TRP C 1 73 ? 6.944 75.198 51.683 1.00 17.04 73 TRP C O 1
ATOM 6475 N N . LEU C 1 74 ? 6.957 74.471 49.553 1.00 18.23 74 LEU C N 1
ATOM 6476 C CA . LEU C 1 74 ? 5.485 74.419 49.425 1.00 18.15 74 LEU C CA 1
ATOM 6477 C C . LEU C 1 74 ? 4.884 73.625 50.580 1.00 17.72 74 LEU C C 1
ATOM 6478 O O . LEU C 1 74 ? 3.964 74.144 51.233 1.00 20.08 74 LEU C O 1
ATOM 6483 N N . VAL C 1 75 ? 5.403 72.432 50.836 1.00 17.89 75 VAL C N 1
ATOM 6484 C CA . VAL C 1 75 ? 4.838 71.504 51.855 1.00 19.97 75 VAL C CA 1
ATOM 6485 C C . VAL C 1 75 ? 5.334 71.930 53.244 1.00 17.86 75 VAL C C 1
ATOM 6486 O O . VAL C 1 75 ? 4.819 71.379 54.214 1.00 21.34 75 VAL C O 1
ATOM 6490 N N . GLY C 1 76 ? 6.268 72.885 53.340 1.00 18.33 76 GLY C N 1
ATOM 6491 C CA . GLY C 1 76 ? 6.793 73.408 54.616 1.00 21.12 76 GLY C CA 1
ATOM 6492 C C . GLY C 1 76 ? 7.810 72.480 55.249 1.00 28.12 76 GLY C C 1
ATOM 6493 O O . GLY C 1 76 ? 7.779 72.286 56.477 1.00 21.33 76 GLY C O 1
ATOM 6494 N N . ALA C 1 77 ? 8.718 71.941 54.439 1.00 16.90 77 ALA C N 1
ATOM 6495 C CA . ALA C 1 77 ? 9.734 70.964 54.875 1.00 19.21 77 ALA C CA 1
ATOM 6496 C C . ALA C 1 77 ? 11.088 71.579 54.558 1.00 24.04 77 ALA C C 1
ATOM 6497 O O . ALA C 1 77 ? 11.163 72.542 53.734 1.00 14.49 77 ALA C O 1
ATOM 6499 N N . ARG C 1 78 ? 12.114 71.087 55.227 1.00 21.87 78 ARG C N 1
ATOM 6500 C CA . ARG C 1 78 ? 13.463 71.628 55.011 1.00 16.38 78 ARG C CA 1
ATOM 6501 C C . ARG C 1 78 ? 14.467 70.511 55.162 1.00 21.39 78 ARG C C 1
ATOM 6502 O O . ARG C 1 78 ? 14.287 69.579 55.956 1.00 21.27 78 ARG C O 1
ATOM 6510 N N . PRO C 1 79 ? 15.542 70.613 54.362 1.00 24.00 79 PRO C N 1
ATOM 6511 C CA . PRO C 1 79 ? 16.566 69.580 54.296 1.00 20.33 79 PRO C CA 1
ATOM 6512 C C . PRO C 1 79 ? 17.442 69.676 55.544 1.00 24.97 79 PRO C C 1
ATOM 6513 O O . PRO C 1 79 ? 17.556 70.777 56.048 1.00 23.69 79 PRO C O 1
ATOM 6517 N N . LEU C 1 80 ? 18.010 68.550 55.991 1.00 27.89 80 LEU C N 1
ATOM 6518 C CA . LEU C 1 80 ? 19.006 68.492 57.094 1.00 26.86 80 LEU C CA 1
ATOM 6519 C C . LEU C 1 80 ? 20.286 67.876 56.540 1.00 33.96 80 LEU C C 1
ATOM 6520 O O . LEU C 1 80 ? 20.443 66.652 56.592 1.00 33.21 80 LEU C O 1
ATOM 6525 N N . PRO C 1 81 ? 21.210 68.680 55.948 1.00 24.47 81 PRO C N 1
ATOM 6526 C CA . PRO C 1 81 ? 22.494 68.160 55.486 1.00 34.53 81 PRO C CA 1
ATOM 6527 C C . PRO C 1 81 ? 23.373 67.723 56.664 1.00 21.09 81 PRO C C 1
ATOM 6528 O O . PRO C 1 81 ? 23.266 68.316 57.730 1.00 28.54 81 PRO C O 1
ATOM 6532 N N . ASP C 1 82 ? 24.215 66.711 56.439 1.00 25.16 82 ASP C N 1
ATOM 6533 C CA . ASP C 1 82 ? 25.233 66.250 57.422 1.00 31.28 82 ASP C CA 1
ATOM 6534 C C . ASP C 1 82 ? 26.491 67.096 57.185 1.00 31.72 82 ASP C C 1
ATOM 6535 O O . ASP C 1 82 ? 26.446 67.989 56.308 1.00 29.30 82 ASP C O 1
ATOM 6540 N N . SER C 1 83 ? 27.556 66.840 57.946 1.00 54.26 83 SER C N 1
ATOM 6541 C CA . SER C 1 83 ? 28.820 67.621 57.915 1.00 29.48 83 SER C CA 1
ATOM 6542 C C . SER C 1 83 ? 29.587 67.381 56.602 1.00 48.31 83 SER C C 1
ATOM 6543 O O . SER C 1 83 ? 30.591 68.087 56.379 1.00 33.59 83 SER C O 1
ATOM 6546 N N . LEU C 1 84 ? 29.146 66.431 55.770 1.00 30.89 84 LEU C N 1
ATOM 6547 C CA . LEU C 1 84 ? 29.719 66.154 54.424 1.00 33.66 84 LEU C CA 1
ATOM 6548 C C . LEU C 1 84 ? 28.771 66.643 53.312 1.00 25.54 84 LEU C C 1
ATOM 6549 O O . LEU C 1 84 ? 29.009 66.257 52.154 1.00 31.10 84 LEU C O 1
ATOM 6554 N N . GLY C 1 85 ? 27.753 67.464 53.643 1.00 39.82 85 GLY C N 1
ATOM 6555 C CA . GLY C 1 85 ? 26.876 68.202 52.694 1.00 15.95 85 GLY C CA 1
ATOM 6556 C C . GLY C 1 85 ? 25.798 67.348 52.055 1.00 40.70 85 GLY C C 1
ATOM 6557 O O . GLY C 1 85 ? 25.074 67.857 51.170 1.00 34.63 85 GLY C O 1
ATOM 6558 N N . ARG C 1 86 ? 25.657 66.106 52.510 1.00 20.85 86 ARG C N 1
ATOM 6559 C CA . ARG C 1 86 ? 24.666 65.137 51.998 1.00 30.51 86 ARG C CA 1
ATOM 6560 C C . ARG C 1 86 ? 23.325 65.409 52.691 1.00 20.37 86 ARG C C 1
ATOM 6561 O O . ARG C 1 86 ? 23.330 65.650 53.924 1.00 30.31 86 ARG C O 1
ATOM 6569 N N . VAL C 1 87 ? 22.246 65.443 51.910 1.00 27.86 87 VAL C N 1
ATOM 6570 C CA . VAL C 1 87 ? 20.839 65.626 52.378 1.00 28.87 87 VAL C CA 1
ATOM 6571 C C . VAL C 1 87 ? 20.096 64.299 52.218 1.00 21.06 87 VAL C C 1
ATOM 6572 O O . VAL C 1 87 ? 19.745 63.993 51.064 1.00 26.73 87 VAL C O 1
ATOM 6576 N N . ASN C 1 88 ? 19.947 63.551 53.310 1.00 32.83 88 ASN C N 1
ATOM 6577 C CA . ASN C 1 88 ? 19.285 62.216 53.356 1.00 26.04 88 ASN C CA 1
ATOM 6578 C C . ASN C 1 88 ? 18.115 62.275 54.341 1.00 42.22 88 ASN C C 1
ATOM 6579 O O . ASN C 1 88 ? 17.600 61.208 54.704 1.00 30.53 88 ASN C O 1
ATOM 6584 N N . LYS C 1 89 ? 17.709 63.482 54.740 1.00 40.31 89 LYS C N 1
ATOM 6585 C CA . LYS C 1 89 ? 16.764 63.694 55.861 1.00 17.95 89 LYS C CA 1
ATOM 6586 C C . LYS C 1 89 ? 16.211 65.115 55.807 1.00 22.19 89 LYS C C 1
ATOM 6587 O O . LYS C 1 89 ? 16.968 66.022 55.437 1.00 26.40 89 LYS C O 1
ATOM 6593 N N . VAL C 1 90 ? 14.936 65.265 56.164 1.00 23.20 90 VAL C N 1
ATOM 6594 C CA . VAL C 1 90 ? 14.194 66.549 56.258 1.00 30.34 90 VAL C CA 1
ATOM 6595 C C . VAL C 1 90 ? 13.512 66.609 57.624 1.00 27.94 90 VAL C C 1
ATOM 6596 O O . VAL C 1 90 ? 13.564 65.602 58.381 1.00 25.91 90 VAL C O 1
ATOM 6600 N N . GLU C 1 91 ? 12.906 67.751 57.920 1.00 28.64 91 GLU C N 1
ATOM 6601 C CA . GLU C 1 91 ? 11.958 67.926 59.046 1.00 22.65 91 GLU C CA 1
ATOM 6602 C C . GLU C 1 91 ? 10.890 68.934 58.608 1.00 43.24 91 GLU C C 1
ATOM 6603 O O . GLU C 1 91 ? 11.145 69.708 57.651 1.00 21.08 91 GLU C O 1
ATOM 6609 N N . LEU C 1 92 ? 9.722 68.918 59.251 1.00 40.58 92 LEU C N 1
ATOM 6610 C CA . LEU C 1 92 ? 8.675 69.942 58.987 1.00 20.61 92 LEU C CA 1
ATOM 6611 C C . LEU C 1 92 ? 9.119 71.261 59.618 1.00 31.70 92 LEU C C 1
ATOM 6612 O O . LEU C 1 92 ? 9.587 71.228 60.773 1.00 30.10 92 LEU C O 1
ATOM 6617 N N . ILE C 1 93 ? 8.994 72.369 58.882 1.00 28.71 93 ILE C N 1
ATOM 6618 C CA . ILE C 1 93 ? 9.128 73.739 59.458 1.00 28.65 93 ILE C CA 1
ATOM 6619 C C . ILE C 1 93 ? 7.880 73.937 60.309 1.00 32.06 93 ILE C C 1
ATOM 6620 O O . ILE C 1 93 ? 6.780 73.627 59.853 1.00 28.05 93 ILE C O 1
ATOM 6625 N N . PRO C 1 94 ? 7.999 74.424 61.564 1.00 25.43 94 PRO C N 1
ATOM 6626 C CA . PRO C 1 94 ? 6.822 74.718 62.383 1.00 23.76 94 PRO C CA 1
ATOM 6627 C C . PRO C 1 94 ? 5.756 75.563 61.681 1.00 14.95 94 PRO C C 1
ATOM 6628 O O . PRO C 1 94 ? 6.135 76.441 60.901 1.00 27.66 94 PRO C O 1
ATOM 6632 N N . LEU C 1 95 ? 4.468 75.340 61.977 1.00 32.60 95 LEU C N 1
ATOM 6633 C CA . LEU C 1 95 ? 3.331 75.995 61.262 1.00 29.73 95 LEU C CA 1
ATOM 6634 C C . LEU C 1 95 ? 3.394 77.516 61.430 1.00 24.12 95 LEU C C 1
ATOM 6635 O O . LEU C 1 95 ? 3.292 78.227 60.403 1.00 43.06 95 LEU C O 1
ATOM 6640 N N . GLU C 1 96 ? 3.513 78.006 62.671 1.00 43.24 96 GLU C N 1
ATOM 6641 C CA . GLU C 1 96 ? 3.604 79.470 62.934 1.00 31.58 96 GLU C CA 1
ATOM 6642 C C . GLU C 1 96 ? 4.812 80.034 62.173 1.00 38.26 96 GLU C C 1
ATOM 6643 O O . GLU C 1 96 ? 4.739 81.182 61.745 1.00 30.28 96 GLU C O 1
ATOM 6649 N N . GLU C 1 97 ? 5.882 79.260 62.000 1.00 22.36 97 GLU C N 1
ATOM 6650 C CA . GLU C 1 97 ? 7.107 79.729 61.304 1.00 25.50 97 GLU C CA 1
ATOM 6651 C C . GLU C 1 97 ? 6.867 79.792 59.787 1.00 36.83 97 GLU C C 1
ATOM 6652 O O . GLU C 1 97 ? 7.413 80.694 59.141 1.00 23.64 97 GLU C O 1
ATOM 6658 N N . LEU C 1 98 ? 6.078 78.870 59.238 1.00 40.01 98 LEU C N 1
ATOM 6659 C CA . LEU C 1 98 ? 5.810 78.797 57.775 1.00 58.51 98 LEU C CA 1
ATOM 6660 C C . LEU C 1 98 ? 5.020 80.041 57.340 1.00 33.73 98 LEU C C 1
ATOM 6661 O O . LEU C 1 98 ? 5.304 80.571 56.243 1.00 24.24 98 LEU C O 1
ATOM 6666 N N . GLY C 1 99 ? 4.071 80.501 58.170 1.00 24.91 99 GLY C N 1
ATOM 6667 C CA . GLY C 1 99 ? 3.354 81.780 57.973 1.00 32.39 99 GLY C CA 1
ATOM 6668 C C . GLY C 1 99 ? 2.185 81.620 57.013 1.00 20.98 99 GLY C C 1
ATOM 6669 O O . GLY C 1 99 ? 1.505 82.619 56.681 1.00 29.21 99 GLY C O 1
ATOM 6670 N N . ARG C 1 100 ? 1.917 80.383 56.614 1.00 24.33 100 ARG C N 1
ATOM 6671 C CA . ARG C 1 100 ? 0.878 80.052 55.619 1.00 35.86 100 ARG C CA 1
ATOM 6672 C C . ARG C 1 100 ? 0.578 78.569 55.759 1.00 17.87 100 ARG C C 1
ATOM 6673 O O . ARG C 1 100 ? 1.294 77.859 56.469 1.00 20.39 100 ARG C O 1
ATOM 6681 N N . PRO C 1 101 ? -0.462 78.058 55.076 1.00 31.91 101 PRO C N 1
ATOM 6682 C CA . PRO C 1 101 ? -0.732 76.624 55.070 1.00 25.12 101 PRO C CA 1
ATOM 6683 C C . PRO C 1 101 ? 0.383 75.857 54.338 1.00 20.19 101 PRO C C 1
ATOM 6684 O O . PRO C 1 101 ? 0.993 76.437 53.455 1.00 22.75 101 PRO C O 1
ATOM 6688 N N . ARG C 1 102 ? 0.650 74.612 54.764 1.00 22.53 102 ARG C N 1
ATOM 6689 C CA . ARG C 1 102 ? 1.318 73.571 53.930 1.00 19.55 102 ARG C CA 1
ATOM 6690 C C . ARG C 1 102 ? 0.443 73.374 52.686 1.00 20.92 102 ARG C C 1
ATOM 6691 O O . ARG C 1 102 ? -0.762 73.053 52.816 1.00 20.28 102 ARG C O 1
ATOM 6699 N N . ILE C 1 103 ? 1.013 73.549 51.499 1.00 16.20 103 ILE C N 1
ATOM 6700 C CA . ILE C 1 103 ? 0.292 73.423 50.202 1.00 14.79 103 ILE C CA 1
ATOM 6701 C C . ILE C 1 103 ? 0.510 72.003 49.710 1.00 16.28 103 ILE C C 1
ATOM 6702 O O . ILE C 1 103 ? 1.677 71.611 49.622 1.00 18.67 103 ILE C O 1
ATOM 6707 N N . ASP C 1 104 ? -0.545 71.339 49.257 1.00 16.70 104 ASP C N 1
ATOM 6708 C CA . ASP C 1 104 ? -0.404 69.987 48.674 1.00 14.49 104 ASP C CA 1
ATOM 6709 C C . ASP C 1 104 ? 0.266 70.121 47.304 1.00 16.46 104 ASP C C 1
ATOM 6710 O O . ASP C 1 104 ? 0.149 71.176 46.657 1.00 13.80 104 ASP C O 1
ATOM 6715 N N . VAL C 1 105 ? 1.030 69.104 46.908 1.00 13.75 105 VAL C N 1
ATOM 6716 C CA . VAL C 1 105 ? 1.765 69.098 45.615 1.00 18.29 105 VAL C CA 1
ATOM 6717 C C . VAL C 1 105 ? 1.577 67.725 44.972 1.00 24.16 105 VAL C C 1
ATOM 6718 O O . VAL C 1 105 ? 1.714 66.700 45.688 1.00 18.33 105 VAL C O 1
ATOM 6722 N N . VAL C 1 106 ? 1.268 67.710 43.679 1.00 18.00 106 VAL C N 1
ATOM 6723 C CA . VAL C 1 106 ? 1.526 66.525 42.815 1.00 11.24 106 VAL C CA 1
ATOM 6724 C C . VAL C 1 106 ? 2.910 66.721 42.183 1.00 11.35 106 VAL C C 1
ATOM 6725 O O . VAL C 1 106 ? 3.099 67.662 41.380 1.00 13.19 106 VAL C O 1
ATOM 6729 N N . VAL C 1 107 ? 3.844 65.859 42.560 1.00 10.47 107 VAL C N 1
ATOM 6730 C CA . VAL C 1 107 ? 5.267 66.021 42.170 1.00 7.99 107 VAL C CA 1
ATOM 6731 C C . VAL C 1 107 ? 5.503 65.065 41.009 1.00 10.53 107 VAL C C 1
ATOM 6732 O O . VAL C 1 107 ? 5.740 63.862 41.287 1.00 11.07 107 VAL C O 1
ATOM 6736 N N . ASN C 1 108 ? 5.382 65.617 39.805 1.00 16.90 108 ASN C N 1
ATOM 6737 C CA . ASN C 1 108 ? 5.566 64.924 38.511 1.00 9.73 108 ASN C CA 1
ATOM 6738 C C . ASN C 1 108 ? 7.047 64.943 38.180 1.00 17.68 108 ASN C C 1
ATOM 6739 O O . ASN C 1 108 ? 7.533 65.915 37.577 1.00 14.53 108 ASN C O 1
ATOM 6744 N N . CYS C 1 109 ? 7.736 63.854 38.526 1.00 12.84 109 CYS C N 1
ATOM 6745 C CA . CYS C 1 109 ? 9.181 63.700 38.258 1.00 15.87 109 CYS C CA 1
ATOM 6746 C C . CYS C 1 109 ? 9.413 63.218 36.832 1.00 20.01 109 CYS C C 1
ATOM 6747 O O . CYS C 1 109 ? 8.826 62.186 36.442 1.00 18.17 109 CYS C O 1
ATOM 6750 N N . SER C 1 110 ? 10.326 63.873 36.122 1.00 16.99 110 SER C N 1
ATOM 6751 C CA . SER C 1 110 ? 10.681 63.489 34.743 1.00 11.86 110 SER C CA 1
ATOM 6752 C C . SER C 1 110 ? 11.391 62.134 34.823 1.00 14.17 110 SER C C 1
ATOM 6753 O O . SER C 1 110 ? 11.833 61.758 35.917 1.00 12.89 110 SER C O 1
ATOM 6756 N N . GLY C 1 111 ? 11.369 61.379 33.722 1.00 19.96 111 GLY C N 1
ATOM 6757 C CA . GLY C 1 111 ? 12.059 60.089 33.581 1.00 25.46 111 GLY C CA 1
ATOM 6758 C C . GLY C 1 111 ? 13.502 60.224 34.007 1.00 19.78 111 GLY C C 1
ATOM 6759 O O . GLY C 1 111 ? 13.912 59.415 34.808 1.00 15.97 111 GLY C O 1
ATOM 6760 N N . VAL C 1 112 ? 14.159 61.328 33.611 1.00 24.24 112 VAL C N 1
ATOM 6761 C CA . VAL C 1 112 ? 15.594 61.612 33.916 1.00 20.03 112 VAL C CA 1
ATOM 6762 C C . VAL C 1 112 ? 15.760 62.004 35.387 1.00 26.04 112 VAL C C 1
ATOM 6763 O O . VAL C 1 112 ? 16.733 61.548 35.992 1.00 15.57 112 VAL C O 1
ATOM 6767 N N . PHE C 1 113 ? 14.850 62.776 35.977 1.00 16.21 113 PHE C N 1
ATOM 6768 C CA . PHE C 1 113 ? 14.887 63.043 37.441 1.00 16.79 113 PHE C CA 1
ATOM 6769 C C . PHE C 1 113 ? 14.927 61.710 38.203 1.00 11.06 113 PHE C C 1
ATOM 6770 O O . PHE C 1 113 ? 15.714 61.508 39.178 1.00 18.52 113 PHE C O 1
ATOM 6778 N N . ARG C 1 114 ? 14.018 60.818 37.804 1.00 21.73 114 ARG C N 1
ATOM 6779 C CA . ARG C 1 114 ? 13.885 59.477 38.407 1.00 15.98 114 ARG C CA 1
ATOM 6780 C C . ARG C 1 114 ? 15.229 58.763 38.280 1.00 17.68 114 ARG C C 1
ATOM 6781 O O . ARG C 1 114 ? 15.613 58.135 39.242 1.00 19.53 114 ARG C O 1
ATOM 6789 N N . ASP C 1 115 ? 15.891 58.893 37.134 1.00 20.51 115 ASP C N 1
ATOM 6790 C CA . ASP C 1 115 ? 17.145 58.167 36.802 1.00 20.01 115 ASP C CA 1
ATOM 6791 C C . ASP C 1 115 ? 18.271 58.722 37.691 1.00 28.29 115 ASP C C 1
ATOM 6792 O O . ASP C 1 115 ? 18.958 57.915 38.353 1.00 24.32 115 ASP C O 1
ATOM 6797 N N . LEU C 1 116 ? 18.379 60.050 37.781 1.00 23.68 116 LEU C N 1
ATOM 6798 C CA . LEU C 1 116 ? 19.461 60.764 38.511 1.00 18.47 116 LEU C CA 1
ATOM 6799 C C . LEU C 1 116 ? 19.175 60.768 40.019 1.00 104.43 116 LEU C C 1
ATOM 6800 O O . LEU C 1 116 ? 20.142 60.640 40.783 1.00 28.02 116 LEU C O 1
ATOM 6805 N N . PHE C 1 117 ? 17.920 60.966 40.448 1.00 23.07 117 PHE C N 1
ATOM 6806 C CA . PHE C 1 117 ? 17.612 61.450 41.830 1.00 28.08 117 PHE C CA 1
ATOM 6807 C C . PHE C 1 117 ? 16.638 60.524 42.603 1.00 31.48 117 PHE C C 1
ATOM 6808 O O . PHE C 1 117 ? 15.785 61.029 43.367 1.00 22.09 117 PHE C O 1
ATOM 6816 N N . ILE C 1 118 ? 16.776 59.195 42.516 1.00 20.48 118 ILE C N 1
ATOM 6817 C CA . ILE C 1 118 ? 15.880 58.265 43.278 1.00 26.57 118 ILE C CA 1
ATOM 6818 C C . ILE C 1 118 ? 15.851 58.608 44.787 1.00 18.09 118 ILE C C 1
ATOM 6819 O O . ILE C 1 118 ? 14.733 58.617 45.371 1.00 29.53 118 ILE C O 1
ATOM 6824 N N . ASN C 1 119 ? 16.993 58.889 45.424 1.00 22.39 119 ASN C N 1
ATOM 6825 C CA . ASN C 1 119 ? 17.074 59.215 46.875 1.00 22.80 119 ASN C CA 1
ATOM 6826 C C . ASN C 1 119 ? 16.331 60.529 47.175 1.00 33.46 119 ASN C C 1
ATOM 6827 O O . ASN C 1 119 ? 15.729 60.633 48.241 1.00 26.74 119 ASN C O 1
ATOM 6832 N N . GLN C 1 120 ? 16.357 61.496 46.256 1.00 20.27 120 GLN C N 1
ATOM 6833 C CA . GLN C 1 120 ? 15.700 62.823 46.435 1.00 18.87 120 GLN C CA 1
ATOM 6834 C C . GLN C 1 120 ? 14.170 62.649 46.346 1.00 16.13 120 GLN C C 1
ATOM 6835 O O . GLN C 1 120 ? 13.455 63.316 47.109 1.00 22.52 120 GLN C O 1
ATOM 6841 N N . MET C 1 121 ? 13.684 61.745 45.487 1.00 15.84 121 MET C N 1
ATOM 6842 C CA . MET C 1 121 ? 12.252 61.337 45.434 1.00 17.35 121 MET C CA 1
ATOM 6843 C C . MET C 1 121 ? 11.810 60.754 46.795 1.00 16.75 121 MET C C 1
ATOM 6844 O O . MET C 1 121 ? 10.694 61.114 47.303 1.00 21.09 121 MET C O 1
ATOM 6849 N N . ALA C 1 122 ? 12.645 59.915 47.419 1.00 24.16 122 ALA C N 1
ATOM 6850 C CA . ALA C 1 122 ? 12.448 59.383 48.796 1.00 28.27 122 ALA C CA 1
ATOM 6851 C C . ALA C 1 122 ? 12.263 60.520 49.809 1.00 27.20 122 ALA C C 1
ATOM 6852 O O . ALA C 1 122 ? 11.366 60.430 50.680 1.00 23.67 122 ALA C O 1
ATOM 6854 N N . LEU C 1 123 ? 13.096 61.544 49.672 1.00 14.61 123 LEU C N 1
ATOM 6855 C CA . LEU C 1 123 ? 13.252 62.730 50.548 1.00 20.53 123 LEU C CA 1
ATOM 6856 C C . LEU C 1 123 ? 11.926 63.499 50.509 1.00 27.18 123 LEU C C 1
ATOM 6857 O O . LEU C 1 123 ? 11.325 63.718 51.575 1.00 23.36 123 LEU C O 1
ATOM 6862 N N . ILE C 1 124 ? 11.433 63.800 49.302 1.00 22.43 124 ILE C N 1
ATOM 6863 C CA . ILE C 1 124 ? 10.132 64.496 49.077 1.00 16.67 124 ILE C CA 1
ATOM 6864 C C . ILE C 1 124 ? 8.992 63.642 49.641 1.00 19.28 124 ILE C C 1
ATOM 6865 O O . ILE C 1 124 ? 8.088 64.198 50.273 1.00 15.68 124 ILE C O 1
ATOM 6870 N N . ASP C 1 125 ? 9.044 62.327 49.425 1.00 21.37 125 ASP C N 1
ATOM 6871 C CA . ASP C 1 125 ? 7.949 61.393 49.800 1.00 17.27 125 ASP C CA 1
ATOM 6872 C C . ASP C 1 125 ? 7.852 61.340 51.325 1.00 14.27 125 ASP C C 1
ATOM 6873 O O . ASP C 1 125 ? 6.693 61.471 51.850 1.00 21.22 125 ASP C O 1
ATOM 6878 N N . ARG C 1 126 ? 9.003 61.255 52.003 1.00 22.29 126 ARG C N 1
ATOM 6879 C CA . ARG C 1 126 ? 9.125 61.317 53.485 1.00 22.20 126 ARG C CA 1
ATOM 6880 C C . ARG C 1 126 ? 8.543 62.634 54.010 1.00 36.44 126 ARG C C 1
ATOM 6881 O O . ARG C 1 126 ? 7.782 62.542 54.978 1.00 24.51 126 ARG C O 1
ATOM 6889 N N . ALA C 1 127 ? 8.842 63.781 53.376 1.00 27.54 127 ALA C N 1
ATOM 6890 C CA . ALA C 1 127 ? 8.379 65.129 53.796 1.00 23.47 127 ALA C CA 1
ATOM 6891 C C . ALA C 1 127 ? 6.867 65.267 53.599 1.00 27.19 127 ALA C C 1
ATOM 6892 O O . ALA C 1 127 ? 6.230 65.852 54.460 1.00 22.30 127 ALA C O 1
ATOM 6894 N N . ILE C 1 128 ? 6.308 64.775 52.498 1.00 18.18 128 ILE C N 1
ATOM 6895 C CA . ILE C 1 128 ? 4.837 64.902 52.243 1.00 18.85 128 ILE C CA 1
ATOM 6896 C C . ILE C 1 128 ? 4.095 64.002 53.248 1.00 17.13 128 ILE C C 1
ATOM 6897 O O . ILE C 1 128 ? 3.088 64.447 53.849 1.00 20.95 128 ILE C O 1
ATOM 6902 N N . LYS C 1 129 ? 4.617 62.803 53.498 1.00 24.38 129 LYS C N 1
ATOM 6903 C CA . LYS C 1 129 ? 3.982 61.839 54.435 1.00 19.63 129 LYS C CA 1
ATOM 6904 C C . LYS C 1 129 ? 4.121 62.358 55.877 1.00 19.49 129 LYS C C 1
ATOM 6905 O O . LYS C 1 129 ? 3.173 62.142 56.653 1.00 25.56 129 LYS C O 1
ATOM 6911 N N . MET C 1 130 ? 5.224 63.059 56.193 1.00 18.92 130 MET C N 1
ATOM 6912 C CA . MET C 1 130 ? 5.424 63.789 57.471 1.00 17.21 130 MET C CA 1
ATOM 6913 C C . MET C 1 130 ? 4.259 64.779 57.628 1.00 18.02 130 MET C C 1
ATOM 6914 O O . MET C 1 130 ? 3.438 64.600 58.554 1.00 29.61 130 MET C O 1
ATOM 6919 N N . ALA C 1 131 ? 4.162 65.751 56.711 1.00 19.20 131 ALA C N 1
ATOM 6920 C CA . ALA C 1 131 ? 3.091 66.773 56.626 1.00 69.21 131 ALA C CA 1
ATOM 6921 C C . ALA C 1 131 ? 1.723 66.113 56.834 1.00 29.68 131 ALA C C 1
ATOM 6922 O O . ALA C 1 131 ? 0.975 66.588 57.694 1.00 32.25 131 ALA C O 1
ATOM 6924 N N . ALA C 1 132 ? 1.421 65.044 56.088 1.00 20.47 132 ALA C N 1
ATOM 6925 C CA . ALA C 1 132 ? 0.128 64.316 56.130 1.00 24.39 132 ALA C CA 1
ATOM 6926 C C . ALA C 1 132 ? -0.209 63.875 57.574 1.00 20.72 132 ALA C C 1
ATOM 6927 O O . ALA C 1 132 ? -1.380 63.956 57.950 1.00 36.11 132 ALA C O 1
ATOM 6929 N N . GLU C 1 133 ? 0.809 63.437 58.335 1.00 30.26 133 GLU C N 1
ATOM 6930 C CA . GLU C 1 133 ? 0.691 62.753 59.659 1.00 31.97 133 GLU C CA 1
ATOM 6931 C C . GLU C 1 133 ? 0.812 63.761 60.816 1.00 23.62 133 GLU C C 1
ATOM 6932 O O . GLU C 1 133 ? 0.614 63.346 61.985 1.00 30.28 133 GLU C O 1
ATOM 6938 N N . ALA C 1 134 ? 1.104 65.027 60.521 1.00 40.10 134 ALA C N 1
ATOM 6939 C CA . ALA C 1 134 ? 1.216 66.111 61.525 1.00 39.53 134 ALA C CA 1
ATOM 6940 C C . ALA C 1 134 ? -0.168 66.419 62.107 1.00 60.26 134 ALA C C 1
ATOM 6941 O O . ALA C 1 134 ? -1.104 66.622 61.319 1.00 41.25 134 ALA C O 1
ATOM 6943 N N . ASP C 1 135 ? -0.296 66.432 63.439 1.00 42.95 135 ASP C N 1
ATOM 6944 C CA . ASP C 1 135 ? -1.525 66.898 64.136 1.00 48.23 135 ASP C CA 1
ATOM 6945 C C . ASP C 1 135 ? -1.565 68.429 64.037 1.00 30.74 135 ASP C C 1
ATOM 6946 O O . ASP C 1 135 ? -1.027 69.115 64.939 1.00 45.30 135 ASP C O 1
ATOM 6951 N N . GLU C 1 136 ? -2.171 68.952 62.966 1.00 29.50 136 GLU C N 1
ATOM 6952 C CA . GLU C 1 136 ? -2.234 70.407 62.677 1.00 24.55 136 GLU C CA 1
ATOM 6953 C C . GLU C 1 136 ? -3.595 70.746 62.073 1.00 31.25 136 GLU C C 1
ATOM 6954 O O . GLU C 1 136 ? -4.213 69.910 61.411 1.00 40.58 136 GLU C O 1
ATOM 6960 N N . PRO C 1 137 ? -4.094 71.989 62.253 1.00 43.69 137 PRO C N 1
ATOM 6961 C CA . PRO C 1 137 ? -5.430 72.349 61.776 1.00 56.12 137 PRO C CA 1
ATOM 6962 C C . PRO C 1 137 ? -5.520 72.245 60.244 1.00 25.74 137 PRO C C 1
ATOM 6963 O O . PRO C 1 137 ? -4.610 72.690 59.566 1.00 26.84 137 PRO C O 1
ATOM 6967 N N . LEU C 1 138 ? -6.600 71.635 59.749 1.00 41.17 138 LEU C N 1
ATOM 6968 C CA . LEU C 1 138 ? -6.789 71.242 58.325 1.00 40.34 138 LEU C CA 1
ATOM 6969 C C . LEU C 1 138 ? -6.811 72.472 57.412 1.00 29.11 138 LEU C C 1
ATOM 6970 O O . LEU C 1 138 ? -6.720 72.272 56.184 1.00 40.24 138 LEU C O 1
ATOM 6975 N N . GLU C 1 139 ? -6.936 73.691 57.955 1.00 23.92 139 GLU C N 1
ATOM 6976 C CA . GLU C 1 139 ? -6.945 74.946 57.143 1.00 80.67 139 GLU C CA 1
ATOM 6977 C C . GLU C 1 139 ? -5.524 75.535 57.023 1.00 29.69 139 GLU C C 1
ATOM 6978 O O . GLU C 1 139 ? -5.377 76.525 56.276 1.00 28.13 139 GLU C O 1
ATOM 6984 N N . LEU C 1 140 ? -4.532 74.949 57.714 1.00 25.83 140 LEU C N 1
ATOM 6985 C CA . LEU C 1 140 ? -3.071 75.270 57.603 1.00 31.01 140 LEU C CA 1
ATOM 6986 C C . LEU C 1 140 ? -2.243 74.063 57.102 1.00 30.66 140 LEU C C 1
ATOM 6987 O O . LEU C 1 140 ? -1.018 74.242 56.915 1.00 21.41 140 LEU C O 1
ATOM 6992 N N . ASN C 1 141 ? -2.829 72.868 56.941 1.00 23.71 141 ASN C N 1
ATOM 6993 C CA . ASN C 1 141 ? -2.124 71.674 56.376 1.00 19.54 141 ASN C CA 1
ATOM 6994 C C . ASN C 1 141 ? -2.986 71.074 55.256 1.00 26.18 141 ASN C C 1
ATOM 6995 O O . ASN C 1 141 ? -3.756 70.181 55.569 1.00 21.83 141 ASN C O 1
ATOM 7000 N N . PHE C 1 142 ? -2.854 71.522 53.998 1.00 19.57 142 PHE C N 1
ATOM 7001 C CA . PHE C 1 142 ? -3.711 71.024 52.879 1.00 11.63 142 PHE C CA 1
ATOM 7002 C C . PHE C 1 142 ? -3.351 69.585 52.481 1.00 22.60 142 PHE C C 1
ATOM 7003 O O . PHE C 1 142 ? -4.263 68.898 51.945 1.00 21.24 142 PHE C O 1
ATOM 7011 N N . ILE C 1 143 ? -2.107 69.131 52.711 1.00 16.92 143 ILE C N 1
ATOM 7012 C CA . ILE C 1 143 ? -1.696 67.707 52.496 1.00 24.14 143 ILE C CA 1
ATOM 7013 C C . ILE C 1 143 ? -2.535 66.790 53.403 1.00 19.09 143 ILE C C 1
ATOM 7014 O O . ILE C 1 143 ? -3.100 65.815 52.868 1.00 20.78 143 ILE C O 1
ATOM 7019 N N . ARG C 1 144 ? -2.605 67.099 54.706 1.00 24.65 144 ARG C N 1
ATOM 7020 C CA . ARG C 1 144 ? -3.387 66.335 55.711 1.00 27.66 144 ARG C CA 1
ATOM 7021 C C . ARG C 1 144 ? -4.868 66.418 55.332 1.00 26.94 144 ARG C C 1
ATOM 7022 O O . ARG C 1 144 ? -5.531 65.369 55.338 1.00 26.55 144 ARG C O 1
ATOM 7030 N N . LYS C 1 145 ? -5.346 67.606 54.957 1.00 23.88 145 LYS C N 1
ATOM 7031 C CA . LYS C 1 145 ? -6.771 67.833 54.616 1.00 21.36 145 LYS C CA 1
ATOM 7032 C C . LYS C 1 145 ? -7.155 66.883 53.484 1.00 31.46 145 LYS C C 1
ATOM 7033 O O . LYS C 1 145 ? -8.158 66.217 53.644 1.00 21.51 145 LYS C O 1
ATOM 7039 N N . HIS C 1 146 ? -6.356 66.825 52.410 1.00 27.55 146 HIS C N 1
ATOM 7040 C CA . HIS C 1 146 ? -6.653 66.047 51.175 1.00 25.93 146 HIS C CA 1
ATOM 7041 C C . HIS C 1 146 ? -6.532 64.546 51.463 1.00 32.52 146 HIS C C 1
ATOM 7042 O O . HIS C 1 146 ? -7.453 63.773 51.090 1.00 28.48 146 HIS C O 1
ATOM 7049 N N . ALA C 1 147 ? -5.436 64.154 52.110 1.00 20.60 147 ALA C N 1
ATOM 7050 C CA . ALA C 1 147 ? -5.048 62.751 52.379 1.00 17.69 147 ALA C CA 1
ATOM 7051 C C . ALA C 1 147 ? -6.041 62.078 53.344 1.00 33.90 147 ALA C C 1
ATOM 7052 O O . ALA C 1 147 ? -6.278 60.869 53.165 1.00 30.97 147 ALA C O 1
ATOM 7054 N N . LEU C 1 148 ? -6.581 62.803 54.338 1.00 42.13 148 LEU C N 1
ATOM 7055 C CA . LEU C 1 148 ? -7.622 62.261 55.264 1.00 39.28 148 LEU C CA 1
ATOM 7056 C C . LEU C 1 148 ? -8.849 61.834 54.456 1.00 30.05 148 LEU C C 1
ATOM 7057 O O . LEU C 1 148 ? -9.350 60.726 54.694 1.00 57.77 148 LEU C O 1
ATOM 7062 N N . GLN C 1 149 ? -9.303 62.691 53.533 1.00 30.39 149 GLN C N 1
ATOM 7063 C CA . GLN C 1 149 ? -10.456 62.401 52.634 1.00 25.95 149 GLN C CA 1
ATOM 7064 C C . GLN C 1 149 ? -10.130 61.206 51.739 1.00 19.24 149 GLN C C 1
ATOM 7065 O O . GLN C 1 149 ? -10.974 60.307 51.618 1.00 27.88 149 GLN C O 1
ATOM 7071 N N . GLN C 1 150 ? -8.979 61.243 51.056 1.00 25.95 150 GLN C N 1
ATOM 7072 C CA . GLN C 1 150 ? -8.603 60.231 50.032 1.00 31.30 150 GLN C CA 1
ATOM 7073 C C . GLN C 1 150 ? -8.404 58.858 50.686 1.00 31.56 150 GLN C C 1
ATOM 7074 O O . GLN C 1 150 ? -8.604 57.837 49.985 1.00 31.16 150 GLN C O 1
ATOM 7080 N N . ALA C 1 151 ? -8.004 58.842 51.958 1.00 29.22 151 ALA C N 1
ATOM 7081 C CA . ALA C 1 151 ? -7.931 57.635 52.815 1.00 37.02 151 ALA C CA 1
ATOM 7082 C C . ALA C 1 151 ? -9.339 57.052 52.984 1.00 33.26 151 ALA C C 1
ATOM 7083 O O . ALA C 1 151 ? -9.483 55.819 52.902 1.00 36.86 151 ALA C O 1
ATOM 7085 N N . SER C 1 152 ? -10.331 57.918 53.216 1.00 47.68 152 SER C N 1
ATOM 7086 C CA . SER C 1 152 ? -11.758 57.546 53.395 1.00 45.05 152 SER C CA 1
ATOM 7087 C C . SER C 1 152 ? -12.339 57.128 52.037 1.00 34.73 152 SER C C 1
ATOM 7088 O O . SER C 1 152 ? -12.831 55.980 51.935 1.00 57.69 152 SER C O 1
ATOM 7091 N N . GLU C 1 153 ? -12.238 57.996 51.020 1.00 30.08 153 GLU C N 1
ATOM 7092 C CA . GLU C 1 153 ? -12.809 57.758 49.665 1.00 22.96 153 GLU C CA 1
ATOM 7093 C C . GLU C 1 153 ? -12.235 56.473 49.062 1.00 30.74 153 GLU C C 1
ATOM 7094 O O . GLU C 1 153 ? -13.021 55.706 48.460 1.00 35.17 153 GLU C O 1
ATOM 7100 N N . LEU C 1 154 ? -10.920 56.254 49.188 1.00 44.32 154 LEU C N 1
ATOM 7101 C CA . LEU C 1 154 ? -10.214 55.115 48.537 1.00 31.33 154 LEU C CA 1
ATOM 7102 C C . LEU C 1 154 ? -10.098 53.919 49.500 1.00 33.52 154 LEU C C 1
ATOM 7103 O O . LEU C 1 154 ? -9.845 52.811 48.994 1.00 23.68 154 LEU C O 1
ATOM 7108 N N . GLY C 1 155 ? -10.313 54.139 50.807 1.00 36.24 155 GLY C N 1
ATOM 7109 C CA . GLY C 1 155 ? -10.352 53.095 51.851 1.00 36.47 155 GLY C CA 1
ATOM 7110 C C . GLY C 1 155 ? -8.967 52.550 52.138 1.00 99.71 155 GLY C C 1
ATOM 7111 O O . GLY C 1 155 ? -8.800 51.316 52.106 1.00 50.58 155 GLY C O 1
ATOM 7112 N N . ILE C 1 156 ? -8.009 53.439 52.413 1.00 46.35 156 ILE C N 1
ATOM 7113 C CA . ILE C 1 156 ? -6.554 53.110 52.463 1.00 35.78 156 ILE C CA 1
ATOM 7114 C C . ILE C 1 156 ? -5.895 53.811 53.656 1.00 24.13 156 ILE C C 1
ATOM 7115 O O . ILE C 1 156 ? -6.537 54.685 54.289 1.00 32.81 156 ILE C O 1
ATOM 7120 N N . ASP C 1 157 ? -4.650 53.418 53.940 1.00 40.09 157 ASP C N 1
ATOM 7121 C CA . ASP C 1 157 ? -3.782 54.013 54.991 1.00 94.71 157 ASP C CA 1
ATOM 7122 C C . ASP C 1 157 ? -3.652 55.512 54.694 1.00 90.88 157 ASP C C 1
ATOM 7123 O O . ASP C 1 157 ? -3.739 55.890 53.514 1.00 34.63 157 ASP C O 1
ATOM 7128 N N . LEU C 1 158 ? -3.481 56.343 55.721 1.00 34.08 158 LEU C N 1
ATOM 7129 C CA . LEU C 1 158 ? -3.283 57.810 55.548 1.00 53.01 158 LEU C CA 1
ATOM 7130 C C . LEU C 1 158 ? -1.973 58.044 54.780 1.00 42.15 158 LEU C C 1
ATOM 7131 O O . LEU C 1 158 ? -1.991 58.823 53.810 1.00 29.21 158 LEU C O 1
ATOM 7136 N N . ARG C 1 159 ? -0.884 57.372 55.175 1.00 31.60 159 ARG C N 1
ATOM 7137 C CA . ARG C 1 159 ? 0.425 57.430 54.462 1.00 27.98 159 ARG C CA 1
ATOM 7138 C C . ARG C 1 159 ? 0.208 57.155 52.970 1.00 28.04 159 ARG C C 1
ATOM 7139 O O . ARG C 1 159 ? 0.400 58.100 52.197 1.00 33.49 159 ARG C O 1
ATOM 7147 N N . GLN C 1 160 ? -0.234 55.941 52.598 1.00 34.89 160 GLN C N 1
ATOM 7148 C CA . GLN C 1 160 ? -0.621 55.563 51.205 1.00 134.18 160 GLN C CA 1
ATOM 7149 C C . GLN C 1 160 ? -1.381 56.723 50.540 1.00 70.42 160 GLN C C 1
ATOM 7150 O O . GLN C 1 160 ? -0.983 57.132 49.440 1.00 30.22 160 GLN C O 1
ATOM 7156 N N . ALA C 1 161 ? -2.440 57.239 51.173 1.00 24.62 161 ALA C N 1
ATOM 7157 C CA . ALA C 1 161 ? -3.278 58.326 50.610 1.00 23.51 161 ALA C CA 1
ATOM 7158 C C . ALA C 1 161 ? -2.388 59.512 50.234 1.00 24.36 161 ALA C C 1
ATOM 7159 O O . ALA C 1 161 ? -2.602 60.114 49.158 1.00 27.20 161 ALA C O 1
ATOM 7161 N N . ALA C 1 162 ? -1.408 59.828 51.079 1.00 21.62 162 ALA C N 1
ATOM 7162 C CA . ALA C 1 162 ? -0.498 60.982 50.896 1.00 22.13 162 ALA C CA 1
ATOM 7163 C C . ALA C 1 162 ? 0.618 60.678 49.876 1.00 18.71 162 ALA C C 1
ATOM 7164 O O . ALA C 1 162 ? 1.663 61.355 49.971 1.00 29.43 162 ALA C O 1
ATOM 7166 N N . THR C 1 163 ? 0.414 59.749 48.926 1.00 21.17 163 THR C N 1
ATOM 7167 C CA . THR C 1 163 ? 1.369 59.477 47.816 1.00 15.16 163 THR C CA 1
ATOM 7168 C C . THR C 1 163 ? 1.298 60.618 46.782 1.00 21.08 163 THR C C 1
ATOM 7169 O O . THR C 1 163 ? 0.231 60.787 46.175 1.00 17.70 163 THR C O 1
ATOM 7173 N N . ARG C 1 164 ? 2.393 61.355 46.548 1.00 24.75 164 ARG C N 1
ATOM 7174 C CA . ARG C 1 164 ? 2.384 62.527 45.626 1.00 22.57 164 ARG C CA 1
ATOM 7175 C C . ARG C 1 164 ? 3.563 62.534 44.655 1.00 10.65 164 ARG C C 1
ATOM 7176 O O . ARG C 1 164 ? 3.546 63.401 43.760 1.00 14.24 164 ARG C O 1
ATOM 7184 N N . VAL C 1 165 ? 4.511 61.601 44.792 1.00 15.83 165 VAL C N 1
ATOM 7185 C CA . VAL C 1 165 ? 5.740 61.539 43.941 1.00 9.54 165 VAL C CA 1
ATOM 7186 C C . VAL C 1 165 ? 5.463 60.514 42.844 1.00 18.61 165 VAL C C 1
ATOM 7187 O O . VAL C 1 165 ? 5.497 59.324 43.124 1.00 18.35 165 VAL C O 1
ATOM 7191 N N . PHE C 1 166 ? 5.107 61.008 41.661 1.00 14.47 166 PHE C N 1
ATOM 7192 C CA . PHE C 1 166 ? 4.772 60.188 40.472 1.00 19.93 166 PHE C CA 1
ATOM 7193 C C . PHE C 1 166 ? 5.833 60.356 39.381 1.00 14.45 166 PHE C C 1
ATOM 7194 O O . PHE C 1 166 ? 6.487 61.403 39.204 1.00 13.62 166 PHE C O 1
ATOM 7202 N N . THR C 1 167 ? 5.955 59.333 38.537 1.00 16.11 167 THR C N 1
ATOM 7203 C CA . THR C 1 167 ? 6.887 59.366 37.394 1.00 13.48 167 THR C CA 1
ATOM 7204 C C . THR C 1 167 ? 6.432 58.315 36.370 1.00 10.52 167 THR C C 1
ATOM 7205 O O . THR C 1 167 ? 5.356 57.701 36.596 1.00 17.20 167 THR C O 1
ATOM 7209 N N . ASN C 1 168 ? 7.146 58.310 35.237 1.00 13.68 168 ASN C N 1
ATOM 7210 C CA . ASN C 1 168 ? 7.110 57.281 34.160 1.00 13.97 168 ASN C CA 1
ATOM 7211 C C . ASN C 1 168 ? 7.664 55.996 34.779 1.00 16.95 168 ASN C C 1
ATOM 7212 O O . ASN C 1 168 ? 8.463 56.056 35.757 1.00 16.59 168 ASN C O 1
ATOM 7217 N N . ALA C 1 169 ? 7.245 54.853 34.251 1.00 14.25 169 ALA C N 1
ATOM 7218 C CA . ALA C 1 169 ? 7.853 53.533 34.556 1.00 14.00 169 ALA C CA 1
ATOM 7219 C C . ALA C 1 169 ? 9.370 53.545 34.316 1.00 11.32 169 ALA C C 1
ATOM 7220 O O . ALA C 1 169 ? 9.871 54.292 33.468 1.00 13.02 169 ALA C O 1
ATOM 7222 N N . SER C 1 170 ? 10.118 52.800 35.124 1.00 24.81 170 SER C N 1
ATOM 7223 C CA . SER C 1 170 ? 11.583 52.676 34.921 1.00 30.46 170 SER C CA 1
ATOM 7224 C C . SER C 1 170 ? 11.816 52.277 33.461 1.00 8.44 170 SER C C 1
ATOM 7225 O O . SER C 1 170 ? 11.093 51.353 33.002 1.00 24.79 170 SER C O 1
ATOM 7228 N N . GLY C 1 171 ? 12.731 52.956 32.766 1.00 15.10 171 GLY C N 1
ATOM 7229 C CA . GLY C 1 171 ? 13.089 52.677 31.368 1.00 22.21 171 GLY C CA 1
ATOM 7230 C C . GLY C 1 171 ? 12.190 53.406 30.385 1.00 19.48 171 GLY C C 1
ATOM 7231 O O . GLY C 1 171 ? 12.491 53.293 29.191 1.00 19.37 171 GLY C O 1
ATOM 7232 N N . SER C 1 172 ? 11.173 54.129 30.891 1.00 21.04 172 SER C N 1
ATOM 7233 C CA A SER C 1 172 ? 10.205 54.918 30.083 0.50 11.79 172 SER C CA 1
ATOM 7234 C CA B SER C 1 172 ? 10.168 54.920 30.122 0.50 20.94 172 SER C CA 1
ATOM 7235 C C . SER C 1 172 ? 10.372 56.416 30.394 1.00 13.50 172 SER C C 1
ATOM 7236 O O . SER C 1 172 ? 10.764 56.746 31.526 1.00 16.36 172 SER C O 1
ATOM 7241 N N . TYR C 1 173 ? 10.068 57.246 29.392 1.00 12.64 173 TYR C N 1
ATOM 7242 C CA . TYR C 1 173 ? 10.239 58.728 29.354 1.00 10.89 173 TYR C CA 1
ATOM 7243 C C . TYR C 1 173 ? 9.066 59.328 28.574 1.00 16.89 173 TYR C C 1
ATOM 7244 O O . TYR C 1 173 ? 8.678 58.725 27.575 1.00 21.23 173 TYR C O 1
ATOM 7253 N N . ALA C 1 174 ? 8.518 60.460 29.044 1.00 14.60 174 ALA C N 1
ATOM 7254 C CA . ALA C 1 174 ? 7.548 61.325 28.330 1.00 21.93 174 ALA C CA 1
ATOM 7255 C C . ALA C 1 174 ? 6.112 60.800 28.492 1.00 16.87 174 ALA C C 1
ATOM 7256 O O . ALA C 1 174 ? 5.885 59.605 28.803 1.00 17.37 174 ALA C O 1
ATOM 7258 N N . ALA C 1 175 ? 5.143 61.674 28.225 1.00 10.03 175 ALA C N 1
ATOM 7259 C CA . ALA C 1 175 ? 3.720 61.323 28.144 1.00 18.65 175 ALA C CA 1
ATOM 7260 C C . ALA C 1 175 ? 3.387 60.732 26.761 1.00 15.00 175 ALA C C 1
ATOM 7261 O O . ALA C 1 175 ? 2.286 60.224 26.641 1.00 15.32 175 ALA C O 1
ATOM 7263 N N . ASN C 1 176 ? 4.268 60.866 25.758 1.00 15.47 176 ASN C N 1
ATOM 7264 C CA . ASN C 1 176 ? 4.007 60.609 24.309 1.00 16.25 176 ASN C CA 1
ATOM 7265 C C . ASN C 1 176 ? 2.927 61.568 23.764 1.00 28.83 176 ASN C C 1
ATOM 7266 O O . ASN C 1 176 ? 2.465 61.358 22.615 1.00 17.72 176 ASN C O 1
ATOM 7271 N N . VAL C 1 177 ? 2.579 62.627 24.507 1.00 12.06 177 VAL C N 1
ATOM 7272 C CA . VAL C 1 177 ? 1.713 63.729 23.999 1.00 18.56 177 VAL C CA 1
ATOM 7273 C C . VAL C 1 177 ? 2.481 64.510 22.913 1.00 21.22 177 VAL C C 1
ATOM 7274 O O . VAL C 1 177 ? 1.854 64.890 21.928 1.00 16.88 177 VAL C O 1
ATOM 7278 N N . ASN C 1 178 ? 3.789 64.734 23.085 1.00 14.93 178 ASN C N 1
ATOM 7279 C CA . ASN C 1 178 ? 4.717 65.282 22.054 1.00 22.38 178 ASN C CA 1
ATOM 7280 C C . ASN C 1 178 ? 4.562 64.495 20.738 1.00 14.90 178 ASN C C 1
ATOM 7281 O O . ASN C 1 178 ? 4.354 65.146 19.697 1.00 17.14 178 ASN C O 1
ATOM 7286 N N . LEU C 1 179 ? 4.578 63.162 20.784 1.00 22.10 179 LEU C N 1
ATOM 7287 C CA . LEU C 1 179 ? 4.540 62.286 19.568 1.00 23.88 179 LEU C CA 1
ATOM 7288 C C . LEU C 1 179 ? 3.152 62.380 18.908 1.00 17.49 179 LEU C C 1
ATOM 7289 O O . LEU C 1 179 ? 3.071 62.607 17.684 1.00 21.42 179 LEU C O 1
ATOM 7294 N N . ALA C 1 180 ? 2.084 62.232 19.686 1.00 17.15 180 ALA C N 1
ATOM 7295 C CA . ALA C 1 180 ? 0.695 62.389 19.207 1.00 21.19 180 ALA C CA 1
ATOM 7296 C C . ALA C 1 180 ? 0.544 63.753 18.518 1.00 20.72 180 ALA C C 1
ATOM 7297 O O . ALA C 1 180 ? 0.036 63.827 17.379 1.00 18.61 180 ALA C O 1
ATOM 7299 N N . VAL C 1 181 ? 1.028 64.819 19.156 1.00 21.20 181 VAL C N 1
ATOM 7300 C CA . VAL C 1 181 ? 0.924 66.177 18.548 1.00 16.25 181 VAL C CA 1
ATOM 7301 C C . VAL C 1 181 ? 1.759 66.237 17.268 1.00 11.66 181 VAL C C 1
ATOM 7302 O O . VAL C 1 181 ? 1.253 66.818 16.241 1.00 18.41 181 VAL C O 1
ATOM 7306 N N . GLU C 1 182 ? 2.990 65.715 17.271 1.00 17.36 182 GLU C N 1
ATOM 7307 C CA . GLU C 1 182 ? 3.890 65.866 16.105 1.00 17.60 182 GLU C CA 1
ATOM 7308 C C . GLU C 1 182 ? 3.324 65.099 14.894 1.00 15.14 182 GLU C C 1
ATOM 7309 O O . GLU C 1 182 ? 3.632 65.500 13.753 1.00 27.25 182 GLU C O 1
ATOM 7315 N N . ASN C 1 183 ? 2.622 63.995 15.149 1.00 25.69 183 ASN C N 1
ATOM 7316 C CA . ASN C 1 183 ? 2.128 63.048 14.110 1.00 38.10 183 ASN C CA 1
ATOM 7317 C C . ASN C 1 183 ? 0.641 63.318 13.821 1.00 30.95 183 ASN C C 1
ATOM 7318 O O . ASN C 1 183 ? 0.076 62.709 12.889 1.00 23.63 183 ASN C O 1
ATOM 7323 N N . SER C 1 184 ? 0.012 64.227 14.565 1.00 17.87 184 SER C N 1
ATOM 7324 C CA . SER C 1 184 ? -1.426 64.555 14.382 1.00 12.92 184 SER C CA 1
ATOM 7325 C C . SER C 1 184 ? -2.303 63.293 14.467 1.00 22.09 184 SER C C 1
ATOM 7326 O O . SER C 1 184 ? -3.395 63.283 13.879 1.00 27.35 184 SER C O 1
ATOM 7329 N N . SER C 1 185 ? -1.852 62.297 15.239 1.00 20.02 185 SER C N 1
ATOM 7330 C CA . SER C 1 185 ? -2.428 60.933 15.379 1.00 41.82 185 SER C CA 1
ATOM 7331 C C . SER C 1 185 ? -3.338 60.899 16.608 1.00 79.36 185 SER C C 1
ATOM 7332 O O . SER C 1 185 ? -3.140 60.033 17.495 1.00 37.52 185 SER C O 1
ATOM 7335 N N . TRP C 1 186 ? -4.284 61.835 16.665 1.00 27.05 186 TRP C N 1
ATOM 7336 C CA . TRP C 1 186 ? -5.266 61.967 17.767 1.00 15.65 186 TRP C CA 1
ATOM 7337 C C . TRP C 1 186 ? -6.465 62.786 17.286 1.00 13.11 186 TRP C C 1
ATOM 7338 O O . TRP C 1 186 ? -6.284 63.676 16.456 1.00 19.29 186 TRP C O 1
ATOM 7349 N N . GLU C 1 187 ? -7.645 62.466 17.816 1.00 24.21 187 GLU C N 1
ATOM 7350 C CA . GLU C 1 187 ? -8.943 63.117 17.506 1.00 23.55 187 GLU C CA 1
ATOM 7351 C C . GLU C 1 187 ? -9.305 64.105 18.629 1.00 23.21 187 GLU C C 1
ATOM 7352 O O . GLU C 1 187 ? -9.390 65.318 18.379 1.00 34.54 187 GLU C O 1
ATOM 7358 N N . GLN C 1 188 ? -9.548 63.577 19.829 1.00 19.96 188 GLN C N 1
ATOM 7359 C CA . GLN C 1 188 ? -10.059 64.357 20.980 1.00 17.08 188 GLN C CA 1
ATOM 7360 C C . GLN C 1 188 ? -8.917 64.516 21.973 1.00 20.22 188 GLN C C 1
ATOM 7361 O O . GLN C 1 188 ? -8.044 63.596 22.063 1.00 16.47 188 GLN C O 1
ATOM 7367 N N . GLU C 1 189 ? -8.943 65.626 22.694 1.00 15.80 189 GLU C N 1
ATOM 7368 C CA . GLU C 1 189 ? -7.966 65.880 23.776 1.00 17.66 189 GLU C CA 1
ATOM 7369 C C . GLU C 1 189 ? -7.994 64.712 24.769 1.00 15.94 189 GLU C C 1
ATOM 7370 O O . GLU C 1 189 ? -6.994 64.514 25.389 1.00 13.63 189 GLU C O 1
ATOM 7376 N N . SER C 1 190 ? -9.125 64.023 24.980 1.00 16.46 190 SER C N 1
ATOM 7377 C CA . SER C 1 190 ? -9.219 62.909 25.959 1.00 16.87 190 SER C CA 1
ATOM 7378 C C . SER C 1 190 ? -8.118 61.871 25.677 1.00 16.69 190 SER C C 1
ATOM 7379 O O . SER C 1 190 ? -7.604 61.269 26.662 1.00 22.91 190 SER C O 1
ATOM 7382 N N . GLU C 1 191 ? -7.720 61.683 24.407 1.00 10.12 191 GLU C N 1
ATOM 7383 C CA . GLU C 1 191 ? -6.674 60.695 24.007 1.00 25.48 191 GLU C CA 1
ATOM 7384 C C . GLU C 1 191 ? -5.298 61.112 24.535 1.00 19.88 191 GLU C C 1
ATOM 7385 O O . GLU C 1 191 ? -4.590 60.266 25.085 1.00 16.69 191 GLU C O 1
ATOM 7391 N N . LEU C 1 192 ? -4.931 62.376 24.346 1.00 16.14 192 LEU C N 1
ATOM 7392 C CA . LEU C 1 192 ? -3.696 62.940 24.930 1.00 12.10 192 LEU C CA 1
ATOM 7393 C C . LEU C 1 192 ? -3.694 62.723 26.446 1.00 14.99 192 LEU C C 1
ATOM 7394 O O . LEU C 1 192 ? -2.630 62.326 26.982 1.00 17.33 192 LEU C O 1
ATOM 7399 N N . GLN C 1 193 ? -4.838 62.962 27.112 1.00 11.46 193 GLN C N 1
ATOM 7400 C CA . GLN C 1 193 ? -4.934 62.909 28.581 1.00 13.45 193 GLN C CA 1
ATOM 7401 C C . GLN C 1 193 ? -4.789 61.450 29.012 1.00 11.51 193 GLN C C 1
ATOM 7402 O O . GLN C 1 193 ? -4.105 61.161 30.066 1.00 13.39 193 GLN C O 1
ATOM 7408 N N . ASP C 1 194 ? -5.413 60.524 28.292 1.00 12.63 194 ASP C N 1
ATOM 7409 C CA . ASP C 1 194 ? -5.262 59.082 28.624 1.00 15.36 194 ASP C CA 1
ATOM 7410 C C . ASP C 1 194 ? -3.781 58.681 28.521 1.00 14.53 194 ASP C C 1
ATOM 7411 O O . ASP C 1 194 ? -3.315 57.919 29.410 1.00 17.40 194 ASP C O 1
ATOM 7416 N N . MET C 1 195 ? -3.054 59.169 27.515 1.00 13.76 195 MET C N 1
ATOM 7417 C CA . MET C 1 195 ? -1.606 58.837 27.355 1.00 16.38 195 MET C CA 1
ATOM 7418 C C . MET C 1 195 ? -0.851 59.265 28.622 1.00 17.03 195 MET C C 1
ATOM 7419 O O . MET C 1 195 ? -0.129 58.448 29.244 1.00 14.13 195 MET C O 1
ATOM 7424 N N . TYR C 1 196 ? -1.046 60.511 29.055 1.00 18.52 196 TYR C N 1
ATOM 7425 C CA . TYR C 1 196 ? -0.388 61.070 30.264 1.00 16.52 196 TYR C CA 1
ATOM 7426 C C . TYR C 1 196 ? -0.743 60.235 31.504 1.00 13.04 196 TYR C C 1
ATOM 7427 O O . TYR C 1 196 ? 0.158 59.851 32.260 1.00 16.26 196 TYR C O 1
ATOM 7436 N N . LEU C 1 197 ? -2.030 59.943 31.708 1.00 17.12 197 LEU C N 1
ATOM 7437 C CA . LEU C 1 197 ? -2.479 59.246 32.945 1.00 11.69 197 LEU C CA 1
ATOM 7438 C C . LEU C 1 197 ? -1.915 57.830 32.944 1.00 10.52 197 LEU C C 1
ATOM 7439 O O . LEU C 1 197 ? -1.431 57.392 33.994 1.00 14.00 197 LEU C O 1
ATOM 7444 N N . SER C 1 198 ? -1.954 57.182 31.785 1.00 12.67 198 SER C N 1
ATOM 7445 C CA . SER C 1 198 ? -1.381 55.818 31.579 1.00 27.04 198 SER C CA 1
ATOM 7446 C C . SER C 1 198 ? 0.122 55.776 31.921 1.00 17.69 198 SER C C 1
ATOM 7447 O O . SER C 1 198 ? 0.562 54.873 32.702 1.00 19.26 198 SER C O 1
ATOM 7450 N N . ARG C 1 199 ? 0.901 56.769 31.463 1.00 13.64 199 ARG C N 1
ATOM 7451 C CA . ARG C 1 199 ? 2.376 56.695 31.465 1.00 19.34 199 ARG C CA 1
ATOM 7452 C C . ARG C 1 199 ? 2.960 57.309 32.743 1.00 16.70 199 ARG C C 1
ATOM 7453 O O . ARG C 1 199 ? 4.085 56.913 33.142 1.00 12.22 199 ARG C O 1
ATOM 7461 N N . LYS C 1 200 ? 2.308 58.307 33.341 1.00 16.75 200 LYS C N 1
ATOM 7462 C CA . LYS C 1 200 ? 2.975 59.088 34.415 1.00 16.25 200 LYS C CA 1
ATOM 7463 C C . LYS C 1 200 ? 2.362 58.750 35.770 1.00 18.27 200 LYS C C 1
ATOM 7464 O O . LYS C 1 200 ? 2.700 59.459 36.726 1.00 17.66 200 LYS C O 1
ATOM 7470 N N . SER C 1 201 ? 1.533 57.697 35.855 1.00 19.92 201 SER C N 1
ATOM 7471 C CA . SER C 1 201 ? 0.826 57.288 37.097 1.00 13.51 201 SER C CA 1
ATOM 7472 C C . SER C 1 201 ? 1.653 56.306 37.935 1.00 14.79 201 SER C C 1
ATOM 7473 O O . SER C 1 201 ? 1.074 55.724 38.847 1.00 17.85 201 SER C O 1
ATOM 7476 N N . PHE C 1 202 ? 2.978 56.236 37.717 1.00 12.32 202 PHE C N 1
ATOM 7477 C CA . PHE C 1 202 ? 3.879 55.303 38.459 1.00 18.17 202 PHE C CA 1
ATOM 7478 C C . PHE C 1 202 ? 4.315 55.956 39.779 1.00 18.53 202 PHE C C 1
ATOM 7479 O O . PHE C 1 202 ? 5.009 56.981 39.715 1.00 19.02 202 PHE C O 1
ATOM 7487 N N . ALA C 1 203 ? 3.898 55.398 40.928 1.00 15.82 203 ALA C N 1
ATOM 7488 C CA . ALA C 1 203 ? 4.061 55.994 42.286 1.00 14.47 203 ALA C CA 1
ATOM 7489 C C . ALA C 1 203 ? 5.329 55.495 42.982 1.00 20.98 203 ALA C C 1
ATOM 7490 O O . ALA C 1 203 ? 5.484 54.263 43.231 1.00 19.45 203 ALA C O 1
ATOM 7492 N N . PHE C 1 204 ? 6.179 56.437 43.371 1.00 24.84 204 PHE C N 1
ATOM 7493 C CA . PHE C 1 204 ? 7.289 56.180 44.310 1.00 15.55 204 PHE C CA 1
ATOM 7494 C C . PHE C 1 204 ? 6.753 56.074 45.744 1.00 16.80 204 PHE C C 1
ATOM 7495 O O . PHE C 1 204 ? 5.803 56.794 46.115 1.00 32.04 204 PHE C O 1
ATOM 7503 N N . SER C 1 205 ? 7.396 55.208 46.538 1.00 28.67 205 SER C N 1
ATOM 7504 C CA . SER C 1 205 ? 7.242 55.133 48.015 1.00 20.87 205 SER C CA 1
ATOM 7505 C C . SER C 1 205 ? 8.618 54.900 48.652 1.00 28.67 205 SER C C 1
ATOM 7506 O O . SER C 1 205 ? 9.297 53.951 48.186 1.00 24.62 205 SER C O 1
ATOM 7509 N N . MET C 1 212 ? 8.277 50.266 41.783 1.00 28.09 212 MET C N 1
ATOM 7510 C CA . MET C 1 212 ? 7.150 51.218 41.596 1.00 37.13 212 MET C CA 1
ATOM 7511 C C . MET C 1 212 ? 6.006 50.512 40.877 1.00 34.48 212 MET C C 1
ATOM 7512 O O . MET C 1 212 ? 6.262 49.785 39.896 1.00 37.80 212 MET C O 1
ATOM 7517 N N . GLN C 1 213 ? 4.799 50.727 41.385 1.00 33.06 213 GLN C N 1
ATOM 7518 C CA . GLN C 1 213 ? 3.530 50.220 40.821 1.00 22.36 213 GLN C CA 1
ATOM 7519 C C . GLN C 1 213 ? 2.867 51.385 40.075 1.00 18.45 213 GLN C C 1
ATOM 7520 O O . GLN C 1 213 ? 2.998 52.515 40.548 1.00 24.63 213 GLN C O 1
ATOM 7526 N N . GLN C 1 214 ? 2.194 51.112 38.969 1.00 20.71 214 GLN C N 1
ATOM 7527 C CA . GLN C 1 214 ? 1.170 52.040 38.440 1.00 28.47 214 GLN C CA 1
ATOM 7528 C C . GLN C 1 214 ? 0.139 52.284 39.554 1.00 33.88 214 GLN C C 1
ATOM 7529 O O . GLN C 1 214 ? -0.265 51.305 40.186 1.00 25.09 214 GLN C O 1
ATOM 7535 N N . ALA C 1 215 ? -0.222 53.544 39.830 1.00 22.67 215 ALA C N 1
ATOM 7536 C CA . ALA C 1 215 ? -1.291 53.943 40.786 1.00 13.54 215 ALA C CA 1
ATOM 7537 C C . ALA C 1 215 ? -2.207 54.985 40.142 1.00 15.81 215 ALA C C 1
ATOM 7538 O O . ALA C 1 215 ? -2.300 56.113 40.674 1.00 20.85 215 ALA C O 1
ATOM 7540 N N . ARG C 1 216 ? -2.908 54.616 39.076 1.00 26.11 216 ARG C N 1
ATOM 7541 C CA . ARG C 1 216 ? -3.661 55.599 38.246 1.00 23.35 216 ARG C CA 1
ATOM 7542 C C . ARG C 1 216 ? -4.810 56.197 39.063 1.00 17.77 216 ARG C C 1
ATOM 7543 O O . ARG C 1 216 ? -5.004 57.449 38.986 1.00 14.20 216 ARG C O 1
ATOM 7551 N N . GLU C 1 217 ? -5.553 55.382 39.814 1.00 22.50 217 GLU C N 1
ATOM 7552 C CA . GLU C 1 217 ? -6.674 55.903 40.641 1.00 18.04 217 GLU C CA 1
ATOM 7553 C C . GLU C 1 217 ? -6.132 56.939 41.633 1.00 20.41 217 GLU C C 1
ATOM 7554 O O . GLU C 1 217 ? -6.675 58.062 41.698 1.00 27.05 217 GLU C O 1
ATOM 7560 N N . LEU C 1 218 ? -5.064 56.602 42.338 1.00 19.18 218 LEU C N 1
ATOM 7561 C CA . LEU C 1 218 ? -4.517 57.529 43.359 1.00 37.15 218 LEU C CA 1
ATOM 7562 C C . LEU C 1 218 ? -4.018 58.797 42.650 1.00 26.02 218 LEU C C 1
ATOM 7563 O O . LEU C 1 218 ? -4.177 59.898 43.225 1.00 27.75 218 LEU C O 1
ATOM 7568 N N . PHE C 1 219 ? -3.487 58.663 41.430 1.00 16.48 219 PHE C N 1
ATOM 7569 C CA . PHE C 1 219 ? -2.940 59.807 40.639 1.00 14.19 219 PHE C CA 1
ATOM 7570 C C . PHE C 1 219 ? -4.085 60.727 40.199 1.00 16.10 219 PHE C C 1
ATOM 7571 O O . PHE C 1 219 ? -4.003 61.943 40.364 1.00 18.52 219 PHE C O 1
ATOM 7579 N N . GLU C 1 220 ? -5.164 60.143 39.657 1.00 17.09 220 GLU C N 1
ATOM 7580 C CA . GLU C 1 220 ? -6.370 60.905 39.245 1.00 16.43 220 GLU C CA 1
ATOM 7581 C C . GLU C 1 220 ? -6.949 61.598 40.478 1.00 17.89 220 GLU C C 1
ATOM 7582 O O . GLU C 1 220 ? -7.290 62.791 40.386 1.00 17.46 220 GLU C O 1
ATOM 7588 N N . THR C 1 221 ? -7.065 60.891 41.607 1.00 19.62 221 THR C N 1
ATOM 7589 C CA . THR C 1 221 ? -7.641 61.465 42.849 1.00 26.67 221 THR C CA 1
ATOM 7590 C C . THR C 1 221 ? -6.801 62.696 43.231 1.00 27.52 221 THR C C 1
ATOM 7591 O O . THR C 1 221 ? -7.378 63.769 43.440 1.00 18.29 221 THR C O 1
ATOM 7595 N N . ALA C 1 222 ? -5.476 62.590 43.253 1.00 18.86 222 ALA C N 1
ATOM 7596 C CA . ALA C 1 222 ? -4.584 63.718 43.642 1.00 22.81 222 ALA C CA 1
ATOM 7597 C C . ALA C 1 222 ? -4.705 64.862 42.618 1.00 18.02 222 ALA C C 1
ATOM 7598 O O . ALA C 1 222 ? -4.854 66.042 43.037 1.00 18.19 222 ALA C O 1
ATOM 7600 N N . LEU C 1 223 ? -4.728 64.536 41.322 1.00 12.55 223 LEU C N 1
ATOM 7601 C CA . LEU C 1 223 ? -4.828 65.564 40.243 1.00 12.87 223 LEU C CA 1
ATOM 7602 C C . LEU C 1 223 ? -6.178 66.311 40.310 1.00 14.01 223 LEU C C 1
ATOM 7603 O O . LEU C 1 223 ? -6.247 67.466 39.897 1.00 14.19 223 LEU C O 1
ATOM 7608 N N . LYS C 1 224 ? -7.276 65.666 40.671 1.00 13.50 224 LYS C N 1
ATOM 7609 C CA . LYS C 1 224 ? -8.584 66.382 40.775 1.00 21.00 224 LYS C CA 1
ATOM 7610 C C . LYS C 1 224 ? -8.513 67.546 41.780 1.00 18.64 224 LYS C C 1
ATOM 7611 O O . LYS C 1 224 ? -9.259 68.538 41.618 1.00 23.89 224 LYS C O 1
ATOM 7617 N N . THR C 1 225 ? -7.607 67.503 42.768 1.00 13.34 225 THR C N 1
ATOM 7618 C CA . THR C 1 225 ? -7.494 68.553 43.809 1.00 13.60 225 THR C CA 1
ATOM 7619 C C . THR C 1 225 ? -6.660 69.732 43.285 1.00 16.46 225 THR C C 1
ATOM 7620 O O . THR C 1 225 ? -6.628 70.776 43.972 1.00 18.96 225 THR C O 1
ATOM 7624 N N . VAL C 1 226 ? -6.043 69.593 42.110 1.00 18.74 226 VAL C N 1
ATOM 7625 C CA . VAL C 1 226 ? -5.052 70.574 41.576 1.00 16.12 226 VAL C CA 1
ATOM 7626 C C . VAL C 1 226 ? -5.761 71.876 41.204 1.00 14.53 226 VAL C C 1
ATOM 7627 O O . VAL C 1 226 ? -6.738 71.840 40.422 1.00 16.72 226 VAL C O 1
ATOM 7631 N N . ASP C 1 227 ? -5.316 72.972 41.821 1.00 16.00 227 ASP C N 1
ATOM 7632 C CA . ASP C 1 227 ? -5.759 74.376 41.550 1.00 21.55 227 ASP C CA 1
ATOM 7633 C C . ASP C 1 227 ? -4.767 75.171 40.708 1.00 14.85 227 ASP C C 1
ATOM 7634 O O . ASP C 1 227 ? -5.146 76.250 40.164 1.00 16.79 227 ASP C O 1
ATOM 7639 N N . VAL C 1 228 ? -3.504 74.756 40.719 1.00 15.90 228 VAL C N 1
ATOM 7640 C CA . VAL C 1 228 ? -2.387 75.469 40.050 1.00 13.26 228 VAL C CA 1
ATOM 7641 C C . VAL C 1 228 ? -1.526 74.451 39.316 1.00 19.79 228 VAL C C 1
ATOM 7642 O O . VAL C 1 228 ? -1.253 73.418 39.909 1.00 18.86 228 VAL C O 1
ATOM 7646 N N . THR C 1 229 ? -1.109 74.766 38.089 1.00 13.03 229 THR C N 1
ATOM 7647 C CA . THR C 1 229 ? -0.002 74.021 37.437 1.00 16.78 229 THR C CA 1
ATOM 7648 C C . THR C 1 229 ? 1.221 74.931 37.289 1.00 16.33 229 THR C C 1
ATOM 7649 O O . THR C 1 229 ? 1.130 76.213 37.071 1.00 11.00 229 THR C O 1
ATOM 7653 N N . PHE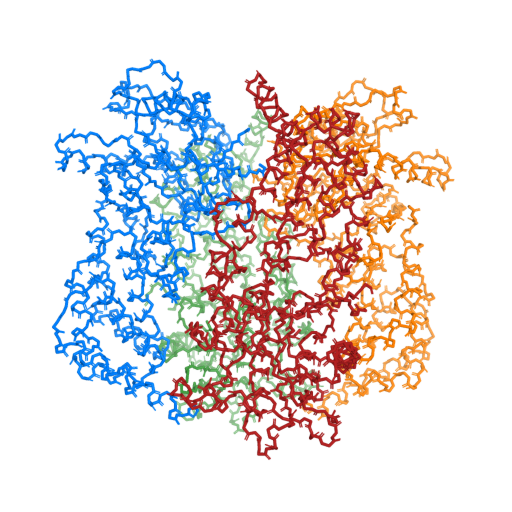 C 1 230 ? 2.375 74.311 37.379 1.00 13.89 230 PHE C N 1
ATOM 7654 C CA . PHE C 1 230 ? 3.649 75.054 37.490 1.00 15.84 230 PHE C CA 1
ATOM 7655 C C . PHE C 1 230 ? 4.796 74.274 36.854 1.00 17.22 230 PHE C C 1
ATOM 7656 O O . PHE C 1 230 ? 4.975 73.078 37.089 1.00 10.42 230 PHE C O 1
ATOM 7664 N N . GLN C 1 231 ? 5.650 74.999 36.138 1.00 14.31 231 GLN C N 1
ATOM 7665 C CA . GLN C 1 231 ? 6.972 74.510 35.679 1.00 16.35 231 GLN C CA 1
ATOM 7666 C C . GLN C 1 231 ? 7.983 75.664 35.789 1.00 16.41 231 GLN C C 1
ATOM 7667 O O . GLN C 1 231 ? 7.564 76.865 35.658 1.00 17.10 231 GLN C O 1
ATOM 7673 N N . ASN C 1 232 ? 9.251 75.306 36.022 1.00 16.00 232 ASN C N 1
ATOM 7674 C CA . ASN C 1 232 ? 10.455 76.157 35.854 1.00 39.68 232 ASN C CA 1
ATOM 7675 C C . ASN C 1 232 ? 11.111 75.877 34.501 1.00 17.58 232 ASN C C 1
ATOM 7676 O O . ASN C 1 232 ? 11.378 74.694 34.217 1.00 20.59 232 ASN C O 1
ATOM 7681 N N . LEU C 1 233 ? 11.370 76.924 33.724 1.00 24.16 233 LEU C N 1
ATOM 7682 C CA . LEU C 1 233 ? 12.275 76.859 32.544 1.00 43.30 233 LEU C CA 1
ATOM 7683 C C . LEU C 1 233 ? 13.068 78.159 32.463 1.00 24.86 233 LEU C C 1
ATOM 7684 O O . LEU C 1 233 ? 12.702 79.134 33.145 1.00 38.40 233 LEU C O 1
ATOM 7689 N N . ASP C 1 234 ? 14.115 78.140 31.641 1.00 36.45 234 ASP C N 1
ATOM 7690 C CA . ASP C 1 234 ? 15.012 79.287 31.372 1.00 69.42 234 ASP C CA 1
ATOM 7691 C C . ASP C 1 234 ? 14.728 79.744 29.935 1.00 20.57 234 ASP C C 1
ATOM 7692 O O . ASP C 1 234 ? 15.280 79.117 29.007 1.00 38.45 234 ASP C O 1
ATOM 7697 N N . SER C 1 235 ? 13.847 80.735 29.758 1.00 179.88 235 SER C N 1
ATOM 7698 C CA . SER C 1 235 ? 13.428 81.280 28.435 1.00 25.16 235 SER C CA 1
ATOM 7699 C C . SER C 1 235 ? 14.645 81.822 27.683 1.00 47.16 235 SER C C 1
ATOM 7700 O O . SER C 1 235 ? 14.500 82.179 26.488 1.00 40.09 235 SER C O 1
ATOM 7703 N N . SER C 1 236 ? 15.781 81.873 28.384 1.00 75.63 236 SER C N 1
ATOM 7704 C CA . SER C 1 236 ? 17.084 82.429 27.949 1.00 71.33 236 SER C CA 1
ATOM 7705 C C . SER C 1 236 ? 18.029 81.306 27.504 1.00 35.69 236 SER C C 1
ATOM 7706 O O . SER C 1 236 ? 19.174 81.627 27.125 1.00 107.63 236 SER C O 1
ATOM 7709 N N . GLU C 1 237 ? 17.573 80.046 27.528 1.00 52.37 237 GLU C N 1
ATOM 7710 C CA . GLU C 1 237 ? 18.348 78.868 27.038 1.00 30.77 237 GLU C CA 1
ATOM 7711 C C . GLU C 1 237 ? 17.428 77.967 26.203 1.00 33.71 237 GLU C C 1
ATOM 7712 O O . GLU C 1 237 ? 17.777 77.690 25.043 1.00 42.99 237 GLU C O 1
ATOM 7718 N N . ILE C 1 238 ? 16.316 77.497 26.787 1.00 82.96 238 ILE C N 1
ATOM 7719 C CA . ILE C 1 238 ? 15.296 76.633 26.109 1.00 20.71 238 ILE C CA 1
ATOM 7720 C C . ILE C 1 238 ? 13.907 77.227 26.368 1.00 57.48 238 ILE C C 1
ATOM 7721 O O . ILE C 1 238 ? 13.419 77.116 27.507 1.00 37.36 238 ILE C O 1
ATOM 7726 N N . SER C 1 239 ? 13.304 77.855 25.350 1.00 21.07 239 SER C N 1
ATOM 7727 C CA . SER C 1 239 ? 11.991 78.548 25.456 1.00 18.60 239 SER C CA 1
ATOM 7728 C C . SER C 1 239 ? 10.930 77.442 25.468 1.00 13.30 239 SER C C 1
ATOM 7729 O O . SER C 1 239 ? 11.312 76.296 25.145 1.00 19.28 239 SER C O 1
ATOM 7732 N N . LEU C 1 240 ? 9.686 77.761 25.810 1.00 22.39 240 LEU C N 1
ATOM 7733 C CA . LEU C 1 240 ? 8.648 76.694 25.925 1.00 35.10 240 LEU C CA 1
ATOM 7734 C C . LEU C 1 240 ? 8.188 76.196 24.539 1.00 25.05 240 LEU C C 1
ATOM 7735 O O . LEU C 1 240 ? 7.522 75.156 24.514 1.00 18.69 240 LEU C O 1
ATOM 7740 N N . THR C 1 241 ? 8.603 76.803 23.420 1.00 20.60 241 THR C N 1
ATOM 7741 C CA . THR C 1 241 ? 8.324 76.292 22.038 1.00 12.40 241 THR C CA 1
ATOM 7742 C C . THR C 1 241 ? 9.610 75.819 21.345 1.00 24.93 241 THR C C 1
ATOM 7743 O O . THR C 1 241 ? 9.491 75.306 20.209 1.00 24.71 241 THR C O 1
ATOM 7747 N N . ASP C 1 242 ? 10.776 75.895 22.013 1.00 21.14 242 ASP C N 1
ATOM 7748 C CA . ASP C 1 242 ? 12.060 75.391 21.446 1.00 17.27 242 ASP C CA 1
ATOM 7749 C C . ASP C 1 242 ? 11.993 73.872 21.289 1.00 30.38 242 ASP C C 1
ATOM 7750 O O . ASP C 1 242 ? 12.615 73.335 20.356 1.00 28.06 242 ASP C O 1
ATOM 7755 N N . VAL C 1 243 ? 11.238 73.208 22.167 1.00 25.35 243 VAL C N 1
ATOM 7756 C CA . VAL C 1 243 ? 11.179 71.730 22.266 1.00 18.35 243 VAL C CA 1
ATOM 7757 C C . VAL C 1 243 ? 9.736 71.376 22.600 1.00 12.68 243 VAL C C 1
ATOM 7758 O O . VAL C 1 243 ? 9.002 72.280 22.980 1.00 16.20 243 VAL C O 1
ATOM 7762 N N . SER C 1 244 ? 9.396 70.093 22.540 1.00 26.87 244 SER C N 1
ATOM 7763 C CA . SER C 1 244 ? 8.025 69.590 22.787 1.00 19.52 244 SER C CA 1
ATOM 7764 C C . SER C 1 244 ? 7.878 69.044 24.215 1.00 25.54 244 SER C C 1
ATOM 7765 O O . SER C 1 244 ? 6.718 68.760 24.621 1.00 18.14 244 SER C O 1
ATOM 7768 N N . HIS C 1 245 ? 8.961 68.877 24.988 1.00 13.47 245 HIS C N 1
ATOM 7769 C CA . HIS C 1 245 ? 8.843 68.131 26.271 1.00 18.67 245 HIS C CA 1
ATOM 7770 C C . HIS C 1 245 ? 8.092 68.950 27.337 1.00 17.73 245 HIS C C 1
ATOM 7771 O O . HIS C 1 245 ? 7.417 68.354 28.157 1.00 14.00 245 HIS C O 1
ATOM 7778 N N . TYR C 1 246 ? 8.095 70.283 27.284 1.00 23.52 246 TYR C N 1
ATOM 7779 C CA . TYR C 1 246 ? 7.376 71.098 28.299 1.00 16.44 246 TYR C CA 1
ATOM 7780 C C . TYR C 1 246 ? 5.851 70.937 28.153 1.00 14.85 246 TYR C C 1
ATOM 7781 O O . TYR C 1 246 ? 5.159 70.713 29.181 1.00 14.60 246 TYR C O 1
ATOM 7790 N N . PHE C 1 247 ? 5.296 71.038 26.939 1.00 10.86 247 PHE C N 1
ATOM 7791 C CA . PHE C 1 247 ? 3.831 70.855 26.764 1.00 9.34 247 PHE C CA 1
ATOM 7792 C C . PHE C 1 247 ? 3.530 69.360 26.966 1.00 13.08 247 PHE C C 1
ATOM 7793 O O . PHE C 1 247 ? 2.455 69.034 27.543 1.00 13.62 247 PHE C O 1
ATOM 7801 N N . ASP C 1 248 ? 4.463 68.469 26.608 1.00 16.06 248 ASP C N 1
ATOM 7802 C CA . ASP C 1 248 ? 4.201 67.014 26.774 1.00 14.11 248 ASP C CA 1
ATOM 7803 C C . ASP C 1 248 ? 3.833 66.715 28.235 1.00 15.12 248 ASP C C 1
ATOM 7804 O O . ASP C 1 248 ? 2.976 65.829 28.446 1.00 15.90 248 ASP C O 1
ATOM 7809 N N . SER C 1 249 ? 4.445 67.435 29.199 1.00 10.68 249 SER C N 1
ATOM 7810 C CA . SER C 1 249 ? 4.313 67.238 30.673 1.00 13.70 249 SER C CA 1
ATOM 7811 C C . SER C 1 249 ? 3.241 68.162 31.292 1.00 13.52 249 SER C C 1
ATOM 7812 O O . SER C 1 249 ? 3.029 68.091 32.495 1.00 14.32 249 SER C O 1
ATOM 7815 N N . ASP C 1 250 ? 2.570 68.979 30.487 1.00 18.69 250 ASP C N 1
ATOM 7816 C CA . ASP C 1 250 ? 1.545 69.924 30.983 1.00 14.07 250 ASP C CA 1
ATOM 7817 C C . ASP C 1 250 ? 0.210 69.217 31.231 1.00 8.55 250 ASP C C 1
ATOM 7818 O O . ASP C 1 250 ? -0.409 68.760 30.253 1.00 13.35 250 ASP C O 1
ATOM 7823 N N . PRO C 1 251 ? -0.285 69.229 32.501 1.00 13.40 251 PRO C N 1
ATOM 7824 C CA . PRO C 1 251 ? -1.575 68.648 32.871 1.00 11.11 251 PRO C CA 1
ATOM 7825 C C . PRO C 1 251 ? -2.732 69.638 33.077 1.00 10.63 251 PRO C C 1
ATOM 7826 O O . PRO C 1 251 ? -3.752 69.260 33.716 1.00 14.52 251 PRO C O 1
ATOM 7830 N N . THR C 1 252 ? -2.569 70.848 32.512 1.00 12.80 252 THR C N 1
ATOM 7831 C CA . THR C 1 252 ? -3.465 72.010 32.709 1.00 11.51 252 THR C CA 1
ATOM 7832 C C . THR C 1 252 ? -4.876 71.627 32.279 1.00 12.75 252 THR C C 1
ATOM 7833 O O . THR C 1 252 ? -5.780 71.610 33.164 1.00 12.77 252 THR C O 1
ATOM 7837 N N . LYS C 1 253 ? -5.080 71.253 31.019 1.00 10.87 253 LYS C N 1
ATOM 7838 C CA . LYS C 1 253 ? -6.455 70.862 30.558 1.00 16.21 253 LYS C CA 1
ATOM 7839 C C . LYS C 1 253 ? -6.892 69.519 31.160 1.00 13.43 253 LYS C C 1
ATOM 7840 O O . LYS C 1 253 ? -8.124 69.247 31.264 1.00 19.33 253 LYS C O 1
ATOM 7846 N N . LEU C 1 254 ? -5.923 68.640 31.410 1.00 10.28 254 LEU C N 1
ATOM 7847 C CA . LEU C 1 254 ? -6.179 67.260 31.889 1.00 10.54 254 LEU C CA 1
ATOM 7848 C C . LEU C 1 254 ? -6.934 67.359 33.224 1.00 12.18 254 LEU C C 1
ATOM 7849 O O . LEU C 1 254 ? -7.942 66.648 33.415 1.00 18.18 254 LEU C O 1
ATOM 7854 N N . VAL C 1 255 ? -6.460 68.231 34.115 1.00 17.24 255 VAL C N 1
ATOM 7855 C CA . VAL C 1 255 ? -7.033 68.432 35.474 1.00 21.16 255 VAL C CA 1
ATOM 7856 C C . VAL C 1 255 ? -8.494 68.893 35.315 1.00 13.29 255 VAL C C 1
ATOM 7857 O O . VAL C 1 255 ? -9.367 68.302 35.970 1.00 20.65 255 VAL C O 1
ATOM 7861 N N . ALA C 1 256 ? -8.768 69.865 34.430 1.00 19.62 256 ALA C N 1
ATOM 7862 C CA . ALA C 1 256 ? -10.152 70.348 34.161 1.00 18.98 256 ALA C CA 1
ATOM 7863 C C . ALA C 1 256 ? -11.049 69.187 33.728 1.00 18.99 256 ALA C C 1
ATOM 7864 O O . ALA C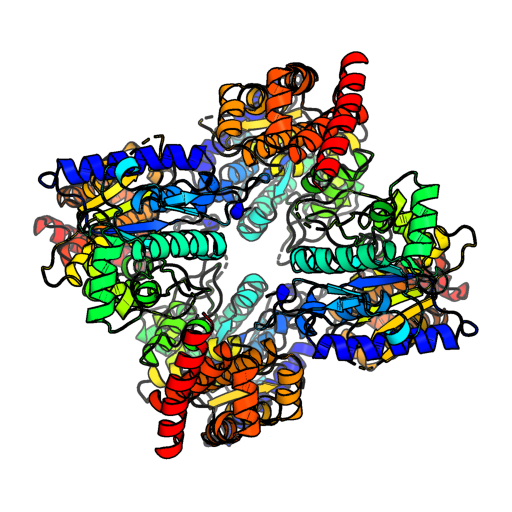 1 256 ? -12.192 69.101 34.250 1.00 23.93 256 ALA C O 1
ATOM 7866 N N . ALA C 1 257 ? -10.581 68.298 32.842 1.00 14.38 257 ALA C N 1
ATOM 7867 C CA . ALA C 1 257 ? -11.372 67.132 32.365 1.00 23.28 257 ALA C CA 1
ATOM 7868 C C . ALA C 1 257 ? -11.596 66.128 33.499 1.00 23.28 257 ALA C C 1
ATOM 7869 O O . ALA C 1 257 ? -12.663 65.481 33.493 1.00 24.57 257 ALA C O 1
ATOM 7871 N N . LEU C 1 258 ? -10.644 65.991 34.436 1.00 17.27 258 LEU C N 1
ATOM 7872 C CA . LEU C 1 258 ? -10.779 65.011 35.534 1.00 14.42 258 LEU C CA 1
ATOM 7873 C C . LEU C 1 258 ? -11.827 65.496 36.532 1.00 22.48 258 LEU C C 1
ATOM 7874 O O . LEU C 1 258 ? -12.673 64.677 36.939 1.00 19.65 258 LEU C O 1
ATOM 7879 N N . ARG C 1 259 ? -11.693 66.754 36.938 1.00 19.80 259 ARG C N 1
ATOM 7880 C CA . ARG C 1 259 ? -12.478 67.419 38.010 1.00 19.41 259 ARG C CA 1
ATOM 7881 C C . ARG C 1 259 ? -13.975 67.361 37.698 1.00 24.31 259 ARG C C 1
ATOM 7882 O O . ARG C 1 259 ? -14.329 67.648 36.547 1.00 22.96 259 ARG C O 1
ATOM 7890 N N . GLY C 1 260 ? -14.789 67.021 38.704 1.00 40.94 260 GLY C N 1
ATOM 7891 C CA . GLY C 1 260 ? -16.267 67.056 38.667 1.00 28.16 260 GLY C CA 1
ATOM 7892 C C . GLY C 1 260 ? -16.804 68.422 38.262 1.00 18.91 260 GLY C C 1
ATOM 7893 O O . GLY C 1 260 ? -17.826 68.453 37.560 1.00 29.52 260 GLY C O 1
ATOM 7894 N N . ASP C 1 261 ? -16.141 69.506 38.686 1.00 25.72 261 ASP C N 1
ATOM 7895 C CA . ASP C 1 261 ? -16.580 70.917 38.464 1.00 27.50 261 ASP C CA 1
ATOM 7896 C C . ASP C 1 261 ? -16.021 71.454 37.136 1.00 17.69 261 ASP C C 1
ATOM 7897 O O . ASP C 1 261 ? -16.405 72.556 36.748 1.00 20.83 261 ASP C O 1
ATOM 7902 N N . GLY C 1 262 ? -15.111 70.714 36.488 1.00 27.46 262 GLY C N 1
ATOM 7903 C CA . GLY C 1 262 ? -14.540 71.057 35.170 1.00 18.69 262 GLY C CA 1
ATOM 7904 C C . GLY C 1 262 ? -13.580 72.232 35.224 1.00 14.07 262 GLY C C 1
ATOM 7905 O O . GLY C 1 262 ? -13.332 72.777 34.159 1.00 18.84 262 GLY C O 1
ATOM 7906 N N . LYS C 1 263 ? -13.101 72.624 36.411 1.00 14.83 263 LYS C N 1
ATOM 7907 C CA . LYS C 1 263 ? -12.381 73.894 36.684 1.00 15.46 263 LYS C CA 1
ATOM 7908 C C . LYS C 1 263 ? -10.935 73.722 36.232 1.00 16.33 263 LYS C C 1
ATOM 7909 O O . LYS C 1 263 ? -10.258 72.839 36.791 1.00 20.60 263 LYS C O 1
ATOM 7915 N N . GLN C 1 264 ? -10.546 74.449 35.189 1.00 15.98 264 GLN C N 1
ATOM 7916 C CA . GLN C 1 264 ? -9.150 74.437 34.658 1.00 20.36 264 GLN C CA 1
ATOM 7917 C C . GLN C 1 264 ? -8.286 75.186 35.658 1.00 24.47 264 GLN C C 1
ATOM 7918 O O . GLN C 1 264 ? -8.566 76.351 35.973 1.00 19.02 264 GLN C O 1
ATOM 7924 N N . PRO C 1 265 ? -7.217 74.556 36.196 1.00 10.86 265 PRO C N 1
ATOM 7925 C CA . PRO C 1 265 ? -6.354 75.229 37.153 1.00 9.69 265 PRO C CA 1
ATOM 7926 C C . PRO C 1 265 ? -5.627 76.407 36.512 1.00 25.23 265 PRO C C 1
ATOM 7927 O O . PRO C 1 265 ? -5.369 76.377 35.315 1.00 17.13 265 PRO C O 1
ATOM 7931 N N . LYS C 1 266 ? -5.232 77.382 37.323 1.00 15.81 266 LYS C N 1
ATOM 7932 C CA . LYS C 1 266 ? -4.363 78.465 36.823 1.00 11.13 266 LYS C CA 1
ATOM 7933 C C . LYS C 1 266 ? -2.983 77.875 36.507 1.00 25.07 266 LYS C C 1
ATOM 7934 O O . LYS C 1 266 ? -2.525 76.986 37.239 1.00 19.79 266 LYS C O 1
ATOM 7940 N N . ALA C 1 267 ? -2.372 78.301 35.412 1.00 20.26 267 ALA C N 1
ATOM 7941 C CA . ALA C 1 267 ? -1.055 77.794 34.956 1.00 13.38 267 ALA C CA 1
ATOM 7942 C C . ALA C 1 267 ? -0.023 78.906 35.069 1.00 27.34 267 ALA C C 1
ATOM 7943 O O . ALA C 1 267 ? -0.322 80.011 34.618 1.00 17.01 267 ALA C O 1
ATOM 7945 N N . TYR C 1 268 ? 1.140 78.596 35.636 1.00 15.44 268 TYR C N 1
ATOM 7946 C CA . TYR C 1 268 ? 2.304 79.509 35.687 1.00 16.44 268 TYR C CA 1
ATOM 7947 C C . TYR C 1 268 ? 3.594 78.808 35.233 1.00 36.22 268 TYR C C 1
ATOM 7948 O O . TYR C 1 268 ? 3.766 77.548 35.249 1.00 16.18 268 TYR C O 1
ATOM 7957 N N . ILE C 1 269 ? 4.530 79.652 34.811 1.00 26.04 269 ILE C N 1
ATOM 7958 C CA . ILE C 1 269 ? 5.903 79.264 34.407 1.00 24.26 269 ILE C CA 1
ATOM 7959 C C . ILE C 1 269 ? 6.834 80.210 35.149 1.00 36.90 269 ILE C C 1
ATOM 7960 O O . ILE C 1 269 ? 6.670 81.449 35.003 1.00 23.27 269 ILE C O 1
ATOM 7965 N N . ALA C 1 270 ? 7.740 79.662 35.947 1.00 17.60 270 ALA C N 1
ATOM 7966 C CA . ALA C 1 270 ? 8.835 80.467 36.533 1.00 25.13 270 ALA C CA 1
ATOM 7967 C C . ALA C 1 270 ? 9.966 80.533 35.501 1.00 18.78 270 ALA C C 1
ATOM 7968 O O . ALA C 1 270 ? 10.561 79.476 35.155 1.00 30.02 270 ALA C O 1
ATOM 7970 N N . ASP C 1 271 ? 10.148 81.716 34.915 1.00 32.70 271 ASP C N 1
ATOM 7971 C CA . ASP C 1 271 ? 11.240 81.982 33.949 1.00 31.06 271 ASP C CA 1
ATOM 7972 C C . ASP C 1 271 ? 12.488 82.281 34.771 1.00 25.69 271 ASP C C 1
ATOM 7973 O O . ASP C 1 271 ? 12.515 83.346 35.417 1.00 21.70 271 ASP C O 1
ATOM 7978 N N . THR C 1 272 ? 13.447 81.351 34.736 1.00 27.59 272 THR C N 1
ATOM 7979 C CA . THR C 1 272 ? 14.699 81.337 35.539 1.00 82.93 272 THR C CA 1
ATOM 7980 C C . THR C 1 272 ? 15.886 81.784 34.674 1.00 31.23 272 THR C C 1
ATOM 7981 O O . THR C 1 272 ? 16.996 81.254 34.882 1.00 55.52 272 THR C O 1
ATOM 7985 N N . THR C 1 273 ? 15.655 82.710 33.731 1.00 23.88 273 THR C N 1
ATOM 7986 C CA . THR C 1 273 ? 16.704 83.485 33.008 1.00 120.63 273 THR C CA 1
ATOM 7987 C C . THR C 1 273 ? 17.647 84.158 34.016 1.00 56.18 273 THR C C 1
ATOM 7988 O O . THR C 1 273 ? 18.876 84.083 33.809 1.00 85.41 273 THR C O 1
ATOM 7992 N N . THR C 1 274 ? 17.087 84.776 35.063 1.00 118.04 274 THR C N 1
ATOM 7993 C CA . THR C 1 274 ? 17.818 85.551 36.105 1.00 60.08 274 THR C CA 1
ATOM 7994 C C . THR C 1 274 ? 17.312 85.157 37.496 1.00 45.13 274 THR C C 1
ATOM 7995 O O . THR C 1 274 ? 18.063 85.412 38.455 1.00 57.50 274 THR C O 1
ATOM 7999 N N . VAL C 1 279 ? 7.723 85.053 37.774 1.00 38.02 279 VAL C N 1
ATOM 8000 C CA . VAL C 1 279 ? 6.593 84.078 37.689 1.00 22.41 279 VAL C CA 1
ATOM 8001 C C . VAL C 1 279 ? 5.477 84.705 36.850 1.00 45.38 279 VAL C C 1
ATOM 8002 O O . VAL C 1 279 ? 4.832 85.642 37.343 1.00 28.99 279 VAL C O 1
ATOM 8006 N N . ARG C 1 280 ? 5.267 84.210 35.628 1.00 24.61 280 ARG C N 1
ATOM 8007 C CA . ARG C 1 280 ? 4.188 84.684 34.720 1.00 24.38 280 ARG C CA 1
ATOM 8008 C C . ARG C 1 280 ? 3.103 83.602 34.616 1.00 16.25 280 ARG C C 1
ATOM 8009 O O . ARG C 1 280 ? 3.402 82.425 34.936 1.00 24.01 280 ARG C O 1
ATOM 8017 N N . THR C 1 281 ? 1.903 83.963 34.149 1.00 17.69 281 THR C N 1
ATOM 8018 C CA . THR C 1 281 ? 0.875 82.962 33.763 1.00 14.65 281 THR C CA 1
ATOM 8019 C C . THR C 1 281 ? 1.432 82.237 32.543 1.00 13.02 281 THR C C 1
ATOM 8020 O O . THR C 1 281 ? 2.351 82.748 31.902 1.00 15.79 281 THR C O 1
ATOM 8024 N N . LEU C 1 282 ? 0.926 81.045 32.245 1.00 18.70 282 LEU C N 1
ATOM 8025 C CA . LEU C 1 282 ? 1.404 80.273 31.070 1.00 18.11 282 LEU C CA 1
ATOM 8026 C C . LEU C 1 282 ? 1.072 81.044 29.783 1.00 14.66 282 LEU C C 1
ATOM 8027 O O . LEU C 1 282 ? 1.934 81.091 28.889 1.00 23.05 282 LEU C O 1
ATOM 8032 N N . SER C 1 283 ? -0.133 81.622 29.707 1.00 18.64 283 SER C N 1
ATOM 8033 C CA . SER C 1 283 ? -0.613 82.335 28.495 1.00 21.91 283 SER C CA 1
ATOM 8034 C C . SER C 1 283 ? 0.236 83.598 28.318 1.00 16.10 283 SER C C 1
ATOM 8035 O O . SER C 1 283 ? 0.602 83.887 27.164 1.00 19.64 283 SER C O 1
ATOM 8038 N N . GLU C 1 284 ? 0.640 84.261 29.403 1.00 22.49 284 GLU C N 1
ATOM 8039 C CA . GLU C 1 284 ? 1.588 85.411 29.318 1.00 21.82 284 GLU C CA 1
ATOM 8040 C C . GLU C 1 284 ? 2.917 84.927 28.717 1.00 32.67 284 GLU C C 1
ATOM 8041 O O . GLU C 1 284 ? 3.425 85.579 27.771 1.00 24.60 284 GLU C O 1
ATOM 8047 N N . THR C 1 285 ? 3.456 83.813 29.230 1.00 18.60 285 THR C N 1
ATOM 8048 C CA . THR C 1 285 ? 4.714 83.203 28.749 1.00 14.93 285 THR C CA 1
ATOM 8049 C C . THR C 1 285 ? 4.578 82.846 27.252 1.00 23.50 285 THR C C 1
ATOM 8050 O O . THR C 1 285 ? 5.505 83.136 26.451 1.00 20.34 285 THR C O 1
ATOM 8054 N N . VAL C 1 286 ? 3.466 82.231 26.859 1.00 16.95 286 VAL C N 1
ATOM 8055 C CA . VAL C 1 286 ? 3.216 81.865 25.435 1.00 16.82 286 VAL C CA 1
ATOM 8056 C C . VAL C 1 286 ? 3.227 83.155 24.598 1.00 22.67 286 VAL C C 1
ATOM 8057 O O . VAL C 1 286 ? 3.966 83.164 23.586 1.00 22.47 286 VAL C O 1
ATOM 8061 N N . ARG C 1 287 ? 2.462 84.191 24.996 1.00 25.55 287 ARG C N 1
ATOM 8062 C CA . ARG C 1 287 ? 2.283 85.419 24.170 1.00 20.25 287 ARG C CA 1
ATOM 8063 C C . ARG C 1 287 ? 3.609 86.194 24.110 1.00 14.45 287 ARG C C 1
ATOM 8064 O O . ARG C 1 287 ? 4.004 86.590 22.982 1.00 22.02 287 ARG C O 1
ATOM 8072 N N . LEU C 1 288 ? 4.337 86.313 25.228 1.00 22.47 288 LEU C N 1
ATOM 8073 C CA . LEU C 1 288 ? 5.705 86.905 25.208 1.00 22.14 288 LEU C CA 1
ATOM 8074 C C . LEU C 1 288 ? 6.630 86.092 24.292 1.00 24.48 288 LEU C C 1
ATOM 8075 O O . LEU C 1 288 ? 7.254 86.708 23.423 1.00 19.64 288 LEU C O 1
ATOM 8080 N N . ASP C 1 289 ? 6.645 84.762 24.397 1.00 33.73 289 ASP C N 1
ATOM 8081 C CA . ASP C 1 289 ? 7.512 83.871 23.578 1.00 25.95 289 ASP C CA 1
ATOM 8082 C C . ASP C 1 289 ? 7.254 84.087 22.067 1.00 15.49 289 ASP C C 1
ATOM 8083 O O . ASP C 1 289 ? 8.240 84.089 21.271 1.00 25.46 289 ASP C O 1
ATOM 8088 N N . SER C 1 290 ? 5.997 84.283 21.664 1.00 25.92 290 SER C N 1
ATOM 8089 C CA . SER C 1 290 ? 5.591 84.404 20.236 1.00 12.99 290 SER C CA 1
ATOM 8090 C C . SER C 1 290 ? 6.060 85.747 19.661 1.00 25.03 290 SER C C 1
ATOM 8091 O O . SER C 1 290 ? 6.434 85.781 18.474 1.00 27.20 290 SER C O 1
ATOM 8094 N N . ARG C 1 291 ? 6.022 86.804 20.480 1.00 27.41 291 ARG C N 1
ATOM 8095 C CA . ARG C 1 291 ? 6.581 88.145 20.143 1.00 19.78 291 ARG C CA 1
ATOM 8096 C C . ARG C 1 291 ? 8.106 88.018 20.003 1.00 32.81 291 ARG C C 1
ATOM 8097 O O . ARG C 1 291 ? 8.688 88.796 19.221 1.00 56.85 291 ARG C O 1
ATOM 8105 N N . THR C 1 292 ? 8.719 87.059 20.715 1.00 23.88 292 THR C N 1
ATOM 8106 C CA . THR C 1 292 ? 10.190 86.911 20.882 1.00 19.54 292 THR C CA 1
ATOM 8107 C C . THR C 1 292 ? 10.773 86.009 19.801 1.00 41.89 292 THR C C 1
ATOM 8108 O O . THR C 1 292 ? 11.876 86.316 19.337 1.00 27.51 292 THR C O 1
ATOM 8112 N N . LYS C 1 293 ? 10.058 84.947 19.425 1.00 21.86 293 LYS C N 1
ATOM 8113 C CA . LYS C 1 293 ? 10.555 83.917 18.476 1.00 19.89 293 LYS C CA 1
ATOM 8114 C C . LYS C 1 293 ? 9.651 83.916 17.231 1.00 35.53 293 LYS C C 1
ATOM 8115 O O . LYS C 1 293 ? 10.031 84.558 16.252 1.00 27.09 293 LYS C O 1
ATOM 8121 N N . LEU C 1 294 ? 8.475 83.271 17.278 1.00 20.41 294 LEU C N 1
ATOM 8122 C CA . LEU C 1 294 ? 7.723 82.897 16.049 1.00 23.39 294 LEU C CA 1
ATOM 8123 C C . LEU C 1 294 ? 7.449 84.132 15.186 1.00 20.04 294 LEU C C 1
ATOM 8124 O O . LEU C 1 294 ? 7.593 83.988 13.958 1.00 30.94 294 LEU C O 1
ATOM 8129 N N . LEU C 1 295 ? 6.976 85.249 15.770 1.00 21.43 295 LEU C N 1
ATOM 8130 C CA . LEU C 1 295 ? 6.416 86.412 15.016 1.00 18.19 295 LEU C CA 1
ATOM 8131 C C . LEU C 1 295 ? 7.470 87.517 14.940 1.00 38.65 295 LEU C C 1
ATOM 8132 O O . LEU C 1 295 ? 7.120 88.632 14.517 1.00 29.22 295 LEU C O 1
ATOM 8137 N N . ASN C 1 296 ? 8.697 87.198 15.351 1.00 22.75 296 ASN C N 1
ATOM 8138 C CA . ASN C 1 296 ? 9.841 88.142 15.462 1.00 32.27 296 ASN C CA 1
ATOM 8139 C C . ASN C 1 296 ? 10.678 88.021 14.193 1.00 17.59 296 ASN C C 1
ATOM 8140 O O . ASN C 1 296 ? 11.267 86.982 13.927 1.00 21.90 296 ASN C O 1
ATOM 8145 N N . PRO C 1 297 ? 10.755 89.075 13.337 1.00 30.17 297 PRO C N 1
ATOM 8146 C CA . PRO C 1 297 ? 11.528 88.983 12.101 1.00 49.69 297 PRO C CA 1
ATOM 8147 C C . PRO C 1 297 ? 12.996 88.650 12.399 1.00 22.86 297 PRO C C 1
ATOM 8148 O O . PRO C 1 297 ? 13.579 87.895 11.677 1.00 23.30 297 PRO C O 1
ATOM 8152 N N . LYS C 1 298 ? 13.552 89.200 13.481 1.00 20.72 298 LYS C N 1
ATOM 8153 C CA . LYS C 1 298 ? 14.962 88.925 13.869 1.00 30.84 298 LYS C CA 1
ATOM 8154 C C . LYS C 1 298 ? 15.126 87.415 13.985 1.00 92.19 298 LYS C C 1
ATOM 8155 O O . LYS C 1 298 ? 16.113 86.891 13.445 1.00 28.11 298 LYS C O 1
ATOM 8161 N N . TRP C 1 299 ? 14.178 86.747 14.646 1.00 30.50 299 TRP C N 1
ATOM 8162 C CA . TRP C 1 299 ? 14.261 85.280 14.823 1.00 15.19 299 TRP C CA 1
ATOM 8163 C C . TRP C 1 299 ? 13.956 84.546 13.508 1.00 45.38 299 TRP C C 1
ATOM 8164 O O . TRP C 1 299 ? 14.752 83.673 13.145 1.00 19.48 299 TRP C O 1
ATOM 8175 N N . TYR C 1 300 ? 12.846 84.834 12.819 1.00 33.93 300 TYR C N 1
ATOM 8176 C CA . TYR C 1 300 ? 12.489 84.041 11.613 1.00 22.99 300 TYR C CA 1
ATOM 8177 C C . TYR C 1 300 ? 13.535 84.312 10.506 1.00 32.92 300 TYR C C 1
ATOM 8178 O O . TYR C 1 300 ? 13.987 83.328 9.905 1.00 21.21 300 TYR C O 1
ATOM 8187 N N . GLU C 1 301 ? 14.020 85.547 10.313 1.00 35.53 301 GLU C N 1
ATOM 8188 C CA . GLU C 1 301 ? 15.081 85.825 9.292 1.00 28.13 301 GLU C CA 1
ATOM 8189 C C . GLU C 1 301 ? 16.370 85.081 9.685 1.00 30.46 301 GLU C C 1
ATOM 8190 O O . GLU C 1 301 ? 16.971 84.449 8.788 1.00 24.73 301 GLU C O 1
ATOM 8196 N N . GLY C 1 302 ? 16.740 85.094 10.973 1.00 26.80 302 GLY C N 1
ATOM 8197 C CA . GLY C 1 302 ? 17.879 84.313 11.507 1.00 21.12 302 GLY C CA 1
ATOM 8198 C C . GLY C 1 302 ? 17.796 82.845 11.125 1.00 24.37 302 GLY C C 1
ATOM 8199 O O . GLY C 1 302 ? 18.825 82.222 10.715 1.00 26.76 302 GLY C O 1
ATOM 8200 N N . MET C 1 303 ? 16.608 82.261 11.250 1.00 30.62 303 MET C N 1
ATOM 8201 C CA . MET C 1 303 ? 16.366 80.866 10.807 1.00 18.31 303 MET C CA 1
ATOM 8202 C C . MET C 1 303 ? 16.483 80.746 9.287 1.00 36.52 303 MET C C 1
ATOM 8203 O O . MET C 1 303 ? 17.099 79.793 8.843 1.00 26.68 303 MET C O 1
ATOM 8208 N N . LEU C 1 304 ? 15.854 81.639 8.520 1.00 39.15 304 LEU C N 1
ATOM 8209 C CA . LEU C 1 304 ? 15.826 81.515 7.039 1.00 28.36 304 LEU C CA 1
ATOM 8210 C C . LEU C 1 304 ? 17.262 81.592 6.493 1.00 25.39 304 LEU C C 1
ATOM 8211 O O . LEU C 1 304 ? 17.547 80.871 5.531 1.00 28.65 304 LEU C O 1
ATOM 8216 N N . ALA C 1 305 ? 18.131 82.402 7.110 1.00 75.20 305 ALA C N 1
ATOM 8217 C CA . ALA C 1 305 ? 19.568 82.534 6.759 1.00 56.43 305 ALA C CA 1
ATOM 8218 C C . ALA C 1 305 ? 20.210 81.146 6.650 1.00 24.51 305 ALA C C 1
ATOM 8219 O O . ALA C 1 305 ? 21.147 80.973 5.844 1.00 34.48 305 ALA C O 1
ATOM 8221 N N . HIS C 1 306 ? 19.739 80.181 7.443 1.00 29.64 306 HIS C N 1
ATOM 8222 C CA . HIS C 1 306 ? 20.204 78.774 7.378 1.00 13.29 306 HIS C CA 1
ATOM 8223 C C . HIS C 1 306 ? 19.716 78.111 6.079 1.00 23.24 306 HIS C C 1
ATOM 8224 O O . HIS C 1 306 ? 20.264 77.067 5.717 1.00 24.97 306 HIS C O 1
ATOM 8231 N N . GLY C 1 307 ? 18.732 78.690 5.389 1.00 29.69 307 GLY C N 1
ATOM 8232 C CA . GLY C 1 307 ? 18.096 78.051 4.220 1.00 87.33 307 GLY C CA 1
ATOM 8233 C C . GLY C 1 307 ? 17.140 76.940 4.631 1.00 38.04 307 GLY C C 1
ATOM 8234 O O . GLY C 1 307 ? 16.251 77.217 5.449 1.00 38.16 307 GLY C O 1
ATOM 8235 N N . TYR C 1 308 ? 17.350 75.727 4.107 1.00 29.82 308 TYR C N 1
ATOM 8236 C CA . TYR C 1 308 ? 16.399 74.578 4.108 1.00 40.14 308 TYR C CA 1
ATOM 8237 C C . TYR C 1 308 ? 15.857 74.291 5.521 1.00 42.90 308 TYR C C 1
ATOM 8238 O O . TYR C 1 308 ? 14.613 74.146 5.685 1.00 25.18 308 TYR C O 1
ATOM 8247 N N . GLU C 1 309 ? 16.746 74.209 6.517 1.00 33.22 309 GLU C N 1
ATOM 8248 C CA . GLU C 1 309 ? 16.392 73.905 7.939 1.00 27.31 309 GLU C CA 1
ATOM 8249 C C . GLU C 1 309 ? 15.639 75.084 8.572 1.00 42.23 309 GLU C C 1
ATOM 8250 O O . GLU C 1 309 ? 14.857 74.836 9.507 1.00 51.61 309 GLU C O 1
ATOM 8256 N N . GLY C 1 310 ? 15.866 76.308 8.087 1.00 16.29 310 GLY C N 1
ATOM 8257 C CA . GLY C 1 310 ? 15.172 77.537 8.533 1.00 27.66 310 GLY C CA 1
ATOM 8258 C C . GLY C 1 310 ? 13.656 77.379 8.454 1.00 23.66 310 GLY C C 1
ATOM 8259 O O . GLY C 1 310 ? 12.952 77.897 9.351 1.00 29.93 310 GLY C O 1
ATOM 8260 N N . VAL C 1 311 ? 13.182 76.703 7.408 1.00 43.29 311 VAL C N 1
ATOM 8261 C CA . VAL C 1 311 ? 11.732 76.465 7.159 1.00 31.31 311 VAL C CA 1
ATOM 8262 C C . VAL C 1 311 ? 11.261 75.378 8.130 1.00 23.79 311 VAL C C 1
ATOM 8263 O O . VAL C 1 311 ? 10.189 75.598 8.750 1.00 24.74 311 VAL C O 1
ATOM 8267 N N . ARG C 1 312 ? 12.071 74.329 8.325 1.00 27.37 312 ARG C N 1
ATOM 8268 C CA . ARG C 1 312 ? 11.790 73.234 9.298 1.00 35.41 312 ARG C CA 1
ATOM 8269 C C . ARG C 1 312 ? 11.632 73.839 10.700 1.00 33.54 312 ARG C C 1
ATOM 8270 O O . ARG C 1 312 ? 10.618 73.534 11.356 1.00 21.78 312 ARG C O 1
ATOM 8278 N N . GLU C 1 313 ? 12.567 74.684 11.145 1.00 28.25 313 GLU C N 1
ATOM 8279 C CA . GLU C 1 313 ? 12.537 75.266 12.519 1.00 26.59 313 GLU C CA 1
ATOM 8280 C C . GLU C 1 313 ? 11.285 76.132 12.725 1.00 39.48 313 GLU C C 1
ATOM 8281 O O . GLU C 1 313 ? 10.736 76.094 13.853 1.00 32.30 313 GLU C O 1
ATOM 8287 N N . ILE C 1 314 ? 10.854 76.896 11.712 1.00 22.16 314 ILE C N 1
ATOM 8288 C CA . ILE C 1 314 ? 9.600 77.700 11.761 1.00 29.22 314 ILE C CA 1
ATOM 8289 C C . ILE C 1 314 ? 8.413 76.736 11.877 1.00 22.85 314 ILE C C 1
ATOM 8290 O O . ILE C 1 314 ? 7.511 77.017 12.710 1.00 24.97 314 ILE C O 1
ATOM 8295 N N . SER C 1 315 ? 8.423 75.665 11.071 1.00 26.13 315 SER C N 1
ATOM 8296 C CA . SER C 1 315 ? 7.392 74.582 11.079 1.00 23.55 315 SER C CA 1
ATOM 8297 C C . SER C 1 315 ? 7.304 73.952 12.476 1.00 25.40 315 SER C C 1
ATOM 8298 O O . SER C 1 315 ? 6.182 73.941 13.072 1.00 20.08 315 SER C O 1
ATOM 8301 N N . LYS C 1 316 ? 8.447 73.528 13.012 1.00 23.24 316 LYS C N 1
ATOM 8302 C CA . LYS C 1 316 ? 8.592 72.912 14.367 1.00 17.49 316 LYS C CA 1
ATOM 8303 C C . LYS C 1 316 ? 8.045 73.879 15.431 1.00 30.80 316 LYS C C 1
ATOM 8304 O O . LYS C 1 316 ? 7.305 73.409 16.350 1.00 19.82 316 LYS C O 1
ATOM 8310 N N . ARG C 1 317 ? 8.375 75.174 15.316 1.00 17.15 317 ARG C N 1
ATOM 8311 C CA . ARG C 1 317 ? 7.932 76.214 16.272 1.00 16.67 317 ARG C CA 1
ATOM 8312 C C . ARG C 1 317 ? 6.403 76.283 16.252 1.00 18.82 317 ARG C C 1
ATOM 8313 O O . ARG C 1 317 ? 5.832 76.374 17.332 1.00 16.10 317 ARG C O 1
ATOM 8321 N N . LEU C 1 318 ? 5.775 76.303 15.074 1.00 16.92 318 LEU C N 1
ATOM 8322 C CA . LEU C 1 318 ? 4.295 76.377 15.007 1.00 15.02 318 LEU C CA 1
ATOM 8323 C C . LEU C 1 318 ? 3.715 75.076 15.595 1.00 14.53 318 LEU C C 1
ATOM 8324 O O . LEU C 1 318 ? 2.762 75.196 16.379 1.00 13.87 318 LEU C O 1
ATOM 8329 N N . VAL C 1 319 ? 4.285 73.906 15.307 1.00 15.26 319 VAL C N 1
ATOM 8330 C CA . VAL C 1 319 ? 3.807 72.633 15.938 1.00 20.66 319 VAL C CA 1
ATOM 8331 C C . VAL C 1 319 ? 3.891 72.723 17.470 1.00 15.67 319 VAL C C 1
ATOM 8332 O O . VAL C 1 319 ? 2.900 72.317 18.146 1.00 16.05 319 VAL C O 1
ATOM 8336 N N . ASN C 1 320 ? 5.013 73.177 18.023 1.00 16.63 320 ASN C N 1
ATOM 8337 C CA . ASN C 1 320 ? 5.190 73.237 19.494 1.00 12.40 320 ASN C CA 1
ATOM 8338 C C . ASN C 1 320 ? 4.183 74.228 20.080 1.00 14.10 320 ASN C C 1
ATOM 8339 O O . ASN C 1 320 ? 3.738 74.015 21.206 1.00 16.98 320 ASN C O 1
ATOM 8344 N N . THR C 1 321 ? 3.855 75.311 19.370 1.00 14.56 321 THR C N 1
ATOM 8345 C CA . THR C 1 321 ? 2.829 76.273 19.845 1.00 14.39 321 THR C CA 1
ATOM 8346 C C . THR C 1 321 ? 1.475 75.553 19.937 1.00 13.67 321 THR C C 1
ATOM 8347 O O . THR C 1 321 ? 0.759 75.672 20.947 1.00 13.07 321 THR C O 1
ATOM 8351 N N . MET C 1 322 ? 1.146 74.790 18.903 1.00 14.10 322 MET C N 1
ATOM 8352 C CA . MET C 1 322 ? -0.126 74.031 18.834 1.00 26.65 322 MET C CA 1
ATOM 8353 C C . MET C 1 322 ? -0.187 73.031 20.004 1.00 12.72 322 MET C C 1
ATOM 8354 O O . MET C 1 322 ? -1.280 72.819 20.601 1.00 12.86 322 MET C O 1
ATOM 8359 N N . GLY C 1 323 ? 0.949 72.456 20.379 1.00 13.36 323 GLY C N 1
ATOM 8360 C CA . GLY C 1 323 ? 1.015 71.625 21.595 1.00 20.17 323 GLY C CA 1
ATOM 8361 C C . GLY C 1 323 ? 0.380 72.345 22.786 1.00 12.47 323 GLY C C 1
ATOM 8362 O O . GLY C 1 323 ? -0.364 71.727 23.537 1.00 14.41 323 GLY C O 1
ATOM 8363 N N . TRP C 1 324 ? 0.738 73.608 23.004 1.00 12.13 324 TRP C N 1
ATOM 8364 C CA . TRP C 1 324 ? 0.249 74.412 24.147 1.00 17.14 324 TRP C CA 1
ATOM 8365 C C . TRP C 1 324 ? -1.244 74.709 24.030 1.00 16.20 324 TRP C C 1
ATOM 8366 O O . TRP C 1 324 ? -1.896 74.804 25.078 1.00 13.40 324 TRP C O 1
ATOM 8377 N N . SER C 1 325 ? -1.802 74.798 22.814 1.00 16.84 325 SER C N 1
ATOM 8378 C CA . SER C 1 325 ? -3.285 74.864 22.652 1.00 11.29 325 SER C CA 1
ATOM 8379 C C . SER C 1 325 ? -3.893 73.557 23.162 1.00 11.17 325 SER C C 1
ATOM 8380 O O . SER C 1 325 ? -4.888 73.585 23.908 1.00 17.12 325 SER C O 1
ATOM 8383 N N . ALA C 1 326 ? -3.334 72.427 22.707 1.00 15.78 326 ALA C N 1
ATOM 8384 C CA . ALA C 1 326 ? -3.819 71.059 23.017 1.00 12.47 326 ALA C CA 1
ATOM 8385 C C . ALA C 1 326 ? -3.800 70.795 24.530 1.00 21.41 326 ALA C C 1
ATOM 8386 O O . ALA C 1 326 ? -4.828 70.297 25.063 1.00 21.26 326 ALA C O 1
ATOM 8388 N N . THR C 1 327 ? -2.696 71.109 25.219 1.00 13.87 327 THR C N 1
ATOM 8389 C CA . THR C 1 327 ? -2.485 70.759 26.653 1.00 22.73 327 THR C CA 1
ATOM 8390 C C . THR C 1 327 ? -3.041 71.821 27.616 1.00 12.02 327 THR C C 1
ATOM 8391 O O . THR C 1 327 ? -3.338 71.420 28.741 1.00 19.98 327 THR C O 1
ATOM 8395 N N . ALA C 1 328 ? -3.216 73.087 27.194 1.00 12.46 328 ALA C N 1
ATOM 8396 C CA . ALA C 1 328 ? -3.614 74.198 28.099 1.00 17.28 328 ALA C CA 1
ATOM 8397 C C . ALA C 1 328 ? -4.619 75.211 27.521 1.00 17.02 328 ALA C C 1
ATOM 8398 O O . ALA C 1 328 ? -5.028 76.073 28.314 1.00 18.44 328 ALA C O 1
ATOM 8400 N N . GLY C 1 329 ? -4.906 75.201 26.217 1.00 18.70 329 GLY C N 1
ATOM 8401 C CA . GLY C 1 329 ? -5.551 76.318 25.493 1.00 15.12 329 GLY C CA 1
ATOM 8402 C C . GLY C 1 329 ? -4.856 77.642 25.723 1.00 15.46 329 GLY C C 1
ATOM 8403 O O . GLY C 1 329 ? -5.564 78.691 25.741 1.00 22.33 329 GLY C O 1
ATOM 8404 N N . ALA C 1 330 ? -3.524 77.648 25.880 1.00 15.00 330 ALA C N 1
ATOM 8405 C CA . ALA C 1 330 ? -2.769 78.823 26.385 1.00 18.20 330 ALA C CA 1
ATOM 8406 C C . ALA C 1 330 ? -2.322 79.725 25.236 1.00 22.23 330 ALA C C 1
ATOM 8407 O O . ALA C 1 330 ? -1.496 80.628 25.502 1.00 22.16 330 ALA C O 1
ATOM 8409 N N . VAL C 1 331 ? -2.787 79.477 24.001 1.00 16.94 331 VAL C N 1
ATOM 8410 C CA . VAL C 1 331 ? -2.359 80.288 22.823 1.00 22.67 331 VAL C CA 1
ATOM 8411 C C . VAL C 1 331 ? -3.531 81.124 22.310 1.00 17.63 331 VAL C C 1
ATOM 8412 O O . VAL C 1 331 ? -4.473 80.568 21.720 1.00 24.49 331 VAL C O 1
ATOM 8416 N N . ASP C 1 332 ? -3.467 82.438 22.524 1.00 22.47 332 ASP C N 1
ATOM 8417 C CA . ASP C 1 332 ? -4.500 83.381 22.040 1.00 16.00 332 ASP C CA 1
ATOM 8418 C C . ASP C 1 332 ? -4.617 83.255 20.525 1.00 13.66 332 ASP C C 1
ATOM 8419 O O . ASP C 1 332 ? -3.563 83.116 19.823 1.00 18.44 332 ASP C O 1
ATOM 8424 N N . ASN C 1 333 ? -5.843 83.454 20.059 1.00 19.96 333 ASN C N 1
ATOM 8425 C CA . ASN C 1 333 ? -6.195 83.416 18.622 1.00 23.03 333 ASN C CA 1
ATOM 8426 C C . ASN C 1 333 ? -5.245 84.286 17.795 1.00 14.28 333 ASN C C 1
ATOM 8427 O O . ASN C 1 333 ? -4.877 83.859 16.711 1.00 19.83 333 ASN C O 1
ATOM 8432 N N . TRP C 1 334 ? -4.887 85.497 18.262 1.00 20.31 334 TRP C N 1
ATOM 8433 C CA . TRP C 1 334 ? -4.106 86.460 17.439 1.00 24.11 334 TRP C CA 1
ATOM 8434 C C . TRP C 1 334 ? -2.705 85.927 17.153 1.00 15.72 334 TRP C C 1
ATOM 8435 O O . TRP C 1 334 ? -2.094 86.330 16.173 1.00 20.92 334 TRP C O 1
ATOM 8446 N N . VAL C 1 335 ? -2.197 85.000 17.962 1.00 17.28 335 VAL C N 1
ATOM 8447 C CA . VAL C 1 335 ? -0.844 84.440 17.692 1.00 11.75 335 VAL C CA 1
ATOM 8448 C C . VAL C 1 335 ? -0.880 83.671 16.359 1.00 13.64 335 VAL C C 1
ATOM 8449 O O . VAL C 1 335 ? 0.050 83.840 15.525 1.00 22.56 335 VAL C O 1
ATOM 8453 N N . TYR C 1 336 ? -1.905 82.846 16.136 1.00 18.43 336 TYR C N 1
ATOM 8454 C CA . TYR C 1 336 ? -2.055 82.078 14.877 1.00 20.46 336 TYR C CA 1
ATOM 8455 C C . TYR C 1 336 ? -2.476 83.010 13.741 1.00 14.77 336 TYR C C 1
ATOM 8456 O O . TYR C 1 336 ? -1.995 82.845 12.615 1.00 17.51 336 TYR C O 1
ATOM 8465 N N . GLU C 1 337 ? -3.426 83.898 14.025 1.00 18.29 337 GLU C N 1
ATOM 8466 C CA . GLU C 1 337 ? -3.890 84.890 13.033 1.00 16.88 337 GLU C CA 1
ATOM 8467 C C . GLU C 1 337 ? -2.632 85.605 12.509 1.00 22.65 337 GLU C C 1
ATOM 8468 O O . GLU C 1 337 ? -2.488 85.690 11.275 1.00 20.59 337 GLU C O 1
ATOM 8474 N N . GLU C 1 338 ? -1.718 86.030 13.399 1.00 20.02 338 GLU C N 1
ATOM 8475 C CA . GLU C 1 338 ? -0.566 86.867 12.981 1.00 20.99 338 GLU C CA 1
ATOM 8476 C C . GLU C 1 338 ? 0.531 85.993 12.363 1.00 19.84 338 GLU C C 1
ATOM 8477 O O . GLU C 1 338 ? 1.173 86.463 11.398 1.00 29.55 338 GLU C O 1
ATOM 8483 N N . ALA C 1 339 ? 0.682 84.734 12.789 1.00 15.49 339 ALA C N 1
ATOM 8484 C CA . ALA C 1 339 ? 1.596 83.770 12.141 1.00 21.50 339 ALA C CA 1
ATOM 8485 C C . ALA C 1 339 ? 1.157 83.517 10.682 1.00 22.78 339 ALA C C 1
ATOM 8486 O O . ALA C 1 339 ? 2.024 83.450 9.778 1.00 24.45 339 ALA C O 1
ATOM 8488 N N . ASN C 1 340 ? -0.149 83.356 10.470 1.00 23.69 340 ASN C N 1
ATOM 8489 C CA . ASN C 1 340 ? -0.731 83.143 9.121 1.00 18.32 340 ASN C CA 1
ATOM 8490 C C . ASN C 1 340 ? -0.490 84.380 8.251 1.00 18.01 340 ASN C C 1
ATOM 8491 O O . ASN C 1 340 ? -0.023 84.210 7.102 1.00 17.08 340 ASN C O 1
ATOM 8496 N N . ALA C 1 341 ? -0.792 85.570 8.778 1.00 21.15 341 ALA C N 1
ATOM 8497 C CA . ALA C 1 341 ? -0.557 86.890 8.136 1.00 15.30 341 ALA C CA 1
ATOM 8498 C C . ALA C 1 341 ? 0.904 87.013 7.684 1.00 22.61 341 ALA C C 1
ATOM 8499 O O . ALA C 1 341 ? 1.129 87.423 6.552 1.00 28.54 341 ALA C O 1
ATOM 8501 N N . THR C 1 342 ? 1.849 86.657 8.562 1.00 16.16 342 THR C N 1
ATOM 8502 C CA . THR C 1 342 ? 3.324 86.722 8.345 1.00 13.74 342 THR C CA 1
ATOM 8503 C C . THR C 1 342 ? 3.781 85.722 7.270 1.00 19.74 342 THR C C 1
ATOM 8504 O O . THR C 1 342 ? 4.523 86.119 6.359 1.00 30.45 342 THR C O 1
ATOM 8508 N N . PHE C 1 343 ? 3.444 84.444 7.402 1.00 19.37 343 PHE C N 1
ATOM 8509 C CA . PHE C 1 343 ? 4.145 83.349 6.678 1.00 28.41 343 PHE C CA 1
ATOM 8510 C C . PHE C 1 343 ? 3.343 82.930 5.442 1.00 18.19 343 PHE C C 1
ATOM 8511 O O . PHE C 1 343 ? 3.943 82.364 4.529 1.00 26.55 343 PHE C O 1
ATOM 8519 N N . ILE C 1 344 ? 2.034 83.186 5.450 1.00 17.18 344 ILE C N 1
ATOM 8520 C CA . ILE C 1 344 ? 1.135 82.664 4.382 1.00 10.59 344 ILE C CA 1
ATOM 8521 C C . ILE C 1 344 ? 0.571 83.844 3.573 1.00 16.65 344 ILE C C 1
ATOM 8522 O O . ILE C 1 344 ? 0.780 83.848 2.330 1.00 24.64 344 ILE C O 1
ATOM 8527 N N . LEU C 1 345 ? -0.130 84.786 4.215 1.00 24.66 345 LEU C N 1
ATOM 8528 C CA . LEU C 1 345 ? -0.815 85.896 3.493 1.00 24.84 345 LEU C CA 1
ATOM 8529 C C . LEU C 1 345 ? 0.213 86.732 2.726 1.00 46.62 345 LEU C C 1
ATOM 8530 O O . LEU C 1 345 ? -0.127 87.188 1.624 1.00 31.44 345 LEU C O 1
ATOM 8535 N N . ASP C 1 346 ? 1.401 86.943 3.300 1.00 23.67 346 ASP C N 1
ATOM 8536 C CA . ASP C 1 346 ? 2.527 87.672 2.657 1.00 32.94 346 ASP C CA 1
ATOM 8537 C C . ASP C 1 346 ? 3.123 86.780 1.557 1.00 20.87 346 ASP C C 1
ATOM 8538 O O . ASP C 1 346 ? 3.941 85.896 1.881 1.00 29.84 346 ASP C O 1
ATOM 8543 N N . GLU C 1 347 ? 2.758 87.065 0.298 1.00 28.19 347 GLU C N 1
ATOM 8544 C CA . GLU C 1 347 ? 3.124 86.282 -0.919 1.00 19.32 347 GLU C CA 1
ATOM 8545 C C . GLU C 1 347 ? 4.645 86.143 -1.042 1.00 14.08 347 GLU C C 1
ATOM 8546 O O . GLU C 1 347 ? 5.098 85.081 -1.459 1.00 24.22 347 GLU C O 1
ATOM 8552 N N . GLN C 1 348 ? 5.378 87.233 -0.782 1.00 20.20 348 GLN C N 1
ATOM 8553 C CA . GLN C 1 348 ? 6.862 87.286 -0.870 1.00 32.07 348 GLN C CA 1
ATOM 8554 C C . GLN C 1 348 ? 7.437 86.274 0.125 1.00 42.77 348 GLN C C 1
ATOM 8555 O O . GLN C 1 348 ? 8.264 85.439 -0.290 1.00 43.26 348 GLN C O 1
ATOM 8561 N N . MET C 1 349 ? 6.999 86.349 1.383 1.00 24.23 349 MET C N 1
ATOM 8562 C CA . MET C 1 349 ? 7.445 85.413 2.458 1.00 23.24 349 MET C CA 1
ATOM 8563 C C . MET C 1 349 ? 6.998 83.998 2.071 1.00 28.65 349 MET C C 1
ATOM 8564 O O . MET C 1 349 ? 7.839 83.106 2.040 1.00 19.71 349 MET C O 1
ATOM 8569 N N . ARG C 1 350 ? 5.717 83.817 1.750 1.00 29.40 350 ARG C N 1
ATOM 8570 C CA . ARG C 1 350 ? 5.156 82.499 1.336 1.00 32.80 350 ARG C CA 1
ATOM 8571 C C . ARG C 1 350 ? 6.028 81.865 0.249 1.00 26.52 350 ARG C C 1
ATOM 8572 O O . ARG C 1 350 ? 6.319 80.651 0.356 1.00 24.55 350 ARG C O 1
ATOM 8580 N N . GLN C 1 351 ? 6.379 82.629 -0.792 1.00 23.70 351 GLN C N 1
ATOM 8581 C CA . GLN C 1 351 ? 7.106 82.098 -1.980 1.00 31.29 351 GLN C CA 1
ATOM 8582 C C . GLN C 1 351 ? 8.519 81.663 -1.566 1.00 24.72 351 GLN C C 1
ATOM 8583 O O . GLN C 1 351 ? 8.991 80.633 -2.087 1.00 37.61 351 GLN C O 1
ATOM 8589 N N . ARG C 1 352 ? 9.150 82.376 -0.627 1.00 31.48 352 ARG C N 1
ATOM 8590 C CA . ARG C 1 352 ? 10.516 82.056 -0.115 1.00 30.65 352 ARG C CA 1
ATOM 8591 C C . ARG C 1 352 ? 10.536 80.664 0.538 1.00 19.69 352 ARG C C 1
ATOM 8592 O O . ARG C 1 352 ? 11.430 79.867 0.214 1.00 31.67 352 ARG C O 1
ATOM 8600 N N . LEU C 1 353 ? 9.610 80.419 1.472 1.00 31.13 353 LEU C N 1
ATOM 8601 C CA . LEU C 1 353 ? 9.489 79.135 2.224 1.00 31.41 353 LEU C CA 1
ATOM 8602 C C . LEU C 1 353 ? 9.254 77.982 1.243 1.00 27.12 353 LEU C C 1
ATOM 8603 O O . LEU C 1 353 ? 9.922 76.924 1.365 1.00 31.81 353 LEU C O 1
ATOM 8608 N N . LEU C 1 354 ? 8.279 78.158 0.351 1.00 35.11 354 LEU C N 1
ATOM 8609 C CA . LEU C 1 354 ? 7.892 77.149 -0.668 1.00 31.87 354 LEU C CA 1
ATOM 8610 C C . LEU C 1 354 ? 9.133 76.750 -1.488 1.00 24.91 354 LEU C C 1
ATOM 8611 O O . LEU C 1 354 ? 9.392 75.543 -1.623 1.00 25.96 354 LEU C O 1
ATOM 8616 N N . ASN C 1 355 ? 9.869 77.734 -2.009 1.00 37.81 355 ASN C N 1
ATOM 8617 C CA . ASN C 1 355 ? 11.065 77.518 -2.874 1.00 24.99 355 ASN C CA 1
ATOM 8618 C C . ASN C 1 355 ? 12.193 76.859 -2.068 1.00 37.70 355 ASN C C 1
ATOM 8619 O O . ASN C 1 355 ? 12.911 76.011 -2.626 1.00 38.57 355 ASN C O 1
ATOM 8624 N N . THR C 1 356 ? 12.358 77.231 -0.799 1.00 43.93 356 THR C N 1
ATOM 8625 C CA . THR C 1 356 ? 13.538 76.831 0.017 1.00 28.38 356 THR C CA 1
ATOM 8626 C C . THR C 1 356 ? 13.358 75.408 0.560 1.00 27.51 356 THR C C 1
ATOM 8627 O O . THR C 1 356 ? 14.363 74.668 0.667 1.00 25.99 356 THR C O 1
ATOM 8631 N N . ASN C 1 357 ? 12.128 75.054 0.943 1.00 38.02 357 ASN C N 1
ATOM 8632 C CA . ASN C 1 357 ? 11.831 73.775 1.632 1.00 39.74 357 ASN C CA 1
ATOM 8633 C C . ASN C 1 357 ? 10.369 73.409 1.412 1.00 43.76 357 ASN C C 1
ATOM 8634 O O . ASN C 1 357 ? 9.569 73.500 2.339 1.00 30.58 357 ASN C O 1
ATOM 8639 N N . PRO C 1 358 ? 9.973 72.960 0.196 1.00 51.56 358 PRO C N 1
ATOM 8640 C CA . PRO C 1 358 ? 8.567 72.669 -0.084 1.00 28.25 358 PRO C CA 1
ATOM 8641 C C . PRO C 1 358 ? 7.928 71.759 0.981 1.00 36.15 358 PRO C C 1
ATOM 8642 O O . PRO C 1 358 ? 6.826 72.051 1.387 1.00 29.85 358 PRO C O 1
ATOM 8646 N N . HIS C 1 359 ? 8.650 70.736 1.449 1.00 24.68 359 HIS C N 1
ATOM 8647 C CA . HIS C 1 359 ? 8.155 69.719 2.426 1.00 31.72 359 HIS C CA 1
ATOM 8648 C C . HIS C 1 359 ? 7.797 70.386 3.762 1.00 26.60 359 HIS C C 1
ATOM 8649 O O . HIS C 1 359 ? 6.692 70.139 4.292 1.00 22.64 359 HIS C O 1
ATOM 8656 N N . SER C 1 360 ? 8.670 71.213 4.322 1.00 32.21 360 SER C N 1
ATOM 8657 C CA . SER C 1 360 ? 8.367 71.890 5.611 1.00 23.22 360 SER C CA 1
ATOM 8658 C C . SER C 1 360 ? 7.371 73.044 5.403 1.00 29.90 360 SER C C 1
ATOM 8659 O O . SER C 1 360 ? 6.708 73.428 6.389 1.00 26.04 360 SER C O 1
ATOM 8662 N N . PHE C 1 361 ? 7.233 73.585 4.186 1.00 19.09 361 PHE C N 1
ATOM 8663 C CA . PHE C 1 361 ? 6.133 74.531 3.857 1.00 19.74 361 PHE C CA 1
ATOM 8664 C C . PHE C 1 361 ? 4.780 73.791 3.885 1.00 15.90 361 PHE C C 1
ATOM 8665 O O . PHE C 1 361 ? 3.803 74.347 4.465 1.00 23.23 361 PHE C O 1
ATOM 8673 N N . ARG C 1 362 ? 4.733 72.614 3.236 1.00 21.89 362 ARG C N 1
ATOM 8674 C CA . ARG C 1 362 ? 3.578 71.665 3.247 1.00 23.69 362 ARG C CA 1
ATOM 8675 C C . ARG C 1 362 ? 3.171 71.416 4.699 1.00 17.89 362 ARG C C 1
ATOM 8676 O O . ARG C 1 362 ? 1.972 71.575 5.007 1.00 26.63 362 ARG C O 1
ATOM 8684 N N . LYS C 1 363 ? 4.139 71.094 5.558 1.00 26.74 363 LYS C N 1
ATOM 8685 C CA . LYS C 1 363 ? 3.890 70.868 7.014 1.00 35.15 363 LYS C CA 1
ATOM 8686 C C . LYS C 1 363 ? 3.261 72.124 7.653 1.00 24.22 363 LYS C C 1
ATOM 8687 O O . LYS C 1 363 ? 2.258 71.990 8.400 1.00 19.20 363 LYS C O 1
ATOM 8693 N N . MET C 1 364 ? 3.812 73.320 7.414 1.00 14.11 364 MET C N 1
ATOM 8694 C CA . MET C 1 364 ? 3.240 74.579 7.954 1.00 11.12 364 MET C CA 1
ATOM 8695 C C . MET C 1 364 ? 1.790 74.760 7.500 1.00 22.56 364 MET C C 1
ATOM 8696 O O . MET C 1 364 ? 0.943 74.989 8.362 1.00 18.79 364 MET C O 1
ATOM 8701 N N . VAL C 1 365 ? 1.521 74.605 6.206 1.00 22.57 365 VAL C N 1
ATOM 8702 C CA . VAL C 1 365 ? 0.149 74.725 5.640 1.00 22.25 365 VAL C CA 1
ATOM 8703 C C . VAL C 1 365 ? -0.766 73.733 6.385 1.00 13.18 365 VAL C C 1
ATOM 8704 O O . VAL C 1 365 ? -1.873 74.148 6.859 1.00 14.38 365 VAL C O 1
ATOM 8708 N N . SER C 1 366 ? -0.285 72.510 6.589 1.00 22.20 366 SER C N 1
ATOM 8709 C CA . SER C 1 366 ? -1.065 71.428 7.243 1.00 20.75 366 SER C CA 1
ATOM 8710 C C . SER C 1 366 ? -1.347 71.851 8.683 1.00 18.09 366 SER C C 1
ATOM 8711 O O . SER C 1 366 ? -2.501 71.665 9.186 1.00 15.57 366 SER C O 1
ATOM 8714 N N . THR C 1 367 ? -0.356 72.459 9.343 1.00 12.46 367 THR C N 1
ATOM 8715 C CA . THR C 1 367 ? -0.529 72.787 10.768 1.00 17.30 367 THR C CA 1
ATOM 8716 C C . THR C 1 367 ? -1.619 73.851 10.872 1.00 12.78 367 THR C C 1
ATOM 8717 O O . THR C 1 367 ? -2.386 73.784 11.820 1.00 12.94 367 THR C O 1
ATOM 8721 N N . PHE C 1 368 ? -1.621 74.852 9.990 1.00 13.88 368 PHE C N 1
ATOM 8722 C CA . PHE C 1 368 ? -2.606 75.968 10.043 1.00 18.35 368 PHE C CA 1
ATOM 8723 C C . PHE C 1 368 ? -4.023 75.411 9.847 1.00 17.65 368 PHE C C 1
ATOM 8724 O O . PHE C 1 368 ? -5.004 75.751 10.587 1.00 17.99 368 PHE C O 1
ATOM 8732 N N . LEU C 1 369 ? -4.155 74.543 8.861 1.00 17.44 369 LEU C N 1
ATOM 8733 C CA . LEU C 1 369 ? -5.445 73.876 8.565 1.00 16.85 369 LEU C CA 1
ATOM 8734 C C . LEU C 1 369 ? -5.881 73.036 9.763 1.00 17.65 369 LEU C C 1
ATOM 8735 O O . LEU C 1 369 ? -7.074 73.065 10.088 1.00 18.64 369 LEU C O 1
ATOM 8740 N N . GLU C 1 370 ? -4.944 72.327 10.384 1.00 13.24 370 GLU C N 1
ATOM 8741 C CA . GLU C 1 370 ? -5.222 71.500 11.583 1.00 16.03 370 GLU C CA 1
ATOM 8742 C C . GLU C 1 370 ? -5.643 72.385 12.759 1.00 17.26 370 GLU C C 1
ATOM 8743 O O . GLU C 1 370 ? -6.623 72.028 13.460 1.00 12.91 370 GLU C O 1
ATOM 8749 N N . LEU C 1 371 ? -4.940 73.510 12.988 1.00 13.95 371 LEU C N 1
ATOM 8750 C CA . LEU C 1 371 ? -5.328 74.454 14.079 1.00 17.18 371 LEU C CA 1
ATOM 8751 C C . LEU C 1 371 ? -6.785 74.889 13.890 1.00 12.14 371 LEU C C 1
ATOM 8752 O O . LEU C 1 371 ? -7.507 74.944 14.873 1.00 18.45 371 LEU C O 1
ATOM 8757 N N . HIS C 1 372 ? -7.215 75.210 12.662 1.00 12.54 372 HIS C N 1
ATOM 8758 C CA . HIS C 1 372 ? -8.647 75.576 12.448 1.00 20.48 372 HIS C CA 1
ATOM 8759 C C . HIS C 1 372 ? -9.549 74.347 12.687 1.00 15.15 372 HIS C C 1
ATOM 8760 O O . HIS C 1 372 ? -10.607 74.499 13.387 1.00 14.76 372 HIS C O 1
ATOM 8767 N N . GLY C 1 373 ? -9.131 73.174 12.179 1.00 17.04 373 GLY C N 1
ATOM 8768 C CA . GLY C 1 373 ? -9.763 71.843 12.325 1.00 18.26 373 GLY C CA 1
ATOM 8769 C C . GLY C 1 373 ? -10.116 71.490 13.756 1.00 21.14 373 GLY C C 1
ATOM 8770 O O . GLY C 1 373 ? -11.247 70.966 13.970 1.00 18.62 373 GLY C O 1
ATOM 8771 N N . ARG C 1 374 ? -9.208 71.796 14.691 1.00 17.73 374 ARG C N 1
ATOM 8772 C CA . ARG C 1 374 ? -9.283 71.487 16.143 1.00 17.87 374 ARG C CA 1
ATOM 8773 C C . ARG C 1 374 ? -9.863 72.652 16.949 1.00 10.49 374 ARG C C 1
ATOM 8774 O O . ARG C 1 374 ? -9.973 72.526 18.199 1.00 17.10 374 ARG C O 1
ATOM 8782 N N . GLY C 1 375 ? -10.198 73.755 16.290 1.00 14.82 375 GLY C N 1
ATOM 8783 C CA . GLY C 1 375 ? -10.868 74.926 16.889 1.00 23.12 375 GLY C CA 1
ATOM 8784 C C . GLY C 1 375 ? -9.909 75.778 17.704 1.00 13.77 375 GLY C C 1
ATOM 8785 O O . GLY C 1 375 ? -10.396 76.504 18.555 1.00 16.81 375 GLY C O 1
ATOM 8786 N N . TYR C 1 376 ? -8.592 75.679 17.464 1.00 11.30 376 TYR C N 1
ATOM 8787 C CA . TYR C 1 376 ? -7.506 76.391 18.197 1.00 13.18 376 TYR C CA 1
ATOM 8788 C C . TYR C 1 376 ? -7.221 77.724 17.504 1.00 16.32 376 TYR C C 1
ATOM 8789 O O . TYR C 1 376 ? -6.557 78.594 18.085 1.00 18.80 376 TYR C O 1
ATOM 8798 N N . TRP C 1 377 ? -7.660 77.841 16.253 1.00 17.41 377 TRP C N 1
ATOM 8799 C CA . TRP C 1 377 ? -7.480 79.076 15.452 1.00 13.76 377 TRP C CA 1
ATOM 8800 C C . TRP C 1 377 ? -8.805 79.399 14.736 1.00 16.14 377 TRP C C 1
ATOM 8801 O O . TRP C 1 377 ? -9.309 78.508 14.041 1.00 19.61 377 TRP C O 1
ATOM 8812 N N . GLU C 1 378 ? -9.372 80.595 14.963 1.00 18.69 378 GLU C N 1
ATOM 8813 C CA . GLU C 1 378 ? -10.549 81.106 14.199 1.00 22.23 378 GLU C CA 1
ATOM 8814 C C . GLU C 1 378 ? -10.058 82.154 13.198 1.00 21.87 378 GLU C C 1
ATOM 8815 O O . GLU C 1 378 ? -9.228 83.024 13.536 1.00 20.90 378 GLU C O 1
ATOM 8821 N N . THR C 1 379 ? -10.525 82.031 11.963 1.00 28.00 379 THR C N 1
ATOM 8822 C CA . THR C 1 379 ? -10.057 82.881 10.854 1.00 30.62 379 THR C CA 1
ATOM 8823 C C . THR C 1 379 ? -11.077 82.840 9.724 1.00 18.63 379 THR C C 1
ATOM 8824 O O . THR C 1 379 ? -11.999 82.010 9.782 1.00 23.22 379 THR C O 1
ATOM 8828 N N . SER C 1 380 ? -10.863 83.703 8.735 1.00 19.83 380 SER C N 1
ATOM 8829 C CA . SER C 1 380 ? -11.776 83.906 7.591 1.00 20.45 380 SER C CA 1
ATOM 8830 C C . SER C 1 380 ? -11.810 82.656 6.713 1.00 13.83 380 SER C C 1
ATOM 8831 O O . SER C 1 380 ? -10.783 81.956 6.601 1.00 21.24 380 SER C O 1
ATOM 8834 N N . GLU C 1 381 ? -12.975 82.402 6.116 1.00 25.92 381 GLU C N 1
ATOM 8835 C CA . GLU C 1 381 ? -13.150 81.418 5.021 1.00 17.09 381 GLU C CA 1
ATOM 8836 C C . GLU C 1 381 ? -12.123 81.711 3.922 1.00 20.25 381 GLU C C 1
ATOM 8837 O O . GLU C 1 381 ? -11.586 80.744 3.392 1.00 22.14 381 GLU C O 1
ATOM 8843 N N . ALA C 1 382 ? -11.855 82.991 3.626 1.00 23.58 382 ALA C N 1
ATOM 8844 C CA . ALA C 1 382 ? -10.862 83.444 2.617 1.00 49.42 382 ALA C CA 1
ATOM 8845 C C . ALA C 1 382 ? -9.487 82.838 2.935 1.00 26.27 382 ALA C C 1
ATOM 8846 O O . ALA C 1 382 ? -8.815 82.334 1.993 1.00 24.17 382 ALA C O 1
ATOM 8848 N N . ASN C 1 383 ? -9.081 82.871 4.208 1.00 23.34 383 ASN C N 1
ATOM 8849 C CA . ASN C 1 383 ? -7.748 82.394 4.687 1.00 24.98 383 ASN C CA 1
ATOM 8850 C C . ASN C 1 383 ? -7.634 80.862 4.536 1.00 16.90 383 ASN C C 1
ATOM 8851 O O . ASN C 1 383 ? -6.598 80.373 4.047 1.00 25.87 383 ASN C O 1
ATOM 8856 N N . LEU C 1 384 ? -8.678 80.127 4.915 1.00 22.96 384 LEU C N 1
ATOM 8857 C CA . LEU C 1 384 ? -8.702 78.642 4.826 1.00 18.71 384 LEU C CA 1
ATOM 8858 C C . LEU C 1 384 ? -8.727 78.209 3.356 1.00 19.05 384 LEU C C 1
ATOM 8859 O O . LEU C 1 384 ? -8.016 77.244 3.029 1.00 25.65 384 LEU C O 1
ATOM 8864 N N . GLU C 1 385 ? -9.496 78.898 2.501 1.00 31.10 385 GLU C N 1
ATOM 8865 C CA . GLU C 1 385 ? -9.549 78.644 1.028 1.00 28.41 385 GLU C CA 1
ATOM 8866 C C . GLU C 1 385 ? -8.135 78.741 0.432 1.00 22.72 385 GLU C C 1
ATOM 8867 O O . GLU C 1 385 ? -7.772 77.872 -0.409 1.00 21.90 385 GLU C O 1
ATOM 8873 N N . LEU C 1 386 ? -7.399 79.791 0.823 1.00 19.32 386 LEU C N 1
ATOM 8874 C CA . LEU C 1 386 ? -5.983 80.034 0.436 1.00 20.34 386 LEU C CA 1
ATOM 8875 C C . LEU C 1 386 ? -5.141 78.847 0.912 1.00 19.31 386 LEU C C 1
ATOM 8876 O O . LEU C 1 386 ? -4.379 78.277 0.068 1.00 22.68 386 LEU C O 1
ATOM 8881 N N . LEU C 1 387 ? -5.268 78.434 2.174 1.00 24.80 387 LEU C N 1
ATOM 8882 C CA . LEU C 1 387 ? -4.416 77.329 2.712 1.00 23.80 387 LEU C CA 1
ATOM 8883 C C . LEU C 1 387 ? -4.699 76.009 1.978 1.00 10.88 387 LEU C C 1
ATOM 8884 O O . LEU C 1 387 ? -3.733 75.319 1.631 1.00 22.14 387 LEU C O 1
ATOM 8889 N N . ARG C 1 388 ? -5.973 75.685 1.748 1.00 25.30 388 ARG C N 1
ATOM 8890 C CA . ARG C 1 388 ? -6.373 74.453 1.000 1.00 33.57 388 ARG C CA 1
ATOM 8891 C C . ARG C 1 388 ? -5.780 74.478 -0.421 1.00 16.91 388 ARG C C 1
ATOM 8892 O O . ARG C 1 388 ? -5.314 73.433 -0.881 1.00 30.92 388 ARG C O 1
ATOM 8900 N N . GLN C 1 389 ? -5.809 75.638 -1.089 1.00 15.52 389 GLN C N 1
ATOM 8901 C CA . GLN C 1 389 ? -5.249 75.805 -2.463 1.00 27.31 389 GLN C CA 1
ATOM 8902 C C . GLN C 1 389 ? -3.721 75.683 -2.415 1.00 20.55 389 GLN C C 1
ATOM 8903 O O . GLN C 1 389 ? -3.151 74.965 -3.257 1.00 27.46 389 GLN C O 1
ATOM 8909 N N . LEU C 1 390 ? -3.068 76.317 -1.441 1.00 21.58 390 LEU C N 1
ATOM 8910 C CA . LEU C 1 390 ? -1.590 76.210 -1.275 1.00 21.36 390 LEU C CA 1
ATOM 8911 C C . LEU C 1 390 ? -1.198 74.765 -0.973 1.00 16.06 390 LEU C C 1
ATOM 8912 O O . LEU C 1 390 ? -0.159 74.333 -1.471 1.00 18.61 390 LEU C O 1
ATOM 8917 N N . TYR C 1 391 ? -2.007 74.043 -0.204 1.00 20.69 391 TYR C N 1
ATOM 8918 C CA . TYR C 1 391 ? -1.751 72.619 0.115 1.00 25.85 391 TYR C CA 1
ATOM 8919 C C . TYR C 1 391 ? -1.790 71.801 -1.183 1.00 24.24 391 TYR C C 1
ATOM 8920 O O . TYR C 1 391 ? -0.883 70.998 -1.356 1.00 24.48 391 TYR C O 1
ATOM 8929 N N . GLN C 1 392 ? -2.802 71.985 -2.037 1.00 29.47 392 GLN C N 1
ATOM 8930 C CA . GLN C 1 392 ? -2.872 71.324 -3.374 1.00 35.55 392 GLN C CA 1
ATOM 8931 C C . GLN C 1 392 ? -1.581 71.639 -4.143 1.00 22.86 392 GLN C C 1
ATOM 8932 O O . GLN C 1 392 ? -0.917 70.685 -4.642 1.00 25.57 392 GLN C O 1
ATOM 8938 N N . GLU C 1 393 ? -1.228 72.928 -4.220 1.00 32.43 393 GLU C N 1
ATOM 8939 C CA . GLU C 1 393 ? -0.141 73.429 -5.104 1.00 38.07 393 GLU C CA 1
ATOM 8940 C C . GLU C 1 393 ? 1.205 72.842 -4.646 1.00 23.45 393 GLU C C 1
ATOM 8941 O O . GLU C 1 393 ? 2.010 72.520 -5.525 1.00 31.22 393 GLU C O 1
ATOM 8947 N N . VAL C 1 394 ? 1.454 72.669 -3.337 1.00 27.30 394 VAL C N 1
ATOM 8948 C CA . VAL C 1 394 ? 2.772 72.159 -2.833 1.00 26.10 394 VAL C CA 1
ATOM 8949 C C . VAL C 1 394 ? 2.808 70.630 -2.996 1.00 28.81 394 VAL C C 1
ATOM 8950 O O . VAL C 1 394 ? 3.874 70.098 -3.364 1.00 26.92 394 VAL C O 1
ATOM 8954 N N . GLU C 1 395 ? 1.684 69.943 -2.762 1.00 32.77 395 GLU C N 1
ATOM 8955 C CA . GLU C 1 395 ? 1.550 68.482 -3.021 1.00 26.89 395 GLU C CA 1
ATOM 8956 C C . GLU C 1 395 ? 1.879 68.202 -4.497 1.00 25.11 395 GLU C C 1
ATOM 8957 O O . GLU C 1 395 ? 2.710 67.307 -4.745 1.00 30.48 395 GLU C O 1
ATOM 8963 N N . ASP C 1 396 ? 1.239 68.931 -5.422 1.00 29.30 396 ASP C N 1
ATOM 8964 C CA . ASP C 1 396 ? 1.452 68.841 -6.895 1.00 200.00 396 ASP C CA 1
ATOM 8965 C C . ASP C 1 396 ? 2.939 69.039 -7.211 1.00 42.76 396 ASP C C 1
ATOM 8966 O O . ASP C 1 396 ? 3.450 68.319 -8.080 1.00 28.99 396 ASP C O 1
ATOM 8971 N N . LYS C 1 397 ? 3.604 69.982 -6.536 1.00 33.10 397 LYS C N 1
ATOM 8972 C CA . LYS C 1 397 ? 5.032 70.324 -6.790 1.00 50.00 397 LYS C CA 1
ATOM 8973 C C . LYS C 1 397 ? 5.965 69.268 -6.175 1.00 38.94 397 LYS C C 1
ATOM 8974 O O . LYS C 1 397 ? 6.971 68.938 -6.819 1.00 46.78 397 LYS C O 1
ATOM 8980 N N . ILE C 1 398 ? 5.647 68.759 -4.981 1.00 40.16 398 ILE C N 1
ATOM 8981 C CA . ILE C 1 398 ? 6.488 67.772 -4.231 1.00 29.26 398 ILE C CA 1
ATOM 8982 C C . ILE C 1 398 ? 6.570 66.456 -5.023 1.00 200.00 398 ILE C C 1
ATOM 8983 O O . ILE C 1 398 ? 7.611 65.768 -4.935 1.00 30.65 398 ILE C O 1
ATOM 8988 N N . GLU C 1 399 ? 5.524 66.126 -5.785 1.00 50.85 399 GLU C N 1
ATOM 8989 C CA . GLU C 1 399 ? 5.454 64.893 -6.618 1.00 64.84 399 GLU C CA 1
ATOM 8990 C C . GLU C 1 399 ? 6.078 65.151 -7.996 1.00 29.65 399 GLU C C 1
ATOM 8991 O O . GLU C 1 399 ? 5.967 64.266 -8.865 1.00 145.82 399 GLU C O 1
ATOM 8997 N N . GLY C 1 400 ? 6.708 66.320 -8.172 1.00 72.27 400 GLY C N 1
ATOM 8998 C CA . GLY C 1 400 ? 7.569 66.663 -9.321 1.00 35.88 400 GLY C CA 1
ATOM 8999 C C . GLY C 1 400 ? 9.039 66.458 -8.996 1.00 58.14 400 GLY C C 1
ATOM 9000 O O . GLY C 1 400 ? 9.774 65.976 -9.879 1.00 60.47 400 GLY C O 1
ATOM 9001 N N . VAL C 1 401 ? 9.457 66.818 -7.777 1.00 40.82 401 VAL C N 1
ATOM 9002 C CA . VAL C 1 401 ? 10.867 66.691 -7.295 1.00 49.15 401 VAL C CA 1
ATOM 9003 C C . VAL C 1 401 ? 11.115 65.238 -6.876 1.00 44.82 401 VAL C C 1
ATOM 9004 O O . VAL C 1 401 ? 12.200 64.710 -7.200 1.00 116.69 401 VAL C O 1
ATOM 9008 N N . GLU C 1 402 ? 10.146 64.619 -6.191 1.00 95.28 402 GLU C N 1
ATOM 9009 C CA . GLU C 1 402 ? 10.188 63.191 -5.768 1.00 158.33 402 GLU C CA 1
ATOM 9010 C C . GLU C 1 402 ? 9.866 62.303 -6.977 1.00 29.61 402 GLU C C 1
ATOM 9011 O O . GLU C 1 402 ? 9.327 62.799 -7.966 1.00 33.64 402 GLU C O 1
ATOM 9017 N N . ASP D 1 15 ? 20.788 45.125 42.523 1.00 29.72 15 ASP D N 1
ATOM 9018 C CA . ASP D 1 15 ? 21.201 45.956 43.695 1.00 36.42 15 ASP D CA 1
ATOM 9019 C C . ASP D 1 15 ? 22.538 45.420 44.183 1.00 30.86 15 ASP D C 1
ATOM 9020 O O . ASP D 1 15 ? 22.609 44.249 44.538 1.00 30.68 15 ASP D O 1
ATOM 9025 N N . PRO D 1 16 ? 23.618 46.238 44.224 1.00 42.87 16 PRO D N 1
ATOM 9026 C CA . PRO D 1 16 ? 24.937 45.747 44.624 1.00 39.82 16 PRO D CA 1
ATOM 9027 C C . PRO D 1 16 ? 24.910 45.193 46.057 1.00 29.56 16 PRO D C 1
ATOM 9028 O O . PRO D 1 16 ? 25.593 44.189 46.299 1.00 30.31 16 PRO D O 1
ATOM 9032 N N . GLN D 1 17 ? 24.101 45.816 46.931 1.00 27.72 17 GLN D N 1
ATOM 9033 C CA . GLN D 1 17 ? 23.976 45.469 48.377 1.00 22.02 17 GLN D CA 1
ATOM 9034 C C . GLN D 1 17 ? 23.355 44.075 48.552 1.00 18.69 17 GLN D C 1
ATOM 9035 O O . GLN D 1 17 ? 23.258 43.617 49.701 1.00 28.84 17 GLN D O 1
ATOM 9041 N N . ALA D 1 18 ? 22.970 43.410 47.462 1.00 20.51 18 ALA D N 1
ATOM 9042 C CA . ALA D 1 18 ? 22.490 42.011 47.441 1.00 22.78 18 ALA D CA 1
ATOM 9043 C C . ALA D 1 18 ? 23.645 41.017 47.635 1.00 16.67 18 ALA D C 1
ATOM 9044 O O . ALA D 1 18 ? 23.376 39.879 48.064 1.00 24.90 18 ALA D O 1
ATOM 9046 N N . ILE D 1 19 ? 24.900 41.388 47.334 1.00 20.92 19 ILE D N 1
ATOM 9047 C CA . ILE D 1 19 ? 26.030 40.401 47.330 1.00 22.95 19 ILE D CA 1
ATOM 9048 C C . ILE D 1 19 ? 26.849 40.538 48.617 1.00 17.51 19 ILE D C 1
ATOM 9049 O O . ILE D 1 19 ? 26.921 41.615 49.202 1.00 20.26 19 ILE D O 1
ATOM 9054 N N . PRO D 1 20 ? 27.487 39.446 49.099 1.00 23.45 20 PRO D N 1
ATOM 9055 C CA . PRO D 1 20 ? 27.303 38.117 48.512 1.00 15.94 20 PRO D CA 1
ATOM 9056 C C . PRO D 1 20 ? 26.114 37.405 49.164 1.00 20.68 20 PRO D C 1
ATOM 9057 O O . PRO D 1 20 ? 25.813 37.690 50.309 1.00 16.69 20 PRO D O 1
ATOM 9061 N N . THR D 1 21 ? 25.452 36.535 48.406 1.00 17.38 21 THR D N 1
ATOM 9062 C CA . THR D 1 21 ? 24.279 35.760 48.890 1.00 19.24 21 THR D CA 1
ATOM 9063 C C . THR D 1 21 ? 24.782 34.575 49.716 1.00 15.89 21 THR D C 1
ATOM 9064 O O . THR D 1 21 ? 25.978 34.226 49.636 1.00 16.29 21 THR D O 1
ATOM 9068 N N . ALA D 1 22 ? 23.895 33.934 50.474 1.00 22.64 22 ALA D N 1
ATOM 9069 C CA . ALA D 1 22 ? 24.257 32.717 51.230 1.00 19.04 22 ALA D CA 1
ATOM 9070 C C . ALA D 1 22 ? 24.818 31.669 50.253 1.00 12.34 22 ALA D C 1
ATOM 9071 O O . ALA D 1 22 ? 25.784 30.979 50.612 1.00 19.63 22 ALA D O 1
ATOM 9073 N N . ALA D 1 23 ? 24.257 31.552 49.049 1.00 16.36 23 ALA D N 1
ATOM 9074 C CA . ALA D 1 23 ? 24.695 30.529 48.072 1.00 12.08 23 ALA D CA 1
ATOM 9075 C C . ALA D 1 23 ? 26.102 30.871 47.555 1.00 10.55 23 ALA D C 1
ATOM 9076 O O . ALA D 1 23 ? 26.933 29.976 47.414 1.00 15.15 23 ALA D O 1
ATOM 9078 N N . ALA D 1 24 ? 26.347 32.151 47.271 1.00 14.72 24 ALA D N 1
ATOM 9079 C CA . ALA D 1 24 ? 27.680 32.626 46.813 1.00 20.17 24 ALA D CA 1
ATOM 9080 C C . ALA D 1 24 ? 28.715 32.365 47.919 1.00 15.46 24 ALA D C 1
ATOM 9081 O O . ALA D 1 24 ? 29.868 32.019 47.600 1.00 15.83 24 ALA D O 1
ATOM 9083 N N . VAL D 1 25 ? 28.340 32.599 49.174 1.00 16.13 25 VAL D N 1
ATOM 9084 C CA . VAL D 1 25 ? 29.228 32.366 50.352 1.00 20.31 25 VAL D CA 1
ATOM 9085 C C . VAL D 1 25 ? 29.516 30.864 50.488 1.00 18.74 25 VAL D C 1
ATOM 9086 O O . VAL D 1 25 ? 30.683 30.496 50.697 1.00 16.51 25 VAL D O 1
ATOM 9090 N N . GLN D 1 26 ? 28.532 29.998 50.276 1.00 24.33 26 GLN D N 1
ATOM 9091 C CA . GLN D 1 26 ? 28.798 28.538 50.361 1.00 14.41 26 GLN D CA 1
ATOM 9092 C C . GLN D 1 26 ? 29.719 28.092 49.211 1.00 10.96 26 GLN D C 1
ATOM 9093 O O . GLN D 1 26 ? 30.696 27.410 49.484 1.00 17.64 26 GLN D O 1
ATOM 9099 N N . SER D 1 27 ? 29.463 28.541 47.974 1.00 13.55 27 SER D N 1
ATOM 9100 C CA . SER D 1 27 ? 30.310 28.273 46.777 1.00 16.33 27 SER D CA 1
ATOM 9101 C C . SER D 1 27 ? 31.739 28.784 46.990 1.00 18.28 27 SER D C 1
ATOM 9102 O O . SER D 1 27 ? 32.685 28.112 46.582 1.00 21.24 27 SER D O 1
ATOM 9105 N N . ALA D 1 28 ? 31.900 29.970 47.582 1.00 14.95 28 ALA D N 1
ATOM 9106 C CA . ALA D 1 28 ? 33.216 30.587 47.830 1.00 22.29 28 ALA D CA 1
ATOM 9107 C C . ALA D 1 28 ? 33.975 29.750 48.869 1.00 16.45 28 ALA D C 1
ATOM 9108 O O . ALA D 1 28 ? 35.212 29.629 48.752 1.00 14.36 28 ALA D O 1
ATOM 9110 N N . LYS D 1 29 ? 33.249 29.178 49.839 1.00 15.04 29 LYS D N 1
ATOM 9111 C CA . LYS D 1 29 ? 33.858 28.402 50.944 1.00 19.92 29 LYS D CA 1
ATOM 9112 C C . LYS D 1 29 ? 34.565 27.210 50.295 1.00 18.34 29 LYS D C 1
ATOM 9113 O O . LYS D 1 29 ? 35.750 26.961 50.577 1.00 15.66 29 LYS D O 1
ATOM 9119 N N . VAL D 1 30 ? 33.856 26.528 49.407 1.00 18.50 30 VAL D N 1
ATOM 9120 C CA . VAL D 1 30 ? 34.381 25.338 48.701 1.00 15.86 30 VAL D CA 1
ATOM 9121 C C . VAL D 1 30 ? 35.657 25.710 47.929 1.00 27.72 30 VAL D C 1
ATOM 9122 O O . VAL D 1 30 ? 36.673 25.047 48.107 1.00 15.05 30 VAL D O 1
ATOM 9126 N N . VAL D 1 31 ? 35.642 26.785 47.143 1.00 20.54 31 VAL D N 1
ATOM 9127 C CA . VAL D 1 31 ? 36.814 27.148 46.293 1.00 13.16 31 VAL D CA 1
ATOM 9128 C C . VAL D 1 31 ? 38.010 27.532 47.192 1.00 10.13 31 VAL D C 1
ATOM 9129 O O . VAL D 1 31 ? 39.139 27.153 46.900 1.00 13.89 31 VAL D O 1
ATOM 9133 N N . VAL D 1 32 ? 37.803 28.320 48.247 1.00 15.33 32 VAL D N 1
ATOM 9134 C CA . VAL D 1 32 ? 38.917 28.792 49.114 1.00 13.74 32 VAL D CA 1
ATOM 9135 C C . VAL D 1 32 ? 39.516 27.591 49.835 1.00 12.94 32 VAL D C 1
ATOM 9136 O O . VAL D 1 32 ? 40.763 27.530 49.949 1.00 17.54 32 VAL D O 1
ATOM 9140 N N . ASP D 1 33 ? 38.662 26.705 50.354 1.00 18.30 33 ASP D N 1
ATOM 9141 C CA . ASP D 1 33 ? 39.160 25.482 51.041 1.00 19.57 33 ASP D CA 1
ATOM 9142 C C . ASP D 1 33 ? 40.022 24.696 50.034 1.00 17.36 33 ASP D C 1
ATOM 9143 O O . ASP D 1 33 ? 41.168 24.294 50.414 1.00 19.18 33 ASP D O 1
ATOM 9148 N N . ARG D 1 34 ? 39.545 24.538 48.781 1.00 15.76 34 ARG D N 1
ATOM 9149 C CA . ARG D 1 34 ? 40.270 23.806 47.705 1.00 20.73 34 ARG D CA 1
ATOM 9150 C C . ARG D 1 34 ? 41.608 24.501 47.438 1.00 31.65 34 ARG D C 1
ATOM 9151 O O . ARG D 1 34 ? 42.655 23.832 47.324 1.00 16.57 34 ARG D O 1
ATOM 9159 N N . LEU D 1 35 ? 41.578 25.816 47.276 1.00 16.87 35 LEU D N 1
ATOM 9160 C CA . LEU D 1 35 ? 42.806 26.597 47.010 1.00 21.10 35 LEU D CA 1
ATOM 9161 C C . LEU D 1 35 ? 43.848 26.396 48.127 1.00 14.45 35 LEU D C 1
ATOM 9162 O O . LEU D 1 35 ? 45.025 26.144 47.798 1.00 16.60 35 LEU D O 1
ATOM 9167 N N . LEU D 1 36 ? 43.439 26.475 49.388 1.00 13.93 36 LEU D N 1
ATOM 9168 C CA . LEU D 1 36 ? 44.335 26.392 50.570 1.00 11.35 36 LEU D CA 1
ATOM 9169 C C . LEU D 1 36 ? 44.773 24.934 50.754 1.00 18.43 36 LEU D C 1
ATOM 9170 O O . LEU D 1 36 ? 45.977 24.727 50.998 1.00 17.14 36 LEU D O 1
ATOM 9175 N N . ALA D 1 37 ? 43.861 23.983 50.531 1.00 16.25 37 ALA D N 1
ATOM 9176 C CA . ALA D 1 37 ? 44.192 22.540 50.546 1.00 13.01 37 ALA D CA 1
ATOM 9177 C C . ALA D 1 37 ? 45.312 22.252 49.515 1.00 11.11 37 ALA D C 1
ATOM 9178 O O . ALA D 1 37 ? 46.309 21.628 49.891 1.00 24.91 37 ALA D O 1
ATOM 9180 N N . ARG D 1 38 ? 45.202 22.756 48.270 1.00 13.43 38 ARG D N 1
ATOM 9181 C CA . ARG D 1 38 ? 46.227 22.585 47.207 1.00 23.77 38 ARG D CA 1
ATOM 9182 C C . ARG D 1 38 ? 47.521 23.313 47.595 1.00 24.35 38 ARG D C 1
ATOM 9183 O O . ARG D 1 38 ? 48.626 22.742 47.437 1.00 18.86 38 ARG D O 1
ATOM 9191 N N . GLN D 1 39 ? 47.430 24.562 48.052 1.00 18.03 39 GLN D N 1
ATOM 9192 C CA . GLN D 1 39 ? 48.635 25.371 48.310 1.00 11.49 39 GLN D CA 1
ATOM 9193 C C . GLN D 1 39 ? 49.413 24.695 49.438 1.00 13.09 39 GLN D C 1
ATOM 9194 O O . GLN D 1 39 ? 50.638 24.531 49.283 1.00 17.13 39 GLN D O 1
ATOM 9200 N N . THR D 1 40 ? 48.710 24.369 50.522 1.00 18.10 40 THR D N 1
ATOM 9201 C CA . THR D 1 40 ? 49.311 23.658 51.693 1.00 22.05 40 THR D CA 1
ATOM 9202 C C . THR D 1 40 ? 49.864 22.307 51.239 1.00 22.97 40 THR D C 1
ATOM 9203 O O . THR D 1 40 ? 51.020 22.055 51.569 1.00 16.53 40 THR D O 1
ATOM 9207 N N . ALA D 1 41 ? 49.078 21.483 50.528 1.00 24.50 41 ALA D N 1
ATOM 9208 C CA . ALA D 1 41 ? 49.534 20.155 50.027 1.00 13.13 41 ALA D CA 1
ATOM 9209 C C . ALA D 1 41 ? 50.864 20.334 49.286 1.00 25.26 41 ALA D C 1
ATOM 9210 O O . ALA D 1 41 ? 51.782 19.536 49.543 1.00 27.24 41 ALA D O 1
ATOM 9212 N N . GLU D 1 42 ? 50.978 21.383 48.459 1.00 20.23 42 GLU D N 1
ATOM 9213 C CA . GLU D 1 42 ? 52.143 21.578 47.563 1.00 14.16 42 GLU D CA 1
ATOM 9214 C C . GLU D 1 42 ? 53.162 22.554 48.160 1.00 19.15 42 GLU D C 1
ATOM 9215 O O . GLU D 1 42 ? 54.173 22.799 47.468 1.00 24.13 42 GLU D O 1
ATOM 9221 N N . ASN D 1 43 ? 53.003 22.997 49.410 1.00 22.08 43 ASN D N 1
ATOM 9222 C CA . ASN D 1 43 ? 54.057 23.817 50.066 1.00 27.53 43 ASN D CA 1
ATOM 9223 C C . ASN D 1 43 ? 54.334 23.325 51.494 1.00 15.95 43 ASN D C 1
ATOM 9224 O O . ASN D 1 43 ? 54.440 24.177 52.418 1.00 22.48 43 ASN D O 1
ATOM 9229 N N . ASN D 1 44 ? 54.508 22.018 51.679 1.00 19.17 44 ASN D N 1
ATOM 9230 C CA . ASN D 1 44 ? 54.965 21.445 52.975 1.00 27.72 44 ASN D CA 1
ATOM 9231 C C . ASN D 1 44 ? 54.020 21.836 54.116 1.00 10.79 44 ASN D C 1
ATOM 9232 O O . ASN D 1 44 ? 54.530 22.117 55.231 1.00 23.31 44 ASN D O 1
ATOM 9237 N N . ASN D 1 45 ? 52.701 21.808 53.884 1.00 17.72 45 ASN D N 1
ATOM 9238 C CA . ASN D 1 45 ? 51.645 21.998 54.909 1.00 26.97 45 ASN D CA 1
ATOM 9239 C C . ASN D 1 45 ? 51.575 23.462 55.364 1.00 17.57 45 ASN D C 1
ATOM 9240 O O . ASN D 1 45 ? 50.797 23.702 56.325 1.00 14.31 45 ASN D O 1
ATOM 9245 N N . GLN D 1 46 ? 52.274 24.377 54.686 1.00 14.09 46 GLN D N 1
ATOM 9246 C CA . GLN D 1 46 ? 52.381 25.813 55.102 1.00 21.03 46 GLN D CA 1
ATOM 9247 C C . GLN D 1 46 ? 51.213 26.603 54.482 1.00 24.14 46 GLN D C 1
ATOM 9248 O O . GLN D 1 46 ? 51.028 26.580 53.266 1.00 22.34 46 GLN D O 1
ATOM 9254 N N . TRP D 1 47 ? 50.458 27.304 55.320 1.00 16.87 47 TRP D N 1
ATOM 9255 C CA . TRP D 1 47 ? 49.465 28.310 54.884 1.00 17.17 47 TRP D CA 1
ATOM 9256 C C . TRP D 1 47 ? 50.161 29.412 54.091 1.00 23.87 47 TRP D C 1
ATOM 9257 O O . TRP D 1 47 ? 51.272 29.844 54.430 1.00 23.02 47 TRP D O 1
ATOM 9268 N N . PRO D 1 48 ? 49.515 29.884 53.000 1.00 22.14 48 PRO D N 1
ATOM 9269 C CA . PRO D 1 48 ? 50.001 31.060 52.290 1.00 14.29 48 PRO D CA 1
ATOM 9270 C C . PRO D 1 48 ? 49.840 32.243 53.261 1.00 14.85 48 PRO D C 1
ATOM 9271 O O . PRO D 1 48 ? 48.816 32.371 53.899 1.00 15.28 48 PRO D O 1
ATOM 9275 N N . GLU D 1 49 ? 50.816 33.140 53.269 1.00 14.81 49 GLU D N 1
ATOM 9276 C CA . GLU D 1 49 ? 50.767 34.402 54.035 1.00 12.21 49 GLU D CA 1
ATOM 9277 C C . GLU D 1 49 ? 49.725 35.347 53.403 1.00 9.27 49 GLU D C 1
ATOM 9278 O O . GLU D 1 49 ? 48.988 36.000 54.152 1.00 10.53 49 GLU D O 1
ATOM 9284 N N . THR D 1 50 ? 49.844 35.556 52.095 1.00 10.09 50 THR D N 1
ATOM 9285 C CA . THR D 1 50 ? 49.131 36.630 51.340 1.00 9.98 50 THR D CA 1
ATOM 9286 C C . THR D 1 50 ? 48.823 36.145 49.940 1.00 10.86 50 THR D C 1
ATOM 9287 O O . THR D 1 50 ? 49.756 35.737 49.198 1.00 13.30 50 THR D O 1
ATOM 9291 N N . ILE D 1 51 ? 47.555 36.240 49.600 1.00 12.14 51 ILE D N 1
ATOM 9292 C CA . ILE D 1 51 ? 47.028 35.915 48.255 1.00 6.95 51 ILE D CA 1
ATOM 9293 C C . ILE D 1 51 ? 46.743 37.244 47.538 1.00 16.15 51 ILE D C 1
ATOM 9294 O O . ILE D 1 51 ? 46.039 38.078 48.116 1.00 13.41 51 ILE D O 1
ATOM 9299 N N . ALA D 1 52 ? 47.282 37.436 46.342 1.00 9.70 52 ALA D N 1
ATOM 9300 C CA . ALA D 1 52 ? 46.812 38.509 45.417 1.00 8.20 52 ALA D CA 1
ATOM 9301 C C . ALA D 1 52 ? 45.711 37.968 44.533 1.00 16.88 52 ALA D C 1
ATOM 9302 O O . ALA D 1 52 ? 45.946 36.956 43.855 1.00 11.64 52 ALA D O 1
ATOM 9304 N N . MET D 1 53 ? 44.546 38.617 44.516 1.00 13.56 53 MET D N 1
ATOM 9305 C CA . MET D 1 53 ? 43.511 38.184 43.580 1.00 13.32 53 MET D CA 1
ATOM 9306 C C . MET D 1 53 ? 42.770 39.368 42.995 1.00 10.31 53 MET D C 1
ATOM 9307 O O . MET D 1 53 ? 42.775 40.494 43.553 1.00 12.28 53 MET D O 1
ATOM 9312 N N . VAL D 1 54 ? 42.179 39.087 41.857 1.00 13.91 54 VAL D N 1
ATOM 9313 C CA . VAL D 1 54 ? 41.397 40.086 41.116 1.00 10.42 54 VAL D CA 1
ATOM 9314 C C . VAL D 1 54 ? 39.929 39.830 41.404 1.00 20.93 54 VAL D C 1
ATOM 9315 O O . VAL D 1 54 ? 39.515 38.648 41.492 1.00 17.52 54 VAL D O 1
ATOM 9319 N N . LEU D 1 55 ? 39.193 40.912 41.553 1.00 9.51 55 LEU D N 1
ATOM 9320 C CA . LEU D 1 55 ? 37.718 40.888 41.604 1.00 13.74 55 LEU D CA 1
ATOM 9321 C C . LEU D 1 55 ? 37.240 41.503 40.282 1.00 10.37 55 LEU D C 1
ATOM 9322 O O . LEU D 1 55 ? 37.526 42.686 40.039 1.00 12.41 55 LEU D O 1
ATOM 9327 N N . TRP D 1 56 ? 36.624 40.707 39.430 1.00 9.28 56 TRP D N 1
ATOM 9328 C CA . TRP D 1 56 ? 35.967 41.189 38.194 1.00 17.08 56 TRP D CA 1
ATOM 9329 C C . TRP D 1 56 ? 34.514 41.544 38.496 1.00 22.75 56 TRP D C 1
ATOM 9330 O O . TRP D 1 56 ? 33.794 40.688 39.056 1.00 20.00 56 TRP D O 1
ATOM 9341 N N . GLY D 1 57 ? 34.079 42.739 38.076 1.00 16.49 57 GLY D N 1
ATOM 9342 C CA . GLY D 1 57 ? 32.710 43.229 38.335 1.00 23.58 57 GLY D CA 1
ATOM 9343 C C . GLY D 1 57 ? 31.642 42.363 37.683 1.00 17.18 57 GLY D C 1
ATOM 9344 O O . GLY D 1 57 ? 30.694 41.917 38.417 1.00 17.54 57 GLY D O 1
ATOM 9345 N N . THR D 1 58 ? 31.736 42.159 36.361 1.00 17.38 58 THR D N 1
ATOM 9346 C CA . THR D 1 58 ? 30.742 41.393 35.555 1.00 40.95 58 THR D CA 1
ATOM 9347 C C . THR D 1 58 ? 30.511 40.029 36.217 1.00 27.48 58 THR D C 1
ATOM 9348 O O . THR D 1 58 ? 29.339 39.630 36.421 1.00 28.96 58 THR D O 1
ATOM 9352 N N . ASP D 1 59 ? 31.592 39.3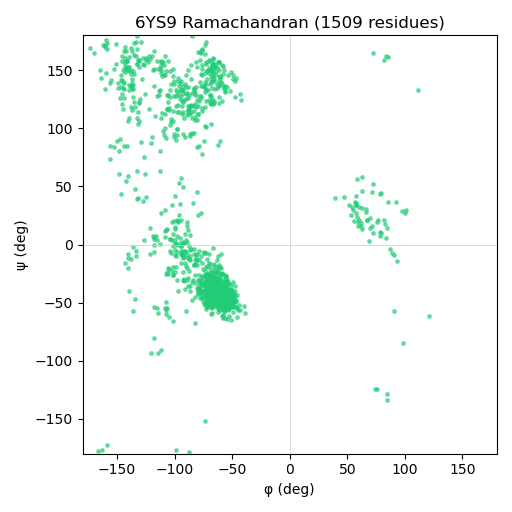24 36.541 1.00 14.49 59 ASP D N 1
ATOM 9353 C CA . ASP D 1 59 ? 31.498 37.966 37.147 1.00 14.11 59 ASP D CA 1
ATOM 9354 C C . ASP D 1 59 ? 30.790 38.011 38.514 1.00 15.95 59 ASP D C 1
ATOM 9355 O O . ASP D 1 59 ? 30.058 37.073 38.847 1.00 20.82 59 ASP D O 1
ATOM 9360 N N . ASN D 1 60 ? 31.006 39.052 39.320 1.00 20.73 60 ASN D N 1
ATOM 9361 C CA . ASN D 1 60 ? 30.379 39.121 40.664 1.00 14.10 60 ASN D CA 1
ATOM 9362 C C . ASN D 1 60 ? 28.869 39.357 40.532 1.00 18.65 60 ASN D C 1
ATOM 9363 O O . ASN D 1 60 ? 28.153 38.874 41.406 1.00 16.73 60 ASN D O 1
ATOM 9368 N N . ILE D 1 61 ? 28.398 40.075 39.500 1.00 17.60 61 ILE D N 1
ATOM 9369 C CA . ILE D 1 61 ? 26.940 40.159 39.177 1.00 20.87 61 ILE D CA 1
ATOM 9370 C C . ILE D 1 61 ? 26.413 38.744 38.906 1.00 23.93 61 ILE D C 1
ATOM 9371 O O . ILE D 1 61 ? 25.373 38.370 39.509 1.00 20.58 61 ILE D O 1
ATOM 9376 N N . LYS D 1 62 ? 27.078 38.014 38.005 1.00 18.25 62 LYS D N 1
ATOM 9377 C CA . LYS D 1 62 ? 26.619 36.699 37.463 1.00 19.29 62 LYS D CA 1
ATOM 9378 C C . LYS D 1 62 ? 26.503 35.671 38.602 1.00 37.68 62 LYS D C 1
ATOM 9379 O O . LYS D 1 62 ? 25.553 34.850 38.556 1.00 28.49 62 LYS D O 1
ATOM 9385 N N . THR D 1 63 ? 27.408 35.734 39.594 1.00 20.61 63 THR D N 1
ATOM 9386 C CA . THR D 1 63 ? 27.554 34.723 40.679 1.00 35.58 63 THR D CA 1
ATOM 9387 C C . THR D 1 63 ? 26.912 35.219 41.983 1.00 18.71 63 THR D C 1
ATOM 9388 O O . THR D 1 63 ? 26.994 34.478 42.984 1.00 15.35 63 THR D O 1
ATOM 9392 N N . TYR D 1 64 ? 26.348 36.429 42.005 1.00 21.76 64 TYR D N 1
ATOM 9393 C CA . TYR D 1 64 ? 25.824 37.073 43.239 1.00 15.52 64 TYR D CA 1
ATOM 9394 C C . TYR D 1 64 ? 26.951 37.180 44.280 1.00 11.92 64 TYR D C 1
ATOM 9395 O O . TYR D 1 64 ? 26.665 37.064 45.487 1.00 19.01 64 TYR D O 1
ATOM 9404 N N . GLY D 1 65 ? 28.197 37.390 43.826 1.00 16.09 65 GLY D N 1
ATOM 9405 C CA . GLY D 1 65 ? 29.310 37.867 44.670 1.00 17.96 65 GLY D CA 1
ATOM 9406 C C . GLY D 1 65 ? 30.244 36.752 45.094 1.00 13.83 65 GLY D C 1
ATOM 9407 O O . GLY D 1 65 ? 30.800 36.904 46.202 1.00 14.79 65 GLY D O 1
ATOM 9408 N N . GLU D 1 66 ? 30.410 35.681 44.293 1.00 11.10 66 GLU D N 1
ATOM 9409 C CA . GLU D 1 66 ? 31.237 34.511 44.706 1.00 15.21 66 GLU D CA 1
ATOM 9410 C C . GLU D 1 66 ? 32.669 34.960 45.026 1.00 13.92 66 GLU D C 1
ATOM 9411 O O . GLU D 1 66 ? 33.178 34.557 46.084 1.00 13.27 66 GLU D O 1
ATOM 9417 N N . SER D 1 67 ? 33.344 35.684 44.137 1.00 15.64 67 SER D N 1
ATOM 9418 C CA . SER D 1 67 ? 34.774 36.018 44.351 1.00 12.12 67 SER D CA 1
ATOM 9419 C C . SER D 1 67 ? 34.908 37.079 45.463 1.00 19.13 67 SER D C 1
ATOM 9420 O O . SER D 1 67 ? 35.917 37.033 46.216 1.00 13.32 67 SER D O 1
ATOM 9423 N N . LEU D 1 68 ? 33.944 37.993 45.617 1.00 14.93 68 LEU D N 1
ATOM 9424 C CA . LEU D 1 68 ? 33.859 38.891 46.802 1.00 12.74 68 LEU D CA 1
ATOM 9425 C C . LEU D 1 68 ? 33.814 37.983 48.048 1.00 17.55 68 LEU D C 1
ATOM 9426 O O . LEU D 1 68 ? 34.636 38.202 48.972 1.00 14.32 68 LEU D O 1
ATOM 9431 N N . ALA D 1 69 ? 32.937 36.965 48.074 1.00 15.38 69 ALA D N 1
ATOM 9432 C CA . ALA D 1 69 ? 32.769 36.095 49.265 1.00 14.74 69 ALA D CA 1
ATOM 9433 C C . ALA D 1 69 ? 34.080 35.343 49.518 1.00 8.86 69 ALA D C 1
ATOM 9434 O O . ALA D 1 69 ? 34.367 35.046 50.698 1.00 18.79 69 ALA D O 1
ATOM 9436 N N . GLN D 1 70 ? 34.821 34.962 48.460 1.00 12.04 70 GLN D N 1
ATOM 9437 C CA . GLN D 1 70 ? 36.131 34.264 48.586 1.00 16.90 70 GLN D CA 1
ATOM 9438 C C . GLN D 1 70 ? 37.095 35.126 49.405 1.00 11.47 70 GLN D C 1
ATOM 9439 O O . GLN D 1 70 ? 37.815 34.582 50.292 1.00 17.18 70 GLN D O 1
ATOM 9445 N N . VAL D 1 71 ? 37.134 36.444 49.135 1.00 10.82 71 VAL D N 1
ATOM 9446 C CA . VAL D 1 71 ? 38.000 37.378 49.898 1.00 11.34 71 VAL D CA 1
ATOM 9447 C C . VAL D 1 71 ? 37.590 37.347 51.367 1.00 10.79 71 VAL D C 1
ATOM 9448 O O . VAL D 1 71 ? 38.466 37.232 52.239 1.00 10.30 71 VAL D O 1
ATOM 9452 N N . LEU D 1 72 ? 36.290 37.451 51.663 1.00 11.49 72 LEU D N 1
ATOM 9453 C CA . LEU D 1 72 ? 35.812 37.476 53.073 1.00 14.91 72 LEU D CA 1
ATOM 9454 C C . LEU D 1 72 ? 36.224 36.177 53.776 1.00 13.14 72 LEU D C 1
ATOM 9455 O O . LEU D 1 72 ? 36.654 36.261 54.950 1.00 10.18 72 LEU D O 1
ATOM 9460 N N . TRP D 1 73 ? 36.094 35.028 53.106 1.00 10.78 73 TRP D N 1
ATOM 9461 C CA . TRP D 1 73 ? 36.504 33.701 53.652 1.00 12.73 73 TRP D CA 1
ATOM 9462 C C . TRP D 1 73 ? 37.992 33.722 54.013 1.00 12.59 73 TRP D C 1
ATOM 9463 O O . TRP D 1 73 ? 38.365 33.293 55.138 1.00 14.63 73 TRP D O 1
ATOM 9474 N N . LEU D 1 74 ? 38.842 34.160 53.085 1.00 15.83 74 LEU D N 1
ATOM 9475 C CA . LEU D 1 74 ? 40.303 34.117 53.309 1.00 10.49 74 LEU D CA 1
ATOM 9476 C C . LEU D 1 74 ? 40.617 34.898 54.580 1.00 14.74 74 LEU D C 1
ATOM 9477 O O . LEU D 1 74 ? 41.429 34.435 55.413 1.00 14.69 74 LEU D O 1
ATOM 9482 N N . VAL D 1 75 ? 40.065 36.100 54.708 1.00 12.66 75 VAL D N 1
ATOM 9483 C CA . VAL D 1 75 ? 40.342 36.948 55.895 1.00 12.39 75 VAL D CA 1
ATOM 9484 C C . VAL D 1 75 ? 39.545 36.449 57.102 1.00 9.86 75 VAL D C 1
ATOM 9485 O O . VAL D 1 75 ? 39.863 36.890 58.229 1.00 18.97 75 VAL D O 1
ATOM 9489 N N . GLY D 1 76 ? 38.604 35.527 56.931 1.00 10.53 76 GLY D N 1
ATOM 9490 C CA . GLY D 1 76 ? 37.837 34.976 58.066 1.00 12.63 76 GLY D CA 1
ATOM 9491 C C . GLY D 1 76 ? 36.742 35.915 58.508 1.00 14.52 76 GLY D C 1
ATOM 9492 O O . GLY D 1 76 ? 36.582 36.169 59.727 1.00 14.41 76 GLY D O 1
ATOM 9493 N N . ALA D 1 77 ? 36.009 36.491 57.553 1.00 14.53 77 ALA D N 1
ATOM 9494 C CA . ALA D 1 77 ? 34.827 37.326 57.842 1.00 10.81 77 ALA D CA 1
ATOM 9495 C C . ALA D 1 77 ? 33.607 36.739 57.140 1.00 16.18 77 ALA D C 1
ATOM 9496 O O . ALA D 1 77 ? 33.765 35.941 56.221 1.00 17.65 77 ALA D O 1
ATOM 9498 N N . ARG D 1 78 ? 32.443 37.164 57.605 1.00 14.37 78 ARG D N 1
ATOM 9499 C CA . ARG D 1 78 ? 31.134 36.712 57.074 1.00 23.19 78 ARG D CA 1
ATOM 9500 C C . ARG D 1 78 ? 30.257 37.945 56.927 1.00 20.07 78 ARG D C 1
ATOM 9501 O O . ARG D 1 78 ? 30.367 38.888 57.720 1.00 26.13 78 ARG D O 1
ATOM 9509 N N . PRO D 1 79 ? 29.337 37.938 55.938 1.00 21.57 79 PRO D N 1
ATOM 9510 C CA . PRO D 1 79 ? 28.349 39.003 55.769 1.00 19.99 79 PRO D CA 1
ATOM 9511 C C . PRO D 1 79 ? 27.141 38.850 56.705 1.00 15.63 79 PRO D C 1
ATOM 9512 O O . PRO D 1 79 ? 26.911 37.752 57.222 1.00 19.86 79 PRO D O 1
ATOM 9516 N N . LEU D 1 80 ? 26.453 39.962 56.973 1.00 16.31 80 LEU D N 1
ATOM 9517 C CA . LEU D 1 80 ? 25.310 40.002 57.924 1.00 18.99 80 LEU D CA 1
ATOM 9518 C C . LEU D 1 80 ? 24.131 40.622 57.193 1.00 22.26 80 LEU D C 1
ATOM 9519 O O . LEU D 1 80 ? 23.796 41.778 57.405 1.00 23.25 80 LEU D O 1
ATOM 9524 N N . PRO D 1 81 ? 23.498 39.853 56.289 1.00 23.17 81 PRO D N 1
ATOM 9525 C CA . PRO D 1 81 ? 22.358 40.340 55.530 1.00 16.73 81 PRO D CA 1
ATOM 9526 C C . PRO D 1 81 ? 21.220 40.724 56.474 1.00 21.46 81 PRO D C 1
ATOM 9527 O O . PRO D 1 81 ? 21.043 40.026 57.485 1.00 25.11 81 PRO D O 1
ATOM 9531 N N . ASP D 1 82 ? 20.485 41.772 56.112 1.00 32.64 82 ASP D N 1
ATOM 9532 C CA . ASP D 1 82 ? 19.254 42.177 56.835 1.00 22.98 82 ASP D CA 1
ATOM 9533 C C . ASP D 1 82 ? 18.087 41.348 56.283 1.00 21.12 82 ASP D C 1
ATOM 9534 O O . ASP D 1 82 ? 18.299 40.545 55.354 1.00 25.30 82 ASP D O 1
ATOM 9539 N N . SER D 1 83 ? 16.888 41.561 56.824 1.00 29.82 83 SER D N 1
ATOM 9540 C CA . SER D 1 83 ? 15.683 40.737 56.540 1.00 37.87 83 SER D CA 1
ATOM 9541 C C . SER D 1 83 ? 15.302 40.832 55.055 1.00 45.36 83 SER D C 1
ATOM 9542 O O . SER D 1 83 ? 14.618 39.903 54.576 1.00 24.92 83 SER D O 1
ATOM 9545 N N . LEU D 1 84 ? 15.717 41.915 54.375 1.00 24.60 84 LEU D N 1
ATOM 9546 C CA . LEU D 1 84 ? 15.423 42.219 52.944 1.00 28.91 84 LEU D CA 1
ATOM 9547 C C . LEU D 1 84 ? 16.605 41.844 52.045 1.00 26.36 84 LEU D C 1
ATOM 9548 O O . LEU D 1 84 ? 16.606 42.287 50.876 1.00 24.13 84 LEU D O 1
ATOM 9553 N N . GLY D 1 85 ? 17.580 41.083 52.562 1.00 20.28 85 GLY D N 1
ATOM 9554 C CA . GLY D 1 85 ? 18.691 40.515 51.772 1.00 15.92 85 GLY D CA 1
ATOM 9555 C C . GLY D 1 85 ? 19.806 41.507 51.478 1.00 21.71 85 GLY D C 1
ATOM 9556 O O . GLY D 1 85 ? 20.731 41.153 50.704 1.00 33.37 85 GLY D O 1
ATOM 9557 N N . ARG D 1 86 ? 19.779 42.677 52.104 1.00 25.60 86 ARG D N 1
ATOM 9558 C CA . ARG D 1 86 ? 20.817 43.716 51.896 1.00 24.38 86 ARG D CA 1
ATOM 9559 C C . ARG D 1 86 ? 21.999 43.426 52.828 1.00 18.96 86 ARG D C 1
ATOM 9560 O O . ARG D 1 86 ? 21.756 43.190 54.037 1.00 25.83 86 ARG D O 1
ATOM 9568 N N . VAL D 1 87 ? 23.214 43.423 52.281 1.00 16.88 87 VAL D N 1
ATOM 9569 C CA . VAL D 1 87 ? 24.487 43.246 53.033 1.00 17.74 87 VAL D CA 1
ATOM 9570 C C . VAL D 1 87 ? 25.160 44.607 53.187 1.00 18.60 87 VAL D C 1
ATOM 9571 O O . VAL D 1 87 ? 25.683 45.126 52.192 1.00 21.65 87 VAL D O 1
ATOM 9575 N N . ASN D 1 88 ? 25.159 45.152 54.400 1.00 19.68 88 ASN D N 1
ATOM 9576 C CA . ASN D 1 88 ? 25.753 46.476 54.707 1.00 19.18 88 ASN D CA 1
ATOM 9577 C C . ASN D 1 88 ? 26.741 46.373 55.863 1.00 26.54 88 ASN D C 1
ATOM 9578 O O . ASN D 1 88 ? 27.271 47.432 56.257 1.00 23.91 88 ASN D O 1
ATOM 9583 N N . LYS D 1 89 ? 26.969 45.149 56.352 1.00 18.25 89 LYS D N 1
ATOM 9584 C CA . LYS D 1 89 ? 27.662 44.829 57.619 1.00 24.92 89 LYS D CA 1
ATOM 9585 C C . LYS D 1 89 ? 28.369 43.487 57.437 1.00 37.31 89 LYS D C 1
ATOM 9586 O O . LYS D 1 89 ? 27.733 42.535 56.883 1.00 23.72 89 LYS D O 1
ATOM 9592 N N . VAL D 1 90 ? 29.625 43.418 57.881 1.00 23.89 90 VAL D N 1
ATOM 9593 C CA . VAL D 1 90 ? 30.367 42.140 58.066 1.00 17.94 90 VAL D CA 1
ATOM 9594 C C . VAL D 1 90 ? 30.723 42.002 59.541 1.00 14.08 90 VAL D C 1
ATOM 9595 O O . VAL D 1 90 ? 30.744 43.039 60.265 1.00 19.48 90 VAL D O 1
ATOM 9599 N N . GLU D 1 91 ? 31.137 40.794 59.910 1.00 17.57 91 GLU D N 1
ATOM 9600 C CA . GLU D 1 91 ? 31.778 40.522 61.217 1.00 12.28 91 GLU D CA 1
ATOM 9601 C C . GLU D 1 91 ? 32.879 39.464 61.043 1.00 20.62 91 GLU D C 1
ATOM 9602 O O . GLU D 1 91 ? 32.868 38.668 60.047 1.00 20.07 91 GLU D O 1
ATOM 9608 N N . LEU D 1 92 ? 33.790 39.399 62.003 1.00 20.59 92 LEU D N 1
ATOM 9609 C CA . LEU D 1 92 ? 34.815 38.339 61.976 1.00 19.31 92 LEU D CA 1
ATOM 9610 C C . LEU D 1 92 ? 34.165 37.031 62.406 1.00 15.18 92 LEU D C 1
ATOM 9611 O O . LEU D 1 92 ? 33.339 37.018 63.344 1.00 29.23 92 LEU D O 1
ATOM 9616 N N . ILE D 1 93 ? 34.485 35.973 61.682 1.00 16.38 93 ILE D N 1
ATOM 9617 C CA . ILE D 1 93 ? 34.332 34.571 62.133 1.00 16.52 93 ILE D CA 1
ATOM 9618 C C . ILE D 1 93 ? 35.345 34.366 63.258 1.00 22.28 93 ILE D C 1
ATOM 9619 O O . ILE D 1 93 ? 36.525 34.701 63.092 1.00 16.00 93 ILE D O 1
ATOM 9624 N N . PRO D 1 94 ? 34.957 33.857 64.452 1.00 22.25 94 PRO D N 1
ATOM 9625 C CA . PRO D 1 94 ? 35.956 33.595 65.484 1.00 21.53 94 PRO D CA 1
ATOM 9626 C C . PRO D 1 94 ? 36.969 32.551 64.989 1.00 23.84 94 PRO D C 1
ATOM 9627 O O . PRO D 1 94 ? 36.618 31.682 64.213 1.00 20.86 94 PRO D O 1
ATOM 9631 N N . LEU D 1 95 ? 38.203 32.631 65.474 1.00 18.00 95 LEU D N 1
ATOM 9632 C CA . LEU D 1 95 ? 39.327 31.780 64.993 1.00 14.80 95 LEU D CA 1
ATOM 9633 C C . LEU D 1 95 ? 39.071 30.298 65.259 1.00 28.56 95 LEU D C 1
ATOM 9634 O O . LEU D 1 95 ? 39.515 29.475 64.442 1.00 20.67 95 LEU D O 1
ATOM 9639 N N . GLU D 1 96 ? 38.428 29.962 66.374 1.00 34.23 96 GLU D N 1
ATOM 9640 C CA . GLU D 1 96 ? 38.073 28.555 66.689 1.00 30.29 96 GLU D CA 1
ATOM 9641 C C . GLU D 1 96 ? 37.106 28.026 65.615 1.00 17.79 96 GLU D C 1
ATOM 9642 O O . GLU D 1 96 ? 37.205 26.825 65.268 1.00 32.75 96 GLU D O 1
ATOM 9648 N N . GLU D 1 97 ? 36.251 28.882 65.040 1.00 22.39 97 GLU D N 1
ATOM 9649 C CA . GLU D 1 97 ? 35.284 28.487 63.976 1.00 21.85 97 GLU D CA 1
ATOM 9650 C C . GLU D 1 97 ? 35.996 28.482 62.614 1.00 24.19 97 GLU D C 1
ATOM 9651 O O . GLU D 1 97 ? 35.662 27.631 61.782 1.00 20.01 97 GLU D O 1
ATOM 9657 N N . LEU D 1 98 ? 36.965 29.377 62.408 1.00 22.30 98 LEU D N 1
ATOM 9658 C CA . LEU D 1 98 ? 37.695 29.525 61.126 1.00 29.50 98 LEU D CA 1
ATOM 9659 C C . LEU D 1 98 ? 38.593 28.308 60.920 1.00 21.53 98 LEU D C 1
ATOM 9660 O O . LEU D 1 98 ? 38.615 27.811 59.799 1.00 19.26 98 LEU D O 1
ATOM 9665 N N . GLY D 1 99 ? 39.280 27.856 61.983 1.00 26.43 99 GLY D N 1
ATOM 9666 C CA . GLY D 1 99 ? 39.995 26.561 62.051 1.00 20.06 99 GLY D CA 1
ATOM 9667 C C . GLY D 1 99 ? 41.304 26.572 61.295 1.00 14.98 99 GLY D C 1
ATOM 9668 O O . GLY D 1 99 ? 41.773 25.508 60.924 1.00 24.46 99 GLY D O 1
ATOM 9669 N N . ARG D 1 100 ? 41.828 27.772 61.030 1.00 15.73 100 ARG D N 1
ATOM 9670 C CA . ARG D 1 100 ? 43.083 28.061 60.285 1.00 19.75 100 ARG D CA 1
ATOM 9671 C C . ARG D 1 100 ? 43.381 29.547 60.465 1.00 8.93 100 ARG D C 1
ATOM 9672 O O . ARG D 1 100 ? 42.571 30.250 61.081 1.00 19.27 100 ARG D O 1
ATOM 9680 N N . PRO D 1 101 ? 44.610 30.013 60.160 1.00 15.23 101 PRO D N 1
ATOM 9681 C CA . PRO D 1 101 ? 44.874 31.455 60.174 1.00 13.22 101 PRO D CA 1
ATOM 9682 C C . PRO D 1 101 ? 43.972 32.278 59.236 1.00 9.83 101 PRO D C 1
ATOM 9683 O O . PRO D 1 101 ? 43.460 31.747 58.230 1.00 12.72 101 PRO D O 1
ATOM 9687 N N . ARG D 1 102 ? 43.797 33.538 59.602 1.00 12.02 102 ARG D N 1
ATOM 9688 C CA . ARG D 1 102 ? 43.322 34.607 58.675 1.00 17.52 102 ARG D CA 1
ATOM 9689 C C . ARG D 1 102 ? 44.460 34.841 57.663 1.00 13.72 102 ARG D C 1
ATOM 9690 O O . ARG D 1 102 ? 45.659 35.005 58.064 1.00 11.97 102 ARG D O 1
ATOM 9698 N N . ILE D 1 103 ? 44.131 34.701 56.382 1.00 10.63 103 ILE D N 1
ATOM 9699 C CA . ILE D 1 103 ? 45.102 34.830 55.267 1.00 22.53 103 ILE D CA 1
ATOM 9700 C C . ILE D 1 103 ? 44.960 36.269 54.799 1.00 16.66 103 ILE D C 1
ATOM 9701 O O . ILE D 1 103 ? 43.805 36.715 54.593 1.00 11.76 103 ILE D O 1
ATOM 9706 N N . ASP D 1 104 ? 46.085 36.929 54.646 1.00 9.17 104 ASP D N 1
ATOM 9707 C CA . ASP D 1 104 ? 46.144 38.307 54.073 1.00 6.53 104 ASP D CA 1
ATOM 9708 C C . ASP D 1 104 ? 45.705 38.218 52.605 1.00 8.22 104 ASP D C 1
ATOM 9709 O O . ASP D 1 104 ? 45.925 37.188 51.960 1.00 11.23 104 ASP D O 1
ATOM 9714 N N . VAL D 1 105 ? 45.190 39.311 52.043 1.00 10.88 105 VAL D N 1
ATOM 9715 C CA . VAL D 1 105 ? 44.757 39.370 50.619 1.00 9.85 105 VAL D CA 1
ATOM 9716 C C . VAL D 1 105 ? 45.051 40.786 50.116 1.00 10.27 105 VAL D C 1
ATOM 9717 O O . VAL D 1 105 ? 44.728 41.721 50.827 1.00 10.31 105 VAL D O 1
ATOM 9721 N N . VAL D 1 106 ? 45.727 40.875 48.977 1.00 9.02 106 VAL D N 1
ATOM 9722 C CA . VAL D 1 106 ? 45.738 42.087 48.094 1.00 4.43 106 VAL D CA 1
ATOM 9723 C C . VAL D 1 106 ? 44.583 41.966 47.112 1.00 8.37 106 VAL D C 1
ATOM 9724 O O . VAL D 1 106 ? 44.541 41.037 46.297 1.00 9.35 106 VAL D O 1
ATOM 9728 N N . VAL D 1 107 ? 43.607 42.834 47.303 1.00 9.39 107 VAL D N 1
ATOM 9729 C CA . VAL D 1 107 ? 42.292 42.727 46.638 1.00 8.70 107 VAL D CA 1
ATOM 9730 C C . VAL D 1 107 ? 42.305 43.719 45.461 1.00 10.16 107 VAL D C 1
ATOM 9731 O O . VAL D 1 107 ? 42.137 44.951 45.715 1.00 12.25 107 VAL D O 1
ATOM 9735 N N . ASN D 1 108 ? 42.698 43.212 44.291 1.00 12.80 108 ASN D N 1
ATOM 9736 C CA . ASN D 1 108 ? 42.896 44.014 43.049 1.00 9.65 108 ASN D CA 1
ATOM 9737 C C . ASN D 1 108 ? 41.540 44.084 42.352 1.00 16.25 108 ASN D C 1
ATOM 9738 O O . ASN D 1 108 ? 41.138 43.122 41.646 1.00 12.11 108 ASN D O 1
ATOM 9743 N N . CYS D 1 109 ? 40.800 45.153 42.602 1.00 10.41 109 CYS D N 1
ATOM 9744 C CA . CYS D 1 109 ? 39.435 45.272 42.049 1.00 11.82 109 CYS D CA 1
ATOM 9745 C C . CYS D 1 109 ? 39.590 45.793 40.625 1.00 11.39 109 CYS D C 1
ATOM 9746 O O . CYS D 1 109 ? 40.383 46.733 40.421 1.00 12.07 109 CYS D O 1
ATOM 9749 N N . SER D 1 110 ? 38.882 45.204 39.660 1.00 11.08 110 SER D N 1
ATOM 9750 C CA . SER D 1 110 ? 38.884 45.733 38.280 1.00 15.28 110 SER D CA 1
ATOM 9751 C C . SER D 1 110 ? 38.286 47.145 38.314 1.00 12.49 110 SER D C 1
ATOM 9752 O O . SER D 1 110 ? 37.536 47.452 39.212 1.00 8.15 110 SER D O 1
ATOM 9755 N N . GLY D 1 111 ? 38.598 47.983 37.331 1.00 12.78 111 GLY D N 1
ATOM 9756 C CA . GLY D 1 111 ? 37.860 49.249 37.139 1.00 17.27 111 GLY D CA 1
ATOM 9757 C C . GLY D 1 111 ? 36.343 49.071 37.171 1.00 11.39 111 GLY D C 1
ATOM 9758 O O . GLY D 1 111 ? 35.699 49.877 37.836 1.00 14.80 111 GLY D O 1
ATOM 9759 N N . VAL D 1 112 ? 35.784 48.055 36.483 1.00 13.12 112 VAL D N 1
ATOM 9760 C CA . VAL D 1 112 ? 34.305 47.836 36.414 1.00 16.20 112 VAL D CA 1
ATOM 9761 C C . VAL D 1 112 ? 33.769 47.437 37.805 1.00 16.20 112 VAL D C 1
ATOM 9762 O O . VAL D 1 112 ? 32.705 47.905 38.243 1.00 17.34 112 VAL D O 1
ATOM 9766 N N . PHE D 1 113 ? 34.492 46.595 38.535 1.00 15.87 113 PHE D N 1
ATOM 9767 C CA . PHE D 1 113 ? 34.108 46.283 39.935 1.00 18.61 113 PHE D CA 1
ATOM 9768 C C . PHE D 1 113 ? 34.002 47.597 40.727 1.00 16.45 113 PHE D C 1
ATOM 9769 O O . PHE D 1 113 ? 33.084 47.763 41.517 1.00 17.39 113 PHE D O 1
ATOM 9777 N N . ARG D 1 114 ? 34.984 48.481 40.587 1.00 11.61 114 ARG D N 1
ATOM 9778 C CA . ARG D 1 114 ? 35.035 49.788 41.314 1.00 16.47 114 ARG D CA 1
ATOM 9779 C C . ARG D 1 114 ? 33.768 50.571 40.983 1.00 22.02 114 ARG D C 1
ATOM 9780 O O . ARG D 1 114 ? 33.106 51.066 41.894 1.00 18.22 114 ARG D O 1
ATOM 9788 N N . ASP D 1 115 ? 33.486 50.699 39.694 1.00 14.76 115 ASP D N 1
ATOM 9789 C CA . ASP D 1 115 ? 32.293 51.423 39.194 1.00 16.27 115 ASP D CA 1
ATOM 9790 C C . ASP D 1 115 ? 30.997 50.867 39.813 1.00 28.08 115 ASP D C 1
ATOM 9791 O O . ASP D 1 115 ? 30.180 51.715 40.229 1.00 20.74 115 ASP D O 1
ATOM 9796 N N . LEU D 1 116 ? 30.808 49.528 39.855 1.00 16.47 116 LEU D N 1
ATOM 9797 C CA . LEU D 1 116 ? 29.522 48.850 40.208 1.00 24.49 116 LEU D CA 1
ATOM 9798 C C . LEU D 1 116 ? 29.404 48.660 41.721 1.00 37.42 116 LEU D C 1
ATOM 9799 O O . LEU D 1 116 ? 28.262 48.693 42.235 1.00 17.99 116 LEU D O 1
ATOM 9804 N N . PHE D 1 117 ? 30.523 48.389 42.393 1.00 22.84 117 PHE D N 1
ATOM 9805 C CA . PHE D 1 117 ? 30.541 47.713 43.718 1.00 14.52 117 PHE D CA 1
ATOM 9806 C C . PHE D 1 117 ? 31.355 48.532 44.731 1.00 13.52 117 PHE D C 1
ATOM 9807 O O . PHE D 1 117 ? 31.958 47.934 45.643 1.00 18.87 117 PHE D O 1
ATOM 9815 N N . ILE D 1 118 ? 31.289 49.870 44.689 1.00 17.62 118 ILE D N 1
ATOM 9816 C CA . ILE D 1 118 ? 31.989 50.751 45.672 1.00 33.07 118 ILE D CA 1
ATOM 9817 C C . ILE D 1 118 ? 31.617 50.401 47.130 1.00 21.78 118 ILE D C 1
ATOM 9818 O O . ILE D 1 118 ? 32.518 50.414 47.974 1.00 18.05 118 ILE D O 1
ATOM 9823 N N . ASN D 1 119 ? 30.355 50.134 47.460 1.00 17.78 119 ASN D N 1
ATOM 9824 C CA . ASN D 1 119 ? 29.978 49.870 48.876 1.00 15.52 119 ASN D CA 1
ATOM 9825 C C . ASN D 1 119 ? 30.583 48.519 49.310 1.00 17.09 119 ASN D C 1
ATOM 9826 O O . ASN D 1 119 ? 30.940 48.383 50.511 1.00 17.61 119 ASN D O 1
ATOM 9831 N N . GLN D 1 120 ? 30.744 47.571 48.380 1.00 24.53 120 GLN D N 1
ATOM 9832 C CA . GLN D 1 120 ? 31.297 46.213 48.657 1.00 18.10 120 GLN D CA 1
ATOM 9833 C C . GLN D 1 120 ? 32.819 46.317 48.835 1.00 14.21 120 GLN D C 1
ATOM 9834 O O . GLN D 1 120 ? 33.351 45.615 49.744 1.00 18.92 120 GLN D O 1
ATOM 9840 N N . MET D 1 121 ? 33.489 47.212 48.095 1.00 19.83 121 MET D N 1
ATOM 9841 C CA . MET D 1 121 ? 34.896 47.617 48.376 1.00 15.03 121 MET D CA 1
ATOM 9842 C C . MET D 1 121 ? 35.003 48.142 49.811 1.00 15.38 121 MET D C 1
ATOM 9843 O O . MET D 1 121 ? 36.011 47.788 50.495 1.00 17.71 121 MET D O 1
ATOM 9848 N N . ALA D 1 122 ? 34.038 48.940 50.297 1.00 10.57 122 ALA D N 1
ATOM 9849 C CA . ALA D 1 122 ? 34.026 49.419 51.702 1.00 17.02 122 ALA D CA 1
ATOM 9850 C C . ALA D 1 122 ? 33.883 48.226 52.656 1.00 15.14 122 ALA D C 1
ATOM 9851 O O . ALA D 1 122 ? 34.583 48.199 53.699 1.00 16.32 122 ALA D O 1
ATOM 9853 N N . LEU D 1 123 ? 33.027 47.273 52.311 1.00 18.33 123 LEU D N 1
ATOM 9854 C CA . LEU D 1 123 ? 32.713 46.084 53.139 1.00 20.76 123 LEU D CA 1
ATOM 9855 C C . LEU D 1 123 ? 33.997 45.274 53.326 1.00 11.48 123 LEU D C 1
ATOM 9856 O O . LEU D 1 123 ? 34.323 44.911 54.485 1.00 20.94 123 LEU D O 1
ATOM 9861 N N . ILE D 1 124 ? 34.711 45.018 52.219 1.00 20.81 124 ILE D N 1
ATOM 9862 C CA . ILE D 1 124 ? 35.995 44.262 52.255 1.00 14.00 124 ILE D CA 1
ATOM 9863 C C . ILE D 1 124 ? 36.970 45.055 53.117 1.00 15.75 124 ILE D C 1
ATOM 9864 O O . ILE D 1 124 ? 37.668 44.460 53.972 1.00 14.76 124 ILE D O 1
ATOM 9869 N N . ASP D 1 125 ? 37.077 46.350 52.862 1.00 15.72 125 ASP D N 1
ATOM 9870 C CA . ASP D 1 125 ? 38.030 47.193 53.622 1.00 8.79 125 ASP D CA 1
ATOM 9871 C C . ASP D 1 125 ? 37.721 47.151 55.114 1.00 12.52 125 ASP D C 1
ATOM 9872 O O . ASP D 1 125 ? 38.680 47.002 55.881 1.00 14.48 125 ASP D O 1
ATOM 9877 N N . ARG D 1 126 ? 36.456 47.232 55.539 1.00 18.43 126 ARG D N 1
ATOM 9878 C CA . ARG D 1 126 ? 36.118 47.175 56.987 1.00 13.07 126 ARG D CA 1
ATOM 9879 C C . ARG D 1 126 ? 36.541 45.812 57.558 1.00 18.93 126 ARG D C 1
ATOM 9880 O O . ARG D 1 126 ? 37.206 45.805 58.618 1.00 21.19 126 ARG D O 1
ATOM 9888 N N . ALA D 1 127 ? 36.221 44.732 56.845 1.00 15.15 127 ALA D N 1
ATOM 9889 C CA . ALA D 1 127 ? 36.470 43.321 57.243 1.00 12.48 127 ALA D CA 1
ATOM 9890 C C . ALA D 1 127 ? 37.964 43.144 57.481 1.00 10.56 127 ALA D C 1
ATOM 9891 O O . ALA D 1 127 ? 38.359 42.644 58.536 1.00 13.64 127 ALA D O 1
ATOM 9893 N N . ILE D 1 128 ? 38.802 43.664 56.589 1.00 14.39 128 ILE D N 1
ATOM 9894 C CA . ILE D 1 128 ? 40.274 43.494 56.689 1.00 18.89 128 ILE D CA 1
ATOM 9895 C C . ILE D 1 128 ? 40.788 44.364 57.849 1.00 22.17 128 ILE D C 1
ATOM 9896 O O . ILE D 1 128 ? 41.619 43.867 58.641 1.00 15.26 128 ILE D O 1
ATOM 9901 N N . LYS D 1 129 ? 40.240 45.565 58.064 1.00 12.13 129 LYS D N 1
ATOM 9902 C CA . LYS D 1 129 ? 40.722 46.409 59.188 1.00 11.78 129 LYS D CA 1
ATOM 9903 C C . LYS D 1 129 ? 40.362 45.745 60.518 1.00 10.14 129 LYS D C 1
ATOM 9904 O O . LYS D 1 129 ? 41.202 45.803 61.414 1.00 14.48 129 LYS D O 1
ATOM 9910 N N . MET D 1 130 ? 39.113 45.299 60.657 1.00 18.65 130 MET D N 1
ATOM 9911 C CA . MET D 1 130 ? 38.667 44.477 61.807 1.00 13.92 130 MET D CA 1
ATOM 9912 C C . MET D 1 130 ? 39.683 43.354 62.012 1.00 15.26 130 MET D C 1
ATOM 9913 O O . MET D 1 130 ? 40.114 43.172 63.189 1.00 14.08 130 MET D O 1
ATOM 9918 N N . ALA D 1 131 ? 39.997 42.574 60.960 1.00 17.73 131 ALA D N 1
ATOM 9919 C CA . ALA D 1 131 ? 40.962 41.449 61.113 1.00 16.36 131 ALA D CA 1
ATOM 9920 C C . ALA D 1 131 ? 42.269 42.048 61.633 1.00 13.87 131 ALA D C 1
ATOM 9921 O O . ALA D 1 131 ? 42.813 41.506 62.608 1.00 11.85 131 ALA D O 1
ATOM 9923 N N . ALA D 1 132 ? 42.764 43.164 61.099 1.00 14.59 132 ALA D N 1
ATOM 9924 C CA . ALA D 1 132 ? 44.057 43.751 61.564 1.00 13.02 132 ALA D CA 1
ATOM 9925 C C . ALA D 1 132 ? 43.970 44.133 63.038 1.00 11.30 132 ALA D C 1
ATOM 9926 O O . ALA D 1 132 ? 44.993 43.987 63.763 1.00 17.33 132 ALA D O 1
ATOM 9928 N N . GLU D 1 133 ? 42.803 44.643 63.455 1.00 15.73 133 GLU D N 1
ATOM 9929 C CA . GLU D 1 133 ? 42.611 45.238 64.807 1.00 21.01 133 GLU D CA 1
ATOM 9930 C C . GLU D 1 133 ? 42.345 44.178 65.874 1.00 15.50 133 GLU D C 1
ATOM 9931 O O . GLU D 1 133 ? 42.498 44.553 67.062 1.00 16.70 133 GLU D O 1
ATOM 9937 N N . ALA D 1 134 ? 41.982 42.943 65.503 1.00 15.66 134 ALA D N 1
ATOM 9938 C CA . ALA D 1 134 ? 41.587 41.876 66.457 1.00 13.00 134 ALA D CA 1
ATOM 9939 C C . ALA D 1 134 ? 42.790 41.504 67.332 1.00 12.54 134 ALA D C 1
ATOM 9940 O O . ALA D 1 134 ? 43.907 41.393 66.789 1.00 19.53 134 ALA D O 1
ATOM 9942 N N . ASP D 1 135 ? 42.548 41.410 68.646 1.00 19.58 135 ASP D N 1
ATOM 9943 C CA . ASP D 1 135 ? 43.550 40.953 69.647 1.00 18.41 135 ASP D CA 1
ATOM 9944 C C . ASP D 1 135 ? 43.670 39.440 69.531 1.00 16.49 135 ASP D C 1
ATOM 9945 O O . ASP D 1 135 ? 43.086 38.697 70.358 1.00 25.20 135 ASP D O 1
ATOM 9950 N N . GLU D 1 136 ? 44.395 38.965 68.520 1.00 17.31 136 GLU D N 1
ATOM 9951 C CA . GLU D 1 136 ? 44.510 37.519 68.255 1.00 13.44 136 GLU D CA 1
ATOM 9952 C C . GLU D 1 136 ? 45.985 37.206 68.078 1.00 12.10 136 GLU D C 1
ATOM 9953 O O . GLU D 1 136 ? 46.758 38.099 67.750 1.00 19.13 136 GLU D O 1
ATOM 9959 N N . PRO D 1 137 ? 46.391 35.935 68.257 1.00 16.21 137 PRO D N 1
ATOM 9960 C CA . PRO D 1 137 ? 47.790 35.562 68.059 1.00 16.39 137 PRO D CA 1
ATOM 9961 C C . PRO D 1 137 ? 48.193 35.700 66.585 1.00 18.40 137 PRO D C 1
ATOM 9962 O O . PRO D 1 137 ? 47.438 35.345 65.669 1.00 18.80 137 PRO D O 1
ATOM 9966 N N . LEU D 1 138 ? 49.421 36.118 66.352 1.00 14.87 138 LEU D N 1
ATOM 9967 C CA . LEU D 1 138 ? 49.877 36.447 64.973 1.00 18.18 138 LEU D CA 1
ATOM 9968 C C . LEU D 1 138 ? 49.994 35.183 64.116 1.00 19.56 138 LEU D C 1
ATOM 9969 O O . LEU D 1 138 ? 49.833 35.293 62.878 1.00 15.43 138 LEU D O 1
ATOM 9974 N N . GLU D 1 139 ? 50.249 34.033 64.742 1.00 16.44 139 GLU D N 1
ATOM 9975 C CA . GLU D 1 139 ? 50.356 32.729 64.047 1.00 19.09 139 GLU D CA 1
ATOM 9976 C C . GLU D 1 139 ? 48.979 32.360 63.456 1.00 11.79 139 GLU D C 1
ATOM 9977 O O . GLU D 1 139 ? 48.958 31.514 62.523 1.00 16.52 139 GLU D O 1
ATOM 9983 N N . LEU D 1 140 ? 47.896 32.999 63.912 1.00 11.99 140 LEU D N 1
ATOM 9984 C CA . LEU D 1 140 ? 46.529 32.717 63.373 1.00 12.19 140 LEU D CA 1
ATOM 9985 C C . LEU D 1 140 ? 45.938 33.949 62.668 1.00 12.62 140 LEU D C 1
ATOM 9986 O O . LEU D 1 140 ? 44.759 33.869 62.295 1.00 14.77 140 LEU D O 1
ATOM 9991 N N . ASN D 1 141 ? 46.709 35.026 62.486 1.00 13.26 141 ASN D N 1
ATOM 9992 C CA . ASN D 1 141 ? 46.189 36.309 61.921 1.00 8.20 141 ASN D CA 1
ATOM 9993 C C . ASN D 1 141 ? 47.318 36.977 61.124 1.00 16.30 141 ASN D C 1
ATOM 9994 O O . ASN D 1 141 ? 48.079 37.784 61.676 1.00 10.43 141 ASN D O 1
ATOM 9999 N N . PHE D 1 142 ? 47.398 36.673 59.833 1.00 10.85 142 PHE D N 1
ATOM 10000 C CA . PHE D 1 142 ? 48.517 37.124 58.973 1.00 18.38 142 PHE D CA 1
ATOM 10001 C C . PHE D 1 142 ? 48.276 38.578 58.589 1.00 16.11 142 PHE D C 1
ATOM 10002 O O . PHE D 1 142 ? 49.238 39.272 58.314 1.00 11.04 142 PHE D O 1
ATOM 10010 N N . ILE D 1 143 ? 47.019 39.014 58.573 1.00 16.30 143 ILE D N 1
ATOM 10011 C CA . ILE D 1 143 ? 46.701 40.449 58.273 1.00 13.28 143 ILE D CA 1
ATOM 10012 C C . ILE D 1 143 ? 47.330 41.317 59.363 1.00 11.39 143 ILE D C 1
ATOM 10013 O O . ILE D 1 143 ? 48.170 42.177 59.055 1.00 14.74 143 ILE D O 1
ATOM 10018 N N . ARG D 1 144 ? 46.957 41.070 60.620 1.00 9.57 144 ARG D N 1
ATOM 10019 C CA . ARG D 1 144 ? 47.540 41.804 61.763 1.00 12.44 144 ARG D CA 1
ATOM 10020 C C . ARG D 1 144 ? 49.058 41.669 61.774 1.00 7.89 144 ARG D C 1
ATOM 10021 O O . ARG D 1 144 ? 49.724 42.686 62.009 1.00 13.06 144 ARG D O 1
ATOM 10029 N N . LYS D 1 145 ? 49.596 40.443 61.624 1.00 7.80 145 LYS D N 1
ATOM 10030 C CA . LYS D 1 145 ? 51.069 40.210 61.527 1.00 7.52 145 LYS D CA 1
ATOM 10031 C C . LYS D 1 145 ? 51.682 41.182 60.502 1.00 13.35 145 LYS D C 1
ATOM 10032 O O . LYS D 1 145 ? 52.636 41.874 60.843 1.00 17.36 145 LYS D O 1
ATOM 10038 N N . HIS D 1 146 ? 51.170 41.234 59.272 1.00 7.73 146 HIS D N 1
ATOM 10039 C CA . HIS D 1 146 ? 51.710 42.054 58.163 1.00 7.37 146 HIS D CA 1
ATOM 10040 C C . HIS D 1 146 ? 51.511 43.551 58.499 1.00 9.72 146 HIS D C 1
ATOM 10041 O O . HIS D 1 146 ? 52.478 44.315 58.425 1.00 17.04 146 HIS D O 1
ATOM 10048 N N . ALA D 1 147 ? 50.301 43.943 58.910 1.00 6.97 147 ALA D N 1
ATOM 10049 C CA . ALA D 1 147 ? 49.940 45.329 59.249 1.00 9.04 147 ALA D CA 1
ATOM 10050 C C . ALA D 1 147 ? 50.844 45.821 60.381 1.00 19.82 147 ALA D C 1
ATOM 10051 O O . ALA D 1 147 ? 51.300 46.969 60.317 1.00 15.54 147 ALA D O 1
ATOM 10053 N N . LEU D 1 148 ? 51.192 44.984 61.357 1.00 13.03 148 LEU D N 1
ATOM 10054 C CA . LEU D 1 148 ? 52.117 45.437 62.429 1.00 12.18 148 LEU D CA 1
ATOM 10055 C C . LEU D 1 148 ? 53.508 45.675 61.837 1.00 17.79 148 LEU D C 1
ATOM 10056 O O . LEU D 1 148 ? 54.145 46.653 62.233 1.00 20.41 148 LEU D O 1
ATOM 10061 N N . GLN D 1 149 ? 53.958 44.817 60.924 1.00 18.20 149 GLN D N 1
ATOM 10062 C CA . GLN D 1 149 ? 55.277 44.960 60.259 1.00 13.92 149 GLN D CA 1
ATOM 10063 C C . GLN D 1 149 ? 55.249 46.245 59.432 1.00 12.22 149 GLN D C 1
ATOM 10064 O O . GLN D 1 149 ? 56.181 47.020 59.594 1.00 13.57 149 GLN D O 1
ATOM 10070 N N . GLN D 1 150 ? 54.187 46.471 58.665 1.00 14.93 150 GLN D N 1
ATOM 10071 C CA . GLN D 1 150 ? 54.067 47.600 57.702 1.00 16.86 150 GLN D CA 1
ATOM 10072 C C . GLN D 1 150 ? 53.880 48.927 58.456 1.00 16.02 150 GLN D C 1
ATOM 10073 O O . GLN D 1 150 ? 54.520 49.946 58.049 1.00 11.45 150 GLN D O 1
ATOM 10079 N N . ALA D 1 151 ? 53.098 48.950 59.541 1.00 16.96 151 ALA D N 1
ATOM 10080 C CA . ALA D 1 151 ? 52.909 50.142 60.410 1.00 25.19 151 ALA D CA 1
ATOM 10081 C C . ALA D 1 151 ? 54.278 50.609 60.919 1.00 13.06 151 ALA D C 1
ATOM 10082 O O . ALA D 1 151 ? 54.544 51.827 60.911 1.00 15.25 151 ALA D O 1
ATOM 10084 N N . SER D 1 152 ? 55.156 49.696 61.356 1.00 16.91 152 SER D N 1
ATOM 10085 C CA . SER D 1 152 ? 56.526 50.022 61.834 1.00 13.01 152 SER D CA 1
ATOM 10086 C C . SER D 1 152 ? 57.419 50.469 60.665 1.00 20.80 152 SER D C 1
ATOM 10087 O O . SER D 1 152 ? 58.127 51.481 60.814 1.00 20.35 152 SER D O 1
ATOM 10090 N N . GLU D 1 153 ? 57.370 49.777 59.531 1.00 15.27 153 GLU D N 1
ATOM 10091 C CA . GLU D 1 153 ? 58.300 50.036 58.407 1.00 18.19 153 GLU D CA 1
ATOM 10092 C C . GLU D 1 153 ? 57.946 51.414 57.815 1.00 14.27 153 GLU D C 1
ATOM 10093 O O . GLU D 1 153 ? 58.876 52.164 57.457 1.00 21.96 153 GLU D O 1
ATOM 10099 N N . LEU D 1 154 ? 56.657 51.691 57.614 1.00 13.84 154 LEU D N 1
ATOM 10100 C CA . LEU D 1 154 ? 56.191 52.844 56.796 1.00 13.02 154 LEU D CA 1
ATOM 10101 C C . LEU D 1 154 ? 55.826 54.027 57.702 1.00 18.55 154 LEU D C 1
ATOM 10102 O O . LEU D 1 154 ? 55.417 55.061 57.150 1.00 21.55 154 LEU D O 1
ATOM 10107 N N . GLY D 1 155 ? 55.952 53.883 59.035 1.00 19.84 155 GLY D N 1
ATOM 10108 C CA . GLY D 1 155 ? 55.697 54.990 59.980 1.00 13.12 155 GLY D CA 1
ATOM 10109 C C . GLY D 1 155 ? 54.262 55.480 59.930 1.00 25.58 155 GLY D C 1
ATOM 10110 O O . GLY D 1 155 ? 54.065 56.691 59.913 1.00 29.93 155 GLY D O 1
ATOM 10111 N N . ILE D 1 156 ? 53.288 54.566 59.929 1.00 17.86 156 ILE D N 1
ATOM 10112 C CA . ILE D 1 156 ? 51.838 54.846 59.757 1.00 25.80 156 ILE D CA 1
ATOM 10113 C C . ILE D 1 156 ? 51.122 54.061 60.852 1.00 13.97 156 ILE D C 1
ATOM 10114 O O . ILE D 1 156 ? 51.809 53.234 61.482 1.00 22.66 156 ILE D O 1
ATOM 10119 N N . ASP D 1 157 ? 49.835 54.316 61.091 1.00 17.88 157 ASP D N 1
ATOM 10120 C CA . ASP D 1 157 ? 49.040 53.577 62.104 1.00 15.20 157 ASP D CA 1
ATOM 10121 C C . ASP D 1 157 ? 48.676 52.189 61.548 1.00 19.80 157 ASP D C 1
ATOM 10122 O O . ASP D 1 157 ? 48.649 52.044 60.293 1.00 19.78 157 ASP D O 1
ATOM 10127 N N . LEU D 1 158 ? 48.445 51.214 62.436 1.00 18.71 158 LEU D N 1
ATOM 10128 C CA . LEU D 1 158 ? 48.002 49.829 62.084 1.00 16.74 158 LEU D CA 1
ATOM 10129 C C . LEU D 1 158 ? 46.860 49.854 61.052 1.00 15.24 158 LEU D C 1
ATOM 10130 O O . LEU D 1 158 ? 47.004 49.168 60.026 1.00 15.04 158 LEU D O 1
ATOM 10135 N N . ARG D 1 159 ? 45.758 50.574 61.325 1.00 19.70 159 ARG D N 1
ATOM 10136 C CA . ARG D 1 159 ? 44.554 50.582 60.453 1.00 26.35 159 ARG D CA 1
ATOM 10137 C C . ARG D 1 159 ? 44.960 51.030 59.043 1.00 15.07 159 ARG D C 1
ATOM 10138 O O . ARG D 1 159 ? 44.467 50.381 58.067 1.00 18.33 159 ARG D O 1
ATOM 10146 N N . GLN D 1 160 ? 45.786 52.083 58.937 1.00 16.44 160 GLN D N 1
ATOM 10147 C CA . GLN D 1 160 ? 46.323 52.607 57.647 1.00 16.76 160 GLN D CA 1
ATOM 10148 C C . GLN D 1 160 ? 47.147 51.499 56.948 1.00 24.97 160 GLN D C 1
ATOM 10149 O O . GLN D 1 160 ? 46.993 51.302 55.718 1.00 16.03 160 GLN D O 1
ATOM 10155 N N . ALA D 1 161 ? 47.994 50.771 57.675 1.00 16.35 161 ALA D N 1
ATOM 10156 C CA . ALA D 1 161 ? 48.873 49.739 57.062 1.00 20.19 161 ALA D CA 1
ATOM 10157 C C . ALA D 1 161 ? 48.023 48.582 56.524 1.00 17.26 161 ALA D C 1
ATOM 10158 O O . ALA D 1 161 ? 48.474 47.928 55.585 1.00 18.28 161 ALA D O 1
ATOM 10160 N N . ALA D 1 162 ? 46.862 48.342 57.142 1.00 10.84 162 ALA D N 1
ATOM 10161 C CA . ALA D 1 162 ? 45.874 47.274 56.807 1.00 17.74 162 ALA D CA 1
ATOM 10162 C C . ALA D 1 162 ? 45.042 47.650 55.571 1.00 13.82 162 ALA D C 1
ATOM 10163 O O . ALA D 1 162 ? 43.915 47.109 55.408 1.00 22.30 162 ALA D O 1
ATOM 10165 N N . THR D 1 163 ? 45.600 48.471 54.689 1.00 14.18 163 THR D N 1
ATOM 10166 C CA . THR D 1 163 ? 45.016 48.861 53.379 1.00 14.34 163 THR D CA 1
ATOM 10167 C C . THR D 1 163 ? 45.321 47.762 52.358 1.00 9.17 163 THR D C 1
ATOM 10168 O O . THR D 1 163 ? 46.513 47.493 52.092 1.00 13.57 163 THR D O 1
ATOM 10172 N N . ARG D 1 164 ? 44.277 47.193 51.779 1.00 12.91 164 ARG D N 1
ATOM 10173 C CA . ARG D 1 164 ? 44.399 46.021 50.879 1.00 13.25 164 ARG D CA 1
ATOM 10174 C C . ARG D 1 164 ? 43.495 46.137 49.650 1.00 8.53 164 ARG D C 1
ATOM 10175 O O . ARG D 1 164 ? 43.584 45.225 48.781 1.00 11.50 164 ARG D O 1
ATOM 10183 N N . VAL D 1 165 ? 42.546 47.088 49.634 1.00 14.63 165 VAL D N 1
ATOM 10184 C CA . VAL D 1 165 ? 41.536 47.174 48.548 1.00 9.60 165 VAL D CA 1
ATOM 10185 C C . VAL D 1 165 ? 42.021 48.228 47.553 1.00 8.30 165 VAL D C 1
ATOM 10186 O O . VAL D 1 165 ? 41.954 49.405 47.864 1.00 13.28 165 VAL D O 1
ATOM 10190 N N . PHE D 1 166 ? 42.618 47.766 46.460 1.00 10.21 166 PHE D N 1
ATOM 10191 C CA . PHE D 1 166 ? 43.284 48.635 45.452 1.00 14.07 166 PHE D CA 1
ATOM 10192 C C . PHE D 1 166 ? 42.530 48.522 44.137 1.00 13.17 166 PHE D C 1
ATOM 10193 O O . PHE D 1 166 ? 41.867 47.489 43.891 1.00 14.12 166 PHE D O 1
ATOM 10201 N N . THR D 1 167 ? 42.677 49.529 43.264 1.00 10.70 167 THR D N 1
ATOM 10202 C CA . THR D 1 167 ? 42.061 49.522 41.920 1.00 7.84 167 THR D CA 1
ATOM 10203 C C . THR D 1 167 ? 42.766 50.578 41.045 1.00 14.24 167 THR D C 1
ATOM 10204 O O . THR D 1 167 ? 43.819 51.157 41.475 1.00 15.99 167 THR D O 1
ATOM 10208 N N . ASN D 1 168 ? 42.254 50.721 39.832 1.00 16.49 168 ASN D N 1
ATOM 10209 C CA . ASN D 1 168 ? 42.588 51.847 38.920 1.00 16.28 168 ASN D CA 1
ATOM 10210 C C . ASN D 1 168 ? 42.052 53.157 39.526 1.00 8.87 168 ASN D C 1
ATOM 10211 O O . ASN D 1 168 ? 41.043 53.158 40.272 1.00 14.78 168 ASN D O 1
ATOM 10216 N N . ALA D 1 169 ? 42.735 54.247 39.175 1.00 17.72 169 ALA D N 1
ATOM 10217 C CA . ALA D 1 169 ? 42.272 55.642 39.386 1.00 17.70 169 ALA D CA 1
ATOM 10218 C C . ALA D 1 169 ? 40.854 55.753 38.828 1.00 20.09 169 ALA D C 1
ATOM 10219 O O . ALA D 1 169 ? 40.592 55.114 37.809 1.00 14.11 169 ALA D O 1
ATOM 10221 N N . SER D 1 170 ? 40.010 56.605 39.423 1.00 18.10 170 SER D N 1
ATOM 10222 C CA . SER D 1 170 ? 38.637 56.918 38.941 1.00 24.99 170 SER D CA 1
ATOM 10223 C C . SER D 1 170 ? 38.674 57.205 37.439 1.00 14.94 170 SER D C 1
ATOM 10224 O O . SER D 1 170 ? 39.552 57.949 37.005 1.00 17.41 170 SER D O 1
ATOM 10227 N N . GLY D 1 171 ? 37.841 56.515 36.657 1.00 15.02 171 GLY D N 1
ATOM 10228 C CA . GLY D 1 171 ? 37.722 56.716 35.196 1.00 19.48 171 GLY D CA 1
ATOM 10229 C C . GLY D 1 171 ? 38.677 55.871 34.363 1.00 23.17 171 GLY D C 1
ATOM 10230 O O . GLY D 1 171 ? 38.548 55.878 33.121 1.00 19.51 171 GLY D O 1
ATOM 10231 N N . SER D 1 172 ? 39.609 55.159 34.997 1.00 14.93 172 SER D N 1
ATOM 10232 C CA . SER D 1 172 ? 40.655 54.360 34.323 1.00 13.02 172 SER D CA 1
ATOM 10233 C C . SER D 1 172 ? 40.419 52.877 34.566 1.00 16.83 172 SER D C 1
ATOM 10234 O O . SER D 1 172 ? 39.652 52.521 35.509 1.00 13.55 172 SER D O 1
ATOM 10237 N N . TYR D 1 173 ? 40.986 52.105 33.649 1.00 13.31 173 TYR D N 1
ATOM 10238 C CA . TYR D 1 173 ? 40.800 50.636 33.498 1.00 9.14 173 TYR D CA 1
ATOM 10239 C C . TYR D 1 173 ? 42.086 49.998 33.010 1.00 15.03 173 TYR D C 1
ATOM 10240 O O . TYR D 1 173 ? 42.743 50.564 32.136 1.00 15.19 173 TYR D O 1
ATOM 10249 N N . ALA D 1 174 ? 42.370 48.812 33.545 1.00 14.00 174 ALA D N 1
ATOM 10250 C CA . ALA D 1 174 ? 43.426 47.906 33.052 1.00 25.34 174 ALA D CA 1
ATOM 10251 C C . ALA D 1 174 ? 44.800 48.482 33.408 1.00 14.52 174 ALA D C 1
ATOM 10252 O O . ALA D 1 174 ? 44.901 49.697 33.814 1.00 13.72 174 ALA D O 1
ATOM 10254 N N . ALA D 1 175 ? 45.831 47.629 33.300 1.00 12.96 175 ALA D N 1
ATOM 10255 C CA . ALA D 1 175 ? 47.236 47.940 33.634 1.00 8.41 175 ALA D CA 1
ATOM 10256 C C . ALA D 1 175 ? 47.989 48.563 32.440 1.00 7.70 175 ALA D C 1
ATOM 10257 O O . ALA D 1 175 ? 49.129 49.022 32.686 1.00 17.14 175 ALA D O 1
ATOM 10259 N N . ASN D 1 176 ? 47.406 48.513 31.220 1.00 11.74 176 ASN D N 1
ATOM 10260 C CA . ASN D 1 176 ? 48.085 48.809 29.916 1.00 10.41 176 ASN D CA 1
ATOM 10261 C C . ASN D 1 176 ? 49.249 47.858 29.623 1.00 16.77 176 ASN D C 1
ATOM 10262 O O . ASN D 1 176 ? 50.109 48.164 28.783 1.00 15.90 176 ASN D O 1
ATOM 10267 N N . VAL D 1 177 ? 49.329 46.730 30.315 1.00 13.09 177 VAL D N 1
ATOM 10268 C CA . VAL D 1 177 ? 50.313 45.664 30.010 1.00 16.74 177 VAL D CA 1
ATOM 10269 C C . VAL D 1 177 ? 49.841 44.957 28.741 1.00 12.57 177 VAL D C 1
ATOM 10270 O O . VAL D 1 177 ? 50.739 44.588 27.885 1.00 13.18 177 VAL D O 1
ATOM 10274 N N . ASN D 1 178 ? 48.520 44.840 28.586 1.00 13.12 178 ASN D N 1
ATOM 10275 C CA . ASN D 1 178 ? 47.875 44.286 27.360 1.00 9.87 178 ASN D CA 1
ATOM 10276 C C . ASN D 1 178 ? 48.276 45.162 26.175 1.00 10.82 178 ASN D C 1
ATOM 10277 O O . ASN D 1 178 ? 48.751 44.599 25.189 1.00 12.60 178 ASN D O 1
ATOM 10282 N N . LEU D 1 179 ? 48.193 46.488 26.310 1.00 20.22 179 LEU D N 1
ATOM 10283 C CA . LEU D 1 179 ? 48.541 47.418 25.203 1.00 16.20 179 LEU D CA 1
ATOM 10284 C C . LEU D 1 179 ? 50.028 47.265 24.842 1.00 11.23 179 LEU D C 1
ATOM 10285 O O . LEU D 1 179 ? 50.325 47.185 23.635 1.00 20.52 179 LEU D O 1
ATOM 10290 N N . ALA D 1 180 ? 50.928 47.247 25.837 1.00 13.64 180 ALA D N 1
ATOM 10291 C CA . ALA D 1 180 ? 52.398 47.124 25.638 1.00 15.77 180 ALA D CA 1
ATOM 10292 C C . ALA D 1 180 ? 52.714 45.810 24.909 1.00 16.18 180 ALA D C 1
ATOM 10293 O O . ALA D 1 180 ? 53.575 45.790 24.019 1.00 13.88 180 ALA D O 1
ATOM 10295 N N . VAL D 1 181 ? 52.124 44.719 25.364 1.00 13.77 181 VAL D N 1
ATOM 10296 C CA . VAL D 1 181 ? 52.339 43.382 24.734 1.00 9.22 181 VAL D CA 1
ATOM 10297 C C . VAL D 1 181 ? 51.823 43.452 23.290 1.00 13.05 181 VAL D C 1
ATOM 10298 O O . VAL D 1 181 ? 52.505 42.945 22.405 1.00 17.30 181 VAL D O 1
ATOM 10302 N N . GLU D 1 182 ? 50.644 44.029 23.057 1.00 24.68 182 GLU D N 1
ATOM 10303 C CA . GLU D 1 182 ? 50.046 44.084 21.693 1.00 21.23 182 GLU D CA 1
ATOM 10304 C C . GLU D 1 182 ? 50.978 44.864 20.743 1.00 20.22 182 GLU D C 1
ATOM 10305 O O . GLU D 1 182 ? 51.342 44.334 19.631 1.00 24.29 182 GLU D O 1
ATOM 10311 N N . ASN D 1 183 ? 51.424 46.037 21.184 1.00 21.14 183 ASN D N 1
ATOM 10312 C CA . ASN D 1 183 ? 52.271 46.975 20.399 1.00 20.20 183 ASN D CA 1
ATOM 10313 C C . ASN D 1 183 ? 53.753 46.566 20.411 1.00 22.56 183 ASN D C 1
ATOM 10314 O O . ASN D 1 183 ? 54.480 47.152 19.615 1.00 21.63 183 ASN D O 1
ATOM 10319 N N . SER D 1 184 ? 54.180 45.636 21.274 1.00 17.95 184 SER D N 1
ATOM 10320 C CA . SER D 1 184 ? 55.591 45.169 21.427 1.00 13.45 184 SER D CA 1
ATOM 10321 C C . SER D 1 184 ? 56.555 46.330 21.778 1.00 17.61 184 SER D C 1
ATOM 10322 O O . SER D 1 184 ? 57.782 46.190 21.532 1.00 22.89 184 SER D O 1
ATOM 10325 N N . SER D 1 185 ? 56.056 47.423 22.360 1.00 20.77 185 SER D N 1
ATOM 10326 C CA . SER D 1 185 ? 56.796 48.697 22.562 1.00 44.75 185 SER D CA 1
ATOM 10327 C C . SER D 1 185 ? 57.400 48.733 23.966 1.00 36.16 185 SER D C 1
ATOM 10328 O O . SER D 1 185 ? 57.449 49.833 24.555 1.00 85.40 185 SER D O 1
ATOM 10331 N N . TRP D 1 186 ? 57.834 47.580 24.481 1.00 14.03 186 TRP D N 1
ATOM 10332 C CA . TRP D 1 186 ? 58.615 47.492 25.731 1.00 23.09 186 TRP D CA 1
ATOM 10333 C C . TRP D 1 186 ? 59.895 46.697 25.495 1.00 16.20 186 TRP D C 1
ATOM 10334 O O . TRP D 1 186 ? 59.933 45.798 24.592 1.00 16.90 186 TRP D O 1
ATOM 10345 N N . GLU D 1 187 ? 60.900 46.959 26.336 1.00 20.23 187 GLU D N 1
ATOM 10346 C CA . GLU D 1 187 ? 62.230 46.300 26.267 1.00 25.19 187 GLU D CA 1
ATOM 10347 C C . GLU D 1 187 ? 62.401 45.307 27.415 1.00 24.76 187 GLU D C 1
ATOM 10348 O O . GLU D 1 187 ? 62.799 44.202 27.131 1.00 19.71 187 GLU D O 1
ATOM 10354 N N . GLN D 1 188 ? 62.125 45.711 28.659 1.00 17.04 188 GLN D N 1
ATOM 10355 C CA . GLN D 1 188 ? 62.351 44.893 29.876 1.00 16.14 188 GLN D CA 1
ATOM 10356 C C . GLN D 1 188 ? 61.008 44.677 30.566 1.00 20.75 188 GLN D C 1
ATOM 10357 O O . GLN D 1 188 ? 60.152 45.565 30.506 1.00 21.31 188 GLN D O 1
ATOM 10363 N N . GLU D 1 189 ? 60.873 43.546 31.253 1.00 12.47 189 GLU D N 1
ATOM 10364 C CA . GLU D 1 189 ? 59.627 43.203 31.964 1.00 15.41 189 GLU D CA 1
ATOM 10365 C C . GLU D 1 189 ? 59.389 44.263 33.039 1.00 16.98 189 GLU D C 1
ATOM 10366 O O . GLU D 1 189 ? 58.243 44.522 33.350 1.00 11.49 189 GLU D O 1
ATOM 10372 N N . SER D 1 190 ? 60.451 44.835 33.602 1.00 13.55 190 SER D N 1
ATOM 10373 C CA . SER D 1 190 ? 60.351 45.947 34.594 1.00 26.24 190 SER D CA 1
ATOM 10374 C C . SER D 1 190 ? 59.396 47.034 34.105 1.00 15.08 190 SER D C 1
ATOM 10375 O O . SER D 1 190 ? 58.754 47.671 34.978 1.00 15.45 190 SER D O 1
ATOM 10378 N N . GLU D 1 191 ? 59.353 47.317 32.796 1.00 11.25 191 GLU D N 1
ATOM 10379 C CA . GLU D 1 191 ? 58.481 48.374 32.221 1.00 13.69 191 GLU D CA 1
ATOM 10380 C C . GLU D 1 191 ? 57.007 47.996 32.393 1.00 13.94 191 GLU D C 1
ATOM 10381 O O . GLU D 1 191 ? 56.178 48.867 32.676 1.00 18.90 191 GLU D O 1
ATOM 10387 N N . LEU D 1 192 ? 56.699 46.711 32.203 1.00 11.66 192 LEU D N 1
ATOM 10388 C CA . LEU D 1 192 ? 55.313 46.226 32.320 1.00 10.89 192 LEU D CA 1
ATOM 10389 C C . LEU D 1 192 ? 54.918 46.322 33.773 1.00 9.36 192 LEU D C 1
ATOM 10390 O O . LEU D 1 192 ? 53.710 46.658 34.049 1.00 14.94 192 LEU D O 1
ATOM 10395 N N . GLN D 1 193 ? 55.854 45.991 34.658 1.00 14.74 193 GLN D N 1
ATOM 10396 C CA . GLN D 1 193 ? 55.605 45.965 36.122 1.00 14.19 193 GLN D CA 1
ATOM 10397 C C . GLN D 1 193 ? 55.355 47.407 36.579 1.00 20.17 193 GLN D C 1
ATOM 10398 O O . GLN D 1 193 ? 54.388 47.651 37.341 1.00 14.57 193 GLN D O 1
ATOM 10404 N N . ASP D 1 194 ? 56.091 48.358 36.011 1.00 21.45 194 ASP D N 1
ATOM 10405 C CA . ASP D 1 194 ? 55.910 49.796 36.344 1.00 15.68 194 ASP D CA 1
ATOM 10406 C C . ASP D 1 194 ? 54.519 50.313 35.927 1.00 13.19 194 ASP D C 1
ATOM 10407 O O . ASP D 1 194 ? 53.930 51.084 36.712 1.00 13.65 194 ASP D O 1
ATOM 10412 N N . MET D 1 195 ? 54.012 49.939 34.749 1.00 16.86 195 MET D N 1
ATOM 10413 C CA . MET D 1 195 ? 52.637 50.318 34.309 1.00 33.12 195 MET D CA 1
ATOM 10414 C C . MET D 1 195 ? 51.627 49.745 35.311 1.00 27.73 195 MET D C 1
ATOM 10415 O O . MET D 1 195 ? 50.712 50.446 35.680 1.00 14.53 195 MET D O 1
ATOM 10420 N N . TYR D 1 196 ? 51.749 48.489 35.734 1.00 15.65 196 TYR D N 1
ATOM 10421 C CA . TYR D 1 196 ? 50.744 47.908 36.660 1.00 10.36 196 TYR D CA 1
ATOM 10422 C C . TYR D 1 196 ? 50.776 48.713 37.982 1.00 10.41 196 TYR D C 1
ATOM 10423 O O . TYR D 1 196 ? 49.721 49.108 38.554 1.00 12.19 196 TYR D O 1
ATOM 10432 N N . LEU D 1 197 ? 51.981 48.894 38.499 1.00 11.21 197 LEU D N 1
ATOM 10433 C CA . LEU D 1 197 ? 52.220 49.479 39.839 1.00 11.55 197 LEU D CA 1
ATOM 10434 C C . LEU D 1 197 ? 51.720 50.925 39.824 1.00 13.02 197 LEU D C 1
ATOM 10435 O O . LEU D 1 197 ? 51.033 51.313 40.769 1.00 15.44 197 LEU D O 1
ATOM 10440 N N . SER D 1 198 ? 51.925 51.655 38.731 1.00 13.97 198 SER D N 1
ATOM 10441 C CA A SER D 1 198 ? 51.501 53.077 38.638 0.50 12.09 198 SER D CA 1
ATOM 10442 C CA B SER D 1 198 ? 51.502 53.074 38.627 0.50 14.19 198 SER D CA 1
ATOM 10443 C C . SER D 1 198 ? 49.982 53.189 38.476 1.00 16.42 198 SER D C 1
ATOM 10444 O O . SER D 1 198 ? 49.432 54.146 39.016 1.00 16.80 198 SER D O 1
ATOM 10449 N N . ARG D 1 199 ? 49.340 52.242 37.762 1.00 15.52 199 ARG D N 1
ATOM 10450 C CA . ARG D 1 199 ? 47.911 52.344 37.389 1.00 17.35 199 ARG D CA 1
ATOM 10451 C C . ARG D 1 199 ? 46.998 51.684 38.422 1.00 13.20 199 ARG D C 1
ATOM 10452 O O . ARG D 1 199 ? 45.828 52.079 38.494 1.00 14.37 199 ARG D O 1
ATOM 10460 N N . LYS D 1 200 ? 47.497 50.652 39.113 1.00 12.71 200 LYS D N 1
ATOM 10461 C CA . LYS D 1 200 ? 46.688 49.744 39.969 1.00 8.50 200 LYS D CA 1
ATOM 10462 C C . LYS D 1 200 ? 46.855 50.008 41.476 1.00 15.43 200 LYS D C 1
ATOM 10463 O O . LYS D 1 200 ? 46.220 49.270 42.242 1.00 11.96 200 LYS D O 1
ATOM 10469 N N . SER D 1 201 ? 47.605 51.044 41.867 1.00 12.00 201 SER D N 1
ATOM 10470 C CA . SER D 1 201 ? 48.015 51.405 43.246 1.00 8.62 201 SER D CA 1
ATOM 10471 C C . SER D 1 201 ? 47.063 52.428 43.888 1.00 11.92 201 SER D C 1
ATOM 10472 O O . SER D 1 201 ? 47.416 52.965 44.920 1.00 13.13 201 SER D O 1
ATOM 10475 N N . PHE D 1 202 ? 45.827 52.558 43.413 1.00 13.05 202 PHE D N 1
ATOM 10476 C CA . PHE D 1 202 ? 44.841 53.505 44.000 1.00 13.19 202 PHE D CA 1
ATOM 10477 C C . PHE D 1 202 ? 44.088 52.782 45.113 1.00 14.79 202 PHE D C 1
ATOM 10478 O O . PHE D 1 202 ? 43.365 51.819 44.811 1.00 17.13 202 PHE D O 1
ATOM 10486 N N . ALA D 1 203 ? 44.260 53.274 46.344 1.00 13.24 203 ALA D N 1
ATOM 10487 C CA . ALA D 1 203 ? 43.783 52.660 47.609 1.00 13.36 203 ALA D CA 1
ATOM 10488 C C . ALA D 1 203 ? 42.357 53.112 47.900 1.00 13.90 203 ALA D C 1
ATOM 10489 O O . ALA D 1 203 ? 42.112 54.362 47.934 1.00 18.79 203 ALA D O 1
ATOM 10491 N N . PHE D 1 204 ? 41.456 52.168 48.159 1.00 16.30 204 PHE D N 1
ATOM 10492 C CA . PHE D 1 204 ? 40.108 52.455 48.727 1.00 15.35 204 PHE D CA 1
ATOM 10493 C C . PHE D 1 204 ? 40.262 52.646 50.235 1.00 35.64 204 PHE D C 1
ATOM 10494 O O . PHE D 1 204 ? 41.200 52.092 50.847 1.00 33.14 204 PHE D O 1
ATOM 10502 N N . SER D 1 205 ? 39.358 53.427 50.824 1.00 24.01 205 SER D N 1
ATOM 10503 C CA . SER D 1 205 ? 39.205 53.506 52.294 1.00 15.28 205 SER D CA 1
ATOM 10504 C C . SER D 1 205 ? 37.733 53.694 52.672 1.00 22.03 205 SER D C 1
ATOM 10505 O O . SER D 1 205 ? 37.174 54.717 52.308 1.00 20.52 205 SER D O 1
ATOM 10508 N N . ALA D 1 206 ? 37.147 52.725 53.374 1.00 20.56 206 ALA D N 1
ATOM 10509 C CA . ALA D 1 206 ? 35.778 52.836 53.927 1.00 18.81 206 ALA D CA 1
ATOM 10510 C C . ALA D 1 206 ? 35.774 53.995 54.944 1.00 24.59 206 ALA D C 1
ATOM 10511 O O . ALA D 1 206 ? 34.659 54.398 55.356 1.00 26.65 206 ALA D O 1
ATOM 10513 N N . GLY D 1 210 ? 34.514 58.644 48.838 1.00 64.08 210 GLY D N 1
ATOM 10514 C CA . GLY D 1 210 ? 34.323 59.766 47.897 1.00 70.37 210 GLY D CA 1
ATOM 10515 C C . GLY D 1 210 ? 35.316 59.710 46.750 1.00 92.75 210 GLY D C 1
ATOM 10516 O O . GLY D 1 210 ? 34.868 59.587 45.593 1.00 65.88 210 GLY D O 1
ATOM 10517 N N . THR D 1 211 ? 36.615 59.796 47.068 1.00 44.78 211 THR D N 1
ATOM 10518 C CA . THR D 1 211 ? 37.757 59.690 46.113 1.00 55.68 211 THR D CA 1
ATOM 10519 C C . THR D 1 211 ? 38.807 58.732 46.695 1.00 55.35 211 THR D C 1
ATOM 10520 O O . THR D 1 211 ? 38.576 58.222 47.809 1.00 44.25 211 THR D O 1
ATOM 10524 N N . MET D 1 212 ? 39.908 58.497 45.971 1.00 36.41 212 MET D N 1
ATOM 10525 C CA . MET D 1 212 ? 40.952 57.492 46.314 1.00 49.48 212 MET D CA 1
ATOM 10526 C C . MET D 1 212 ? 42.357 58.032 46.050 1.00 39.62 212 MET D C 1
ATOM 10527 O O . MET D 1 212 ? 42.603 58.517 44.938 1.00 42.41 212 MET D O 1
ATOM 10532 N N . GLN D 1 213 ? 43.249 57.846 47.025 1.00 36.83 213 GLN D N 1
ATOM 10533 C CA . GLN D 1 213 ? 44.672 58.274 46.998 1.00 30.76 213 GLN D CA 1
ATOM 10534 C C . GLN D 1 213 ? 45.515 57.200 46.310 1.00 25.92 213 GLN D C 1
ATOM 10535 O O . GLN D 1 213 ? 45.248 56.024 46.562 1.00 19.21 213 GLN D O 1
ATOM 10541 N N . GLN D 1 214 ? 46.521 57.586 45.520 1.00 19.42 214 GLN D N 1
ATOM 10542 C CA . GLN D 1 214 ? 47.608 56.652 45.130 1.00 17.95 214 GLN D CA 1
ATOM 10543 C C . GLN D 1 214 ? 48.418 56.339 46.393 1.00 21.56 214 GLN D C 1
ATOM 10544 O O . GLN D 1 214 ? 48.682 57.248 47.214 1.00 18.02 214 GLN D O 1
ATOM 10550 N N . ALA D 1 215 ? 48.725 55.062 46.580 1.00 18.08 215 ALA D N 1
ATOM 10551 C CA . ALA D 1 215 ? 49.514 54.508 47.694 1.00 17.57 215 ALA D CA 1
ATOM 10552 C C . ALA D 1 215 ? 50.401 53.437 47.089 1.00 15.82 215 ALA D C 1
ATOM 10553 O O . ALA D 1 215 ? 50.292 52.258 47.498 1.00 22.76 215 ALA D O 1
ATOM 10555 N N . ARG D 1 216 ? 51.240 53.825 46.128 1.00 17.10 216 ARG D N 1
ATOM 10556 C CA . ARG D 1 216 ? 52.187 52.864 45.498 1.00 12.51 216 ARG D CA 1
ATOM 10557 C C . ARG D 1 216 ? 53.121 52.249 46.551 1.00 19.12 216 ARG D C 1
ATOM 10558 O O . ARG D 1 216 ? 53.392 51.056 46.435 1.00 14.35 216 ARG D O 1
ATOM 10566 N N . GLU D 1 217 ? 53.633 53.017 47.526 1.00 17.68 217 GLU D N 1
ATOM 10567 C CA . GLU D 1 217 ? 54.595 52.458 48.502 1.00 17.98 217 GLU D CA 1
ATOM 10568 C C . GLU D 1 217 ? 53.903 51.327 49.280 1.00 12.57 217 GLU D C 1
ATOM 10569 O O . GLU D 1 217 ? 54.472 50.220 49.391 1.00 18.42 217 GLU D O 1
ATOM 10575 N N . LEU D 1 218 ? 52.713 51.597 49.812 1.00 12.96 218 LEU D N 1
ATOM 10576 C CA . LEU D 1 218 ? 51.970 50.583 50.608 1.00 21.22 218 LEU D CA 1
ATOM 10577 C C . LEU D 1 218 ? 51.540 49.416 49.705 1.00 15.64 218 LEU D C 1
ATOM 10578 O O . LEU D 1 218 ? 51.631 48.256 50.170 1.00 14.87 218 LEU D O 1
ATOM 10583 N N . PHE D 1 219 ? 51.124 49.686 48.468 1.00 11.43 219 PHE D N 1
ATOM 10584 C CA . PHE D 1 219 ? 50.841 48.622 47.452 1.00 15.98 219 PHE D CA 1
ATOM 10585 C C . PHE D 1 219 ? 52.061 47.696 47.295 1.00 12.74 219 PHE D C 1
ATOM 10586 O O . PHE D 1 219 ? 51.953 46.424 47.446 1.00 14.51 219 PHE D O 1
ATOM 10594 N N . GLU D 1 220 ? 53.235 48.249 46.964 1.00 11.22 220 GLU D N 1
ATOM 10595 C CA . GLU D 1 220 ? 54.470 47.439 46.805 1.00 18.71 220 GLU D CA 1
ATOM 10596 C C . GLU D 1 220 ? 54.758 46.638 48.074 1.00 16.37 220 GLU D C 1
ATOM 10597 O O . GLU D 1 220 ? 55.098 45.479 47.970 1.00 14.85 220 GLU D O 1
ATOM 10603 N N . THR D 1 221 ? 54.580 47.240 49.233 1.00 10.50 221 THR D N 1
ATOM 10604 C CA . THR D 1 221 ? 54.918 46.622 50.529 1.00 16.43 221 THR D CA 1
ATOM 10605 C C . THR D 1 221 ? 53.998 45.403 50.680 1.00 14.60 221 THR D C 1
ATOM 10606 O O . THR D 1 221 ? 54.495 44.325 50.972 1.00 13.97 221 THR D O 1
ATOM 10610 N N . ALA D 1 222 ? 52.699 45.535 50.400 1.00 17.18 222 ALA D N 1
ATOM 10611 C CA . ALA D 1 222 ? 51.765 44.392 50.555 1.00 11.03 222 ALA D CA 1
ATOM 10612 C C . ALA D 1 222 ? 52.006 43.326 49.478 1.00 7.99 222 ALA D C 1
ATOM 10613 O O . ALA D 1 222 ? 52.005 42.105 49.797 1.00 14.39 222 ALA D O 1
ATOM 10615 N N . LEU D 1 223 ? 52.286 43.741 48.239 1.00 12.07 223 LEU D N 1
ATOM 10616 C CA . LEU D 1 223 ? 52.556 42.765 47.149 1.00 14.36 223 LEU D CA 1
ATOM 10617 C C . LEU D 1 223 ? 53.832 41.973 47.488 1.00 14.28 223 LEU D C 1
ATOM 10618 O O . LEU D 1 223 ? 53.930 40.804 47.140 1.00 10.27 223 LEU D O 1
ATOM 10623 N N . LYS D 1 224 ? 54.835 42.576 48.132 1.00 13.62 224 LYS D N 1
ATOM 10624 C CA . LYS D 1 224 ? 56.053 41.826 48.537 1.00 17.37 224 LYS D CA 1
ATOM 10625 C C . LYS D 1 224 ? 55.722 40.646 49.473 1.00 7.91 224 LYS D C 1
ATOM 10626 O O . LYS D 1 224 ? 56.557 39.705 49.524 1.00 20.38 224 LYS D O 1
ATOM 10632 N N . THR D 1 225 ? 54.605 40.684 50.206 1.00 11.53 225 THR D N 1
ATOM 10633 C CA . THR D 1 225 ? 54.163 39.563 51.099 1.00 14.38 225 THR D CA 1
ATOM 10634 C C . THR D 1 225 ? 53.436 38.421 50.350 1.00 10.86 225 THR D C 1
ATOM 10635 O O . THR D 1 225 ? 53.278 37.359 50.961 1.00 15.76 225 THR D O 1
ATOM 10639 N N . VAL D 1 226 ? 53.108 38.611 49.070 1.00 7.12 226 VAL D N 1
ATOM 10640 C CA . VAL D 1 226 ? 52.345 37.663 48.217 1.00 14.22 226 VAL D CA 1
ATOM 10641 C C . VAL D 1 226 ? 53.169 36.392 47.953 1.00 13.85 226 VAL D C 1
ATOM 10642 O O . VAL D 1 226 ? 54.300 36.481 47.405 1.00 9.78 226 VAL D O 1
ATOM 10646 N N . ASP D 1 227 ? 52.525 35.278 48.295 1.00 14.10 227 ASP D N 1
ATOM 10647 C CA . ASP D 1 227 ? 52.980 33.878 48.132 1.00 13.83 227 ASP D CA 1
ATOM 10648 C C . ASP D 1 227 ? 52.207 33.196 47.012 1.00 13.11 227 ASP D C 1
ATOM 10649 O O . ASP D 1 227 ? 52.714 32.118 46.508 1.00 13.88 227 ASP D O 1
ATOM 10654 N N . VAL D 1 228 ? 50.985 33.688 46.729 1.00 10.88 228 VAL D N 1
ATOM 10655 C CA . VAL D 1 228 ? 50.000 33.067 45.809 1.00 9.21 228 VAL D CA 1
ATOM 10656 C C . VAL D 1 228 ? 49.338 34.169 44.990 1.00 15.03 228 VAL D C 1
ATOM 10657 O O . VAL D 1 228 ? 48.969 35.174 45.639 1.00 13.50 228 VAL D O 1
ATOM 10661 N N . THR D 1 229 ? 49.153 33.964 43.672 1.00 12.02 229 THR D N 1
ATOM 10662 C CA . THR D 1 229 ? 48.225 34.737 42.817 1.00 13.12 229 THR D CA 1
ATOM 10663 C C . THR D 1 229 ? 47.026 33.863 42.413 1.00 11.67 229 THR D C 1
ATOM 10664 O O . THR D 1 229 ? 47.137 32.619 42.296 1.00 11.20 229 THR D O 1
ATOM 10668 N N . PHE D 1 230 ? 45.919 34.505 42.117 1.00 15.69 230 PHE D N 1
ATOM 10669 C CA . PHE D 1 230 ? 44.633 33.800 41.967 1.00 15.62 230 PHE D CA 1
ATOM 10670 C C . PHE D 1 230 ? 43.682 34.683 41.166 1.00 27.79 230 PHE D C 1
ATOM 10671 O O . PHE D 1 230 ? 43.603 35.908 41.397 1.00 14.19 230 PHE D O 1
ATOM 10679 N N . GLN D 1 231 ? 43.031 34.053 40.195 1.00 10.53 231 GLN D N 1
ATOM 10680 C CA . GLN D 1 231 ? 41.887 34.624 39.433 1.00 15.60 231 GLN D CA 1
ATOM 10681 C C . GLN D 1 231 ? 40.827 33.521 39.277 1.00 9.35 231 GLN D C 1
ATOM 10682 O O . GLN D 1 231 ? 41.195 32.351 39.147 1.00 17.11 231 GLN D O 1
ATOM 10688 N N . ASN D 1 232 ? 39.560 33.948 39.270 1.00 20.77 232 ASN D N 1
ATOM 10689 C CA . ASN D 1 232 ? 38.392 33.151 38.825 1.00 19.26 232 ASN D CA 1
ATOM 10690 C C . ASN D 1 232 ? 38.051 33.469 37.367 1.00 19.86 232 ASN D C 1
ATOM 10691 O O . ASN D 1 232 ? 37.947 34.666 37.013 1.00 14.18 232 ASN D O 1
ATOM 10696 N N . LEU D 1 233 ? 37.764 32.419 36.591 1.00 17.98 233 LEU D N 1
ATOM 10697 C CA . LEU D 1 233 ? 37.515 32.473 35.138 1.00 16.64 233 LEU D CA 1
ATOM 10698 C C . LEU D 1 233 ? 36.388 31.482 34.843 1.00 20.94 233 LEU D C 1
ATOM 10699 O O . LEU D 1 233 ? 36.183 30.564 35.674 1.00 21.07 233 LEU D O 1
ATOM 10704 N N . ASP D 1 234 ? 35.696 31.674 33.725 1.00 21.22 234 ASP D N 1
ATOM 10705 C CA . ASP D 1 234 ? 34.772 30.672 33.146 1.00 30.19 234 ASP D CA 1
ATOM 10706 C C . ASP D 1 234 ? 35.308 30.354 31.754 1.00 24.00 234 ASP D C 1
ATOM 10707 O O . ASP D 1 234 ? 34.986 31.098 30.795 1.00 19.99 234 ASP D O 1
ATOM 10712 N N . SER D 1 235 ? 36.131 29.312 31.691 1.00 22.25 235 SER D N 1
ATOM 10713 C CA . SER D 1 235 ? 36.963 28.930 30.524 1.00 27.04 235 SER D CA 1
ATOM 10714 C C . SER D 1 235 ? 36.076 28.592 29.324 1.00 44.04 235 SER D C 1
ATOM 10715 O O . SER D 1 235 ? 36.578 28.643 28.178 1.00 38.96 235 SER D O 1
ATOM 10718 N N . SER D 1 236 ? 34.809 28.259 29.579 1.00 34.15 236 SER D N 1
ATOM 10719 C CA . SER D 1 236 ? 33.820 27.890 28.536 1.00 62.87 236 SER D CA 1
ATOM 10720 C C . SER D 1 236 ? 33.294 29.162 27.853 1.00 35.24 236 SER D C 1
ATOM 10721 O O . SER D 1 236 ? 33.017 29.088 26.658 1.00 28.89 236 SER D O 1
ATOM 10724 N N . GLU D 1 237 ? 33.233 30.299 28.559 1.00 26.36 237 GLU D N 1
ATOM 10725 C CA . GLU D 1 237 ? 32.766 31.607 28.015 1.00 29.19 237 GLU D CA 1
ATOM 10726 C C . GLU D 1 237 ? 33.960 32.380 27.440 1.00 31.50 237 GLU D C 1
ATOM 10727 O O . GLU D 1 237 ? 33.905 32.813 26.276 1.00 34.07 237 GLU D O 1
ATOM 10733 N N . ILE D 1 238 ? 34.969 32.626 28.279 1.00 24.41 238 ILE D N 1
ATOM 10734 C CA . ILE D 1 238 ? 36.136 33.501 27.968 1.00 31.27 238 ILE D CA 1
ATOM 10735 C C . ILE D 1 238 ? 37.364 32.817 28.563 1.00 19.62 238 ILE D C 1
ATOM 10736 O O . ILE D 1 238 ? 37.540 32.819 29.790 1.00 24.06 238 ILE D O 1
ATOM 10741 N N . SER D 1 239 ? 38.179 32.244 27.696 1.00 23.72 239 SER D N 1
ATOM 10742 C CA . SER D 1 239 ? 39.416 31.536 28.082 1.00 16.26 239 SER D CA 1
ATOM 10743 C C . SER D 1 239 ? 40.515 32.552 28.389 1.00 28.22 239 SER D C 1
ATOM 10744 O O . SER D 1 239 ? 40.469 33.697 27.870 1.00 17.68 239 SER D O 1
ATOM 10747 N N . LEU D 1 240 ? 41.515 32.126 29.151 1.00 18.21 240 LEU D N 1
ATOM 10748 C CA . LEU D 1 240 ? 42.623 33.029 29.555 1.00 18.75 240 LEU D CA 1
ATOM 10749 C C . LEU D 1 240 ? 43.417 33.549 28.334 1.00 13.38 240 LEU D C 1
ATOM 10750 O O . LEU D 1 240 ? 44.224 34.463 28.549 1.00 15.65 240 LEU D O 1
ATOM 10755 N N . THR D 1 241 ? 43.203 33.037 27.122 1.00 13.36 241 THR D N 1
ATOM 10756 C CA . THR D 1 241 ? 43.805 33.611 25.883 1.00 12.87 241 THR D CA 1
ATOM 10757 C C . THR D 1 241 ? 42.739 34.110 24.880 1.00 10.92 241 THR D C 1
ATOM 10758 O O . THR D 1 241 ? 43.137 34.525 23.823 1.00 15.46 241 THR D O 1
ATOM 10762 N N . ASP D 1 242 ? 41.440 34.101 25.171 1.00 12.60 242 ASP D N 1
ATOM 10763 C CA . ASP D 1 242 ? 40.393 34.692 24.285 1.00 20.13 242 ASP D CA 1
ATOM 10764 C C . ASP D 1 242 ? 40.491 36.227 24.281 1.00 9.55 242 ASP D C 1
ATOM 10765 O O . ASP D 1 242 ? 40.044 36.896 23.296 1.00 16.00 242 ASP D O 1
ATOM 10770 N N . VAL D 1 243 ? 41.023 36.761 25.386 1.00 14.14 243 VAL D N 1
ATOM 10771 C CA . VAL D 1 243 ? 41.208 38.211 25.656 1.00 18.39 243 VAL D CA 1
ATOM 10772 C C . VAL D 1 243 ? 42.596 38.448 26.282 1.00 10.14 243 VAL D C 1
ATOM 10773 O O . VAL D 1 243 ? 43.202 37.492 26.784 1.00 15.83 243 VAL D O 1
ATOM 10777 N N . SER D 1 244 ? 43.039 39.709 26.331 1.00 15.00 244 SER D N 1
ATOM 10778 C CA . SER D 1 244 ? 44.309 40.148 26.953 1.00 13.28 244 SER D CA 1
ATOM 10779 C C . SER D 1 244 ? 44.107 40.581 28.411 1.00 18.19 244 SER D C 1
ATOM 10780 O O . SER D 1 244 ? 45.097 40.803 29.045 1.00 15.78 244 SER D O 1
ATOM 10783 N N . HIS D 1 245 ? 42.879 40.676 28.934 1.00 11.77 245 HIS D N 1
ATOM 10784 C CA . HIS D 1 245 ? 42.596 41.335 30.236 1.00 11.74 245 HIS D CA 1
ATOM 10785 C C . HIS D 1 245 ? 43.126 40.477 31.385 1.00 9.74 245 HIS D C 1
ATOM 10786 O O . HIS D 1 245 ? 43.579 41.050 32.384 1.00 14.89 245 HIS D O 1
ATOM 10793 N N . TYR D 1 246 ? 43.084 39.153 31.254 1.00 10.90 246 TYR D N 1
ATOM 10794 C CA . TYR D 1 246 ? 43.490 38.264 32.379 1.00 13.93 246 TYR D CA 1
ATOM 10795 C C . TYR D 1 246 ? 45.019 38.404 32.582 1.00 5.93 246 TYR D C 1
ATOM 10796 O O . TYR D 1 246 ? 45.433 38.603 33.722 1.00 13.94 246 TYR D O 1
ATOM 10805 N N . PHE D 1 247 ? 45.881 38.279 31.568 1.00 14.09 247 PHE D N 1
ATOM 10806 C CA . PHE D 1 247 ? 47.353 38.476 31.750 1.00 10.98 247 PHE D CA 1
ATOM 10807 C C . PHE D 1 247 ? 47.658 39.941 32.098 1.00 8.05 247 PHE D C 1
ATOM 10808 O O . PHE D 1 247 ? 48.624 40.218 32.883 1.00 10.29 247 PHE D O 1
ATOM 10816 N N . ASP D 1 248 ? 46.906 40.895 31.553 1.00 13.36 248 ASP D N 1
ATOM 10817 C CA . ASP D 1 248 ? 47.063 42.327 31.952 1.00 10.71 248 ASP D CA 1
ATOM 10818 C C . ASP D 1 248 ? 47.047 42.467 33.497 1.00 10.27 248 ASP D C 1
ATOM 10819 O O . ASP D 1 248 ? 47.816 43.287 34.030 1.00 14.85 248 ASP D O 1
ATOM 10824 N N . SER D 1 249 ? 46.148 41.745 34.195 1.00 9.42 249 SER D N 1
ATOM 10825 C CA . SER D 1 249 ? 45.890 41.893 35.651 1.00 16.50 249 SER D CA 1
ATOM 10826 C C . SER D 1 249 ? 46.746 40.915 36.474 1.00 7.93 249 SER D C 1
ATOM 10827 O O . SER D 1 249 ? 46.662 40.970 37.726 1.00 15.87 249 SER D O 1
ATOM 10830 N N . ASP D 1 250 ? 47.607 40.134 35.809 1.00 12.91 250 ASP D N 1
ATOM 10831 C CA . ASP D 1 250 ? 48.415 39.080 36.478 1.00 10.55 250 ASP D CA 1
ATOM 10832 C C . ASP D 1 250 ? 49.639 39.718 37.125 1.00 14.02 250 ASP D C 1
ATOM 10833 O O . ASP D 1 250 ? 50.426 40.301 36.388 1.00 14.09 250 ASP D O 1
ATOM 10838 N N . PRO D 1 251 ? 49.823 39.657 38.471 1.00 11.85 251 PRO D N 1
ATOM 10839 C CA . PRO D 1 251 ? 51.038 40.218 39.074 1.00 10.49 251 PRO D CA 1
ATOM 10840 C C . PRO D 1 251 ? 52.119 39.179 39.408 1.00 12.23 251 PRO D C 1
ATOM 10841 O O . PRO D 1 251 ? 53.014 39.452 40.224 1.00 12.72 251 PRO D O 1
ATOM 10845 N N . THR D 1 252 ? 52.026 37.959 38.864 1.00 12.88 252 THR D N 1
ATOM 10846 C CA . THR D 1 252 ? 52.864 36.826 39.332 1.00 13.20 252 THR D CA 1
ATOM 10847 C C . THR D 1 252 ? 54.362 37.197 39.295 1.00 7.47 252 THR D C 1
ATOM 10848 O O . THR D 1 252 ? 55.011 37.137 40.342 1.00 13.46 252 THR D O 1
ATOM 10852 N N . LYS D 1 253 ? 54.940 37.453 38.113 1.00 10.83 253 LYS D N 1
ATOM 10853 C CA . LYS D 1 253 ? 56.379 37.842 38.006 1.00 10.87 253 LYS D CA 1
ATOM 10854 C C . LYS D 1 253 ? 56.616 39.193 38.697 1.00 17.25 253 LYS D C 1
ATOM 10855 O O . LYS D 1 253 ? 57.712 39.409 39.226 1.00 14.05 253 LYS D O 1
ATOM 10861 N N . LEU D 1 254 ? 55.633 40.098 38.651 1.00 15.65 254 LEU D N 1
ATOM 10862 C CA . LEU D 1 254 ? 55.739 41.433 39.292 1.00 13.91 254 LEU D CA 1
ATOM 10863 C C . LEU D 1 254 ? 56.154 41.237 40.748 1.00 12.63 254 LEU D C 1
ATOM 10864 O O . LEU D 1 254 ? 57.000 41.963 41.233 1.00 14.50 254 LEU D O 1
ATOM 10869 N N . VAL D 1 255 ? 55.510 40.303 41.444 1.00 14.03 255 VAL D N 1
ATOM 10870 C CA . VAL D 1 255 ? 55.760 40.092 42.899 1.00 17.42 255 VAL D CA 1
ATOM 10871 C C . VAL D 1 255 ? 57.190 39.550 43.090 1.00 13.30 255 VAL D C 1
ATOM 10872 O O . VAL D 1 255 ? 57.894 40.060 43.949 1.00 13.63 255 VAL D O 1
ATOM 10876 N N . ALA D 1 256 ? 57.603 38.560 42.284 1.00 12.80 256 ALA D N 1
ATOM 10877 C CA . ALA D 1 256 ? 58.985 38.015 42.266 1.00 15.80 256 ALA D CA 1
ATOM 10878 C C . ALA D 1 256 ? 59.986 39.167 42.167 1.00 17.95 256 ALA D C 1
ATOM 10879 O O . ALA D 1 256 ? 60.908 39.209 42.980 1.00 18.29 256 ALA D O 1
ATOM 10881 N N . ALA D 1 257 ? 59.771 40.120 41.262 1.00 12.71 257 ALA D N 1
ATOM 10882 C CA . ALA D 1 257 ? 60.723 41.239 41.006 1.00 17.78 257 ALA D CA 1
ATOM 10883 C C . ALA D 1 257 ? 60.825 42.143 42.230 1.00 13.43 257 ALA D C 1
ATOM 10884 O O . ALA D 1 257 ? 61.930 42.576 42.550 1.00 21.20 257 ALA D O 1
ATOM 10886 N N . LEU D 1 258 ? 59.716 42.383 42.922 1.00 14.90 258 LEU D N 1
ATOM 10887 C CA . LEU D 1 258 ? 59.676 43.262 44.104 1.00 17.47 258 LEU D CA 1
ATOM 10888 C C . LEU D 1 258 ? 60.335 42.620 45.314 1.00 17.36 258 LEU D C 1
ATOM 10889 O O . LEU D 1 258 ? 60.807 43.383 46.151 1.00 17.42 258 LEU D O 1
ATOM 10894 N N . ARG D 1 259 ? 60.214 41.307 45.474 1.00 14.91 259 ARG D N 1
ATOM 10895 C CA . ARG D 1 259 ? 60.638 40.600 46.710 1.00 17.67 259 ARG D CA 1
ATOM 10896 C C . ARG D 1 259 ? 62.177 40.549 46.771 1.00 14.26 259 ARG D C 1
ATOM 10897 O O . ARG D 1 259 ? 62.813 40.233 45.731 1.00 23.68 259 ARG D O 1
ATOM 10905 N N . GLY D 1 260 ? 62.756 40.776 47.954 1.00 32.66 260 GLY D N 1
ATOM 10906 C CA . GLY D 1 260 ? 64.211 40.634 48.184 1.00 35.38 260 GLY D CA 1
ATOM 10907 C C . GLY D 1 260 ? 64.733 39.249 47.819 1.00 25.25 260 GLY D C 1
ATOM 10908 O O . GLY D 1 260 ? 65.838 39.160 47.252 1.00 31.96 260 GLY D O 1
ATOM 10909 N N . ASP D 1 261 ? 63.940 38.204 48.082 1.00 35.44 261 ASP D N 1
ATOM 10910 C CA . ASP D 1 261 ? 64.328 36.783 47.864 1.00 30.65 261 ASP D CA 1
ATOM 10911 C C . ASP D 1 261 ? 64.028 36.345 46.426 1.00 21.61 261 ASP D C 1
ATOM 10912 O O . ASP D 1 261 ? 64.379 35.193 46.093 1.00 25.68 261 ASP D O 1
ATOM 10917 N N . GLY D 1 262 ? 63.398 37.218 45.625 1.00 22.12 262 GLY D N 1
ATOM 10918 C CA . GLY D 1 262 ? 62.994 36.997 44.220 1.00 20.96 262 GLY D CA 1
ATOM 10919 C C . GLY D 1 262 ? 62.017 35.839 44.051 1.00 27.79 262 GLY D C 1
ATOM 10920 O O . GLY D 1 262 ? 61.879 35.344 42.930 1.00 18.02 262 GLY D O 1
ATOM 10921 N N . LYS D 1 263 ? 61.310 35.454 45.113 1.00 17.68 263 LYS D N 1
ATOM 10922 C CA . LYS D 1 263 ? 60.477 34.240 45.139 1.00 16.78 263 LYS D CA 1
ATOM 10923 C C . LYS D 1 263 ? 59.211 34.524 44.362 1.00 17.54 263 LYS D C 1
ATOM 10924 O O . LYS D 1 263 ? 58.469 35.433 44.760 1.00 18.34 263 LYS D O 1
ATOM 10930 N N . GLN D 1 264 ? 59.009 33.788 43.280 1.00 16.32 264 GLN D N 1
ATOM 10931 C CA . GLN D 1 264 ? 57.782 33.896 42.452 1.00 20.98 264 GLN D CA 1
ATOM 10932 C C . GLN D 1 264 ? 56.628 33.180 43.140 1.00 15.49 264 GLN D C 1
ATOM 10933 O O . GLN D 1 264 ? 56.722 31.981 43.447 1.00 17.78 264 GLN D O 1
ATOM 10939 N N . PRO D 1 265 ? 55.470 33.866 43.325 1.00 18.43 265 PRO D N 1
ATOM 10940 C CA . PRO D 1 265 ? 54.329 33.263 44.001 1.00 16.67 265 PRO D CA 1
ATOM 10941 C C . PRO D 1 265 ? 53.768 32.113 43.156 1.00 14.97 265 PRO D C 1
ATOM 10942 O O . PRO D 1 265 ? 53.944 32.080 41.952 1.00 13.33 265 PRO D O 1
ATOM 10946 N N . LYS D 1 266 ? 53.101 31.172 43.815 1.00 17.98 266 LYS D N 1
ATOM 10947 C CA . LYS D 1 266 ? 52.377 30.109 43.100 1.00 12.03 266 LYS D CA 1
ATOM 10948 C C . LYS D 1 266 ? 51.141 30.759 42.506 1.00 23.70 266 LYS D C 1
ATOM 10949 O O . LYS D 1 266 ? 50.542 31.589 43.195 1.00 17.58 266 LYS D O 1
ATOM 10955 N N . ALA D 1 267 ? 50.787 30.379 41.283 1.00 17.74 267 ALA D N 1
ATOM 10956 C CA . ALA D 1 267 ? 49.673 30.966 40.517 1.00 15.22 267 ALA D CA 1
ATOM 10957 C C . ALA D 1 267 ? 48.597 29.906 40.343 1.00 20.00 267 ALA D C 1
ATOM 10958 O O . ALA D 1 267 ? 48.972 28.798 39.946 1.00 20.26 267 ALA D O 1
ATOM 10960 N N . TYR D 1 268 ? 47.326 30.233 40.610 1.00 12.10 268 TYR D N 1
ATOM 10961 C CA . TYR D 1 268 ? 46.186 29.315 40.413 1.00 18.38 268 TYR D CA 1
ATOM 10962 C C . TYR D 1 268 ? 45.087 30.048 39.676 1.00 16.26 268 TYR D C 1
ATOM 10963 O O . TYR D 1 268 ? 45.031 31.271 39.734 1.00 10.59 268 TYR D O 1
ATOM 10972 N N . ILE D 1 269 ? 44.248 29.290 39.000 1.00 18.45 269 ILE D N 1
ATOM 10973 C CA . ILE D 1 269 ? 43.010 29.777 38.344 1.00 22.12 269 ILE D CA 1
ATOM 10974 C C . ILE D 1 269 ? 41.876 28.862 38.784 1.00 24.56 269 ILE D C 1
ATOM 10975 O O . ILE D 1 269 ? 41.992 27.647 38.560 1.00 22.50 269 ILE D O 1
ATOM 10980 N N . ALA D 1 270 ? 40.819 29.432 39.339 1.00 18.05 270 ALA D N 1
ATOM 10981 C CA . ALA D 1 270 ? 39.544 28.703 39.515 1.00 15.70 270 ALA D CA 1
ATOM 10982 C C . ALA D 1 270 ? 38.752 28.763 38.202 1.00 27.30 270 ALA D C 1
ATOM 10983 O O . ALA D 1 270 ? 38.426 29.880 37.738 1.00 22.08 270 ALA D O 1
ATOM 10985 N N . ASP D 1 271 ? 38.454 27.607 37.592 1.00 18.87 271 ASP D N 1
ATOM 10986 C CA . ASP D 1 271 ? 37.637 27.558 36.351 1.00 23.81 271 ASP D CA 1
ATOM 10987 C C . ASP D 1 271 ? 36.192 27.224 36.738 1.00 28.94 271 ASP D C 1
ATOM 10988 O O . ASP D 1 271 ? 35.960 26.104 37.253 1.00 31.63 271 ASP D O 1
ATOM 10993 N N . THR D 1 272 ? 35.274 28.174 36.533 1.00 26.05 272 THR D N 1
ATOM 10994 C CA . THR D 1 272 ? 33.857 28.101 36.976 1.00 86.99 272 THR D CA 1
ATOM 10995 C C . THR D 1 272 ? 32.956 27.690 35.807 1.00 26.08 272 THR D C 1
ATOM 10996 O O . THR D 1 272 ? 31.867 28.280 35.686 1.00 42.62 272 THR D O 1
ATOM 11000 N N . THR D 1 273 ? 33.378 26.722 34.989 1.00 46.42 273 THR D N 1
ATOM 11001 C CA . THR D 1 273 ? 32.601 26.239 33.816 1.00 44.28 273 THR D CA 1
ATOM 11002 C C . THR D 1 273 ? 31.316 25.551 34.300 1.00 47.94 273 THR D C 1
ATOM 11003 O O . THR D 1 273 ? 31.305 25.108 35.470 1.00 43.76 273 THR D O 1
ATOM 11007 N N . GLN D 1 278 ? 36.787 24.281 39.475 1.00 25.15 278 GLN D N 1
ATOM 11008 C CA . GLN D 1 278 ? 38.013 23.513 39.822 1.00 31.96 278 GLN D CA 1
ATOM 11009 C C . GLN D 1 278 ? 39.230 24.438 39.831 1.00 25.19 278 GLN D C 1
ATOM 11010 O O . GLN D 1 278 ? 39.387 25.230 38.827 1.00 19.38 278 GLN D O 1
ATOM 11016 N N . VAL D 1 279 ? 40.030 24.313 40.907 1.00 19.21 279 VAL D N 1
ATOM 11017 C CA . VAL D 1 279 ? 41.301 25.050 41.123 1.00 18.75 279 VAL D CA 1
ATOM 11018 C C . VAL D 1 279 ? 42.446 24.300 40.440 1.00 32.80 279 VAL D C 1
ATOM 11019 O O . VAL D 1 279 ? 42.741 23.160 40.875 1.00 32.65 279 VAL D O 1
ATOM 11023 N N . ARG D 1 280 ? 43.120 24.937 39.472 1.00 14.70 280 ARG D N 1
ATOM 11024 C CA . ARG D 1 280 ? 44.332 24.387 38.807 1.00 29.03 280 ARG D CA 1
ATOM 11025 C C . ARG D 1 280 ? 45.439 25.424 38.952 1.00 35.86 280 ARG D C 1
ATOM 11026 O O . ARG D 1 280 ? 45.086 26.599 39.164 1.00 23.61 280 ARG D O 1
ATOM 11034 N N . THR D 1 281 ? 46.704 25.007 38.840 1.00 15.46 281 THR D N 1
ATOM 11035 C CA . THR D 1 281 ? 47.854 25.932 38.656 1.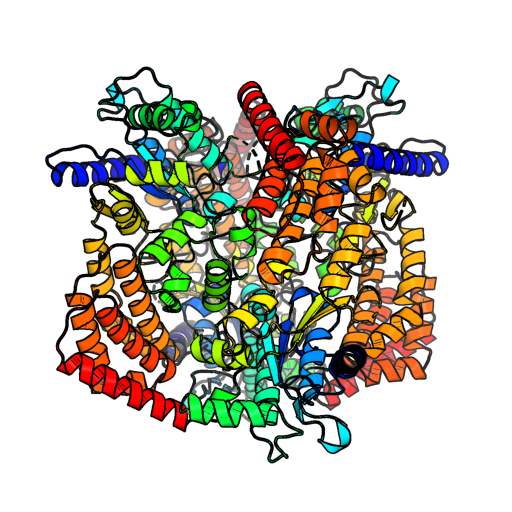00 22.72 281 THR D CA 1
ATOM 11036 C C . THR D 1 281 ? 47.631 26.748 37.375 1.00 18.85 281 THR D C 1
ATOM 11037 O O . THR D 1 281 ? 46.901 26.296 36.451 1.00 14.93 281 THR D O 1
ATOM 11041 N N . LEU D 1 282 ? 48.218 27.934 37.308 1.00 16.45 282 LEU D N 1
ATOM 11042 C CA . LEU D 1 282 ? 48.175 28.745 36.066 1.00 23.73 282 LEU D CA 1
ATOM 11043 C C . LEU D 1 282 ? 48.819 27.948 34.919 1.00 15.92 282 LEU D C 1
ATOM 11044 O O . LEU D 1 282 ? 48.235 27.928 33.791 1.00 15.82 282 LEU D O 1
ATOM 11049 N N . SER D 1 283 ? 49.979 27.335 35.144 1.00 23.94 283 SER D N 1
ATOM 11050 C CA . SER D 1 283 ? 50.653 26.474 34.132 1.00 31.87 283 SER D CA 1
ATOM 11051 C C . SER D 1 283 ? 49.683 25.406 33.584 1.00 35.90 283 SER D C 1
ATOM 11052 O O . SER D 1 283 ? 49.578 25.253 32.342 1.00 18.39 283 SER D O 1
ATOM 11055 N N . GLU D 1 284 ? 49.015 24.653 34.460 1.00 19.84 284 GLU D N 1
ATOM 11056 C CA . GLU D 1 284 ? 48.046 23.602 34.039 1.00 20.43 284 GLU D CA 1
ATOM 11057 C C . GLU D 1 284 ? 46.958 24.255 33.179 1.00 30.46 284 GLU D C 1
ATOM 11058 O O . GLU D 1 284 ? 46.621 23.698 32.130 1.00 22.03 284 GLU D O 1
ATOM 11064 N N . THR D 1 285 ? 46.477 25.435 33.582 1.00 18.81 285 THR D N 1
ATOM 11065 C CA . THR D 1 285 ? 45.359 26.159 32.922 1.00 19.80 285 THR D CA 1
ATOM 11066 C C . THR D 1 285 ? 45.805 26.581 31.519 1.00 17.53 285 THR D C 1
ATOM 11067 O O . THR D 1 285 ? 45.014 26.416 30.572 1.00 19.55 285 THR D O 1
ATOM 11071 N N . VAL D 1 286 ? 47.027 27.089 31.401 1.00 13.93 286 VAL D N 1
ATOM 11072 C CA . VAL D 1 286 ? 47.606 27.505 30.096 1.00 14.01 286 VAL D CA 1
ATOM 11073 C C . VAL D 1 286 ? 47.750 26.278 29.184 1.00 29.04 286 VAL D C 1
ATOM 11074 O O . VAL D 1 286 ? 47.312 26.350 28.033 1.00 17.41 286 VAL D O 1
ATOM 11078 N N . ARG D 1 287 ? 48.336 25.186 29.678 1.00 18.01 287 ARG D N 1
ATOM 11079 C CA . ARG D 1 287 ? 48.492 23.913 28.912 1.00 21.05 287 ARG D CA 1
ATOM 11080 C C . ARG D 1 287 ? 47.144 23.459 28.342 1.00 19.97 287 ARG D C 1
ATOM 11081 O O . ARG D 1 287 ? 47.044 23.240 27.109 1.00 17.67 287 ARG D O 1
ATOM 11089 N N . LEU D 1 288 ? 46.126 23.293 29.189 1.00 18.79 288 LEU D N 1
ATOM 11090 C CA . LEU D 1 288 ? 44.770 22.888 28.719 1.00 22.43 288 LEU D CA 1
ATOM 11091 C C . LEU D 1 288 ? 44.313 23.849 27.620 1.00 20.05 288 LEU D C 1
ATOM 11092 O O . LEU D 1 288 ? 43.919 23.380 26.567 1.00 20.51 288 LEU D O 1
ATOM 11097 N N . ASP D 1 289 ? 44.333 25.165 27.873 1.00 17.90 289 ASP D N 1
ATOM 11098 C CA . ASP D 1 289 ? 43.849 26.161 26.884 1.00 21.42 289 ASP D CA 1
ATOM 11099 C C . ASP D 1 289 ? 44.612 25.978 25.554 1.00 15.09 289 ASP D C 1
ATOM 11100 O O . ASP D 1 289 ? 43.993 26.127 24.467 1.00 19.64 289 ASP D O 1
ATOM 11105 N N . SER D 1 290 ? 45.908 25.701 25.604 1.00 17.08 290 SER D N 1
ATOM 11106 C CA . SER D 1 290 ? 46.754 25.592 24.392 1.00 11.82 290 SER D CA 1
ATOM 11107 C C . SER D 1 290 ? 46.280 24.368 23.598 1.00 17.97 290 SER D C 1
ATOM 11108 O O . SER D 1 290 ? 46.051 24.497 22.377 1.00 14.71 290 SER D O 1
ATOM 11111 N N . ARG D 1 291 ? 46.028 23.264 24.313 1.00 22.50 291 ARG D N 1
ATOM 11112 C CA . ARG D 1 291 ? 45.501 21.993 23.725 1.00 20.34 291 ARG D CA 1
ATOM 11113 C C . ARG D 1 291 ? 44.055 22.175 23.235 1.00 12.59 291 ARG D C 1
ATOM 11114 O O . ARG D 1 291 ? 43.630 21.430 22.300 1.00 27.29 291 ARG D O 1
ATOM 11122 N N . THR D 1 292 ? 43.279 23.096 23.807 1.00 22.97 292 THR D N 1
ATOM 11123 C CA . THR D 1 292 ? 41.851 23.308 23.468 1.00 16.34 292 THR D CA 1
ATOM 11124 C C . THR D 1 292 ? 41.693 24.306 22.310 1.00 16.13 292 THR D C 1
ATOM 11125 O O . THR D 1 292 ? 40.697 24.170 21.549 1.00 24.75 292 THR D O 1
ATOM 11129 N N . LYS D 1 293 ? 42.555 25.329 22.233 1.00 15.31 293 LYS D N 1
ATOM 11130 C CA . LYS D 1 293 ? 42.420 26.485 21.303 1.00 17.91 293 LYS D CA 1
ATOM 11131 C C . LYS D 1 293 ? 43.575 26.487 20.272 1.00 25.69 293 LYS D C 1
ATOM 11132 O O . LYS D 1 293 ? 43.419 25.888 19.210 1.00 16.99 293 LYS D O 1
ATOM 11138 N N . LEU D 1 294 ? 44.669 27.186 20.531 1.00 17.75 294 LEU D N 1
ATOM 11139 C CA . LEU D 1 294 ? 45.735 27.518 19.541 1.00 14.70 294 LEU D CA 1
ATOM 11140 C C . LEU D 1 294 ? 46.222 26.278 18.775 1.00 29.17 294 LEU D C 1
ATOM 11141 O O . LEU D 1 294 ? 46.439 26.409 17.567 1.00 16.88 294 LEU D O 1
ATOM 11146 N N . LEU D 1 295 ? 46.446 25.155 19.469 1.00 18.65 295 LEU D N 1
ATOM 11147 C CA . LEU D 1 295 ? 47.135 23.945 18.922 1.00 29.33 295 LEU D CA 1
ATOM 11148 C C . LEU D 1 295 ? 46.111 22.913 18.473 1.00 36.79 295 LEU D C 1
ATOM 11149 O O . LEU D 1 295 ? 46.538 21.886 17.946 1.00 23.78 295 LEU D O 1
ATOM 11154 N N . ASN D 1 296 ? 44.839 23.177 18.745 1.00 20.37 296 ASN D N 1
ATOM 11155 C CA . ASN D 1 296 ? 43.678 22.316 18.397 1.00 30.50 296 ASN D CA 1
ATOM 11156 C C . ASN D 1 296 ? 43.279 22.511 16.935 1.00 33.80 296 ASN D C 1
ATOM 11157 O O . ASN D 1 296 ? 42.671 23.520 16.602 1.00 16.97 296 ASN D O 1
ATOM 11162 N N . PRO D 1 297 ? 43.542 21.551 16.012 1.00 25.41 297 PRO D N 1
ATOM 11163 C CA . PRO D 1 297 ? 43.090 21.688 14.627 1.00 13.03 297 PRO D CA 1
ATOM 11164 C C . PRO D 1 297 ? 41.626 22.108 14.441 1.00 17.38 297 PRO D C 1
ATOM 11165 O O . PRO D 1 297 ? 41.373 22.893 13.555 1.00 23.30 297 PRO D O 1
ATOM 11169 N N . LYS D 1 298 ? 40.705 21.584 15.253 1.00 20.03 298 LYS D N 1
ATOM 11170 C CA . LYS D 1 298 ? 39.266 21.950 15.182 1.00 23.04 298 LYS D CA 1
ATOM 11171 C C . LYS D 1 298 ? 39.127 23.446 15.455 1.00 15.65 298 LYS D C 1
ATOM 11172 O O . LYS D 1 298 ? 38.326 24.084 14.778 1.00 17.22 298 LYS D O 1
ATOM 11178 N N . TRP D 1 299 ? 39.911 23.978 16.394 1.00 18.32 299 TRP D N 1
ATOM 11179 C CA . TRP D 1 299 ? 39.903 25.446 16.650 1.00 18.28 299 TRP D CA 1
ATOM 11180 C C . TRP D 1 299 ? 40.517 26.202 15.460 1.00 12.50 299 TRP D C 1
ATOM 11181 O O . TRP D 1 299 ? 39.828 27.100 14.911 1.00 14.99 299 TRP D O 1
ATOM 11192 N N . TYR D 1 300 ? 41.780 25.945 15.091 1.00 21.13 300 TYR D N 1
ATOM 11193 C CA . TYR D 1 300 ? 42.448 26.795 14.066 1.00 19.05 300 TYR D CA 1
ATOM 11194 C C . TYR D 1 300 ? 41.779 26.574 12.706 1.00 19.15 300 TYR D C 1
ATOM 11195 O O . TYR D 1 300 ? 41.724 27.535 11.924 1.00 18.85 300 TYR D O 1
ATOM 11204 N N . GLU D 1 301 ? 41.248 25.383 12.446 1.00 23.18 301 GLU D N 1
ATOM 11205 C CA . GLU D 1 301 ? 40.541 25.111 11.164 1.00 15.44 301 GLU D CA 1
ATOM 11206 C C . GLU D 1 301 ? 39.216 25.874 11.132 1.00 22.00 301 GLU D C 1
ATOM 11207 O O . GLU D 1 301 ? 38.912 26.481 10.083 1.00 19.94 301 GLU D O 1
ATOM 11213 N N . GLY D 1 302 ? 38.463 25.844 12.233 1.00 21.59 302 GLY D N 1
ATOM 11214 C CA . GLY D 1 302 ? 37.262 26.686 12.395 1.00 19.08 302 GLY D CA 1
ATOM 11215 C C . GLY D 1 302 ? 37.573 28.147 12.138 1.00 26.72 302 GLY D C 1
ATOM 11216 O O . GLY D 1 302 ? 36.733 28.834 11.490 1.00 21.44 302 GLY D O 1
ATOM 11217 N N . MET D 1 303 ? 38.724 28.635 12.616 1.00 22.53 303 MET D N 1
ATOM 11218 C CA . MET D 1 303 ? 39.121 30.046 12.354 1.00 14.66 303 MET D CA 1
ATOM 11219 C C . MET D 1 303 ? 39.410 30.183 10.853 1.00 13.89 303 MET D C 1
ATOM 11220 O O . MET D 1 303 ? 38.977 31.174 10.260 1.00 15.63 303 MET D O 1
ATOM 11225 N N . LEU D 1 304 ? 40.114 29.236 10.220 1.00 18.22 304 LEU D N 1
ATOM 11226 C CA . LEU D 1 304 ? 40.548 29.411 8.801 1.00 12.78 304 LEU D CA 1
ATOM 11227 C C . LEU D 1 304 ? 39.321 29.372 7.873 1.00 13.16 304 LEU D C 1
ATOM 11228 O O . LEU D 1 304 ? 39.361 30.083 6.850 1.00 16.08 304 LEU D O 1
ATOM 11233 N N . ALA D 1 305 ? 38.229 28.745 8.318 1.00 18.48 305 ALA D N 1
ATOM 11234 C CA . ALA D 1 305 ? 36.933 28.698 7.581 1.00 20.68 305 ALA D CA 1
ATOM 11235 C C . ALA D 1 305 ? 36.380 30.120 7.409 1.00 18.67 305 ALA D C 1
ATOM 11236 O O . ALA D 1 305 ? 35.749 30.375 6.351 1.00 21.86 305 ALA D O 1
ATOM 11238 N N . HIS D 1 306 ? 36.638 31.038 8.351 1.00 22.43 306 HIS D N 1
ATOM 11239 C CA . HIS D 1 306 ? 36.227 32.472 8.251 1.00 22.22 306 HIS D CA 1
ATOM 11240 C C . HIS D 1 306 ? 37.048 33.235 7.211 1.00 21.74 306 HIS D C 1
ATOM 11241 O O . HIS D 1 306 ? 36.634 34.343 6.788 1.00 24.15 306 HIS D O 1
ATOM 11248 N N . GLY D 1 307 ? 38.197 32.692 6.840 1.00 16.95 307 GLY D N 1
ATOM 11249 C CA . GLY D 1 307 ? 39.066 33.322 5.837 1.00 19.03 307 GLY D CA 1
ATOM 11250 C C . GLY D 1 307 ? 39.949 34.354 6.510 1.00 18.76 307 GLY D C 1
ATOM 11251 O O . GLY D 1 307 ? 40.560 34.011 7.528 1.00 18.26 307 GLY D O 1
ATOM 11252 N N . TYR D 1 308 ? 39.980 35.580 5.993 1.00 20.02 308 TYR D N 1
ATOM 11253 C CA . TYR D 1 308 ? 40.936 36.639 6.411 1.00 19.58 308 TYR D CA 1
ATOM 11254 C C . TYR D 1 308 ? 40.931 36.828 7.929 1.00 22.34 308 TYR D C 1
ATOM 11255 O O . TYR D 1 308 ? 42.017 36.968 8.516 1.00 25.30 308 TYR D O 1
ATOM 11264 N N . GLU D 1 309 ? 39.747 36.928 8.533 1.00 17.98 309 GLU D N 1
ATOM 11265 C CA . GLU D 1 309 ? 39.594 37.219 9.980 1.00 28.50 309 GLU D CA 1
ATOM 11266 C C . GLU D 1 309 ? 40.116 36.042 10.806 1.00 27.02 309 GLU D C 1
ATOM 11267 O O . GLU D 1 309 ? 40.572 36.262 11.960 1.00 22.15 309 GLU D O 1
ATOM 11273 N N . GLY D 1 310 ? 39.995 34.827 10.277 1.00 18.66 310 GLY D N 1
ATOM 11274 C CA . GLY D 1 310 ? 40.470 33.601 10.946 1.00 24.31 310 GLY D CA 1
ATOM 11275 C C . GLY D 1 310 ? 41.955 33.663 11.264 1.00 23.05 310 GLY D C 1
ATOM 11276 O O . GLY D 1 310 ? 42.345 33.247 12.368 1.00 27.68 310 GLY D O 1
ATOM 11277 N N . VAL D 1 311 ? 42.776 34.146 10.330 1.00 15.86 311 VAL D N 1
ATOM 11278 C CA . VAL D 1 311 ? 44.254 34.242 10.556 1.00 9.02 311 VAL D CA 1
ATOM 11279 C C . VAL D 1 311 ? 44.557 35.323 11.612 1.00 16.42 311 VAL D C 1
ATOM 11280 O O . VAL D 1 311 ? 45.419 35.079 12.490 1.00 19.36 311 VAL D O 1
ATOM 11284 N N . ARG D 1 312 ? 43.832 36.439 11.610 1.00 19.34 312 ARG D N 1
ATOM 11285 C CA . ARG D 1 312 ? 43.954 37.476 12.667 1.00 25.46 312 ARG D CA 1
ATOM 11286 C C . ARG D 1 312 ? 43.646 36.832 14.020 1.00 19.76 312 ARG D C 1
ATOM 11287 O O . ARG D 1 312 ? 44.386 37.130 14.951 1.00 18.62 312 ARG D O 1
ATOM 11295 N N . GLU D 1 313 ? 42.639 35.944 14.121 1.00 15.80 313 GLU D N 1
ATOM 11296 C CA . GLU D 1 313 ? 42.324 35.228 15.391 1.00 20.61 313 GLU D CA 1
ATOM 11297 C C . GLU D 1 313 ? 43.515 34.348 15.791 1.00 14.65 313 GLU D C 1
ATOM 11298 O O . GLU D 1 313 ? 43.885 34.379 16.947 1.00 13.96 313 GLU D O 1
ATOM 11304 N N . ILE D 1 314 ? 44.137 33.631 14.857 1.00 28.79 314 ILE D N 1
ATOM 11305 C CA . ILE D 1 314 ? 45.316 32.773 15.188 1.00 20.93 314 ILE D CA 1
ATOM 11306 C C . ILE D 1 314 ? 46.455 33.659 15.726 1.00 14.16 314 ILE D C 1
ATOM 11307 O O . ILE D 1 314 ? 47.063 33.325 16.801 1.00 18.33 314 ILE D O 1
ATOM 11312 N N . SER D 1 315 ? 46.713 34.770 15.048 1.00 17.62 315 SER D N 1
ATOM 11313 C CA . SER D 1 315 ? 47.795 35.724 15.400 1.00 14.58 315 SER D CA 1
ATOM 11314 C C . SER D 1 315 ? 47.531 36.281 16.805 1.00 16.79 315 SER D C 1
ATOM 11315 O O . SER D 1 315 ? 48.464 36.379 17.633 1.00 18.11 315 SER D O 1
ATOM 11318 N N . LYS D 1 316 ? 46.280 36.664 17.060 1.00 16.51 316 LYS D N 1
ATOM 11319 C CA . LYS D 1 316 ? 45.875 37.273 18.359 1.00 11.36 316 LYS D CA 1
ATOM 11320 C C . LYS D 1 316 ? 46.105 36.260 19.486 1.00 16.04 316 LYS D C 1
ATOM 11321 O O . LYS D 1 316 ? 46.550 36.639 20.602 1.00 12.79 316 LYS D O 1
ATOM 11327 N N . ARG D 1 317 ? 45.773 34.997 19.242 1.00 14.80 317 ARG D N 1
ATOM 11328 C CA . ARG D 1 317 ? 45.852 33.955 20.291 1.00 20.33 317 ARG D CA 1
ATOM 11329 C C . ARG D 1 317 ? 47.316 33.685 20.647 1.00 9.20 317 ARG D C 1
ATOM 11330 O O . ARG D 1 317 ? 47.627 33.403 21.813 1.00 15.10 317 ARG D O 1
ATOM 11338 N N . LEU D 1 318 ? 48.215 33.752 19.650 1.00 18.48 318 LEU D N 1
ATOM 11339 C CA . LEU D 1 318 ? 49.663 33.600 19.913 1.00 21.42 318 LEU D CA 1
ATOM 11340 C C . LEU D 1 318 ? 50.130 34.803 20.743 1.00 24.31 318 LEU D C 1
ATOM 11341 O O . LEU D 1 318 ? 50.806 34.598 21.714 1.00 15.13 318 LEU D O 1
ATOM 11346 N N . VAL D 1 319 ? 49.691 36.014 20.422 1.00 12.80 319 VAL D N 1
ATOM 11347 C CA . VAL D 1 319 ? 50.041 37.238 21.210 1.00 8.89 319 VAL D CA 1
ATOM 11348 C C . VAL D 1 319 ? 49.504 37.088 22.650 1.00 10.72 319 VAL D C 1
ATOM 11349 O O . VAL D 1 319 ? 50.261 37.343 23.625 1.00 14.18 319 VAL D O 1
ATOM 11353 N N . ASN D 1 320 ? 48.246 36.674 22.838 1.00 13.41 320 ASN D N 1
ATOM 11354 C CA . ASN D 1 320 ? 47.696 36.509 24.213 1.00 10.93 320 ASN D CA 1
ATOM 11355 C C . ASN D 1 320 ? 48.470 35.436 24.989 1.00 13.75 320 ASN D C 1
ATOM 11356 O O . ASN D 1 320 ? 48.763 35.629 26.194 1.00 16.28 320 ASN D O 1
ATOM 11361 N N . THR D 1 321 ? 48.922 34.384 24.317 1.00 10.41 321 THR D N 1
ATOM 11362 C CA . THR D 1 321 ? 49.806 33.373 24.959 1.00 11.02 321 THR D CA 1
ATOM 11363 C C . THR D 1 321 ? 51.102 34.043 25.429 1.00 16.04 321 THR D C 1
ATOM 11364 O O . THR D 1 321 ? 51.513 33.839 26.598 1.00 13.25 321 THR D O 1
ATOM 11368 N N . MET D 1 322 ? 51.720 34.844 24.571 1.00 13.28 322 MET D N 1
ATOM 11369 C CA . MET D 1 322 ? 52.997 35.533 24.872 1.00 7.12 322 MET D CA 1
ATOM 11370 C C . MET D 1 322 ? 52.797 36.420 26.111 1.00 8.77 322 MET D C 1
ATOM 11371 O O . MET D 1 322 ? 53.714 36.571 26.906 1.00 13.85 322 MET D O 1
ATOM 11376 N N . GLY D 1 323 ? 51.634 37.072 26.241 1.00 11.75 323 GLY D N 1
ATOM 11377 C CA . GLY D 1 323 ? 51.319 37.863 27.448 1.00 19.09 323 GLY D CA 1
ATOM 11378 C C . GLY D 1 323 ? 51.510 37.067 28.734 1.00 12.77 323 GLY D C 1
ATOM 11379 O O . GLY D 1 323 ? 52.093 37.596 29.676 1.00 15.49 323 GLY D O 1
ATOM 11380 N N . TRP D 1 324 ? 51.085 35.811 28.795 1.00 8.76 324 TRP D N 1
ATOM 11381 C CA . TRP D 1 324 ? 51.260 34.977 30.007 1.00 17.15 324 TRP D CA 1
ATOM 11382 C C . TRP D 1 324 ? 52.731 34.614 30.241 1.00 10.47 324 TRP D C 1
ATOM 11383 O O . TRP D 1 324 ? 53.078 34.421 31.389 1.00 12.41 324 TRP D O 1
ATOM 11394 N N . SER D 1 325 ? 53.551 34.459 29.205 1.00 12.95 325 SER D N 1
ATOM 11395 C CA . SER D 1 325 ? 55.026 34.361 29.347 1.00 9.42 325 SER D CA 1
ATOM 11396 C C . SER D 1 325 ? 55.551 35.610 30.039 1.00 15.32 325 SER D C 1
ATOM 11397 O O . SER D 1 325 ? 56.294 35.458 31.009 1.00 17.04 325 SER D O 1
ATOM 11400 N N . ALA D 1 326 ? 55.151 36.788 29.556 1.00 14.05 326 ALA D N 1
ATOM 11401 C CA . ALA D 1 326 ? 55.655 38.082 30.064 1.00 21.21 326 ALA D CA 1
ATOM 11402 C C . ALA D 1 326 ? 55.238 38.225 31.535 1.00 15.34 326 ALA D C 1
ATOM 11403 O O . ALA D 1 326 ? 56.093 38.675 32.325 1.00 15.19 326 ALA D O 1
ATOM 11405 N N . THR D 1 327 ? 53.977 37.944 31.886 1.00 14.16 327 THR D N 1
ATOM 11406 C CA . THR D 1 327 ? 53.406 38.286 33.228 1.00 11.03 327 THR D CA 1
ATOM 11407 C C . THR D 1 327 ? 53.670 37.149 34.228 1.00 12.40 327 THR D C 1
ATOM 11408 O O . THR D 1 327 ? 53.798 37.486 35.434 1.00 13.16 327 THR D O 1
ATOM 11412 N N . ALA D 1 328 ? 53.783 35.871 33.809 1.00 14.63 328 ALA D N 1
ATOM 11413 C CA . ALA D 1 328 ? 53.961 34.769 34.787 1.00 13.79 328 ALA D CA 1
ATOM 11414 C C . ALA D 1 328 ? 54.953 33.658 34.373 1.00 15.50 328 ALA D C 1
ATOM 11415 O O . ALA D 1 328 ? 55.304 32.824 35.256 1.00 19.71 328 ALA D O 1
ATOM 11417 N N . GLY D 1 329 ? 55.460 33.633 33.142 1.00 10.74 329 GLY D N 1
ATOM 11418 C CA . GLY D 1 329 ? 56.374 32.577 32.672 1.00 20.96 329 GLY D CA 1
ATOM 11419 C C . GLY D 1 329 ? 55.686 31.227 32.691 1.00 15.86 329 GLY D C 1
ATOM 11420 O O . GLY D 1 329 ? 56.391 30.214 32.826 1.00 20.77 329 GLY D O 1
ATOM 11421 N N . ALA D 1 330 ? 54.369 31.226 32.457 1.00 17.37 330 ALA D N 1
ATOM 11422 C CA . ALA D 1 330 ? 53.432 30.104 32.680 1.00 19.45 330 ALA D CA 1
ATOM 11423 C C . ALA D 1 330 ? 53.225 29.290 31.398 1.00 21.08 330 ALA D C 1
ATOM 11424 O O . ALA D 1 330 ? 52.520 28.251 31.457 1.00 20.17 330 ALA D O 1
ATOM 11426 N N . VAL D 1 331 ? 53.855 29.688 30.289 1.00 22.53 331 VAL D N 1
ATOM 11427 C CA . VAL D 1 331 ? 53.734 28.937 29.006 1.00 18.74 331 VAL D CA 1
ATOM 11428 C C . VAL D 1 331 ? 55.006 28.096 28.817 1.00 12.70 331 VAL D C 1
ATOM 11429 O O . VAL D 1 331 ? 56.075 28.679 28.599 1.00 20.77 331 VAL D O 1
ATOM 11433 N N . ASP D 1 332 ? 54.875 26.769 28.836 1.00 24.02 332 ASP D N 1
ATOM 11434 C CA . ASP D 1 332 ? 55.981 25.807 28.568 1.00 20.98 332 ASP D CA 1
ATOM 11435 C C . ASP D 1 332 ? 56.513 26.033 27.144 1.00 17.26 332 ASP D C 1
ATOM 11436 O O . ASP D 1 332 ? 55.691 26.325 26.237 1.00 19.38 332 ASP D O 1
ATOM 11441 N N . ASN D 1 333 ? 57.821 25.871 26.938 1.00 21.20 333 ASN D N 1
ATOM 11442 C CA . ASN D 1 333 ? 58.507 26.039 25.626 1.00 24.15 333 ASN D CA 1
ATOM 11443 C C . ASN D 1 333 ? 57.817 25.235 24.501 1.00 10.43 333 ASN D C 1
ATOM 11444 O O . ASN D 1 333 ? 57.800 25.682 23.327 1.00 15.75 333 ASN D O 1
ATOM 11449 N N . TRP D 1 334 ? 57.333 24.031 24.802 1.00 17.64 334 TRP D N 1
ATOM 11450 C CA . TRP D 1 334 ? 56.787 23.113 23.768 1.00 27.37 334 TRP D CA 1
ATOM 11451 C C . TRP D 1 334 ? 55.547 23.723 23.111 1.00 30.31 334 TRP D C 1
ATOM 11452 O O . TRP D 1 334 ? 55.248 23.307 21.976 1.00 32.86 334 TRP D O 1
ATOM 11463 N N . VAL D 1 335 ? 54.834 24.629 23.799 1.00 19.31 335 VAL D N 1
ATOM 11464 C CA . VAL D 1 335 ? 53.641 25.317 23.236 1.00 18.89 335 VAL D CA 1
ATOM 11465 C C . VAL D 1 335 ? 54.105 26.075 21.995 1.00 24.89 335 VAL D C 1
ATOM 11466 O O . VAL D 1 335 ? 53.527 25.871 20.934 1.00 20.37 335 VAL D O 1
ATOM 11470 N N . TYR D 1 336 ? 55.126 26.913 22.151 1.00 17.99 336 TYR D N 1
ATOM 11471 C CA . TYR D 1 336 ? 55.714 27.740 21.068 1.00 18.16 336 TYR D CA 1
ATOM 11472 C C . TYR D 1 336 ? 56.413 26.845 20.034 1.00 29.81 336 TYR D C 1
ATOM 11473 O O . TYR D 1 336 ? 56.327 27.140 18.822 1.00 20.66 336 TYR D O 1
ATOM 11482 N N . GLU D 1 337 ? 57.108 25.795 20.471 1.00 25.72 337 GLU D N 1
ATOM 11483 C CA . GLU D 1 337 ? 57.824 24.889 19.527 1.00 23.95 337 GLU D CA 1
ATOM 11484 C C . GLU D 1 337 ? 56.769 24.247 18.624 1.00 19.52 337 GLU D C 1
ATOM 11485 O O . GLU D 1 337 ? 56.982 24.217 17.395 1.00 26.46 337 GLU D O 1
ATOM 11491 N N . GLU D 1 338 ? 55.657 23.798 19.212 1.00 21.26 338 GLU D N 1
ATOM 11492 C CA . GLU D 1 338 ? 54.556 23.121 18.485 1.00 24.27 338 GLU D CA 1
ATOM 11493 C C . GLU D 1 338 ? 53.783 24.132 17.627 1.00 39.56 338 GLU D C 1
ATOM 11494 O O . GLU D 1 338 ? 53.460 23.779 16.494 1.00 24.97 338 GLU D O 1
ATOM 11500 N N . ALA D 1 339 ? 53.465 25.340 18.116 1.00 22.19 339 ALA D N 1
ATOM 11501 C CA . ALA D 1 339 ? 52.796 26.345 17.260 1.00 37.38 339 ALA D CA 1
ATOM 11502 C C . ALA D 1 339 ? 53.676 26.601 16.031 1.00 25.81 339 ALA D C 1
ATOM 11503 O O . ALA D 1 339 ? 53.144 26.666 14.935 1.00 22.91 339 ALA D O 1
ATOM 11505 N N . ASN D 1 340 ? 54.984 26.752 16.207 1.00 18.88 340 ASN D N 1
ATOM 11506 C CA . ASN D 1 340 ? 55.909 27.009 15.073 1.00 28.73 340 ASN D CA 1
ATOM 11507 C C . ASN D 1 340 ? 55.874 25.796 14.141 1.00 36.59 340 ASN D C 1
ATOM 11508 O O . ASN D 1 340 ? 55.877 26.020 12.948 1.00 21.09 340 ASN D O 1
ATOM 11513 N N . ALA D 1 341 ? 55.801 24.578 14.679 1.00 17.27 341 ALA D N 1
ATOM 11514 C CA . ALA D 1 341 ? 55.737 23.327 13.880 1.00 18.41 341 ALA D CA 1
ATOM 11515 C C . ALA D 1 341 ? 54.405 23.307 13.116 1.00 22.44 341 ALA D C 1
ATOM 11516 O O . ALA D 1 341 ? 54.384 22.976 11.925 1.00 23.29 341 ALA D O 1
ATOM 11518 N N . THR D 1 342 ? 53.314 23.664 13.771 1.00 21.87 342 THR D N 1
ATOM 11519 C CA . THR D 1 342 ? 51.956 23.574 13.179 1.00 27.20 342 THR D CA 1
ATOM 11520 C C . THR D 1 342 ? 51.758 24.622 12.083 1.00 16.06 342 THR D C 1
ATOM 11521 O O . THR D 1 342 ? 51.073 24.276 11.059 1.00 24.10 342 THR D O 1
ATOM 11525 N N . PHE D 1 343 ? 52.183 25.880 12.301 1.00 23.44 343 PHE D N 1
ATOM 11526 C CA . PHE D 1 343 ? 51.796 27.050 11.461 1.00 22.87 343 PHE D CA 1
ATOM 11527 C C . PHE D 1 343 ? 52.906 27.519 10.521 1.00 30.06 343 PHE D C 1
ATOM 11528 O O . PHE D 1 343 ? 52.595 28.245 9.554 1.00 20.92 343 PHE D O 1
ATOM 11536 N N . ILE D 1 344 ? 54.161 27.190 10.817 1.00 20.63 344 ILE D N 1
ATOM 11537 C CA . ILE D 1 344 ? 55.329 27.689 10.039 1.00 19.86 344 ILE D CA 1
ATOM 11538 C C . ILE D 1 344 ? 56.066 26.533 9.338 1.00 14.92 344 ILE D C 1
ATOM 11539 O O . ILE D 1 344 ? 56.314 26.669 8.133 1.00 22.63 344 ILE D O 1
ATOM 11544 N N . LEU D 1 345 ? 56.473 25.507 10.075 1.00 29.25 345 LEU D N 1
ATOM 11545 C CA . LEU D 1 345 ? 57.266 24.381 9.508 1.00 33.67 345 LEU D CA 1
ATOM 11546 C C . LEU D 1 345 ? 56.407 23.579 8.521 1.00 36.95 345 LEU D C 1
ATOM 11547 O O . LEU D 1 345 ? 56.963 23.137 7.520 1.00 26.78 345 LEU D O 1
ATOM 11552 N N . ASP D 1 346 ? 55.110 23.400 8.793 1.00 20.37 346 ASP D N 1
ATOM 11553 C CA . ASP D 1 346 ? 54.137 22.796 7.841 1.00 48.68 346 ASP D CA 1
ATOM 11554 C C . ASP D 1 346 ? 53.950 23.772 6.669 1.00 41.36 346 ASP D C 1
ATOM 11555 O O . ASP D 1 346 ? 53.239 24.777 6.834 1.00 29.06 346 ASP D O 1
ATOM 11560 N N . GLU D 1 347 ? 54.556 23.493 5.511 1.00 23.44 347 GLU D N 1
ATOM 11561 C CA . GLU D 1 347 ? 54.547 24.422 4.346 1.00 24.61 347 GLU D CA 1
ATOM 11562 C C . GLU D 1 347 ? 53.124 24.532 3.769 1.00 16.82 347 GLU D C 1
ATOM 11563 O O . GLU D 1 347 ? 52.797 25.612 3.204 1.00 25.10 347 GLU D O 1
ATOM 11569 N N . GLN D 1 348 ? 52.310 23.484 3.947 1.00 22.83 348 GLN D N 1
ATOM 11570 C CA . GLN D 1 348 ? 50.870 23.415 3.542 1.00 37.44 348 GLN D CA 1
ATOM 11571 C C . GLN D 1 348 ? 50.108 24.526 4.271 1.00 20.01 348 GLN D C 1
ATOM 11572 O O . GLN D 1 348 ? 49.527 25.405 3.593 1.00 22.53 348 GLN D O 1
ATOM 11578 N N . MET D 1 349 ? 50.263 24.556 5.594 1.00 25.90 349 MET D N 1
ATOM 11579 C CA . MET D 1 349 ? 49.586 25.503 6.524 1.00 18.61 349 MET D CA 1
ATOM 11580 C C . MET D 1 349 ? 50.175 26.908 6.369 1.00 21.47 349 MET D C 1
ATOM 11581 O O . MET D 1 349 ? 49.399 27.843 6.102 1.00 26.24 349 MET D O 1
ATOM 11586 N N . ARG D 1 350 ? 51.499 27.041 6.480 1.00 22.53 350 ARG D N 1
ATOM 11587 C CA . ARG D 1 350 ? 52.245 28.283 6.158 1.00 36.17 350 ARG D CA 1
ATOM 11588 C C . ARG D 1 350 ? 51.641 28.944 4.911 1.00 27.01 350 ARG D C 1
ATOM 11589 O O . ARG D 1 350 ? 51.183 30.081 5.023 1.00 25.73 350 ARG D O 1
ATOM 11597 N N . GLN D 1 351 ? 51.603 28.248 3.770 1.00 27.39 351 GLN D N 1
ATOM 11598 C CA . GLN D 1 351 ? 51.124 28.834 2.490 1.00 32.58 351 GLN D CA 1
ATOM 11599 C C . GLN D 1 351 ? 49.636 29.227 2.601 1.00 29.50 351 GLN D C 1
ATOM 11600 O O . GLN D 1 351 ? 49.253 30.241 1.995 1.00 25.48 351 GLN D O 1
ATOM 11606 N N . ARG D 1 352 ? 48.818 28.491 3.361 1.00 33.33 352 ARG D N 1
ATOM 11607 C CA . ARG D 1 352 ? 47.384 28.840 3.560 1.00 38.71 352 ARG D CA 1
ATOM 11608 C C . ARG D 1 352 ? 47.279 30.132 4.374 1.00 21.63 352 ARG D C 1
ATOM 11609 O O . ARG D 1 352 ? 46.523 30.994 3.980 1.00 25.04 352 ARG D O 1
ATOM 11617 N N . LEU D 1 353 ? 48.078 30.260 5.437 1.00 25.04 353 LEU D N 1
ATOM 11618 C CA . LEU D 1 353 ? 48.094 31.469 6.290 1.00 29.45 353 LEU D CA 1
ATOM 11619 C C . LEU D 1 353 ? 48.520 32.660 5.428 1.00 24.97 353 LEU D C 1
ATOM 11620 O O . LEU D 1 353 ? 47.842 33.687 5.450 1.00 24.67 353 LEU D O 1
ATOM 11625 N N . LEU D 1 354 ? 49.639 32.520 4.714 1.00 39.81 354 LEU D N 1
ATOM 11626 C CA . LEU D 1 354 ? 50.244 33.609 3.907 1.00 22.14 354 LEU D CA 1
ATOM 11627 C C . LEU D 1 354 ? 49.245 34.083 2.841 1.00 20.93 354 LEU D C 1
ATOM 11628 O O . LEU D 1 354 ? 49.048 35.302 2.725 1.00 22.82 354 LEU D O 1
ATOM 11633 N N . ASN D 1 355 ? 48.616 33.158 2.116 1.00 26.83 355 ASN D N 1
ATOM 11634 C CA . ASN D 1 355 ? 47.673 33.445 1.001 1.00 30.18 355 ASN D CA 1
ATOM 11635 C C . ASN D 1 355 ? 46.406 34.143 1.524 1.00 24.61 355 ASN D C 1
ATOM 11636 O O . ASN D 1 355 ? 45.933 35.089 0.859 1.00 30.98 355 ASN D O 1
ATOM 11641 N N . THR D 1 356 ? 45.876 33.685 2.660 1.00 19.36 356 THR D N 1
ATOM 11642 C CA . THR D 1 356 ? 44.592 34.150 3.247 1.00 18.84 356 THR D CA 1
ATOM 11643 C C . THR D 1 356 ? 44.778 35.539 3.862 1.00 17.34 356 THR D C 1
ATOM 11644 O O . THR D 1 356 ? 43.952 36.421 3.600 1.00 22.67 356 THR D O 1
ATOM 11648 N N . ASN D 1 357 ? 45.795 35.713 4.703 1.00 17.75 357 ASN D N 1
ATOM 11649 C CA . ASN D 1 357 ? 46.008 36.994 5.422 1.00 16.03 357 ASN D CA 1
ATOM 11650 C C .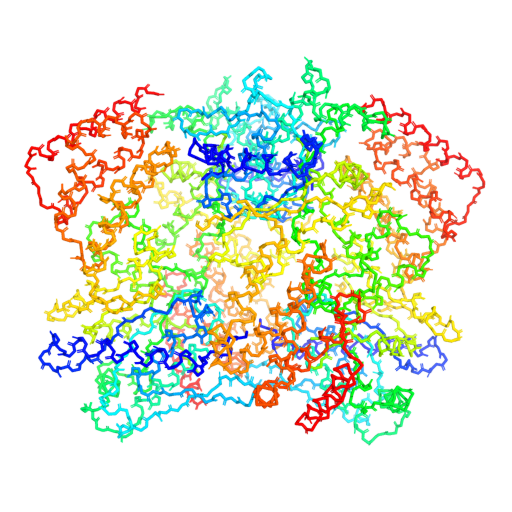 ASN D 1 357 ? 47.509 37.277 5.557 1.00 18.94 357 ASN D C 1
ATOM 11651 O O . ASN D 1 357 ? 48.138 36.973 6.574 1.00 21.72 357 ASN D O 1
ATOM 11656 N N . PRO D 1 358 ? 48.134 37.886 4.524 1.00 22.38 358 PRO D N 1
ATOM 11657 C CA . PRO D 1 358 ? 49.561 38.211 4.570 1.00 17.85 358 PRO D CA 1
ATOM 11658 C C . PRO D 1 358 ? 49.909 39.086 5.783 1.00 20.41 358 PRO D C 1
ATOM 11659 O O . PRO D 1 358 ? 50.949 38.886 6.382 1.00 17.98 358 PRO D O 1
ATOM 11663 N N . HIS D 1 359 ? 49.001 39.995 6.141 1.00 20.17 359 HIS D N 1
ATOM 11664 C CA . HIS D 1 359 ? 49.229 41.040 7.165 1.00 15.27 359 HIS D CA 1
ATOM 11665 C C . HIS D 1 359 ? 49.309 40.371 8.539 1.00 22.34 359 HIS D C 1
ATOM 11666 O O . HIS D 1 359 ? 50.294 40.628 9.276 1.00 20.05 359 HIS D O 1
ATOM 11673 N N . SER D 1 360 ? 48.364 39.481 8.848 1.00 21.32 360 SER D N 1
ATOM 11674 C CA . SER D 1 360 ? 48.354 38.701 10.122 1.00 27.75 360 SER D CA 1
ATOM 11675 C C . SER D 1 360 ? 49.414 37.589 10.099 1.00 19.67 360 SER D C 1
ATOM 11676 O O . SER D 1 360 ? 50.025 37.319 11.149 1.00 17.68 360 SER D O 1
ATOM 11679 N N . PHE D 1 361 ? 49.701 36.988 8.943 1.00 25.11 361 PHE D N 1
ATOM 11680 C CA . PHE D 1 361 ? 50.830 36.025 8.830 1.00 26.37 361 PHE D CA 1
ATOM 11681 C C . PHE D 1 361 ? 52.150 36.718 9.198 1.00 15.57 361 PHE D C 1
ATOM 11682 O O . PHE D 1 361 ? 52.987 36.128 9.931 1.00 20.51 361 PHE D O 1
ATOM 11690 N N . ARG D 1 362 ? 52.347 37.946 8.726 1.00 20.15 362 ARG D N 1
ATOM 11691 C CA . ARG D 1 362 ? 53.554 38.761 9.046 1.00 18.72 362 ARG D CA 1
ATOM 11692 C C . ARG D 1 362 ? 53.594 39.018 10.557 1.00 33.36 362 ARG D C 1
ATOM 11693 O O . ARG D 1 362 ? 54.664 38.854 11.166 1.00 18.64 362 ARG D O 1
ATOM 11701 N N . LYS D 1 363 ? 52.447 39.372 11.148 1.00 23.38 363 LYS D N 1
ATOM 11702 C CA . LYS D 1 363 ? 52.311 39.520 12.624 1.00 17.47 363 LYS D CA 1
ATOM 11703 C C . LYS D 1 363 ? 52.684 38.197 13.292 1.00 13.91 363 LYS D C 1
ATOM 11704 O O . LYS D 1 363 ? 53.496 38.236 14.253 1.00 20.35 363 LYS D O 1
ATOM 11710 N N . MET D 1 364 ? 52.204 37.054 12.798 1.00 17.05 364 MET D N 1
ATOM 11711 C CA . MET D 1 364 ? 52.517 35.774 13.471 1.00 21.89 364 MET D CA 1
ATOM 11712 C C . MET D 1 364 ? 54.038 35.544 13.427 1.00 20.84 364 MET D C 1
ATOM 11713 O O . MET D 1 364 ? 54.617 35.116 14.462 1.00 19.12 364 MET D O 1
ATOM 11718 N N . VAL D 1 365 ? 54.658 35.823 12.279 1.00 23.98 365 VAL D N 1
ATOM 11719 C CA . VAL D 1 365 ? 56.121 35.609 12.076 1.00 13.20 365 VAL D CA 1
ATOM 11720 C C . VAL D 1 365 ? 56.878 36.539 13.034 1.00 19.93 365 VAL D C 1
ATOM 11721 O O . VAL D 1 365 ? 57.809 36.056 13.683 1.00 19.95 365 VAL D O 1
ATOM 11725 N N . SER D 1 366 ? 56.481 37.815 13.131 1.00 23.22 366 SER D N 1
ATOM 11726 C CA . SER D 1 366 ? 57.080 38.764 14.106 1.00 12.86 366 SER D CA 1
ATOM 11727 C C . SER D 1 366 ? 56.966 38.218 15.532 1.00 32.31 366 SER D C 1
ATOM 11728 O O . SER D 1 366 ? 57.965 38.286 16.296 1.00 19.15 366 SER D O 1
ATOM 11731 N N . THR D 1 367 ? 55.801 37.675 15.893 1.00 19.16 367 THR D N 1
ATOM 11732 C CA . THR D 1 367 ? 55.541 37.204 17.284 1.00 12.87 367 THR D CA 1
ATOM 11733 C C . THR D 1 367 ? 56.521 36.074 17.621 1.00 12.27 367 THR D C 1
ATOM 11734 O O . THR D 1 367 ? 57.059 36.064 18.733 1.00 20.18 367 THR D O 1
ATOM 11738 N N . PHE D 1 368 ? 56.687 35.113 16.701 1.00 17.09 368 PHE D N 1
ATOM 11739 C CA . PHE D 1 368 ? 57.617 33.968 16.877 1.00 24.33 368 PHE D CA 1
ATOM 11740 C C . PHE D 1 368 ? 59.047 34.478 17.072 1.00 15.38 368 PHE D C 1
ATOM 11741 O O . PHE D 1 368 ? 59.677 34.020 18.041 1.00 19.54 368 PHE D O 1
ATOM 11749 N N . LEU D 1 369 ? 59.502 35.422 16.239 1.00 22.54 369 LEU D N 1
ATOM 11750 C CA . LEU D 1 369 ? 60.846 36.044 16.364 1.00 13.92 369 LEU D CA 1
ATOM 11751 C C . LEU D 1 369 ? 60.920 36.824 17.679 1.00 26.31 369 LEU D C 1
ATOM 11752 O O . LEU D 1 369 ? 61.941 36.692 18.354 1.00 14.11 369 LEU D O 1
ATOM 11757 N N . GLU D 1 370 ? 59.843 37.507 18.064 1.00 21.79 370 GLU D N 1
ATOM 11758 C CA . GLU D 1 370 ? 59.794 38.299 19.326 1.00 22.03 370 GLU D CA 1
ATOM 11759 C C . GLU D 1 370 ? 59.980 37.356 20.525 1.00 13.36 370 GLU D C 1
ATOM 11760 O O . GLU D 1 370 ? 60.689 37.731 21.518 1.00 18.25 370 GLU D O 1
ATOM 11766 N N . LEU D 1 371 ? 59.279 36.225 20.507 1.00 9.99 371 LEU D N 1
ATOM 11767 C CA . LEU D 1 371 ? 59.232 35.189 21.559 1.00 14.43 371 LEU D CA 1
ATOM 11768 C C . LEU D 1 371 ? 60.666 34.720 21.835 1.00 20.16 371 LEU D C 1
ATOM 11769 O O . LEU D 1 371 ? 61.085 34.659 22.990 1.00 21.17 371 LEU D O 1
ATOM 11774 N N . HIS D 1 372 ? 61.411 34.444 20.768 1.00 20.16 372 HIS D N 1
ATOM 11775 C CA . HIS D 1 372 ? 62.831 34.049 20.866 1.00 15.31 372 HIS D CA 1
ATOM 11776 C C . HIS D 1 372 ? 63.662 35.230 21.393 1.00 14.25 372 HIS D C 1
ATOM 11777 O O . HIS D 1 372 ? 64.501 35.018 22.285 1.00 21.83 372 HIS D O 1
ATOM 11784 N N . GLY D 1 373 ? 63.454 36.421 20.829 1.00 23.14 373 GLY D N 1
ATOM 11785 C CA . GLY D 1 373 ? 64.188 37.648 21.201 1.00 23.83 373 GLY D CA 1
ATOM 11786 C C . GLY D 1 373 ? 64.070 37.943 22.691 1.00 20.58 373 GLY D C 1
ATOM 11787 O O . GLY D 1 373 ? 65.080 38.371 23.285 1.00 24.08 373 GLY D O 1
ATOM 11788 N N . ARG D 1 374 ? 62.910 37.648 23.276 1.00 17.19 374 ARG D N 1
ATOM 11789 C CA . ARG D 1 374 ? 62.581 37.936 24.700 1.00 20.11 374 ARG D CA 1
ATOM 11790 C C . ARG D 1 374 ? 62.958 36.787 25.629 1.00 9.00 374 ARG D C 1
ATOM 11791 O O . ARG D 1 374 ? 62.917 37.007 26.884 1.00 21.77 374 ARG D O 1
ATOM 11799 N N . GLY D 1 375 ? 63.398 35.632 25.111 1.00 20.54 375 GLY D N 1
ATOM 11800 C CA . GLY D 1 375 ? 63.861 34.501 25.942 1.00 22.38 375 GLY D CA 1
ATOM 11801 C C . GLY D 1 375 ? 62.718 33.643 26.454 1.00 17.24 375 GLY D C 1
ATOM 11802 O O . GLY D 1 375 ? 62.958 32.852 27.374 1.00 24.11 375 GLY D O 1
ATOM 11803 N N . TYR D 1 376 ? 61.526 33.762 25.839 1.00 11.79 376 TYR D N 1
ATOM 11804 C CA . TYR D 1 376 ? 60.318 32.962 26.164 1.00 12.30 376 TYR D CA 1
ATOM 11805 C C . TYR D 1 376 ? 60.266 31.696 25.293 1.00 24.70 376 TYR D C 1
ATOM 11806 O O . TYR D 1 376 ? 59.512 30.773 25.624 1.00 25.52 376 TYR D O 1
ATOM 11815 N N . TRP D 1 377 ? 61.045 31.656 24.210 1.00 15.26 377 TRP D N 1
ATOM 11816 C CA . TRP D 1 377 ? 61.129 30.494 23.291 1.00 12.21 377 TRP D CA 1
ATOM 11817 C C . TRP D 1 377 ? 62.581 30.168 22.952 1.00 16.76 377 TRP D C 1
ATOM 11818 O O . TRP D 1 377 ? 63.236 31.030 22.360 1.00 24.10 377 TRP D O 1
ATOM 11829 N N . GLU D 1 378 ? 63.039 28.973 23.315 1.00 21.29 378 GLU D N 1
ATOM 11830 C CA . GLU D 1 378 ? 64.317 28.391 22.812 1.00 12.14 378 GLU D CA 1
ATOM 11831 C C . GLU D 1 378 ? 63.988 27.540 21.574 1.00 15.31 378 GLU D C 1
ATOM 11832 O O . GLU D 1 378 ? 63.080 26.679 21.649 1.00 22.01 378 GLU D O 1
ATOM 11838 N N . THR D 1 379 ? 64.751 27.703 20.490 1.00 19.01 379 THR D N 1
ATOM 11839 C CA . THR D 1 379 ? 64.470 26.982 19.231 1.00 14.26 379 THR D CA 1
ATOM 11840 C C . THR D 1 379 ? 65.754 26.936 18.386 1.00 32.59 379 THR D C 1
ATOM 11841 O O . THR D 1 379 ? 66.704 27.657 18.738 1.00 25.88 379 THR D O 1
ATOM 11845 N N . SER D 1 380 ? 65.777 26.126 17.318 1.00 35.41 380 SER D N 1
ATOM 11846 C CA . SER D 1 380 ? 66.981 25.886 16.476 1.00 34.23 380 SER D CA 1
ATOM 11847 C C . SER D 1 380 ? 67.350 27.159 15.706 1.00 35.97 380 SER D C 1
ATOM 11848 O O . SER D 1 380 ? 66.477 27.988 15.472 1.00 21.33 380 SER D O 1
ATOM 11851 N N . GLU D 1 381 ? 68.616 27.325 15.326 1.00 28.58 381 GLU D N 1
ATOM 11852 C CA . GLU D 1 381 ? 69.038 28.428 14.426 1.00 21.18 381 GLU D CA 1
ATOM 11853 C C . GLU D 1 381 ? 68.283 28.357 13.092 1.00 24.79 381 GLU D C 1
ATOM 11854 O O . GLU D 1 381 ? 67.891 29.420 12.563 1.00 22.07 381 GLU D O 1
ATOM 11860 N N . ALA D 1 382 ? 68.113 27.156 12.547 1.00 21.30 382 ALA D N 1
ATOM 11861 C CA . ALA D 1 382 ? 67.390 26.903 11.270 1.00 20.55 382 ALA D CA 1
ATOM 11862 C C . ALA D 1 382 ? 65.966 27.482 11.336 1.00 24.51 382 ALA D C 1
ATOM 11863 O O . ALA D 1 382 ? 65.499 28.111 10.361 1.00 27.78 382 ALA D O 1
ATOM 11865 N N . ASN D 1 383 ? 65.288 27.280 12.456 1.00 17.60 383 ASN D N 1
ATOM 11866 C CA . ASN D 1 383 ? 63.891 27.775 12.654 1.00 15.63 383 ASN D CA 1
ATOM 11867 C C . ASN D 1 383 ? 63.908 29.305 12.568 1.00 19.25 383 ASN D C 1
ATOM 11868 O O . ASN D 1 383 ? 63.052 29.892 11.889 1.00 26.07 383 ASN D O 1
ATOM 11873 N N . LEU D 1 384 ? 64.844 29.934 13.276 1.00 20.53 384 LEU D N 1
ATOM 11874 C CA . LEU D 1 384 ? 64.968 31.413 13.302 1.00 18.37 384 LEU D CA 1
ATOM 11875 C C . LEU D 1 384 ? 65.372 31.923 11.913 1.00 28.02 384 LEU D C 1
ATOM 11876 O O . LEU D 1 384 ? 64.758 32.894 11.431 1.00 25.73 384 LEU D O 1
ATOM 11881 N N . GLU D 1 385 ? 66.314 31.265 11.231 1.00 20.05 385 GLU D N 1
ATOM 11882 C CA . GLU D 1 385 ? 66.666 31.683 9.843 1.00 16.04 385 GLU D CA 1
ATOM 11883 C C . GLU D 1 385 ? 65.413 31.626 8.952 1.00 22.64 385 GLU D C 1
ATOM 11884 O O . GLU D 1 385 ? 65.191 32.568 8.142 1.00 24.87 385 GLU D O 1
ATOM 11890 N N . LEU D 1 386 ? 64.603 30.577 9.090 1.00 15.51 386 LEU D N 1
ATOM 11891 C CA . LEU D 1 386 ? 63.391 30.391 8.232 1.00 18.92 386 LEU D CA 1
ATOM 11892 C C . LEU D 1 386 ? 62.400 31.541 8.513 1.00 16.22 386 LEU D C 1
ATOM 11893 O O . LEU D 1 386 ? 61.900 32.148 7.547 1.00 21.79 386 LEU D O 1
ATOM 11898 N N . LEU D 1 387 ? 62.169 31.843 9.800 1.00 28.40 387 LEU D N 1
ATOM 11899 C CA . LEU D 1 387 ? 61.241 32.912 10.256 1.00 23.51 387 LEU D CA 1
ATOM 11900 C C . LEU D 1 387 ? 61.694 34.259 9.669 1.00 17.92 387 LEU D C 1
ATOM 11901 O O . LEU D 1 387 ? 60.847 34.936 9.057 1.00 24.54 387 LEU D O 1
ATOM 11906 N N . ARG D 1 388 ? 62.996 34.590 9.761 1.00 22.08 388 ARG D N 1
ATOM 11907 C CA . ARG D 1 388 ? 63.582 35.824 9.165 1.00 30.48 388 ARG D CA 1
ATOM 11908 C C . ARG D 1 388 ? 63.421 35.774 7.640 1.00 22.17 388 ARG D C 1
ATOM 11909 O O . ARG D 1 388 ? 63.073 36.810 7.059 1.00 28.12 388 ARG D O 1
ATOM 11917 N N . GLN D 1 389 ? 63.694 34.632 7.009 1.00 32.37 389 GLN D N 1
ATOM 11918 C CA . GLN D 1 389 ? 63.470 34.445 5.547 1.00 45.45 389 GLN D CA 1
ATOM 11919 C C . GLN D 1 389 ? 61.995 34.758 5.266 1.00 14.82 389 GLN D C 1
ATOM 11920 O O . GLN D 1 389 ? 61.687 35.529 4.347 1.00 16.98 389 GLN D O 1
ATOM 11926 N N . LEU D 1 390 ? 61.106 34.164 6.055 1.00 22.23 390 LEU D N 1
ATOM 11927 C CA . LEU D 1 390 ? 59.647 34.248 5.808 1.00 16.87 390 LEU D CA 1
ATOM 11928 C C . LEU D 1 390 ? 59.194 35.710 5.984 1.00 24.45 390 LEU D C 1
ATOM 11929 O O . LEU D 1 390 ? 58.285 36.166 5.253 1.00 21.22 390 LEU D O 1
ATOM 11934 N N . TYR D 1 391 ? 59.822 36.450 6.899 1.00 24.98 391 TYR D N 1
ATOM 11935 C CA . TYR D 1 391 ? 59.457 37.854 7.207 1.00 17.74 391 TYR D CA 1
ATOM 11936 C C . TYR D 1 391 ? 59.768 38.727 5.992 1.00 18.03 391 TYR D C 1
ATOM 11937 O O . TYR D 1 391 ? 58.920 39.544 5.580 1.00 28.52 391 TYR D O 1
ATOM 11946 N N . GLN D 1 392 ? 60.972 38.557 5.423 1.00 19.27 392 GLN D N 1
ATOM 11947 C CA . GLN D 1 392 ? 61.427 39.338 4.249 1.00 23.12 392 GLN D CA 1
ATOM 11948 C C . GLN D 1 392 ? 60.503 39.028 3.075 1.00 54.99 392 GLN D C 1
ATOM 11949 O O . GLN D 1 392 ? 60.136 39.966 2.357 1.00 32.86 392 GLN D O 1
ATOM 11955 N N . GLU D 1 393 ? 60.118 37.760 2.921 1.00 19.93 393 GLU D N 1
ATOM 11956 C CA . GLU D 1 393 ? 59.289 37.311 1.768 1.00 29.97 393 GLU D CA 1
ATOM 11957 C C . GLU D 1 393 ? 57.869 37.888 1.896 1.00 28.38 393 GLU D C 1
ATOM 11958 O O . GLU D 1 393 ? 57.356 38.379 0.885 1.00 24.52 393 GLU D O 1
ATOM 11964 N N . VAL D 1 394 ? 57.251 37.875 3.085 1.00 41.13 394 VAL D N 1
ATOM 11965 C CA . VAL D 1 394 ? 55.865 38.416 3.250 1.00 20.17 394 VAL D CA 1
ATOM 11966 C C . VAL D 1 394 ? 55.934 39.943 3.201 1.00 24.31 394 VAL D C 1
ATOM 11967 O O . VAL D 1 394 ? 54.962 40.560 2.751 1.00 22.65 394 VAL D O 1
ATOM 11971 N N . GLU D 1 395 ? 57.028 40.545 3.674 1.00 23.41 395 GLU D N 1
ATOM 11972 C CA . GLU D 1 395 ? 57.223 42.015 3.544 1.00 44.54 395 GLU D CA 1
ATOM 11973 C C . GLU D 1 395 ? 57.251 42.371 2.050 1.00 40.48 395 GLU D C 1
ATOM 11974 O O . GLU D 1 395 ? 56.460 43.243 1.648 1.00 34.02 395 GLU D O 1
ATOM 11980 N N . ASP D 1 396 ? 58.064 41.665 1.256 1.00 30.47 396 ASP D N 1
ATOM 11981 C CA . ASP D 1 396 ? 58.176 41.833 -0.218 1.00 36.71 396 ASP D CA 1
ATOM 11982 C C . ASP D 1 396 ? 56.817 41.576 -0.888 1.00 21.13 396 ASP D C 1
ATOM 11983 O O . ASP D 1 396 ? 56.466 42.367 -1.794 1.00 23.85 396 ASP D O 1
ATOM 11988 N N . LYS D 1 397 ? 56.082 40.529 -0.483 1.00 23.51 397 LYS D N 1
ATOM 11989 C CA . LYS D 1 397 ? 54.682 40.267 -0.928 1.00 25.71 397 LYS D CA 1
ATOM 11990 C C . LYS D 1 397 ? 53.794 41.502 -0.696 1.00 50.05 397 LYS D C 1
ATOM 11991 O O . LYS D 1 397 ? 53.234 42.002 -1.685 1.00 35.21 397 LYS D O 1
ATOM 11997 N N . ILE D 1 398 ? 53.628 41.948 0.558 1.00 29.72 398 ILE D N 1
ATOM 11998 C CA . ILE D 1 398 ? 52.783 43.124 0.940 1.00 27.34 398 ILE D CA 1
ATOM 11999 C C . ILE D 1 398 ? 53.263 44.373 0.186 1.00 47.74 398 ILE D C 1
ATOM 12000 O O . ILE D 1 398 ? 52.400 45.187 -0.210 1.00 36.04 398 ILE D O 1
ATOM 12005 N N . GLU D 1 399 ? 54.581 44.547 0.041 1.00 56.03 399 GLU D N 1
ATOM 12006 C CA . GLU D 1 399 ? 55.184 45.669 -0.734 1.00 78.49 399 GLU D CA 1
ATOM 12007 C C . GLU D 1 399 ? 54.713 45.582 -2.189 1.00 73.10 399 GLU D C 1
ATOM 12008 O O . GLU D 1 399 ? 54.399 46.631 -2.770 1.00 50.62 399 GLU D O 1
ATOM 12014 N N . GLY D 1 400 ? 54.666 44.369 -2.744 1.00 29.09 400 GLY D N 1
ATOM 12015 C CA . GLY D 1 400 ? 54.186 44.100 -4.114 1.00 47.36 400 GLY D CA 1
ATOM 12016 C C . GLY D 1 400 ? 52.735 44.516 -4.308 1.00 42.54 400 GLY D C 1
ATOM 12017 O O . GLY D 1 400 ? 52.478 45.316 -5.228 1.00 77.55 400 GLY D O 1
ATOM 12018 N N . VAL D 1 401 ? 51.817 43.988 -3.485 1.00 49.64 401 VAL D N 1
ATOM 12019 C CA . VAL D 1 401 ? 50.344 44.240 -3.592 1.00 30.97 401 VAL D CA 1
ATOM 12020 C C . VAL D 1 401 ? 50.096 45.749 -3.470 1.00 41.63 401 VAL D C 1
ATOM 12021 O O . VAL D 1 401 ? 48.969 46.200 -3.652 1.00 54.60 401 VAL D O 1
#

Sequence (1519 aa):
DPQAIPTAAAVQSAKVVVDRLLARQTAENNNQWPETIAMVLWGTDNIKTYGESLAQVLWLVGARPLPDSLGRVNKVELIPLEELGRPRIDVVVNCSGVFRDLFINQMALIDRAIKMAAEADEPLELNFIRKHALQQASELGIDLRQAATRVFTNASGSYAANVNLAVENSSWEQESELQDMYLSRKSFAFSAGTMQQARELFETALKTVDVTFQNLDSSEISLTDVSHYFDSDPTKLVAALRGDGKQPKAYIADTTTVRTLSETVRLDSRTKLLNPKWYEGMLAHGYEGVREISKRLVNTMGWSATAGAVDNWVYEEANATFILDEQMRQRLLNTNPHSFRKMVSTFLELHGRGYWETSEANLELLRQLYQEVEDKIEGVEDPQAIPTAAAVQSAKVVVDRLLARQTAENNNQWPETIAMVLWGTDNIKTYGESLAQVLWLVGARPLPDSLGRVNKVELIPLEELGRPRIDVVVNCSGVFRDLFINQMALIDRAIKMAAEADEPLELNFIRKHALQQASELGIDLRQAATRVFTNASGSYAANVNLAVENSSWEQESELQDMYLSRKSFAFSAGTMQQARELFETALKTVDVTFQNLDSSEISLTDVSHYFDSDPTKLVAALRGDGKQPKAYIADTTVRTLSETVRLDSRTKLLNPKWYEGMLAHGYEGVREISKRLVNTMGWSATAGAVDNWVYEEANATFILDEQMRQRLLNTNPHSFRKMVSTFLELHGRGYWETSEANLELLRQLYQEVEDKIEGVEDPQAIPTAAAVQSAKVVVDRLLARQTAENNNQWPETIAMVLWGTDNIKTYGESLAQVLWLVGARPLPDSLGRVNKVELIPLEELGRPRIDVVVNCSGVFRDLFINQMALIDRAIKMAAEADEPLELNFIRKHALQQASELGIDLRQAATRVFTNASGSSYAANVNLAVENSSWEQESELQDMYLSRKSFAFSMQQARELFETALKTVDVTFQNLDSSEISLTDVSHYFDSDPTKLVAALRGDGKQPKAYIADTTTVRTLSETVRLDSRTKLLNPKWYEGMLAHGYEGVREISKRLVNTMGWSATAGAVDNWVYEEANATFILDEQMRQRLLNTNPHSFRKMVSTFLELHGRGYWETSEANLELLRQLYQEVEDKIEGVEDPQAIPTAAAVQSAKVVVDRLLARQTAENNNQWPETIAMVLWGTDNIKTYGESLAQVLWLVGARPLPDSLGRVNKVELIPLEELGRPRIDVVVNCSGVFRDLFINQMALIDRAIKMAAEADEPLELNFIRKHALQQASELGIDLRQAATRVFTNASGSYAANVNLAVENSSWEQESELQDMYLSSRKSFAFSAGTMQQARELFETALKTVDVTFQNLDSSEISLTDVSHYFDSDPTKLVAALRGDGKQPKAYIADTTQVRTLSETVRLDSRTKLLNPKWYEGMLAHGYEGVREISKRLVNTMGWSATAGAVDNWVYEEANATFILDEQMRQRLLNTNPHSFRKMVSTFLELHGRGYWETSEANLELLRQLYQEVEDKIEGV

Nearest PDB structures (foldseek):
  6ys9-assembly2_B  TM=1.003E+00  e=1.355E-64  Thermosynechococcus vestitus BP-1
  6ys9-assembly4_D  TM=1.001E+00  e=3.588E-62  Thermosynechococcus vestitus BP-1
  6ys9-assembly1_A  TM=9.998E-01  e=3.683E-61  Thermosynechococcus vestitus BP-1
  6ys9-assembly3_C  TM=9.966E-01  e=4.818E-60  Thermosynechococcus vestitus BP-1
  5ewu-assembly1_A  TM=9.924E-01  e=5.676E-50  Arabidopsis thaliana

Organism: Thermosynechococcus vestitus (strain NIES-2133 / IAM M-273 / BP-1) (NCBI:txid197221)

Solvent-accessible surface area: 60624 Å² total; per-residue (Å²): 80,21,39,10,6,3,10,73,25,2,27,101,49,0,72,95,28,1,63,117,0,5,51,59,4,20,80,110,60,127,113,98,96,2,43,0,0,2,0,6,0,48,2,91,30,0,90,126,32,35,0,42,6,0,1,0,0,2,37,0,0,0,2,72,17,78,86,56,96,67,13,98,8,63,142,8,64,43,4,59,34,166,107,21,62,28,5,1,0,0,0,0,0,9,1,10,3,61,0,16,78,82,2,67,61,2,0,19,2,0,8,91,0,0,23,75,0,0,93,16,144,34,70,84,110,66,0,13,0,51,68,12,0,63,129,5,17,93,121,42,66,58,79,35,113,99,0,0,15,1,0,0,2,0,28,65,68,35,105,27,0,20,5,8,35,10,1,69,33,40,37,17,144,127,47,70,70,7,26,76,44,5,7,41,62,13,0,31,5,20,61,130,64,46,19,98,87,26,86,123,20,0,34,13,0,0,89,32,0,39,0,4,3,8,11,1,26,35,78,77,82,2,1,1,42,41,7,94,19,0,2,6,11,5,1,36,7,0,17,65,34,47,92,85,45,130,86,8,89,16,3,4,3,33,51,66,168,40,78,33,6,46,49,6,0,83,83,12,1,141,77,40,2,26,42,76,172,32,23,72,35,34,19,53,29,22,28,23,0,0,74,41,0,6,105,14,1,9,9,1,2,0,1,2,2,9,5,48,11,13,46,60,92,0,0,60,82,0,0,38,27,0,0,77,69,122,143,12,28,75,91,0,24,108,46,0,37,54,9,1,41,69,0,0,38,2,0,44,32,0,72,67,54,56,34,1,132,28,53,144,68,16,11,110,47,0,130,112,11,60,101,80,0,49,83,134,19,93,61,139,132,76,20,39,11,7,4,8,74,21,1,26,132,44,0,90,102,32,1,63,126,0,3,52,41,4,14,82,108,50,134,117,106,100,2,46,0,0,1,2,8,0,53,1,83,37,0,95,130,29,39,0,44,7,0,1,0,0,2,44,0,0,0,3,71,20,74,83,56,100,72,19,91,4,69,144,6,64,38,4,56,28,154,114,21,64,19,4,1,0,1,0,0,0,12,1,9,4,64,0,14,81,78,0,59,78,5,0,14,2,0,2,88,0,0,23,78,0,0,87,16,149,34,65,65,122,67,0,13,0,50,48,6,0,67,104,5,16,96,115,38,65,56,83,34,110,92,0,0,14,1,0,0,1,0,30,76,65,36,100,27,0,18,5,9,33,7,1,62,46,45,38,13,150,124,53,68,72,7,26,68,43,3,6,39,65,14,0,34,4,20,62,121,59,62,28,134,69,21,76,118,18,0,45,8,0,0,75,31,0,20,1,5,4,8,11,1,31,29,88,98,69,4,2,2,45,40,10,89,25,0,3,7,10,6,2,33,6,0,15,68,43,38,91,99,45,77,80,4,104,17,6,4,4,42,54,119,37,86,29,7,52,72,8,2,114,88,11,2,108,70,52,2,5,37,73,178,26,26,67,31,32,15,51,30,20,27,22,0,0,91,47,0,5,100,14,1,6,4,1,2,0,2,3,3,11,5,48,9,13,62,62,66,0,0,66,54,0,0,41,28,1,0,74,63,116,142,10,33,90,97,0,24,90,44,0,18,62,10,1,52,74,0,0,33,3,0,43,31,0,61,67,55,65,30,4,136,27,56,129,68,16,1,111,37,0,123,105,7,57,103,84,1,66,72,85,21,97,64,111,152,116,43,46,9,7,5,7,74,24,2,26,95,46,0,72,57,25,2,57,154,1,3,57,51,7,21,73,108,50,119,109,98,97,2,45,0,0,2,2,7,0,32,2,73,41,0,97,144,45,45,0,38,9,0,1,1,0,2,42,0,0,0,2,70,19,69,82,63,105,72,18,90,2,69,126,3,67,41,6,53,27,148,99,22,65,20,4,1,0,0,0,0,0,8,2,9,4,66,0,9,78,76,1,84,69,1,0,21,2,0,7,90,0,0,8,66,0,0,87,18,146,29,61,79,120,66,0,15,0,46,65,14,0,63,112,6,17,94,126,41,63,56,72,42,95,85,0,0,10,1,0,0,1,0,7,72,44,12,103,29,0,42,5,19,92,5,1,62,88,42,77,16,152,126,46,73,60,6,24,70,52,4,6,37,50,10,0,6,17,26,107,91,112,50,24,76,121,22,0,40,12,0,0,84,33,0,22,0,5,3,7,12,3,47,44,66,103,66,4,2,2,44,42,18,70,9,0,2,6,9,5,1,39,6,0,16,70,40,38,91,100,44,76,78,4,84,15,7,4,3,36,51,62,173,48,75,31,6,33,57,4,2,78,89,14,2,135,75,50,2,13,24,71,161,26,24,69,35,37,17,60,33,21,32,15,0,0,76,57,0,3,110,14,2,8,11,2,2,0,1,3,2,10,5,47,7,11,52,63,96,0,0,61,86,0,0,34,32,1,0,75,68,112,135,10,36,86,102,0,24,91,46,0,14,39,10,0,60,72,1,0,35,2,0,43,31,0,67,68,57,56,30,0,132,29,55,141,68,17,8,100,51,0,132,98,11,70,98,90,1,47,92,91,1,124,63,89,139,110,56,52,7,6,3,9,76,20,1,25,92,46,0,81,93,26,1,71,106,0,4,60,52,4,15,81,131,51,136,121,114,94,0,48,0,0,2,1,5,0,45,1,78,40,0,96,121,39,35,0,40,9,0,1,3,0,3,44,0,0,0,3,63,18,68,83,60,108,61,20,101,5,76,140,14,58,31,4,62,24,158,113,20,64,20,7,0,0,0,0,0,0,8,1,9,3,64,0,13,81,78,0,79,81,2,0,11,3,0,1,84,0,0,11,71,0,0,85,18,144,36,65,67,128,64,0,11,0,50,52,7,0,68,119,4,17,97,118,33,70,57,99,39,103,72,0,0,15,0,0,0,1,0,8,54,38,12,98,27,0,36,4,10,86,5,1,72,93,38,89,11,148,115,51,71,63,6,25,69,50,4,8,37,46,9,0,4,13,20,88,66,132,116,28,104,71,26,67,123,17,0,40,11,0,0,84,30,0,19,0,6,3,6,13,5,34,36,83,97,73,1,4,3,47,40,9,90,20,0,2,6,10,6,1,37,8,0,14,67,38,39,94,102,42,84,75,5,107,17,6,5,1,17,61,116,140,2,55,35,4,36,55,9,1,86,67,10,4,155,67,49,3,14,39,76,168,29,23,68,33,30,17,52,28,20,27,25,0,0,84,47,0,4,101,15,1,11,13,4,0,0,1,2,2,12,4,48,11,12,49,64,100,0,0,70,73,0,1,43,26,1,0,77,61,107,138,12,35,85,96,0,19,92,42,1,20,73,11,1,71,62,1,0,27,0,0,30,29,0,58,67,56,66,31,3,128,17,57,139,68,19,14,110,34,0,128,95,10,57,101,87,1,56,77,80,45,153,68,140

InterPro domains:
  IPR003672 CobN/magnesium chelatase [PF02514] (190-1307)
  IPR003672 CobN/magnesium chelatase [PTHR44119] (15-1326)
  IPR003672 CobN/magnesium chelatase [cd10150] (106-1198)
  IPR011771 Magnesium-chelatase, subunit H [TIGR02025] (24-1325)
  IPR022571 Magnesium chelatase, subunit H, N-terminal [PF11965] (24-186)

Secondary structure (DSSP, 8-state):
-GGGPSPHHHHHHHHHHHHHHHHHHHHHTTTPPPSEEEEEE-HHHHHHTTSHHHHHHHHHTTEEEEE-SSS-EEEEEEPPHHHH-SPBPEEEEEE-HHHHHH-HHHHHHHHHHHHHHHHS---GGGBHHHHHHHHHHHHHT--HHHHT--EEE--TT----SHHHHHHHT--SSHHHHHHHHHHHH-EEP-----EE-HHHHHHHHTT-SEEEEEE-TTTS-TTTSSHHHHT--HHHHHHHSTT--PPEEEEEE----EEHHHHHHHHHHHTTT-HHHHHHHHTTTHHHHHHHHHHHHHHHHHHHHH--S-HHHHHHHHIIIIISHHHHHHHHHH-HHHHHHHHHHHHHHHHTTS----HHHHHHHHHHHHHHHHHHHHH-/-GGGPSPHHHHHHHHHHHHHHHHHHHHHTTTPPPSEEEEEE-HHHHHHTTSHHHHHHHHHHTEEE---TTS----EEEPPHHHH-SPBPEEEEEE-HHHHHH-HHHHHHHHHHHHHHHHS---GGGBHHHHHHHHHHHHHT--HHHH---EEE--TT----SHHHHHHHT--SSHHHHHHHHHHHS-EEP-----EE-HHHHHHHHTT--EEEEEE-TTTS-TTTSSHHHHT--HHHHHHHSTT-PPPEEEEEE---EEHHHHHHHHHHHTTT-HHHHHHHHHTTHHHHHHHHHHHHHHHHHHHHH--S-HHHHHHHHIIIII-HHHHHHHHHH-HHHHHHHHHHHHHHHHTTS----HHHHHHHHHHHHHHHHHHHHH-/-GGG-S-HHHHHHHHHHHHHHHHHHHHTTTTPPPSEEEEEE-HHHHHHHTSHHHHHHHHHHTEEEEE-TTS-EEEEEEPPHHHH-SPBPEEEEEE-HHHHHH-HHHHHHHHHHHHHHHHS---TTTBHHHHHHHHHHHHHT--HHHHT--EEEPPTT--S-SHHHHHHHT--SSHHHHHHHHHHHH-EE---EE-HHHHHHHHHT--EEEEEE-TTTS-TTTSSHHHHT--HHHHHHHSTT--PPEEEEEE----EEHHHHHHHHHHHTTT-HHHHHHHHTT-HHHHHHHHHHHHHHHHHHHHH--S-HHHHHHHHIIIIISHHHHHHHHHH-HHHHHHHHHHHHHHHHTTS----HHHHHHHHHHHHHHHHHHHHH-/-GGGPSPHHHHHHHHHHHHHHHHHHHHTTTTPPPSEEEEEE-HHHHHHTTSHHHHHHHHHHTEEEEE-TTS-EEEEEEPPHHHH-SPBPEEEEEE-HHHHHH-HHHHHHHHHHHHHHHHS---GGGBHHHHHHHHHHHHHT--HHHHT--EEEPPTT--S-SHHHHHHHT--SSHHHHHHHHHHHH-EEP-----EE-HHHHHHHHHT--EEEEEEBTTTB-TTTSSHHHHT--HHHHHHHSTT-PPPEEEEEE---EEEHHHHHHHHHHHTTT-HHHHHHHHHTTHHHHHHHHHHHHHHHHHHHHH--S-HHHHHHHHIIIII-HHHHHHHHHH-HHHHHHHHHHHHHHHHHTS----HHHHHHHHHHHHHHHHHHHH-